Protein 3B77 (pdb70)

Structure (mmCIF, N/CA/C/O backbone):
data_3B77
#
_entry.id   3B77
#
_cell.length_a   150.990
_cell.length_b   150.990
_cell.length_c   76.219
_cell.angle_alpha   90.000
_cell.angle_beta   90.000
_cell.angle_gamma   90.000
#
_symmetry.space_group_name_H-M   'P 4'
#
loop_
_entity.id
_entity.type
_entity.pdbx_description
1 polymer 'Uncharacterized protein'
2 water water
#
loop_
_atom_site.group_PDB
_atom_site.id
_atom_site.type_symbol
_atom_site.label_atom_id
_atom_site.label_alt_id
_atom_site.label_comp_id
_atom_site.label_asym_id
_atom_site.label_entity_id
_atom_site.label_seq_id
_atom_site.pdbx_PDB_ins_code
_atom_site.Cartn_x
_atom_site.Cartn_y
_atom_site.Cartn_z
_atom_site.occupancy
_atom_site.B_iso_or_equiv
_atom_site.auth_seq_id
_atom_site.auth_comp_id
_atom_site.auth_asym_id
_atom_site.auth_atom_id
_atom_site.pdbx_PDB_model_num
ATOM 1 N N . ASP A 1 3 ? -12.526 -76.826 21.391 1.00 88.81 14 ASP A N 1
ATOM 2 C CA . ASP A 1 3 ? -11.036 -77.009 21.199 1.00 88.44 14 ASP A CA 1
ATOM 3 C C . ASP A 1 3 ? -10.552 -76.297 19.903 1.00 86.30 14 ASP A C 1
ATOM 4 O O . ASP A 1 3 ? -11.266 -76.266 18.902 1.00 85.95 14 ASP A O 1
ATOM 9 N N . ILE A 1 4 ? -9.336 -75.746 19.923 1.00 83.56 15 ILE A N 1
ATOM 10 C CA . ILE A 1 4 ? -8.864 -74.853 18.833 1.00 81.22 15 ILE A CA 1
ATOM 11 C C . ILE A 1 4 ? -8.356 -75.586 17.578 1.00 77.53 15 ILE A C 1
ATOM 12 O O . ILE A 1 4 ? -7.534 -76.501 17.666 1.00 77.19 15 ILE A O 1
ATOM 17 N N . GLY A 1 5 ? -8.838 -75.159 16.409 1.00 71.79 16 GLY A N 1
ATOM 18 C CA . GLY A 1 5 ? -8.589 -75.888 15.168 1.00 69.75 16 GLY A CA 1
ATOM 19 C C . GLY A 1 5 ? -7.707 -75.242 14.138 1.00 68.14 16 GLY A C 1
ATOM 20 O O . GLY A 1 5 ? -7.485 -74.046 14.171 1.00 67.66 16 GLY A O 1
ATOM 21 N N . GLN A 1 6 ? -7.228 -76.068 13.206 1.00 68.88 17 GLN A N 1
ATOM 22 C CA . GLN A 1 6 ? -6.328 -75.637 12.143 1.00 69.32 17 GLN A CA 1
ATOM 23 C C . GLN A 1 6 ? -6.950 -75.863 10.773 1.00 68.25 17 GLN A C 1
ATOM 24 O O . GLN A 1 6 ? -7.420 -76.952 10.473 1.00 68.85 17 GLN A O 1
ATOM 30 N N . VAL A 1 7 ? -6.928 -74.835 9.940 1.00 67.55 18 VAL A N 1
ATOM 31 C CA . VAL A 1 7 ? -7.329 -74.974 8.560 1.00 67.21 18 VAL A CA 1
ATOM 32 C C . VAL A 1 7 ? -6.254 -75.788 7.857 1.00 68.40 18 VAL A C 1
ATOM 33 O O . VAL A 1 7 ? -5.071 -75.421 7.877 1.00 69.25 18 VAL A O 1
ATOM 37 N N . ILE A 1 8 ? -6.659 -76.906 7.262 1.00 69.50 19 ILE A N 1
ATOM 38 C CA . ILE A 1 8 ? -5.734 -77.789 6.575 1.00 69.96 19 ILE A CA 1
ATOM 39 C C . ILE A 1 8 ? -5.585 -77.339 5.123 1.00 72.34 19 ILE A C 1
ATOM 40 O O . ILE A 1 8 ? -6.542 -76.902 4.502 1.00 73.23 19 ILE A O 1
ATOM 45 N N . HIS A 1 9 ? -4.380 -77.458 4.588 1.00 75.08 20 HIS A N 1
ATOM 46 C CA . HIS A 1 9 ? -4.092 -77.115 3.208 1.00 76.74 20 HIS A CA 1
ATOM 47 C C . HIS A 1 9 ? -4.587 -78.265 2.316 1.00 77.20 20 HIS A C 1
ATOM 48 O O . HIS A 1 9 ? -4.491 -79.418 2.702 1.00 77.10 20 HIS A O 1
ATOM 55 N N . PRO A 1 10 ? -5.147 -77.955 1.139 1.00 78.12 21 PRO A N 1
ATOM 56 C CA . PRO A 1 10 ? -5.594 -78.934 0.141 1.00 79.46 21 PRO A CA 1
ATOM 57 C C . PRO A 1 10 ? -4.670 -80.118 -0.149 1.00 81.51 21 PRO A C 1
ATOM 58 O O . PRO A 1 10 ? -5.151 -81.207 -0.467 1.00 81.93 21 PRO A O 1
ATOM 62 N N . ASP A 1 11 ? -3.363 -79.898 -0.079 1.00 84.58 22 ASP A N 1
ATOM 63 C CA . ASP A 1 11 ? -2.384 -80.966 -0.312 1.00 86.40 22 ASP A CA 1
ATOM 64 C C . ASP A 1 11 ? -2.469 -82.074 0.719 1.00 87.39 22 ASP A C 1
ATOM 65 O O . ASP A 1 11 ? -2.098 -83.217 0.428 1.00 88.26 22 ASP A O 1
ATOM 70 N N . ASP A 1 12 ? -2.945 -81.726 1.914 1.00 88.01 23 ASP A N 1
ATOM 71 C CA . ASP A 1 12 ? -3.073 -82.671 3.017 1.00 88.71 23 ASP A CA 1
ATOM 72 C C . ASP A 1 12 ? -4.500 -83.160 3.262 1.00 87.14 23 ASP A C 1
ATOM 73 O O . ASP A 1 12 ? -4.789 -83.690 4.336 1.00 86.11 23 ASP A O 1
ATOM 78 N N . PHE A 1 13 ? -5.386 -82.993 2.282 1.00 85.42 24 PHE A N 1
ATOM 79 C CA . PHE A 1 13 ? -6.763 -83.455 2.442 1.00 84.07 24 PHE A CA 1
ATOM 80 C C . PHE A 1 13 ? -6.803 -84.958 2.461 1.00 86.34 24 PHE A C 1
ATOM 81 O O . PHE A 1 13 ? -7.459 -85.532 3.326 1.00 86.88 24 PHE A O 1
ATOM 89 N N . ASP A 1 14 ? -6.095 -85.587 1.520 1.00 89.61 25 ASP A N 1
ATOM 90 C CA . ASP A 1 14 ? -6.047 -87.059 1.431 1.00 91.78 25 ASP A CA 1
ATOM 91 C C . ASP A 1 14 ? -5.396 -87.757 2.631 1.00 91.20 25 ASP A C 1
ATOM 92 O O . ASP A 1 14 ? -5.613 -88.945 2.835 1.00 92.05 25 ASP A O 1
ATOM 97 N N . LYS A 1 15 ? -4.638 -87.013 3.429 1.00 90.62 26 LYS A N 1
ATOM 98 C CA . LYS A 1 15 ? -4.021 -87.521 4.646 1.00 90.31 26 LYS A CA 1
ATOM 99 C C . LYS A 1 15 ? -4.938 -87.409 5.861 1.00 87.99 26 LYS A C 1
ATOM 100 O O . LYS A 1 15 ? -4.577 -87.853 6.946 1.00 87.84 26 LYS A O 1
ATOM 106 N N . ALA A 1 16 ? -6.102 -86.785 5.697 1.00 85.55 27 ALA A N 1
ATOM 107 C CA . ALA A 1 16 ? -7.030 -86.562 6.813 1.00 82.94 27 ALA A CA 1
ATOM 108 C C . ALA A 1 16 ? -7.958 -87.737 7.009 1.00 80.74 27 ALA A C 1
ATOM 109 O O . ALA A 1 16 ? -8.341 -88.401 6.046 1.00 79.11 27 ALA A O 1
ATOM 111 N N . ALA A 1 17 ? -8.330 -87.976 8.262 1.00 78.16 28 ALA A N 1
ATOM 112 C CA . ALA A 1 17 ? -9.254 -89.055 8.601 1.00 77.45 28 ALA A CA 1
ATOM 113 C C . ALA A 1 17 ? -10.587 -88.898 7.840 1.00 76.98 28 ALA A C 1
ATOM 114 O O . ALA A 1 17 ? -11.172 -89.876 7.386 1.00 76.53 28 ALA A O 1
ATOM 116 N N . ALA A 1 18 ? -11.025 -87.650 7.684 1.00 76.91 29 ALA A N 1
ATOM 117 C CA . ALA A 1 18 ? -12.271 -87.312 7.012 1.00 76.81 29 ALA A CA 1
ATOM 118 C C . ALA A 1 18 ? -12.356 -87.790 5.551 1.00 76.62 29 ALA A C 1
ATOM 119 O O . ALA A 1 18 ? -13.437 -88.088 5.071 1.00 76.81 29 ALA A O 1
ATOM 121 N N . ASP A 1 19 ? -11.222 -87.880 4.863 1.00 77.03 30 ASP A N 1
ATOM 122 C CA . ASP A 1 19 ? -11.192 -88.245 3.442 1.00 77.73 30 ASP A CA 1
ATOM 123 C C . ASP A 1 19 ? -11.715 -89.658 3.197 1.00 77.70 30 ASP A C 1
ATOM 124 O O . ASP A 1 19 ? -12.193 -89.961 2.118 1.00 77.75 30 ASP A O 1
ATOM 129 N N . ASP A 1 20 ? -11.630 -90.520 4.203 1.00 78.21 31 ASP A N 1
ATOM 130 C CA . ASP A 1 20 ? -12.132 -91.886 4.078 1.00 78.76 31 ASP A CA 1
ATOM 131 C C . ASP A 1 20 ? -13.650 -91.962 3.970 1.00 76.93 31 ASP A C 1
ATOM 132 O O . ASP A 1 20 ? -14.192 -92.945 3.431 1.00 76.69 31 ASP A O 1
ATOM 137 N N . TYR A 1 21 ? -14.322 -90.929 4.481 1.00 73.98 32 TYR A N 1
ATOM 138 C CA . TYR A 1 21 ? -15.775 -90.892 4.533 1.00 71.76 32 TYR A CA 1
ATOM 139 C C . TYR A 1 21 ? -16.362 -90.018 3.451 1.00 69.39 32 TYR A C 1
ATOM 140 O O . TYR A 1 21 ? -17.570 -89.902 3.347 1.00 68.64 32 TYR A O 1
ATOM 149 N N . VAL A 1 22 ? -15.511 -89.415 2.635 1.00 67.76 33 VAL A N 1
ATOM 150 C CA . VAL A 1 22 ? -15.979 -88.603 1.518 1.00 66.12 33 VAL A CA 1
ATOM 151 C C . VAL A 1 22 ? -16.377 -89.555 0.414 1.00 66.19 33 VAL A C 1
ATOM 152 O O . VAL A 1 22 ? -15.693 -90.551 0.197 1.00 66.87 33 VAL A O 1
ATOM 156 N N . LEU A 1 23 ? -17.505 -89.278 -0.241 1.00 66.11 34 LEU A N 1
ATOM 157 C CA . LEU A 1 23 ? -18.022 -90.141 -1.300 1.00 65.55 34 LEU A CA 1
ATOM 158 C C . LEU A 1 23 ? -17.369 -89.779 -2.615 1.00 67.91 34 LEU A C 1
ATOM 159 O O . LEU A 1 23 ? -18.001 -89.242 -3.518 1.00 67.80 34 LEU A O 1
ATOM 164 N N . HIS A 1 24 ? -16.088 -90.097 -2.718 1.00 71.05 35 HIS A N 1
ATOM 165 C CA . HIS A 1 24 ? -15.334 -89.887 -3.944 1.00 73.98 35 HIS A CA 1
ATOM 166 C C . HIS A 1 24 ? -16.008 -90.577 -5.116 1.00 74.94 35 HIS A C 1
ATOM 167 O O . HIS A 1 24 ? -15.928 -90.104 -6.250 1.00 75.90 35 HIS A O 1
ATOM 174 N N . GLU A 1 25 ? -16.661 -91.705 -4.827 1.00 75.98 36 GLU A N 1
ATOM 175 C CA . GLU A 1 25 ? -17.417 -92.467 -5.812 1.00 76.51 36 GLU A CA 1
ATOM 176 C C . GLU A 1 25 ? -18.500 -91.625 -6.503 1.00 76.82 36 GLU A C 1
ATOM 177 O O . GLU A 1 25 ? -18.777 -91.820 -7.683 1.00 76.82 36 GLU A O 1
ATOM 183 N N . ASP A 1 26 ? -19.099 -90.693 -5.764 1.00 77.46 37 ASP A N 1
ATOM 184 C CA . ASP A 1 26 ? -20.115 -89.787 -6.311 1.00 78.21 37 ASP A CA 1
ATOM 185 C C . ASP A 1 26 ? -19.583 -88.405 -6.648 1.00 76.87 37 ASP A C 1
ATOM 186 O O . ASP A 1 26 ? -20.367 -87.473 -6.805 1.00 76.77 37 ASP A O 1
ATOM 191 N N . GLY A 1 27 ? -18.262 -88.283 -6.781 1.00 75.76 38 GLY A N 1
ATOM 192 C CA . GLY A 1 27 ? -17.624 -87.025 -7.147 1.00 74.78 38 GLY A CA 1
ATOM 193 C C . GLY A 1 27 ? -17.623 -85.966 -6.051 1.00 73.51 38 GLY A C 1
ATOM 194 O O . GLY A 1 27 ? -17.456 -84.768 -6.323 1.00 73.79 38 GLY A O 1
ATOM 195 N N . GLU A 1 28 ? -17.793 -86.401 -4.810 1.00 70.92 39 GLU A N 1
ATOM 196 C CA . GLU A 1 28 ? -17.758 -85.495 -3.691 1.00 68.85 39 GLU A CA 1
ATOM 197 C C . GLU A 1 28 ? -16.310 -85.047 -3.444 1.00 69.13 39 GLU A C 1
ATOM 198 O O . GLU A 1 28 ? -15.384 -85.858 -3.375 1.00 69.01 39 GLU A O 1
ATOM 204 N N . LYS A 1 29 ? -16.139 -83.739 -3.290 1.00 68.86 40 LYS A N 1
ATOM 205 C CA . LYS A 1 29 ? -14.832 -83.131 -3.223 1.00 68.84 40 LYS A CA 1
ATOM 206 C C . LYS A 1 29 ? -14.743 -82.220 -1.983 1.00 66.82 40 LYS A C 1
ATOM 207 O O . LYS A 1 29 ? -15.682 -81.501 -1.671 1.00 66.70 40 LYS A O 1
ATOM 213 N N . ILE A 1 30 ? -13.621 -82.276 -1.264 1.00 65.29 41 ILE A N 1
ATOM 214 C CA . ILE A 1 30 ? -13.426 -81.473 -0.039 1.00 63.70 41 ILE A CA 1
ATOM 215 C C . ILE A 1 30 ? -12.968 -80.082 -0.403 1.00 63.04 41 ILE A C 1
ATOM 216 O O . ILE A 1 30 ? -12.010 -79.934 -1.140 1.00 64.12 41 ILE A O 1
ATOM 221 N N . TYR A 1 31 ? -13.662 -79.066 0.103 1.00 62.92 42 TYR A N 1
ATOM 222 C CA . TYR A 1 31 ? -13.326 -77.664 -0.159 1.00 61.87 42 TYR A CA 1
ATOM 223 C C . TYR A 1 31 ? -12.767 -76.941 1.052 1.00 61.67 42 TYR A C 1
ATOM 224 O O . TYR A 1 31 ? -12.163 -75.889 0.911 1.00 63.13 42 TYR A O 1
ATOM 233 N N . PHE A 1 32 ? -12.943 -77.488 2.247 1.00 61.22 43 PHE A N 1
ATOM 234 C CA . PHE A 1 32 ? -12.454 -76.815 3.434 1.00 60.53 43 PHE A CA 1
ATOM 235 C C . PHE A 1 32 ? -12.425 -77.799 4.574 1.00 61.54 43 PHE A C 1
ATOM 236 O O . PHE A 1 32 ? -13.406 -78.483 4.820 1.00 62.64 43 PHE A O 1
ATOM 244 N N . LEU A 1 33 ? -11.291 -77.894 5.251 1.00 63.09 44 LEU A N 1
ATOM 245 C CA . LEU A 1 33 ? -11.139 -78.828 6.353 1.00 63.38 44 LEU A CA 1
ATOM 246 C C . LEU A 1 33 ? -10.499 -78.090 7.514 1.00 64.17 44 LEU A C 1
ATOM 247 O O . LEU A 1 33 ? -9.565 -77.298 7.329 1.00 64.98 44 LEU A O 1
ATOM 252 N N . ILE A 1 34 ? -11.070 -78.301 8.692 1.00 64.62 45 ILE A N 1
ATOM 253 C CA . ILE A 1 34 ? -10.587 -77.740 9.934 1.00 64.90 45 ILE A CA 1
ATOM 254 C C . ILE A 1 34 ? -10.389 -78.938 10.834 1.00 67.34 45 ILE A C 1
ATOM 255 O O . ILE A 1 34 ? -11.315 -79.739 11.047 1.00 66.80 45 ILE A O 1
ATOM 260 N N . LYS A 1 35 ? -9.161 -79.094 11.310 1.00 70.63 46 LYS A N 1
ATOM 261 C CA . LYS A 1 35 ? -8.825 -80.198 12.176 1.00 73.19 46 LYS A CA 1
ATOM 262 C C . LYS A 1 35 ? -8.407 -79.653 13.533 1.00 72.49 46 LYS A C 1
ATOM 263 O O . LYS A 1 35 ? -7.594 -78.755 13.631 1.00 71.52 46 LYS A O 1
ATOM 269 N N . SER A 1 36 ? -9.036 -80.185 14.562 1.00 73.43 47 SER A N 1
ATOM 270 C CA . SER A 1 36 ? -8.686 -79.937 15.935 1.00 74.06 47 SER A CA 1
ATOM 271 C C . SER A 1 36 ? -8.223 -81.266 16.566 1.00 76.31 47 SER A C 1
ATOM 272 O O . SER A 1 36 ? -8.235 -82.342 15.944 1.00 75.93 47 SER A O 1
ATOM 275 N N . LYS A 1 37 ? -7.789 -81.167 17.810 1.00 78.42 48 LYS A N 1
ATOM 276 C CA . LYS A 1 37 ? -7.346 -82.316 18.585 1.00 79.41 48 LYS A CA 1
ATOM 277 C C . LYS A 1 37 ? -8.474 -83.318 18.767 1.00 79.44 48 LYS A C 1
ATOM 278 O O . LYS A 1 37 ? -8.233 -84.520 18.795 1.00 80.06 48 LYS A O 1
ATOM 284 N N . THR A 1 38 ? -9.700 -82.813 18.884 1.00 79.27 49 THR A N 1
ATOM 285 C CA . THR A 1 38 ? -10.875 -83.631 19.173 1.00 78.74 49 THR A CA 1
ATOM 286 C C . THR A 1 38 ? -11.870 -83.785 18.011 1.00 76.83 49 THR A C 1
ATOM 287 O O . THR A 1 38 ? -12.624 -84.746 17.964 1.00 76.70 49 THR A O 1
ATOM 291 N N . ASP A 1 39 ? -11.883 -82.843 17.079 1.00 75.10 50 ASP A N 1
ATOM 292 C CA . ASP A 1 39 ? -12.852 -82.868 15.986 1.00 72.44 50 ASP A CA 1
ATOM 293 C C . ASP A 1 39 ? -12.203 -82.683 14.627 1.00 70.74 50 ASP A C 1
ATOM 294 O O . ASP A 1 39 ? -11.066 -82.241 14.529 1.00 70.02 50 ASP A O 1
ATOM 299 N N . GLU A 1 40 ? -12.953 -83.029 13.584 1.00 69.16 51 GLU A N 1
ATOM 300 C CA . GLU A 1 40 ? -12.546 -82.810 12.203 1.00 68.28 51 GLU A CA 1
ATOM 301 C C . GLU A 1 40 ? -13.791 -82.364 11.414 1.00 66.22 51 GLU A C 1
ATOM 302 O O . GLU A 1 40 ? -14.784 -83.085 11.370 1.00 65.79 51 GLU A O 1
ATOM 308 N N . TYR A 1 41 ? -13.749 -81.155 10.851 1.00 63.10 52 TYR A N 1
ATOM 309 C CA . TYR A 1 41 ? -14.895 -80.556 10.170 1.00 60.59 52 TYR A CA 1
ATOM 310 C C . TYR A 1 41 ? -14.601 -80.461 8.680 1.00 59.68 52 TYR A C 1
ATOM 311 O O . TYR A 1 41 ? -13.815 -79.639 8.251 1.00 59.39 52 TYR A O 1
ATOM 320 N N . CYS A 1 42 ? -15.269 -81.278 7.888 1.00 58.78 53 CYS A N 1
ATOM 321 C CA . CYS A 1 42 ? -14.969 -81.397 6.469 1.00 57.98 53 CYS A CA 1
ATOM 322 C C . CYS A 1 42 ? -16.120 -80.860 5.661 1.00 57.12 53 CYS A C 1
ATOM 323 O O . CYS A 1 42 ? -17.207 -81.396 5.734 1.00 57.93 53 CYS A O 1
ATOM 326 N N . PHE A 1 43 ? -15.883 -79.771 4.932 1.00 56.56 54 PHE A N 1
ATOM 327 C CA . PHE A 1 43 ? -16.904 -79.128 4.107 1.00 55.11 54 PHE A CA 1
ATOM 328 C C . PHE A 1 43 ? -16.700 -79.517 2.652 1.00 55.43 54 PHE A C 1
ATOM 329 O O . PHE A 1 43 ? -15.719 -79.131 2.044 1.00 54.20 54 PHE A O 1
ATOM 337 N N . THR A 1 44 ? -17.649 -80.276 2.109 1.00 56.36 55 THR A N 1
ATOM 338 C CA . THR A 1 44 ? -17.596 -80.734 0.720 1.00 56.46 55 THR A CA 1
ATOM 339 C C . THR A 1 44 ? -18.683 -80.025 -0.079 1.00 56.78 55 THR A C 1
ATOM 340 O O . THR A 1 44 ? -19.468 -79.231 0.487 1.00 56.54 55 THR A O 1
ATOM 344 N N . ASN A 1 45 ? -18.717 -80.314 -1.388 1.00 55.72 56 ASN A N 1
ATOM 345 C CA . ASN A 1 45 ? -19.741 -79.773 -2.267 1.00 55.49 56 ASN A CA 1
ATOM 346 C C . ASN A 1 45 ? -21.132 -80.285 -1.940 1.00 55.26 56 ASN A C 1
ATOM 347 O O . ASN A 1 45 ? -22.111 -79.619 -2.227 1.00 56.14 56 ASN A O 1
ATOM 352 N N . LEU A 1 46 ? -21.219 -81.449 -1.309 1.00 55.04 57 LEU A N 1
ATOM 353 C CA . LEU A 1 46 ? -22.496 -82.052 -0.991 1.00 53.81 57 LEU A CA 1
ATOM 354 C C . LEU A 1 46 ? -22.911 -81.977 0.466 1.00 53.46 57 LEU A C 1
ATOM 355 O O . LEU A 1 46 ? -24.115 -82.011 0.746 1.00 55.01 57 LEU A O 1
ATOM 360 N N . ALA A 1 47 ? -21.954 -81.908 1.394 1.00 53.58 58 ALA A N 1
ATOM 361 C CA . ALA A 1 47 ? -22.268 -82.045 2.825 1.00 53.27 58 ALA A CA 1
ATOM 362 C C . ALA A 1 47 ? -21.183 -81.555 3.758 1.00 54.40 58 ALA A C 1
ATOM 363 O O . ALA A 1 47 ? -20.049 -81.262 3.323 1.00 55.14 58 ALA A O 1
ATOM 365 N N . LEU A 1 48 ? -21.576 -81.447 5.044 1.00 54.35 59 LEU A N 1
ATOM 366 C CA . LEU A 1 48 ? -20.652 -81.300 6.178 1.00 54.36 59 LEU A CA 1
ATOM 367 C C . LEU A 1 48 ? -20.431 -82.727 6.790 1.00 55.58 59 LEU A C 1
ATOM 368 O O . LEU A 1 48 ? -21.361 -83.394 7.281 1.00 54.38 59 LEU A O 1
ATOM 373 N N . VAL A 1 49 ? -19.181 -83.179 6.728 1.00 56.59 60 VAL A N 1
ATOM 374 C CA . VAL A 1 49 ? -18.782 -84.450 7.304 1.00 55.75 60 VAL A CA 1
ATOM 375 C C . VAL A 1 49 ? -18.024 -84.051 8.555 1.00 56.77 60 VAL A C 1
ATOM 376 O O . VAL A 1 49 ? -17.112 -83.263 8.494 1.00 56.74 60 VAL A O 1
ATOM 380 N N . HIS A 1 50 ? -18.485 -84.541 9.697 1.00 58.35 61 HIS A N 1
ATOM 381 C CA . HIS A 1 50 ? -17.943 -84.174 10.985 1.00 59.68 61 HIS A CA 1
ATOM 382 C C . HIS A 1 50 ? -17.646 -85.426 11.792 1.00 61.19 61 HIS A C 1
ATOM 383 O O . HIS A 1 50 ? -18.533 -86.252 12.040 1.00 60.42 61 HIS A O 1
ATOM 390 N N . LEU A 1 51 ? -16.375 -85.553 12.170 1.00 62.94 62 LEU A N 1
ATOM 391 C CA . LEU A 1 51 ? -15.892 -86.610 13.032 1.00 64.23 62 LEU A CA 1
ATOM 392 C C . LEU A 1 51 ? -15.833 -86.022 14.451 1.00 65.49 62 LEU A C 1
ATOM 393 O O . LEU A 1 51 ? -14.936 -85.261 14.757 1.00 64.85 62 LEU A O 1
ATOM 398 N N . ASP A 1 52 ? -16.796 -86.364 15.299 1.00 68.52 63 ASP A N 1
ATOM 399 C CA . ASP A 1 52 ? -16.939 -85.754 16.635 1.00 71.79 63 ASP A CA 1
ATOM 400 C C . ASP A 1 52 ? -16.253 -86.573 17.712 1.00 73.99 63 ASP A C 1
ATOM 401 O O . ASP A 1 52 ? -16.654 -87.702 17.975 1.00 73.65 63 ASP A O 1
ATOM 406 N N . GLY A 1 53 ? -15.230 -85.993 18.340 1.00 79.08 64 GLY A N 1
ATOM 407 C CA . GLY A 1 53 ? -14.557 -86.626 19.471 1.00 82.88 64 GLY A CA 1
ATOM 408 C C . GLY A 1 53 ? -15.119 -86.075 20.771 1.00 86.66 64 GLY A C 1
ATOM 409 O O . GLY A 1 53 ? -14.795 -84.951 21.171 1.00 88.83 64 GLY A O 1
ATOM 410 N N . GLU A 1 54 ? -15.964 -86.869 21.429 1.00 91.26 65 GLU A N 1
ATOM 411 C CA . GLU A 1 54 ? -16.581 -86.492 22.714 1.00 94.00 65 GLU A CA 1
ATOM 412 C C . GLU A 1 54 ? -15.764 -86.998 23.938 1.00 95.77 65 GLU A C 1
ATOM 413 O O . GLU A 1 54 ? -16.319 -87.187 25.029 1.00 96.08 65 GLU A O 1
ATOM 419 N N . SER A 1 55 ? -14.458 -87.217 23.743 1.00 97.55 66 SER A N 1
ATOM 420 C CA . SER A 1 55 ? -13.539 -87.587 24.824 1.00 98.85 66 SER A CA 1
ATOM 421 C C . SER A 1 55 ? -12.232 -86.763 24.736 1.00 100.31 66 SER A C 1
ATOM 422 O O . SER A 1 55 ? -11.851 -86.271 23.661 1.00 100.01 66 SER A O 1
ATOM 424 N N . ALA A 1 56 ? -11.561 -86.610 25.880 1.00 101.77 67 ALA A N 1
ATOM 425 C CA . ALA A 1 56 ? -10.282 -85.904 25.953 1.00 102.60 67 ALA A CA 1
ATOM 426 C C . ALA A 1 56 ? -9.157 -86.767 25.363 1.00 103.35 67 ALA A C 1
ATOM 427 O O . ALA A 1 56 ? -8.854 -86.691 24.163 1.00 104.41 67 ALA A O 1
ATOM 429 N N . SER A 1 59 ? -10.542 -91.106 22.384 1.00 86.37 70 SER A N 1
ATOM 430 C CA . SER A 1 59 ? -10.050 -91.100 21.007 1.00 86.40 70 SER A CA 1
ATOM 431 C C . SER A 1 59 ? -11.057 -91.615 19.918 1.00 87.41 70 SER A C 1
ATOM 432 O O . SER A 1 59 ? -10.872 -91.339 18.710 1.00 88.49 70 SER A O 1
ATOM 435 N N . LYS A 1 60 ? -12.101 -92.359 20.320 1.00 86.34 71 LYS A N 1
ATOM 436 C CA . LYS A 1 60 ? -13.165 -92.769 19.384 1.00 85.16 71 LYS A CA 1
ATOM 437 C C . LYS A 1 60 ? -13.808 -91.513 18.789 1.00 84.18 71 LYS A C 1
ATOM 438 O O . LYS A 1 60 ? -13.831 -90.459 19.436 1.00 83.29 71 LYS A O 1
ATOM 440 N N . ARG A 1 61 ? -14.318 -91.639 17.563 1.00 83.40 72 ARG A N 1
ATOM 441 C CA . ARG A 1 61 ? -14.975 -90.547 16.848 1.00 82.40 72 ARG A CA 1
ATOM 442 C C . ARG A 1 61 ? -16.327 -90.959 16.332 1.00 79.23 72 ARG A C 1
ATOM 443 O O . ARG A 1 61 ? -16.438 -91.990 15.683 1.00 78.71 72 ARG A O 1
ATOM 451 N N . VAL A 1 62 ? -17.344 -90.149 16.599 1.00 75.59 73 VAL A N 1
ATOM 452 C CA . VAL A 1 62 ? -18.662 -90.354 16.007 1.00 73.54 73 VAL A CA 1
ATOM 453 C C . VAL A 1 62 ? -18.699 -89.617 14.659 1.00 71.41 73 VAL A C 1
ATOM 454 O O . VAL A 1 62 ? -18.370 -88.431 14.585 1.00 70.23 73 VAL A O 1
ATOM 458 N N . LEU A 1 63 ? -19.077 -90.330 13.598 1.00 69.70 74 LEU A N 1
ATOM 459 C CA . LEU A 1 63 ? -19.137 -89.746 12.251 1.00 68.16 74 LEU A CA 1
ATOM 460 C C . LEU A 1 63 ? -20.554 -89.245 11.970 1.00 65.92 74 LEU A C 1
ATOM 461 O O . LEU A 1 63 ? -21.495 -89.990 12.070 1.00 64.07 74 LEU A O 1
ATOM 464 N N . TYR A 1 64 ? -20.679 -87.954 11.667 1.00 65.56 75 TYR A N 1
ATOM 465 C CA . TYR A 1 64 ? -21.942 -87.328 11.215 1.00 64.53 75 TYR A CA 1
ATOM 466 C C . TYR A 1 64 ? -21.832 -86.927 9.756 1.00 61.88 75 TYR A C 1
ATOM 467 O O . TYR A 1 64 ? -20.749 -86.655 9.293 1.00 62.56 75 TYR A O 1
ATOM 476 N N . ARG A 1 65 ? -22.943 -86.905 9.035 1.00 59.78 76 ARG A N 1
ATOM 477 C CA . ARG A 1 65 ? -22.959 -86.429 7.654 1.00 58.30 76 ARG A CA 1
ATOM 478 C C . ARG A 1 65 ? -24.264 -85.688 7.376 1.00 58.22 76 ARG A C 1
ATOM 479 O O . ARG A 1 65 ? -25.355 -86.268 7.483 1.00 58.01 76 ARG A O 1
ATOM 487 N N . TYR A 1 66 ? -24.138 -84.403 7.025 1.00 58.39 77 TYR A N 1
ATOM 488 C CA . TYR A 1 66 ? -25.282 -83.532 6.850 1.00 57.61 77 TYR A CA 1
ATOM 489 C C . TYR A 1 66 ? -25.250 -83.004 5.433 1.00 57.39 77 TYR A C 1
ATOM 490 O O . TYR A 1 66 ? -24.623 -81.989 5.174 1.00 57.38 77 TYR A O 1
ATOM 499 N N . PRO A 1 67 ? -25.900 -83.713 4.501 1.00 57.23 78 PRO A N 1
ATOM 500 C CA . PRO A 1 67 ? -26.014 -83.197 3.138 1.00 57.65 78 PRO A CA 1
ATOM 501 C C . PRO A 1 67 ? -26.808 -81.907 3.148 1.00 57.30 78 PRO A C 1
ATOM 502 O O . PRO A 1 67 ? -27.845 -81.836 3.805 1.00 57.42 78 PRO A O 1
ATOM 506 N N . TYR A 1 68 ? -26.311 -80.894 2.456 1.00 57.88 79 TYR A N 1
ATOM 507 C CA . TYR A 1 68 ? -26.942 -79.566 2.491 1.00 58.51 79 TYR A CA 1
ATOM 508 C C . TYR A 1 68 ? -28.411 -79.646 2.095 1.00 59.84 79 TYR A C 1
ATOM 509 O O . TYR A 1 68 ? -29.267 -78.971 2.715 1.00 60.31 79 TYR A O 1
ATOM 518 N N . ALA A 1 69 ? -28.673 -80.485 1.076 1.00 59.93 80 ALA A N 1
ATOM 519 C CA . ALA A 1 69 ? -30.027 -80.717 0.532 1.00 60.19 80 ALA A CA 1
ATOM 520 C C . ALA A 1 69 ? -31.056 -81.119 1.571 1.00 59.24 80 ALA A C 1
ATOM 521 O O . ALA A 1 69 ? -32.203 -80.802 1.403 1.00 62.43 80 ALA A O 1
ATOM 523 N N . HIS A 1 70 ? -30.659 -81.822 2.619 1.00 60.54 81 HIS A N 1
ATOM 524 C CA . HIS A 1 70 ? -31.585 -82.251 3.668 1.00 61.49 81 HIS A CA 1
ATOM 525 C C . HIS A 1 70 ? -31.365 -81.510 4.969 1.00 62.00 81 HIS A C 1
ATOM 526 O O . HIS A 1 70 ? -32.201 -81.586 5.869 1.00 62.63 81 HIS A O 1
ATOM 533 N N . TYR A 1 71 ? -30.221 -80.835 5.101 1.00 62.79 82 TYR A N 1
ATOM 534 C CA . TYR A 1 71 ? -29.908 -80.063 6.306 1.00 61.62 82 TYR A CA 1
ATOM 535 C C . TYR A 1 71 ? -29.484 -78.668 5.890 1.00 61.56 82 TYR A C 1
ATOM 536 O O . TYR A 1 71 ? -28.329 -78.436 5.586 1.00 62.43 82 TYR A O 1
ATOM 545 N N . PRO A 1 72 ? -30.428 -77.737 5.844 1.00 61.73 83 PRO A N 1
ATOM 546 C CA . PRO A 1 72 ? -30.102 -76.347 5.508 1.00 61.50 83 PRO A CA 1
AT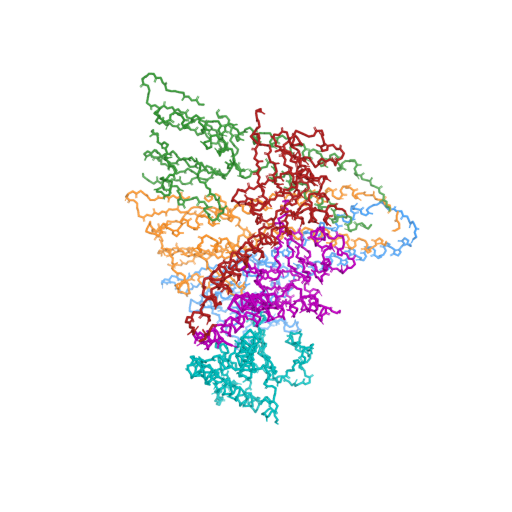OM 547 C C . PRO A 1 72 ? -29.216 -75.571 6.498 1.00 60.15 83 PRO A C 1
ATOM 548 O O . PRO A 1 72 ? -29.316 -75.743 7.730 1.00 59.53 83 PRO A O 1
ATOM 552 N N . ILE A 1 73 ? -28.391 -74.696 5.920 1.00 59.19 84 ILE A N 1
ATOM 553 C CA . ILE A 1 73 ? -27.482 -73.823 6.661 1.00 58.56 84 ILE A CA 1
ATOM 554 C C . ILE A 1 73 ? -28.178 -72.525 6.938 1.00 59.24 84 ILE A C 1
ATOM 555 O O . ILE A 1 73 ? -28.826 -71.977 6.058 1.00 59.63 84 ILE A O 1
ATOM 560 N N . ARG A 1 74 ? -28.097 -72.083 8.190 1.00 61.11 85 ARG A N 1
ATOM 561 C CA . ARG A 1 74 ? -28.781 -70.892 8.646 1.00 62.11 85 ARG A CA 1
ATOM 562 C C . ARG A 1 74 ? -27.973 -70.245 9.760 1.00 62.70 85 ARG A C 1
ATOM 563 O O . ARG A 1 74 ? -27.165 -70.897 10.418 1.00 61.83 85 ARG A O 1
ATOM 571 N N . HIS A 1 75 ? -28.223 -68.956 9.964 1.00 63.34 86 HIS A N 1
ATOM 572 C CA . HIS A 1 75 ? -27.628 -68.194 11.040 1.00 63.64 86 HIS A CA 1
ATOM 573 C C . HIS A 1 75 ? -26.120 -68.252 11.060 1.00 62.64 86 HIS A C 1
ATOM 574 O O . HIS A 1 75 ? -25.516 -68.501 12.107 1.00 60.65 86 HIS A O 1
ATOM 581 N N . VAL A 1 76 ? -25.527 -67.987 9.896 1.00 62.03 87 VAL A N 1
ATOM 582 C CA . VAL A 1 76 ? -24.086 -67.971 9.755 1.00 61.86 87 VAL A CA 1
ATOM 583 C C . VAL A 1 76 ? -23.512 -66.725 10.437 1.00 63.66 87 VAL A C 1
ATOM 584 O O . VAL A 1 76 ? -23.858 -65.599 10.075 1.00 63.47 87 VAL A O 1
ATOM 596 N N . PHE A 1 78 ? -19.815 -64.898 12.555 1.00 68.72 89 PHE A N 1
ATOM 597 C CA . PHE A 1 78 ? -18.363 -64.857 12.665 1.00 70.36 89 PHE A CA 1
ATOM 598 C C . PHE A 1 78 ? -17.944 -63.949 13.794 1.00 71.20 89 PHE A C 1
ATOM 599 O O . PHE A 1 78 ? -18.633 -62.986 14.111 1.00 70.62 89 PHE A O 1
ATOM 607 N N . GLU A 1 79 ? -16.821 -64.278 14.408 1.00 72.96 90 GLU A N 1
ATOM 608 C CA . GLU A 1 79 ? -16.326 -63.535 15.542 1.00 75.72 90 GLU A CA 1
ATOM 609 C C . GLU A 1 79 ? -14.805 -63.479 15.433 1.00 75.65 90 GLU A C 1
ATOM 610 O O . GLU A 1 79 ? -14.159 -64.519 15.305 1.00 74.45 90 GLU A O 1
ATOM 616 N N . THR A 1 80 ? -14.231 -62.275 15.450 1.00 77.17 91 THR A N 1
ATOM 617 C CA . THR A 1 80 ? -12.782 -62.126 15.274 1.00 77.90 91 THR A CA 1
ATOM 618 C C . THR A 1 80 ? -12.093 -62.258 16.613 1.00 79.77 91 THR A C 1
ATOM 619 O O . THR A 1 80 ? -12.755 -62.371 17.648 1.00 79.57 91 THR A O 1
ATOM 623 N N . ALA A 1 81 ? -10.756 -62.253 16.568 1.00 83.04 92 ALA A N 1
ATOM 624 C CA . ALA A 1 81 ? -9.888 -62.370 17.748 1.00 84.70 92 ALA A CA 1
ATOM 625 C C . ALA A 1 81 ? -9.393 -61.017 18.258 1.00 86.86 92 ALA A C 1
ATOM 626 O O . ALA A 1 81 ? -8.949 -60.171 17.482 1.00 86.84 92 ALA A O 1
ATOM 628 N N . GLY A 1 82 ? -9.455 -60.830 19.574 1.00 89.73 93 GLY A N 1
ATOM 629 C CA . GLY A 1 82 ? -8.892 -59.644 20.216 1.00 90.95 93 GLY A CA 1
ATOM 630 C C . GLY A 1 82 ? -7.375 -59.754 20.288 1.00 92.18 93 GLY A C 1
ATOM 631 O O . GLY A 1 82 ? -6.776 -60.689 19.733 1.00 92.25 93 GLY A O 1
ATOM 632 N N . THR A 1 83 ? -6.743 -58.801 20.972 1.00 93.38 94 THR A N 1
ATOM 633 C CA . THR A 1 83 ? -5.291 -58.831 21.160 1.00 93.45 94 THR A CA 1
ATOM 634 C C . THR A 1 83 ? -4.875 -60.090 21.950 1.00 93.61 94 THR A C 1
ATOM 635 O O . THR A 1 83 ? -3.965 -60.826 21.553 1.00 93.29 94 THR A O 1
ATOM 637 N N . VAL A 1 84 ? -5.597 -60.361 23.034 1.00 93.66 95 VAL A N 1
ATOM 638 C CA . VAL A 1 84 ? -5.292 -61.481 23.944 1.00 93.34 95 VAL A CA 1
ATOM 639 C C . VAL A 1 84 ? -5.735 -62.879 23.455 1.00 92.82 95 VAL A C 1
ATOM 640 O O . VAL A 1 84 ? -5.222 -63.888 23.936 1.00 92.17 95 VAL A O 1
ATOM 644 N N . ASP A 1 85 ? -6.677 -62.931 22.507 1.00 92.37 96 ASP A N 1
ATOM 645 C CA . ASP A 1 85 ? -7.269 -64.195 22.033 1.00 91.23 96 ASP A CA 1
ATOM 646 C C . ASP A 1 85 ? -6.434 -64.900 20.969 1.00 89.74 96 ASP A C 1
ATOM 647 O O . ASP A 1 85 ? -5.759 -64.241 20.177 1.00 89.13 96 ASP A O 1
ATOM 652 N N . LEU A 1 86 ? -6.498 -66.237 20.963 1.00 88.16 97 LEU A N 1
ATOM 653 C CA . LEU A 1 86 ? -5.768 -67.082 19.991 1.00 87.41 97 LEU A CA 1
ATOM 654 C C . LEU A 1 86 ? -6.637 -67.634 18.842 1.00 85.73 97 LEU A C 1
ATOM 655 O O . LEU A 1 86 ? -6.121 -68.206 17.876 1.00 84.80 97 LEU A O 1
ATOM 660 N N . ASP A 1 87 ? -7.948 -67.432 18.933 1.00 83.94 98 ASP A N 1
ATOM 661 C CA . ASP A 1 87 ? -8.872 -67.989 17.958 1.00 82.34 98 ASP A CA 1
ATOM 662 C C . ASP A 1 87 ? -9.936 -67.033 17.412 1.00 79.64 98 ASP A C 1
ATOM 663 O O . ASP A 1 87 ? -10.284 -66.023 18.025 1.00 78.78 98 ASP A O 1
ATOM 668 N N . VAL A 1 88 ? -10.410 -67.375 16.219 1.00 76.53 99 VAL A N 1
ATOM 669 C CA . VAL A 1 88 ? -11.577 -66.751 15.604 1.00 73.61 99 VAL A CA 1
ATOM 670 C C . VAL A 1 88 ? -12.660 -67.835 15.649 1.00 72.62 99 VAL A C 1
ATOM 671 O O . VAL A 1 88 ? -12.356 -69.009 15.542 1.00 72.20 99 VAL A O 1
ATOM 675 N N . GLU A 1 89 ? -13.916 -67.455 15.839 1.00 72.01 100 GLU A N 1
ATOM 676 C CA . GLU A 1 89 ? -15.002 -68.425 15.955 1.00 71.21 100 GLU A CA 1
ATOM 677 C C . GLU A 1 89 ? -15.999 -68.244 14.828 1.00 68.30 100 GLU A C 1
ATOM 678 O O . GLU A 1 89 ? -16.466 -67.140 14.586 1.00 68.25 100 GLU A O 1
ATOM 684 N N . ILE A 1 90 ? -16.315 -69.339 14.136 1.00 66.97 101 ILE A N 1
ATOM 685 C CA . ILE A 1 90 ? -17.348 -69.364 13.091 1.00 64.09 101 ILE A CA 1
ATOM 686 C C . ILE A 1 90 ? -18.508 -70.191 13.617 1.00 63.69 101 ILE A C 1
ATOM 687 O O . ILE A 1 90 ? -18.319 -71.232 14.244 1.00 63.03 101 ILE A O 1
ATOM 692 N N . LYS A 1 91 ? -19.715 -69.686 13.409 1.00 63.61 102 LYS A N 1
ATOM 693 C CA . LYS A 1 91 ? -20.910 -70.359 13.852 1.00 64.33 102 LYS A CA 1
ATOM 694 C C . LYS A 1 91 ? -21.917 -70.496 12.722 1.00 61.28 102 LYS A C 1
ATOM 695 O O . LYS A 1 91 ? -21.916 -69.728 11.767 1.00 59.24 102 LYS A O 1
ATOM 701 N N . PHE A 1 92 ? -22.773 -71.500 12.864 1.00 59.22 103 PHE A N 1
ATOM 702 C CA . PHE A 1 92 ? -23.901 -71.743 11.971 1.00 57.82 103 PHE A CA 1
ATOM 703 C C . PHE A 1 92 ? -24.750 -72.862 12.533 1.00 58.75 103 PHE A C 1
ATOM 704 O O . PHE A 1 92 ? -24.393 -73.505 13.520 1.00 57.65 103 PHE A O 1
ATOM 712 N N . GLU A 1 93 ? -25.897 -73.049 11.901 1.00 60.60 104 GLU A N 1
ATOM 713 C CA . GLU A 1 93 ? -26.809 -74.110 12.230 1.00 62.68 104 GLU A CA 1
ATOM 714 C C . GLU A 1 93 ? -27.066 -74.878 10.956 1.00 61.89 104 GLU A C 1
ATOM 715 O O . GLU A 1 93 ? -27.370 -74.296 9.914 1.00 60.79 104 GLU A O 1
ATOM 721 N N . ILE A 1 94 ? -26.916 -76.191 11.043 1.00 62.40 105 ILE A N 1
ATOM 722 C CA . ILE A 1 94 ? -27.094 -77.079 9.894 1.00 62.14 105 ILE A CA 1
ATOM 723 C C . ILE A 1 94 ? -28.172 -78.087 10.289 1.00 64.95 105 ILE A C 1
ATOM 724 O O . ILE A 1 94 ? -28.037 -78.812 11.281 1.00 64.52 105 ILE A O 1
ATOM 729 N N . GLY A 1 95 ? -29.260 -78.112 9.517 1.00 69.05 106 GLY A N 1
ATOM 730 C CA . GLY A 1 95 ? -30.491 -78.733 10.005 1.00 71.27 106 GLY A CA 1
ATOM 731 C C . GLY A 1 95 ? -30.820 -77.774 11.130 1.00 73.81 106 GLY A C 1
ATOM 732 O O . GLY A 1 95 ? -30.845 -76.560 10.900 1.00 76.49 106 GLY A O 1
ATOM 733 N N . GLY A 1 96 ? -31.007 -78.271 12.347 1.00 74.85 107 GLY A N 1
ATOM 734 C CA . GLY A 1 96 ? -31.209 -77.388 13.495 1.00 75.20 107 GLY A CA 1
ATOM 735 C C . GLY A 1 96 ? -30.050 -77.408 14.458 1.00 75.97 107 GLY A C 1
ATOM 736 O O . GLY A 1 96 ? -30.100 -76.750 15.502 1.00 76.96 107 GLY A O 1
ATOM 737 N N . LYS A 1 97 ? -29.010 -78.170 14.119 1.00 76.48 108 LYS A N 1
ATOM 738 C CA . LYS A 1 97 ? -27.861 -78.360 15.005 1.00 77.16 108 LYS A CA 1
ATOM 739 C C . LYS A 1 97 ? -26.894 -77.154 14.990 1.00 75.64 108 LYS A C 1
ATOM 740 O O . LYS A 1 97 ? -26.507 -76.671 13.923 1.00 74.54 108 LYS A O 1
ATOM 746 N N . HIS A 1 98 ? -26.520 -76.703 16.186 1.00 74.05 109 HIS A N 1
ATOM 747 C CA . HIS A 1 98 ? -25.613 -75.580 16.381 1.00 74.46 109 HIS A CA 1
ATOM 748 C C . HIS A 1 98 ? -24.158 -75.982 16.213 1.00 73.25 109 HIS A C 1
ATOM 749 O O . HIS A 1 98 ? -23.719 -76.971 16.784 1.00 72.55 109 HIS A O 1
ATOM 756 N N . TYR A 1 99 ? -23.424 -75.215 15.416 1.00 71.95 110 TYR A N 1
ATOM 757 C CA . TYR A 1 99 ? -22.010 -75.440 15.219 1.00 70.70 110 TYR A CA 1
ATOM 758 C C . TYR A 1 99 ? -21.273 -74.182 15.534 1.00 70.71 110 TYR A C 1
ATOM 759 O O . TYR A 1 99 ? -21.600 -73.126 15.035 1.00 70.98 110 TYR A O 1
ATOM 768 N N . SER A 1 100 ? -20.289 -74.316 16.410 1.00 71.33 111 SER A N 1
ATOM 769 C CA . SER A 1 100 ? -19.409 -73.242 16.772 1.00 71.13 111 SER A CA 1
ATOM 770 C C . SER A 1 100 ? -18.016 -73.826 16.664 1.00 69.32 111 SER A C 1
ATOM 771 O O . SER A 1 100 ? -17.694 -74.760 17.378 1.00 69.24 111 SER A O 1
ATOM 774 N N . ILE A 1 101 ? -17.199 -73.292 15.765 1.00 67.82 112 ILE A N 1
ATOM 775 C CA . ILE A 1 101 ? -15.859 -73.828 15.533 1.00 66.29 112 ILE A CA 1
ATOM 776 C C . ILE A 1 101 ? -14.811 -72.752 15.763 1.00 67.64 112 ILE A C 1
ATOM 777 O O . ILE A 1 101 ? -14.869 -71.696 15.139 1.00 66.33 112 ILE A O 1
ATOM 782 N N . ASP A 1 102 ? -13.874 -73.029 16.675 1.00 69.83 113 ASP A N 1
ATOM 783 C CA . ASP A 1 102 ? -12.757 -72.116 16.998 1.00 71.22 113 ASP A CA 1
ATOM 784 C C . ASP A 1 102 ? -11.555 -72.453 16.138 1.00 69.62 113 ASP A C 1
ATOM 785 O O . ASP A 1 102 ? -11.184 -73.615 16.037 1.00 69.35 113 ASP A O 1
ATOM 790 N N . VAL A 1 103 ? -10.960 -71.439 15.518 1.00 68.51 114 VAL A N 1
ATOM 791 C CA . VAL A 1 103 ? -9.883 -71.637 14.566 1.00 68.25 114 VAL A CA 1
ATOM 792 C C . VAL A 1 103 ? -8.722 -70.689 14.872 1.00 71.18 114 VAL A C 1
ATOM 793 O O . VAL A 1 103 ? -8.930 -69.532 15.253 1.00 70.62 114 VAL A O 1
ATOM 797 N N . ASP A 1 104 ? -7.505 -71.203 14.686 1.00 73.82 115 ASP A N 1
ATOM 798 C CA . ASP A 1 104 ? -6.273 -70.452 14.860 1.00 75.54 115 ASP A CA 1
ATOM 799 C C . ASP A 1 104 ? -6.373 -69.095 14.177 1.00 75.78 115 ASP A C 1
ATOM 800 O O . ASP A 1 104 ? -6.515 -69.031 12.951 1.00 74.98 115 ASP A O 1
ATOM 805 N N . LYS A 1 105 ? -6.271 -68.017 14.967 1.00 76.38 116 LYS A N 1
ATOM 806 C CA . LYS A 1 105 ? -6.396 -66.665 14.426 1.00 77.63 116 LYS A CA 1
ATOM 807 C C . LYS A 1 105 ? -5.417 -66.393 13.308 1.00 76.77 116 LYS A C 1
ATOM 808 O O . LYS A 1 105 ? -5.679 -65.524 12.476 1.00 76.69 116 LYS A O 1
ATOM 814 N N . LYS A 1 106 ? -4.301 -67.115 13.291 1.00 76.63 117 LYS A N 1
ATOM 815 C CA . LYS A 1 106 ? -3.329 -66.986 12.208 1.00 77.63 117 LYS A CA 1
ATOM 816 C C . LYS A 1 106 ? -3.980 -67.203 10.844 1.00 77.24 117 LYS A C 1
ATOM 817 O O . LYS A 1 106 ? -3.628 -66.539 9.873 1.00 78.21 117 LYS A O 1
ATOM 820 N N . GLN A 1 107 ? -4.958 -68.092 10.776 1.00 76.48 118 GLN A N 1
ATOM 821 C CA . GLN A 1 107 ? -5.561 -68.439 9.502 1.00 75.94 118 GLN A CA 1
ATOM 822 C C . GLN A 1 107 ? -6.869 -67.709 9.222 1.00 75.80 118 GLN A C 1
ATOM 823 O O . GLN A 1 107 ? -7.677 -68.185 8.443 1.00 75.95 118 GLN A O 1
ATOM 829 N N . LEU A 1 108 ? -7.053 -66.534 9.816 1.00 76.58 119 LEU A N 1
ATOM 830 C CA . LEU A 1 108 ? -8.271 -65.725 9.626 1.00 76.41 119 LEU A CA 1
ATOM 831 C C . LEU A 1 108 ? -8.632 -65.542 8.163 1.00 75.36 119 LEU A C 1
ATOM 832 O O . LEU A 1 108 ? -9.805 -65.610 7.812 1.00 74.31 119 LEU A O 1
ATOM 837 N N . GLU A 1 109 ? -7.623 -65.296 7.324 1.00 74.46 120 GLU A N 1
ATOM 838 C CA . GLU A 1 109 ? -7.840 -65.081 5.898 1.00 74.03 120 GLU A CA 1
ATOM 839 C C . GLU A 1 109 ? -8.693 -66.209 5.315 1.00 73.05 120 GLU A C 1
ATOM 840 O O . GLU A 1 109 ? -9.528 -65.980 4.467 1.00 72.68 120 GLU A O 1
ATOM 842 N N . HIS A 1 110 ? -8.504 -67.421 5.811 1.00 72.63 121 HIS A N 1
ATOM 843 C CA . HIS A 1 110 ? -9.189 -68.594 5.279 1.00 72.87 121 HIS A CA 1
ATOM 844 C C . HIS A 1 110 ? -10.567 -68.807 5.883 1.00 70.48 121 HIS A C 1
ATOM 845 O O . HIS A 1 110 ? -11.511 -69.146 5.173 1.00 69.15 121 HIS A O 1
ATOM 852 N N . VAL A 1 111 ? -10.666 -68.628 7.198 1.00 68.01 122 VAL A N 1
ATOM 853 C CA . VAL A 1 111 ? -11.942 -68.751 7.889 1.00 66.57 122 VAL A CA 1
ATOM 854 C C . VAL A 1 111 ? -12.932 -67.698 7.382 1.00 67.06 122 VAL A C 1
ATOM 855 O O . VAL A 1 111 ? -14.133 -67.964 7.290 1.00 67.13 122 VAL A O 1
ATOM 859 N N . LYS A 1 112 ? -12.436 -66.512 7.043 1.00 67.91 123 LYS A N 1
ATOM 860 C CA . LYS A 1 112 ? -13.302 -65.475 6.517 1.00 69.67 123 LYS A CA 1
ATOM 861 C C . LYS A 1 112 ? -13.846 -65.927 5.169 1.00 68.13 123 LYS A C 1
ATOM 862 O O . LYS A 1 112 ? -14.949 -65.566 4.825 1.00 69.30 123 LYS A O 1
ATOM 868 N N . ASP A 1 113 ? -13.083 -66.686 4.393 1.00 66.99 124 ASP A N 1
ATOM 869 C CA . ASP A 1 113 ? -13.604 -67.193 3.123 1.00 67.50 124 ASP A CA 1
ATOM 870 C C . ASP A 1 113 ? -14.709 -68.234 3.334 1.00 64.51 124 ASP A C 1
ATOM 871 O O . ASP A 1 113 ? -15.630 -68.321 2.543 1.00 64.08 124 ASP A O 1
ATOM 876 N N . LEU A 1 114 ? -14.590 -69.042 4.378 1.00 61.49 125 LEU A N 1
ATOM 877 C CA . LEU A 1 114 ? -15.622 -70.008 4.700 1.00 59.71 125 LEU A CA 1
ATOM 878 C C . LEU A 1 114 ? -16.901 -69.281 5.142 1.00 59.92 125 LEU A C 1
ATOM 879 O O . LEU A 1 114 ? -18.008 -69.623 4.731 1.00 60.40 125 LEU A O 1
ATOM 884 N N . TYR A 1 115 ? -16.730 -68.274 5.982 1.00 60.11 126 TYR A N 1
ATOM 885 C CA . TYR A 1 115 ? -17.828 -67.444 6.427 1.00 60.05 126 TYR A CA 1
ATOM 886 C C . TYR A 1 115 ? -18.617 -66.973 5.219 1.00 59.85 126 TYR A C 1
ATOM 887 O O . TYR A 1 115 ? -19.828 -67.154 5.178 1.00 60.31 126 TYR A O 1
ATOM 896 N N . LYS A 1 116 ? -17.931 -66.415 4.223 1.00 59.53 127 LYS A N 1
ATOM 897 C CA . LYS A 1 116 ? -18.608 -65.929 3.023 1.00 60.47 127 LYS A CA 1
ATOM 898 C C . LYS A 1 116 ? -19.341 -67.033 2.297 1.00 58.39 127 LYS A C 1
ATOM 899 O O . LYS A 1 116 ? -20.479 -66.845 1.919 1.00 59.12 127 LYS A O 1
ATOM 905 N N . ALA A 1 117 ? -18.684 -68.173 2.110 1.00 58.17 128 ALA A N 1
ATOM 906 C CA . ALA A 1 117 ? -19.266 -69.339 1.396 1.00 58.16 128 ALA A CA 1
ATOM 907 C C . ALA A 1 117 ? -20.561 -69.825 2.038 1.00 57.13 128 ALA A C 1
ATOM 908 O O . ALA A 1 117 ? -21.585 -69.953 1.365 1.00 58.40 128 ALA A O 1
ATOM 910 N N . LEU A 1 118 ? -20.504 -70.079 3.344 1.00 56.12 129 LEU A N 1
ATOM 911 C CA . LEU A 1 118 ? -21.664 -70.550 4.106 1.00 54.86 129 LEU A CA 1
ATOM 912 C C . LEU A 1 118 ? -22.836 -69.558 4.060 1.00 54.86 129 LEU A C 1
ATOM 913 O O . LEU A 1 118 ? -24.007 -69.947 3.901 1.00 56.33 129 LEU A O 1
ATOM 918 N N . LEU A 1 119 ? -22.509 -68.276 4.162 1.00 54.46 130 LEU A N 1
ATOM 919 C CA . LEU A 1 119 ? -23.479 -67.175 4.085 1.00 53.73 130 LEU A CA 1
ATOM 920 C C . LEU A 1 119 ? -24.218 -67.213 2.719 1.00 53.91 130 LEU A C 1
ATOM 921 O O . LEU A 1 119 ? -25.430 -67.060 2.633 1.00 55.42 130 LEU A O 1
ATOM 926 N N . ALA A 1 120 ? -23.465 -67.456 1.659 1.00 54.47 131 ALA A N 1
ATOM 927 C CA . ALA A 1 120 ? -23.996 -67.544 0.316 1.00 54.62 131 ALA A CA 1
ATOM 928 C C . ALA A 1 120 ? -24.866 -68.790 0.155 1.00 55.34 131 ALA A C 1
ATOM 929 O O . ALA A 1 120 ? -25.928 -68.738 -0.468 1.00 57.53 131 ALA A O 1
ATOM 931 N N . ILE A 1 121 ? -24.427 -69.905 0.731 1.00 55.46 132 ILE A N 1
ATOM 932 C CA . ILE A 1 121 ? -25.218 -71.156 0.691 1.00 55.08 132 ILE A CA 1
ATOM 933 C C . ILE A 1 121 ? -26.545 -70.958 1.427 1.00 54.91 132 ILE A C 1
ATOM 934 O O . ILE A 1 121 ? -27.594 -71.262 0.888 1.00 54.93 132 ILE A O 1
ATOM 939 N N . ALA A 1 122 ? -26.490 -70.449 2.662 1.00 55.33 133 ALA A N 1
ATOM 940 C CA . ALA A 1 122 ? -27.710 -70.199 3.440 1.00 55.36 133 ALA A CA 1
ATOM 941 C C . ALA A 1 122 ? -28.707 -69.377 2.627 1.00 56.45 133 ALA A C 1
ATOM 942 O O . ALA A 1 122 ? -29.908 -69.648 2.635 1.00 56.60 133 ALA A O 1
ATOM 944 N N . GLU A 1 123 ? -28.216 -68.359 1.936 1.00 58.19 134 GLU A N 1
ATOM 945 C CA . GLU A 1 123 ? -29.113 -67.501 1.191 1.00 61.57 134 GLU A CA 1
ATOM 946 C C . GLU A 1 123 ? -29.775 -68.230 0.017 1.00 59.04 134 GLU A C 1
ATOM 947 O O . GLU A 1 123 ? -30.975 -68.114 -0.201 1.00 58.90 134 GLU A O 1
ATOM 953 N N . LYS A 1 124 ? -28.995 -68.974 -0.740 1.00 58.48 135 LYS A N 1
ATOM 954 C CA . LYS A 1 124 ? -29.514 -69.701 -1.902 1.00 58.10 135 LYS A CA 1
ATOM 955 C C . LYS A 1 124 ? -30.593 -70.668 -1.464 1.00 57.27 135 LYS A C 1
ATOM 956 O O . LYS A 1 124 ? -31.613 -70.807 -2.151 1.00 58.12 135 LYS A O 1
ATOM 962 N N . GLN A 1 125 ? -30.377 -71.322 -0.317 1.00 55.51 136 GLN A N 1
ATOM 963 C CA . GLN A 1 125 ? -31.328 -72.287 0.227 1.00 53.74 136 GLN A CA 1
ATOM 964 C C . GLN A 1 125 ? -32.578 -71.563 0.605 1.00 54.66 136 GLN A C 1
ATOM 965 O O . GLN A 1 125 ? -33.660 -72.003 0.251 1.00 56.55 136 GLN A O 1
ATOM 971 N N . TYR A 1 126 ? -32.434 -70.441 1.302 1.00 57.06 137 TYR A N 1
ATOM 972 C CA . TYR A 1 126 ? -33.582 -69.639 1.755 1.00 58.66 137 TYR A CA 1
ATOM 973 C C . TYR A 1 126 ? -34.462 -69.215 0.571 1.00 59.31 137 TYR A C 1
ATOM 974 O O . TYR A 1 126 ? -35.691 -69.355 0.549 1.00 58.47 137 TYR A O 1
ATOM 983 N N . GLU A 1 127 ? -33.802 -68.692 -0.435 1.00 61.41 138 GLU A N 1
ATOM 984 C CA . GLU A 1 127 ? -34.508 -68.215 -1.591 1.00 63.56 138 GLU A CA 1
ATOM 985 C C . GLU A 1 127 ? -35.231 -69.381 -2.254 1.00 61.01 138 GLU A C 1
ATOM 986 O O . GLU A 1 127 ? -36.386 -69.251 -2.615 1.00 63.13 138 GLU A O 1
ATOM 992 N N . GLY A 1 128 ? -34.584 -70.533 -2.340 1.00 59.19 139 GLY A N 1
ATOM 993 C CA . GLY A 1 128 ? -35.194 -71.716 -2.891 1.00 57.76 139 GLY A CA 1
ATOM 994 C C . GLY A 1 128 ? -36.469 -72.109 -2.180 1.00 57.37 139 GLY A C 1
ATOM 995 O O . GLY A 1 128 ? -37.435 -72.536 -2.829 1.00 57.50 139 GLY A O 1
ATOM 996 N N . GLN A 1 129 ? -36.489 -71.990 -0.855 1.00 56.51 140 GLN A N 1
ATOM 997 C CA . GLN A 1 129 ? -37.701 -72.329 -0.113 1.00 57.83 140 GLN A CA 1
ATOM 998 C C . GLN A 1 129 ? -38.846 -71.416 -0.502 1.00 56.72 140 GLN A C 1
ATOM 999 O O . GLN A 1 129 ? -40.002 -71.857 -0.541 1.00 58.15 140 GLN A O 1
ATOM 1005 N N . LYS A 1 130 ? -38.534 -70.150 -0.797 1.00 56.33 141 LYS A N 1
ATOM 1006 C CA . LYS A 1 130 ? -39.556 -69.201 -1.232 1.00 56.75 141 LYS A CA 1
ATOM 1007 C C . LYS A 1 130 ? -40.101 -69.594 -2.610 1.00 54.84 141 LYS A C 1
ATOM 1008 O O . LYS A 1 130 ? -41.285 -69.485 -2.862 1.00 54.92 141 LYS A O 1
ATOM 1019 N N . LEU A 1 132 ? -40.113 -72.696 -3.914 1.00 55.81 143 LEU A N 1
ATOM 1020 C CA . LEU A 1 132 ? -40.945 -73.898 -3.762 1.00 57.11 143 LEU A CA 1
ATOM 1021 C C . LEU A 1 132 ? -42.386 -73.517 -3.440 1.00 57.50 143 LEU A C 1
ATOM 1022 O O . LEU A 1 132 ? -43.314 -74.074 -4.028 1.00 57.04 143 LEU A O 1
ATOM 1027 N N . GLU A 1 133 ? -42.555 -72.629 -2.460 1.00 57.60 144 GLU A N 1
ATOM 1028 C CA . GLU A 1 133 ? -43.858 -72.112 -2.069 1.00 58.48 144 GLU A CA 1
ATOM 1029 C C . GLU A 1 133 ? -44.633 -71.570 -3.254 1.00 55.45 144 GLU A C 1
ATOM 1030 O O . GLU A 1 133 ? -45.809 -71.881 -3.425 1.00 57.85 144 GLU A O 1
ATOM 1036 N N . PHE A 1 134 ? -44.008 -70.743 -4.072 1.00 51.84 145 PHE A N 1
ATOM 1037 C CA . PHE A 1 134 ? -44.704 -70.234 -5.270 1.00 51.16 145 PHE A CA 1
ATOM 1038 C C . PHE A 1 134 ? -45.018 -71.352 -6.256 1.00 50.12 145 PHE A C 1
ATOM 1039 O O . PHE A 1 134 ? -46.027 -71.292 -6.998 1.00 51.00 145 PHE A O 1
ATOM 1047 N N . ALA A 1 135 ? -44.105 -72.321 -6.335 1.00 49.89 146 ALA A N 1
ATOM 1048 C CA . ALA A 1 135 ? -44.257 -73.467 -7.236 1.00 49.83 146 ALA A CA 1
ATOM 1049 C C . ALA A 1 135 ? -45.530 -74.252 -6.875 1.00 50.38 146 ALA A C 1
ATOM 1050 O O . ALA A 1 135 ? -46.341 -74.597 -7.778 1.00 49.43 146 ALA A O 1
ATOM 1052 N N . ASN A 1 136 ? -45.749 -74.439 -5.570 1.00 47.90 147 ASN A N 1
ATOM 1053 C CA . ASN A 1 136 ? -46.889 -75.214 -5.109 1.00 51.07 147 ASN A CA 1
ATOM 1054 C C . ASN A 1 136 ? -48.170 -74.441 -5.265 1.00 50.22 147 ASN A C 1
ATOM 1055 O O . ASN A 1 136 ? -49.194 -74.988 -5.717 1.00 51.79 147 ASN A O 1
ATOM 1060 N N . SER A 1 137 ? -48.114 -73.161 -4.903 1.00 48.52 148 SER A N 1
ATOM 1061 C CA . SER A 1 137 ? -49.261 -72.281 -5.041 1.00 47.04 148 SER A CA 1
ATOM 1062 C C . SER A 1 137 ? -49.699 -72.152 -6.469 1.00 44.37 148 SER A C 1
ATOM 1063 O O . SER A 1 137 ? -50.900 -72.055 -6.722 1.00 45.93 148 SER A O 1
ATOM 1066 N N . SER A 1 138 ? -48.741 -72.099 -7.401 1.00 42.56 149 SER A N 1
ATOM 1067 C CA . SER A 1 138 ? -49.100 -72.011 -8.820 1.00 44.20 149 SER A CA 1
ATOM 1068 C C . SER A 1 138 ? -49.819 -73.280 -9.247 1.00 44.67 149 SER A C 1
ATOM 1069 O O . SER A 1 138 ? -50.698 -73.233 -10.135 1.00 46.25 149 SER A O 1
ATOM 1072 N N . LEU A 1 139 ? -49.443 -74.409 -8.636 1.00 46.66 150 LEU A N 1
ATOM 1073 C CA . LEU A 1 139 ? -50.033 -75.696 -9.021 1.00 48.58 150 LEU A CA 1
ATOM 1074 C C . LEU A 1 139 ? -51.509 -75.725 -8.646 1.00 47.93 150 LEU A C 1
ATOM 1075 O O . LEU A 1 139 ? -52.390 -76.078 -9.450 1.00 50.92 150 LEU A O 1
ATOM 1080 N N . ASN A 1 140 ? -51.785 -75.258 -7.451 1.00 47.48 151 ASN A N 1
ATOM 1081 C CA . ASN A 1 140 ? -53.162 -75.076 -7.020 1.00 47.63 151 ASN A CA 1
ATOM 1082 C C . ASN A 1 140 ? -53.919 -74.088 -7.905 1.00 45.98 151 ASN A C 1
ATOM 1083 O O . ASN A 1 140 ? -55.050 -74.351 -8.307 1.00 47.27 151 ASN A O 1
ATOM 1088 N N . HIS A 1 141 ? -53.341 -72.942 -8.224 1.00 44.36 152 HIS A N 1
ATOM 1089 C CA . HIS A 1 141 ? -54.142 -72.003 -9.024 1.00 45.22 152 HIS A CA 1
ATOM 1090 C C . HIS A 1 141 ? -54.599 -72.673 -10.335 1.00 43.02 152 HIS A C 1
ATOM 1091 O O . HIS A 1 141 ? -55.742 -72.483 -10.755 1.00 43.25 152 HIS A O 1
ATOM 1098 N N . SER A 1 142 ? -53.741 -73.475 -10.969 1.00 42.22 153 SER A N 1
ATOM 1099 C CA . SER A 1 142 ? -54.161 -74.205 -12.174 1.00 43.44 153 SER A CA 1
ATOM 1100 C C . SER A 1 142 ? -55.305 -75.213 -11.909 1.00 43.00 153 SER A C 1
ATOM 1101 O O . SER A 1 142 ? -56.237 -75.358 -12.693 1.00 41.29 153 SER A O 1
ATOM 1104 N N . VAL A 1 143 ? -55.183 -75.951 -10.827 1.00 44.38 154 VAL A N 1
ATOM 1105 C CA . VAL A 1 143 ? -56.184 -76.950 -10.465 1.00 46.35 154 VAL A CA 1
ATOM 1106 C C . VAL A 1 143 ? -57.528 -76.231 -10.331 1.00 46.95 154 VAL A C 1
ATOM 1107 O O . VAL A 1 143 ? -58.534 -76.579 -11.021 1.00 50.19 154 VAL A O 1
ATOM 1111 N N . THR A 1 144 ? -57.534 -75.161 -9.538 1.00 46.18 155 THR A N 1
ATOM 1112 C CA . THR A 1 144 ? -58.730 -74.311 -9.420 1.00 45.26 155 THR A CA 1
ATOM 1113 C C . THR A 1 144 ? -59.215 -73.749 -10.755 1.00 44.94 155 THR A C 1
ATOM 1114 O O . THR A 1 144 ? -60.409 -73.761 -11.043 1.00 47.62 155 THR A O 1
ATOM 1118 N N . ILE A 1 145 ? -58.328 -73.188 -11.559 1.00 45.12 156 ILE A N 1
ATOM 1119 C CA . ILE A 1 145 ? -58.802 -72.571 -12.828 1.00 45.09 156 ILE A CA 1
ATOM 1120 C C . ILE A 1 145 ? -59.374 -73.639 -13.740 1.00 45.67 156 ILE A C 1
ATOM 1121 O O . ILE A 1 145 ? -60.459 -73.493 -14.237 1.00 47.97 156 ILE A O 1
ATOM 1126 N N . LEU A 1 146 ? -58.663 -74.750 -13.896 1.00 49.28 157 LEU A N 1
ATOM 1127 C CA . LEU A 1 146 ? -59.063 -75.842 -14.797 1.00 48.39 157 LEU A CA 1
ATOM 1128 C C . LEU A 1 146 ? -60.134 -76.815 -14.273 1.00 50.83 157 LEU A C 1
ATOM 1129 O O . LEU A 1 146 ? -60.620 -77.626 -15.023 1.00 46.98 157 LEU A O 1
ATOM 1134 N N . GLY A 1 147 ? -60.498 -76.768 -12.988 1.00 55.46 158 GLY A N 1
ATOM 1135 C CA . GLY A 1 147 ? -61.644 -77.546 -12.526 1.00 57.97 158 GLY A CA 1
ATOM 1136 C C . GLY A 1 147 ? -62.861 -77.422 -13.449 1.00 61.37 158 GLY A C 1
ATOM 1137 O O . GLY A 1 147 ? -63.064 -76.411 -14.127 1.00 64.30 158 GLY A O 1
ATOM 1138 N N . GLY A 1 148 ? -63.655 -78.484 -13.533 1.00 66.11 159 GLY A N 1
ATOM 1139 C CA . GLY A 1 148 ? -64.962 -78.441 -14.219 1.00 66.47 159 GLY A CA 1
ATOM 1140 C C . GLY A 1 148 ? -64.945 -78.146 -15.689 1.00 67.04 159 GLY A C 1
ATOM 1141 O O . GLY A 1 148 ? -65.289 -77.058 -16.098 1.00 68.11 159 GLY A O 1
ATOM 1142 N N . LEU A 1 149 ? -64.609 -79.166 -16.474 1.00 69.07 160 LEU A N 1
ATOM 1143 C CA . LEU A 1 149 ? -64.412 -79.072 -17.929 1.00 69.19 160 LEU A CA 1
ATOM 1144 C C . LEU A 1 149 ? -65.490 -79.815 -18.726 1.00 69.30 160 LEU A C 1
ATOM 1145 O O . LEU A 1 149 ? -66.384 -80.417 -18.140 1.00 69.22 160 LEU A O 1
ATOM 1150 N N . ARG A 1 150 ? -65.393 -79.764 -20.056 1.00 69.36 161 ARG A N 1
ATOM 1151 C CA . ARG A 1 150 ? -66.277 -80.545 -20.950 1.00 70.40 161 ARG A CA 1
ATOM 1152 C C . ARG A 1 150 ? -65.416 -81.509 -21.813 1.00 70.40 161 ARG A C 1
ATOM 1153 O O . ARG A 1 150 ? -64.202 -81.303 -22.005 1.00 71.50 161 ARG A O 1
ATOM 1158 N N . GLN A 1 151 ? -66.035 -82.576 -22.302 1.00 69.68 162 GLN A N 1
ATOM 1159 C CA . GLN A 1 151 ? -65.314 -83.631 -23.035 1.00 69.29 162 GLN A CA 1
ATOM 1160 C C . GLN A 1 151 ? -64.840 -83.179 -24.465 1.00 69.97 162 GLN A C 1
ATOM 1161 O O . GLN A 1 151 ? -63.704 -83.423 -24.867 1.00 68.08 162 GLN A O 1
ATOM 1167 N N . GLY A 1 152 ? -65.692 -82.512 -25.228 1.00 69.94 163 GLY A N 1
ATOM 1168 C CA . GLY A 1 152 ? -65.283 -82.108 -26.569 1.00 72.51 163 GLY A CA 1
ATOM 1169 C C . GLY A 1 152 ? -64.553 -83.240 -27.292 1.00 72.99 163 GLY A C 1
ATOM 1170 O O . GLY A 1 152 ? -65.012 -84.384 -27.282 1.00 74.86 163 GLY A O 1
ATOM 1171 N N . ASP A 1 153 ? -63.410 -82.933 -27.901 1.00 73.62 164 ASP A N 1
ATOM 1172 C CA . ASP A 1 153 ? -62.615 -83.937 -28.629 1.00 74.16 164 ASP A CA 1
ATOM 1173 C C . ASP A 1 153 ? -61.607 -84.593 -27.675 1.00 73.61 164 ASP A C 1
ATOM 1174 O O . ASP A 1 153 ? -60.408 -84.593 -27.940 1.00 74.11 164 ASP A O 1
ATOM 1187 N N . ASN A 1 155 ? -59.875 -87.653 -25.395 1.00 61.61 166 ASN A N 1
ATOM 1188 C CA . ASN A 1 155 ? -59.622 -89.013 -24.945 1.00 56.62 166 ASN A CA 1
ATOM 1189 C C . ASN A 1 155 ? -59.483 -88.949 -23.414 1.00 52.94 166 ASN A C 1
ATOM 1190 O O . ASN A 1 155 ? -58.448 -88.585 -22.894 1.00 48.01 166 ASN A O 1
ATOM 1195 N N . VAL A 1 156 ? -60.537 -89.265 -22.696 1.00 50.06 167 VAL A N 1
ATOM 1196 C CA . VAL A 1 156 ? -60.510 -89.027 -21.227 1.00 49.75 167 VAL A CA 1
ATOM 1197 C C . VAL A 1 156 ? -59.378 -89.739 -20.473 1.00 48.75 167 VAL A C 1
ATOM 1198 O O . VAL A 1 156 ? -58.670 -89.100 -19.707 1.00 48.14 167 VAL A O 1
ATOM 1202 N N . PRO A 1 157 ? -59.151 -91.043 -20.740 1.00 49.61 168 PRO A N 1
ATOM 1203 C CA . PRO A 1 157 ? -58.081 -91.749 -19.997 1.00 48.94 168 PRO A CA 1
ATOM 1204 C C . PRO A 1 157 ? -56.669 -91.278 -20.314 1.00 47.09 168 PRO A C 1
ATOM 1205 O O . PRO A 1 157 ? -55.874 -91.130 -19.391 1.00 42.77 168 PRO A O 1
ATOM 1209 N N . GLN A 1 158 ? -56.393 -90.999 -21.585 1.00 46.16 169 GLN A N 1
ATOM 1210 C CA . GLN A 1 158 ? -55.092 -90.447 -22.023 1.00 47.61 169 GLN A CA 1
ATOM 1211 C C . GLN A 1 158 ? -54.837 -89.078 -21.401 1.00 46.01 169 GLN A C 1
ATOM 1212 O O . GLN A 1 158 ? -53.729 -88.771 -20.954 1.00 46.51 169 GLN A O 1
ATOM 1218 N N . THR A 1 159 ? -55.879 -88.250 -21.424 1.00 44.85 170 THR A N 1
ATOM 1219 C CA . THR A 1 159 ? -55.838 -86.931 -20.862 1.00 44.15 170 THR A CA 1
ATOM 1220 C C . THR A 1 159 ? -55.630 -87.088 -19.346 1.00 44.06 170 THR A C 1
ATOM 1221 O O . THR A 1 159 ? -54.857 -86.348 -18.792 1.00 42.78 170 THR A O 1
ATOM 1225 N N . PHE A 1 160 ? -56.272 -88.070 -18.729 1.00 45.11 171 PHE A N 1
ATOM 1226 C CA . PHE A 1 160 ? -56.131 -88.334 -17.256 1.00 49.23 171 PHE A CA 1
ATOM 1227 C C . PHE A 1 160 ? -54.712 -88.750 -16.908 1.00 48.71 171 PHE A C 1
ATOM 1228 O O . PHE A 1 160 ? -54.160 -88.269 -15.986 1.00 46.22 171 PHE A O 1
ATOM 1236 N N . LYS A 1 161 ? -54.104 -89.578 -17.759 1.00 51.62 172 LYS A N 1
ATOM 1237 C CA . LYS A 1 161 ? -52.710 -90.025 -17.603 1.00 51.17 172 LYS A CA 1
ATOM 1238 C C . LYS A 1 161 ? -51.732 -88.852 -17.680 1.00 49.00 172 LYS A C 1
ATOM 1239 O O . LYS A 1 161 ? -50.916 -88.610 -16.739 1.00 41.61 172 LYS A O 1
ATOM 1245 N N . ASP A 1 162 ? -51.791 -88.197 -18.865 1.00 45.04 173 ASP A N 1
ATOM 1246 C CA . ASP A 1 162 ? -50.942 -87.045 -19.212 1.00 44.84 173 ASP A CA 1
ATOM 1247 C C . ASP A 1 162 ? -51.044 -85.922 -18.120 1.00 44.74 173 ASP A C 1
ATOM 1248 O O . ASP A 1 162 ? -50.079 -85.208 -17.856 1.00 46.75 173 ASP A O 1
ATOM 1253 N N . LEU A 1 163 ? -52.197 -85.786 -17.462 1.00 42.98 174 LEU A N 1
ATOM 1254 C CA . LEU A 1 163 ? -52.421 -84.701 -16.511 1.00 43.15 174 LEU A CA 1
ATOM 1255 C C . LEU A 1 163 ? -51.781 -85.037 -15.182 1.00 42.58 174 LEU A C 1
ATOM 1256 O O . LEU A 1 163 ? -51.236 -84.182 -14.460 1.00 43.14 174 LEU A O 1
ATOM 1261 N N . SER A 1 164 ? -51.844 -86.315 -14.858 1.00 42.11 175 SER A N 1
ATOM 1262 C CA . SER A 1 164 ? -51.183 -86.855 -13.704 1.00 43.32 175 SER A CA 1
ATOM 1263 C C . SER A 1 164 ? -49.669 -86.679 -13.856 1.00 44.41 175 SER A C 1
ATOM 1264 O O . SER A 1 164 ? -48.990 -86.316 -12.895 1.00 42.95 175 SER A O 1
ATOM 1267 N N . GLN A 1 165 ? -49.160 -86.890 -15.075 1.00 46.16 176 GLN A N 1
ATOM 1268 C CA . GLN A 1 165 ? -47.733 -86.742 -15.336 1.00 47.03 176 GLN A CA 1
ATOM 1269 C C . GLN A 1 165 ? -47.317 -85.287 -15.170 1.00 47.27 176 GLN A C 1
ATOM 1270 O O . GLN A 1 165 ? -46.492 -84.992 -14.309 1.00 45.04 176 GLN A O 1
ATOM 1276 N N . GLU A 1 166 ? -47.910 -84.378 -15.967 1.00 47.81 177 GLU A N 1
ATOM 1277 C CA . GLU A 1 166 ? -47.638 -82.937 -15.790 1.00 48.58 177 GLU A CA 1
ATOM 1278 C C . GLU A 1 166 ? -47.588 -82.579 -14.289 1.00 47.42 177 GLU A C 1
ATOM 1279 O O . GLU A 1 166 ? -46.627 -82.016 -13.807 1.00 49.48 177 GLU A O 1
ATOM 1285 N N . SER A 1 167 ? -48.601 -82.909 -13.530 1.00 46.68 178 SER A N 1
ATOM 1286 C CA . SER A 1 167 ? -48.537 -82.553 -12.097 1.00 46.93 178 SER A CA 1
ATOM 1287 C C . SER A 1 167 ? -47.280 -83.127 -11.455 1.00 46.72 178 SER A C 1
ATOM 1288 O O . SER A 1 167 ? -46.526 -82.401 -10.808 1.00 47.83 178 SER A O 1
ATOM 1291 N N . PHE A 1 168 ? -47.014 -84.412 -11.685 1.00 46.30 179 PHE A N 1
ATOM 1292 C CA . PHE A 1 168 ? -45.840 -85.063 -11.146 1.00 45.81 179 PHE A CA 1
ATOM 1293 C C . PHE A 1 168 ? -44.557 -84.366 -11.524 1.00 46.05 179 PHE A C 1
ATOM 1294 O O . PHE A 1 168 ? -43.731 -84.059 -10.649 1.00 47.43 179 PHE A O 1
ATOM 1302 N N . ASP A 1 169 ? -44.376 -84.119 -12.812 1.00 44.72 180 ASP A N 1
ATOM 1303 C CA . ASP A 1 169 ? -43.192 -83.418 -13.283 1.00 46.43 180 ASP A CA 1
ATOM 1304 C C . ASP A 1 169 ? -42.966 -82.057 -12.640 1.00 42.91 180 ASP A C 1
ATOM 1305 O O . ASP A 1 169 ? -41.836 -81.681 -12.386 1.00 42.70 180 ASP A O 1
ATOM 1310 N N . TRP A 1 170 ? -44.026 -81.290 -12.500 1.00 40.60 181 TRP A N 1
ATOM 1311 C CA . TRP A 1 170 ? -43.944 -80.000 -11.891 1.00 42.68 181 TRP A CA 1
ATOM 1312 C C . TRP A 1 170 ? -43.538 -80.172 -10.396 1.00 44.31 181 TRP A C 1
ATOM 1313 O O . TRP A 1 170 ? -42.586 -79.572 -9.934 1.00 44.63 181 TRP A O 1
ATOM 1324 N N . LEU A 1 171 ? -44.206 -81.040 -9.662 1.00 45.40 182 LEU A N 1
ATOM 1325 C CA . LEU A 1 171 ? -43.885 -81.151 -8.231 1.00 50.34 182 LEU A CA 1
ATOM 1326 C C . LEU A 1 171 ? -42.436 -81.592 -8.079 1.00 53.39 182 LEU A C 1
ATOM 1327 O O . LEU A 1 171 ? -41.699 -81.099 -7.214 1.00 51.88 182 LEU A O 1
ATOM 1332 N N . GLN A 1 172 ? -42.028 -82.469 -9.002 1.00 55.97 183 GLN A N 1
ATOM 1333 C CA . GLN A 1 172 ? -40.732 -83.084 -8.928 1.00 57.08 183 GLN A CA 1
ATOM 1334 C C . GLN A 1 172 ? -39.632 -82.164 -9.395 1.00 56.37 183 GLN A C 1
ATOM 1335 O O . GLN A 1 172 ? -38.605 -82.019 -8.731 1.00 58.07 183 GLN A O 1
ATOM 1341 N N . GLY A 1 173 ? -39.820 -81.593 -10.578 1.00 55.94 184 GLY A N 1
ATOM 1342 C CA . GLY A 1 173 ? -38.849 -80.658 -11.146 1.00 54.74 184 GLY A CA 1
ATOM 1343 C C . GLY A 1 173 ? -38.539 -79.582 -10.135 1.00 53.74 184 GLY A C 1
ATOM 1344 O O . GLY A 1 173 ? -37.411 -79.301 -9.870 1.00 57.15 184 GLY A O 1
ATOM 1345 N N . HIS A 1 174 ? -39.557 -79.024 -9.522 1.00 53.38 185 HIS A N 1
ATOM 1346 C CA . HIS A 1 174 ? -39.373 -77.947 -8.592 1.00 53.99 185 HIS A CA 1
ATOM 1347 C C . HIS A 1 174 ? -38.698 -78.401 -7.306 1.00 55.78 185 HIS A C 1
ATOM 1348 O O . HIS A 1 174 ? -37.844 -77.677 -6.789 1.00 56.02 185 HIS A O 1
ATOM 1355 N N . TYR A 1 175 ? -39.045 -79.600 -6.822 1.00 58.09 186 TYR A N 1
ATOM 1356 C CA . TYR A 1 175 ? -38.397 -80.173 -5.651 1.00 59.89 186 TYR A CA 1
ATOM 1357 C C . TYR A 1 175 ? -36.873 -80.234 -5.867 1.00 60.71 186 TYR A C 1
ATOM 1358 O O . TYR A 1 175 ? -36.108 -79.787 -5.040 1.00 59.01 186 TYR A O 1
ATOM 1367 N N . TYR A 1 176 ? -36.443 -80.770 -7.001 1.00 62.11 187 TYR A N 1
ATOM 1368 C CA . TYR A 1 176 ? -35.020 -80.894 -7.271 1.00 63.12 187 TYR A CA 1
ATOM 1369 C C . TYR A 1 176 ? -34.353 -79.595 -7.683 1.00 62.78 187 TYR A C 1
ATOM 1370 O O . TYR A 1 176 ? -33.149 -79.430 -7.511 1.00 64.45 187 TYR A O 1
ATOM 1379 N N . LYS A 1 177 ? -35.108 -78.658 -8.222 1.00 62.33 188 LYS A N 1
ATOM 1380 C CA . LYS A 1 177 ? -34.513 -77.367 -8.556 1.00 61.88 188 LYS A CA 1
ATOM 1381 C C . LYS A 1 177 ? -34.227 -76.492 -7.344 1.00 61.16 188 LYS A C 1
ATOM 1382 O O . LYS A 1 177 ? -33.186 -75.854 -7.294 1.00 63.00 188 LYS A O 1
ATOM 1388 N N . TRP A 1 178 ? -35.153 -76.445 -6.387 1.00 59.09 189 TRP A N 1
ATOM 1389 C CA . TRP A 1 178 ? -35.046 -75.533 -5.285 1.00 59.60 189 TRP A CA 1
ATOM 1390 C C . TRP A 1 178 ? -34.507 -76.188 -4.009 1.00 61.49 189 TRP A C 1
ATOM 1391 O O . TRP A 1 178 ? -34.371 -75.505 -3.007 1.00 64.44 189 TRP A O 1
ATOM 1402 N N . ASN A 1 179 ? -34.251 -77.497 -4.041 1.00 63.37 190 ASN A N 1
ATOM 1403 C CA . ASN A 1 179 ? -33.480 -78.199 -3.009 1.00 63.79 190 ASN A CA 1
ATOM 1404 C C . ASN A 1 179 ? -32.230 -78.731 -3.677 1.00 63.81 190 ASN A C 1
ATOM 1405 O O . ASN A 1 179 ? -32.031 -79.946 -3.715 1.00 64.58 190 ASN A O 1
ATOM 1410 N N . GLN A 1 180 ? -31.385 -77.848 -4.201 1.00 63.57 191 GLN A N 1
ATOM 1411 C CA . GLN A 1 180 ? -30.188 -78.302 -4.900 1.00 63.18 191 GLN A CA 1
ATOM 1412 C C . GLN A 1 180 ? -29.223 -79.069 -3.987 1.00 63.24 191 GLN A C 1
ATOM 1413 O O . GLN A 1 180 ? -29.137 -78.833 -2.777 1.00 62.74 191 GLN A O 1
ATOM 1419 N N . LYS A 1 181 ? -28.528 -80.025 -4.575 1.00 62.94 192 LYS A N 1
ATOM 1420 C CA . LYS A 1 181 ? -27.645 -80.901 -3.814 1.00 64.43 192 LYS A CA 1
ATOM 1421 C C . LYS A 1 181 ? -26.223 -80.367 -3.701 1.00 63.22 192 LYS A C 1
ATOM 1422 O O . LYS A 1 181 ? -25.597 -80.462 -2.643 1.00 62.01 192 LYS A O 1
ATOM 1428 N N . ASP A 1 182 ? -25.761 -79.778 -4.799 1.00 61.59 193 ASP A N 1
ATOM 1429 C CA . ASP A 1 182 ? -24.390 -79.375 -4.971 1.00 62.24 193 ASP A CA 1
ATOM 1430 C C . ASP A 1 182 ? -24.174 -77.850 -4.855 1.00 61.83 193 ASP A C 1
ATOM 1431 O O . ASP A 1 182 ? -24.822 -77.049 -5.527 1.00 62.11 193 ASP A O 1
ATOM 1436 N N . PHE A 1 183 ? -23.207 -77.486 -4.021 1.00 61.53 194 PHE A N 1
ATOM 1437 C CA . PHE A 1 183 ? -22.862 -76.115 -3.731 1.00 59.92 194 PHE A CA 1
ATOM 1438 C C . PHE A 1 183 ? -21.360 -75.941 -3.876 1.00 60.61 194 PHE A C 1
ATOM 1439 O O . PHE A 1 183 ? -20.752 -75.085 -3.213 1.00 60.90 194 PHE A O 1
ATOM 1447 N N . GLY A 1 184 ? -20.753 -76.752 -4.737 1.00 60.30 195 GLY A N 1
ATOM 1448 C CA . GLY A 1 184 ? -19.326 -76.640 -4.978 1.00 60.74 195 GLY A CA 1
ATOM 1449 C C . GLY A 1 184 ? -18.937 -75.261 -5.492 1.00 61.12 195 GLY A C 1
ATOM 1450 O O . GLY A 1 184 ? -17.965 -74.668 -5.027 1.00 61.91 195 GLY A O 1
ATOM 1451 N N . SER A 1 185 ? -19.723 -74.735 -6.421 1.00 61.40 196 SER A N 1
ATOM 1452 C CA . SER A 1 185 ? -19.426 -73.461 -7.056 1.00 61.82 196 SER A CA 1
ATOM 1453 C C . SER A 1 185 ? -19.411 -72.340 -6.041 1.00 62.50 196 SER A C 1
ATOM 1454 O O . SER A 1 185 ? -18.727 -71.338 -6.224 1.00 63.24 196 SER A O 1
ATOM 1457 N N . PHE A 1 186 ? -20.139 -72.515 -4.951 1.00 63.03 197 PHE A N 1
ATOM 1458 C CA . PHE A 1 186 ? -20.123 -71.525 -3.890 1.00 63.80 197 PHE A CA 1
ATOM 1459 C C . PHE A 1 186 ? -18.797 -71.508 -3.109 1.00 63.30 197 PHE A C 1
ATOM 1460 O O . PHE A 1 186 ? -18.329 -70.450 -2.725 1.00 63.51 197 PHE A O 1
ATOM 1468 N N . TYR A 1 187 ? -18.214 -72.671 -2.852 1.00 63.16 198 TYR A N 1
ATOM 1469 C CA . TYR A 1 187 ? -16.898 -72.728 -2.227 1.00 62.61 198 TYR A CA 1
ATOM 1470 C C . TYR A 1 187 ? -15.837 -72.323 -3.242 1.00 65.30 198 TYR A C 1
ATOM 1471 O O . TYR A 1 187 ? -14.879 -71.645 -2.918 1.00 65.94 198 TYR A O 1
ATOM 1480 N N . GLU A 1 188 ? -16.016 -72.747 -4.482 1.00 69.42 199 GLU A N 1
ATOM 1481 C CA . GLU A 1 188 ? -15.097 -72.408 -5.565 1.00 72.60 199 GLU A CA 1
ATOM 1482 C C . GLU A 1 188 ? -14.972 -70.901 -5.702 1.00 72.45 199 GLU A C 1
ATOM 1483 O O . GLU A 1 188 ? -13.884 -70.394 -5.895 1.00 73.32 199 GLU A O 1
ATOM 1489 N N . LYS A 1 189 ? -16.089 -70.194 -5.580 1.00 73.57 200 LYS A N 1
ATOM 1490 C CA . LYS A 1 189 ? -16.132 -68.743 -5.764 1.00 74.65 200 LYS A CA 1
ATOM 1491 C C . LYS A 1 189 ? -15.391 -67.957 -4.688 1.00 75.71 200 LYS A C 1
ATOM 1492 O O . LYS A 1 189 ? -14.743 -66.954 -4.991 1.00 74.81 200 LYS A O 1
ATOM 1498 N N . TYR A 1 190 ? -15.481 -68.427 -3.446 1.00 77.71 201 TYR A N 1
ATOM 1499 C CA . TYR A 1 190 ? -14.910 -67.719 -2.301 1.00 79.75 201 TYR A CA 1
ATOM 1500 C C . TYR A 1 190 ? -13.616 -68.288 -1.732 1.00 82.22 201 TYR A C 1
ATOM 1501 O O . TYR A 1 190 ? -12.898 -67.567 -1.049 1.00 82.14 201 TYR A O 1
ATOM 1510 N N . ILE A 1 191 ? -13.329 -69.567 -1.966 1.00 85.51 202 ILE A N 1
ATOM 1511 C CA . ILE A 1 191 ? -12.081 -70.170 -1.464 1.00 87.92 202 ILE A CA 1
ATOM 1512 C C . ILE A 1 191 ? -10.875 -69.968 -2.389 1.00 89.87 202 ILE A C 1
ATOM 1513 O O . ILE A 1 191 ? -9.735 -70.055 -1.927 1.00 90.79 202 ILE A O 1
ATOM 1518 N N . ASN A 1 192 ? -11.122 -69.708 -3.675 1.00 93.17 203 ASN A N 1
ATOM 1519 C CA . ASN A 1 192 ? -10.054 -69.346 -4.646 1.00 95.24 203 ASN A CA 1
ATOM 1520 C C . ASN A 1 192 ? -8.660 -69.098 -4.046 1.00 95.35 203 ASN A C 1
ATOM 1521 O O . ASN A 1 192 ? -8.337 -67.974 -3.640 1.00 95.75 203 ASN A O 1
ATOM 1526 N N . ASP B 1 3 ? -20.082 -44.954 20.572 1.00 89.28 14 ASP B N 1
ATOM 1527 C CA . ASP B 1 3 ? -18.701 -44.381 20.467 1.00 90.35 14 ASP B CA 1
ATOM 1528 C C . ASP B 1 3 ? -18.534 -43.552 19.178 1.00 88.30 14 ASP B C 1
ATOM 1529 O O . ASP B 1 3 ? -18.761 -44.067 18.085 1.00 89.36 14 ASP B O 1
ATOM 1534 N N . ILE B 1 4 ? -18.075 -42.300 19.307 1.00 86.70 15 ILE B N 1
ATOM 1535 C CA . ILE B 1 4 ? -18.078 -41.325 18.178 1.00 84.42 15 ILE B CA 1
ATOM 1536 C C . ILE B 1 4 ? -17.213 -41.748 17.004 1.00 80.16 15 ILE B C 1
ATOM 1537 O O . ILE B 1 4 ? -15.985 -41.858 17.102 1.00 80.66 15 ILE B O 1
ATOM 1542 N N . GLY B 1 5 ? -17.888 -41.921 15.877 1.00 72.67 16 GLY B N 1
ATOM 1543 C CA . GLY B 1 5 ? -17.279 -42.419 14.689 1.00 69.69 16 GLY B CA 1
ATOM 1544 C C . GLY B 1 5 ? -16.870 -41.370 13.687 1.00 68.14 16 GLY B C 1
ATOM 1545 O O . GLY B 1 5 ? -17.206 -40.202 13.801 1.00 67.43 16 GLY B O 1
ATOM 1546 N N . GLN B 1 6 ? -16.139 -41.851 12.681 1.00 69.53 17 GLN B N 1
ATOM 1547 C CA . GLN B 1 6 ? -15.541 -41.049 11.618 1.00 69.31 17 GLN B CA 1
ATOM 1548 C C . GLN B 1 6 ? -15.976 -41.611 10.278 1.00 68.59 17 GLN B C 1
ATOM 1549 O O . GLN B 1 6 ? -15.861 -42.808 10.022 1.00 68.84 17 GLN B O 1
ATOM 1555 N N . VAL B 1 7 ? -16.497 -40.743 9.428 1.00 68.10 18 VAL B N 1
ATOM 1556 C CA . VAL B 1 7 ? -16.851 -41.119 8.069 1.00 67.39 18 VAL B CA 1
ATOM 1557 C C . VAL B 1 7 ? -15.549 -41.304 7.343 1.00 68.05 18 VAL B C 1
ATOM 1558 O O . VAL B 1 7 ? -14.715 -40.409 7.340 1.00 68.54 18 VAL B O 1
ATOM 1562 N N . ILE B 1 8 ? -15.360 -42.482 6.770 1.00 69.12 19 ILE B N 1
ATOM 1563 C CA . ILE B 1 8 ? -14.121 -42.814 6.098 1.00 70.11 19 ILE B CA 1
ATOM 1564 C C . ILE B 1 8 ? -14.179 -42.386 4.632 1.00 72.48 19 ILE B C 1
ATOM 1565 O O . ILE B 1 8 ? -15.216 -42.420 3.993 1.00 73.26 19 ILE B O 1
ATOM 1570 N N . HIS B 1 9 ? -13.035 -41.996 4.100 1.00 75.74 20 HIS B N 1
ATOM 1571 C CA . HIS B 1 9 ? -12.931 -41.591 2.711 1.00 77.12 20 HIS B CA 1
ATOM 1572 C C . HIS B 1 9 ? -12.825 -42.833 1.824 1.00 77.39 20 HIS B C 1
ATOM 1573 O O . HIS B 1 9 ? -12.138 -43.797 2.180 1.00 76.95 20 HIS B O 1
ATOM 1580 N N . PRO B 1 10 ? -13.515 -42.823 0.676 1.00 78.22 21 PRO B N 1
ATOM 1581 C CA . PRO B 1 10 ? -13.513 -43.918 -0.306 1.00 79.55 21 PRO B CA 1
ATOM 1582 C C . PRO B 1 10 ? -12.167 -44.576 -0.629 1.00 81.74 21 PRO B C 1
ATOM 1583 O O . PRO B 1 10 ? -12.112 -45.782 -0.867 1.00 81.81 21 PRO B O 1
ATOM 1587 N N . ASP B 1 11 ? -11.097 -43.788 -0.639 1.00 85.02 22 ASP B N 1
ATOM 1588 C CA . ASP B 1 11 ? -9.758 -44.286 -0.957 1.00 86.31 22 ASP B CA 1
ATOM 1589 C C . ASP B 1 11 ? -9.190 -45.128 0.165 1.00 87.29 22 ASP B C 1
ATOM 1590 O O . ASP B 1 11 ? -8.260 -45.897 -0.060 1.00 88.15 22 ASP B O 1
ATOM 1595 N N . ASP B 1 12 ? -9.752 -44.984 1.364 1.00 87.91 23 ASP B N 1
ATOM 1596 C CA . ASP B 1 12 ? -9.328 -45.769 2.511 1.00 88.71 23 ASP B CA 1
ATOM 1597 C C . ASP B 1 12 ? -10.273 -46.918 2.841 1.00 87.26 23 ASP B C 1
ATOM 1598 O O . ASP B 1 12 ? -10.160 -47.514 3.915 1.00 86.47 23 ASP B O 1
ATOM 1603 N N . PHE B 1 13 ? -11.180 -47.250 1.917 1.00 85.46 24 PHE B N 1
ATOM 1604 C CA . PHE B 1 13 ? -12.131 -48.344 2.146 1.00 84.06 24 PHE B CA 1
ATOM 1605 C C . PHE B 1 13 ? -11.417 -49.667 2.162 1.00 86.30 24 PHE B C 1
ATOM 1606 O O . PHE B 1 13 ? -11.681 -50.495 3.017 1.00 86.92 24 PHE B O 1
ATOM 1614 N N . ASP B 1 14 ? -10.517 -49.867 1.208 1.00 89.52 25 ASP B N 1
ATOM 1615 C CA . ASP B 1 14 ? -9.735 -51.102 1.144 1.00 91.68 25 ASP B CA 1
ATOM 1616 C C . ASP B 1 14 ? -8.813 -51.318 2.353 1.00 91.25 25 ASP B C 1
ATOM 1617 O O . ASP B 1 14 ? -8.310 -52.415 2.548 1.00 91.90 25 ASP B O 1
ATOM 1622 N N . LYS B 1 15 ? -8.597 -50.276 3.153 1.00 91.01 26 LYS B N 1
ATOM 1623 C CA . LYS B 1 15 ? -7.814 -50.361 4.393 1.00 90.66 26 LYS B CA 1
ATOM 1624 C C . LYS B 1 15 ? -8.670 -50.683 5.625 1.00 88.47 26 LYS B C 1
ATOM 1625 O O . LYS B 1 15 ? -8.130 -50.859 6.711 1.00 88.72 26 LYS B O 1
ATOM 1631 N N . ALA B 1 16 ? -9.992 -50.717 5.484 1.00 85.57 27 ALA B N 1
ATOM 1632 C CA . ALA B 1 16 ? -10.863 -51.000 6.629 1.00 83.20 27 ALA B CA 1
ATOM 1633 C C . ALA B 1 16 ? -11.089 -52.503 6.819 1.00 81.24 27 ALA B C 1
ATOM 1634 O O . ALA B 1 16 ? -11.076 -53.285 5.861 1.00 79.53 27 ALA B O 1
ATOM 1636 N N . ALA B 1 17 ? -11.303 -52.896 8.069 1.00 78.53 28 ALA B N 1
ATOM 1637 C CA . ALA B 1 17 ? -11.532 -54.293 8.413 1.00 77.38 28 ALA B CA 1
ATOM 1638 C C . ALA B 1 17 ? -12.785 -54.853 7.731 1.00 76.56 28 ALA B C 1
ATOM 1639 O O . ALA B 1 17 ? -12.886 -56.043 7.481 1.00 76.13 28 ALA B O 1
ATOM 1641 N N . ALA B 1 18 ? -13.745 -53.974 7.463 1.00 77.03 29 ALA B N 1
ATOM 1642 C CA . ALA B 1 18 ? -15.033 -54.339 6.882 1.00 76.80 29 ALA B CA 1
ATOM 1643 C C . ALA B 1 18 ? -14.902 -54.813 5.446 1.00 76.58 29 ALA B C 1
ATOM 1644 O O . ALA B 1 18 ? -15.656 -55.673 5.022 1.00 77.26 29 ALA B O 1
ATOM 1646 N N . ASP B 1 19 ? -13.924 -54.287 4.716 1.00 77.15 30 ASP B N 1
ATOM 1647 C CA . ASP B 1 19 ? -13.712 -54.648 3.305 1.00 77.80 30 ASP B CA 1
ATOM 1648 C C . ASP B 1 19 ? -13.425 -56.124 3.123 1.00 77.77 30 ASP B C 1
ATOM 1649 O O . ASP B 1 19 ? -13.670 -56.683 2.056 1.00 77.98 30 ASP B O 1
ATOM 1654 N N . ASP B 1 20 ? -12.901 -56.770 4.156 1.00 77.91 31 ASP B N 1
ATOM 1655 C CA . ASP B 1 20 ? -12.625 -58.201 4.056 1.00 78.89 31 ASP B CA 1
ATOM 1656 C C . ASP B 1 20 ? -13.912 -59.003 3.971 1.00 76.69 31 ASP B C 1
ATOM 1657 O O . ASP B 1 20 ? -13.910 -60.116 3.460 1.00 75.98 31 ASP B O 1
ATOM 1662 N N . TYR B 1 21 ? -15.009 -58.430 4.462 1.00 74.02 32 TYR B N 1
ATOM 1663 C CA . TYR B 1 21 ? -16.275 -59.138 4.511 1.00 71.76 32 TYR B CA 1
ATOM 1664 C C . TYR B 1 21 ? -17.257 -58.705 3.441 1.00 69.63 32 TYR B C 1
ATOM 1665 O O . TYR B 1 21 ? -18.356 -59.232 3.368 1.00 69.08 32 TYR B O 1
ATOM 1674 N N . VAL B 1 22 ? -16.873 -57.754 2.604 1.00 67.95 33 VAL B N 1
ATOM 1675 C CA . VAL B 1 22 ? -17.722 -57.330 1.491 1.00 66.16 33 VAL B CA 1
ATOM 1676 C C . VAL B 1 22 ? -17.579 -58.417 0.427 1.00 66.16 33 VAL B C 1
ATOM 1677 O O . VAL B 1 22 ? -16.496 -58.970 0.249 1.00 66.90 33 VAL B O 1
ATOM 1681 N N . LEU B 1 23 ? -18.673 -58.739 -0.253 1.00 66.20 34 LEU B N 1
ATOM 1682 C CA . LEU B 1 23 ? -18.675 -59.778 -1.267 1.00 65.31 34 LEU B CA 1
ATOM 1683 C C . LEU B 1 23 ? -18.297 -59.177 -2.598 1.00 68.10 34 LEU B C 1
ATOM 1684 O O . LEU B 1 23 ? -19.110 -59.070 -3.510 1.00 68.27 34 LEU B O 1
ATOM 1689 N N . HIS B 1 24 ? -17.036 -58.797 -2.721 1.00 71.65 35 HIS B N 1
ATOM 1690 C CA . HIS B 1 24 ? -16.510 -58.287 -3.981 1.00 73.96 35 HIS B CA 1
ATOM 1691 C C . HIS B 1 24 ? -16.763 -59.273 -5.112 1.00 74.89 35 HIS B C 1
ATOM 1692 O O . HIS B 1 24 ? -16.948 -58.877 -6.262 1.00 75.89 35 HIS B O 1
ATOM 1699 N N . GLU B 1 25 ? -16.774 -60.558 -4.789 1.00 75.41 36 GLU B N 1
ATOM 1700 C CA . GLU B 1 25 ? -16.975 -61.584 -5.799 1.00 76.37 36 GLU B CA 1
ATOM 1701 C C . GLU B 1 25 ? -18.324 -61.466 -6.503 1.00 76.67 36 GLU B C 1
ATOM 1702 O O . GLU B 1 25 ? -18.459 -61.902 -7.638 1.00 76.41 36 GLU B O 1
ATOM 1708 N N . ASP B 1 26 ? -19.307 -60.875 -5.827 1.00 77.49 37 ASP B N 1
ATOM 1709 C CA . ASP B 1 26 ? -20.630 -60.643 -6.407 1.00 78.06 37 ASP B CA 1
ATOM 1710 C C . ASP B 1 26 ? -20.882 -59.189 -6.731 1.00 76.84 37 ASP B C 1
ATOM 1711 O O . ASP B 1 26 ? -22.034 -58.798 -6.873 1.00 77.09 37 ASP B O 1
ATOM 1716 N N . GLY B 1 27 ? -19.820 -58.397 -6.851 1.00 75.43 38 GLY B N 1
ATOM 1717 C CA . GLY B 1 27 ? -19.939 -56.995 -7.237 1.00 74.79 38 GLY B CA 1
ATOM 1718 C C . GLY B 1 27 ? -20.514 -56.082 -6.170 1.00 73.34 38 GLY B C 1
ATOM 1719 O O . GLY B 1 27 ? -21.022 -55.001 -6.482 1.00 73.57 38 GLY B O 1
ATOM 1720 N N . GLU B 1 28 ? -20.419 -56.505 -4.915 1.00 70.67 39 GLU B N 1
ATOM 1721 C CA . GLU B 1 28 ? -20.815 -55.668 -3.815 1.00 68.85 39 GLU B CA 1
ATOM 1722 C C . GLU B 1 28 ? -19.784 -54.559 -3.616 1.00 68.60 39 GLU B C 1
ATOM 1723 O O . GLU B 1 28 ? -18.606 -54.843 -3.536 1.00 69.33 39 GLU B O 1
ATOM 1729 N N . LYS B 1 29 ? -20.244 -53.314 -3.516 1.00 68.20 40 LYS B N 1
ATOM 1730 C CA . LYS B 1 29 ? -19.392 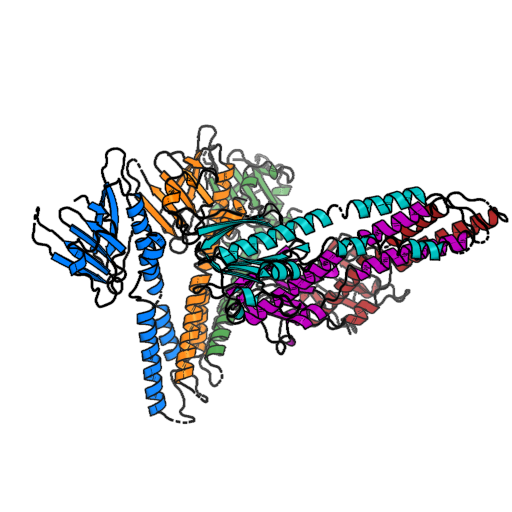-52.129 -3.459 1.00 68.41 40 LYS B CA 1
ATOM 1731 C C . LYS B 1 29 ? -19.791 -51.304 -2.223 1.00 67.09 40 LYS B C 1
ATOM 1732 O O . LYS B 1 29 ? -20.973 -51.175 -1.918 1.00 67.18 40 LYS B O 1
ATOM 1738 N N . ILE B 1 30 ? -18.803 -50.777 -1.494 1.00 65.99 41 ILE B N 1
ATOM 1739 C CA . ILE B 1 30 ? -19.042 -49.969 -0.283 1.00 64.08 41 ILE B CA 1
ATOM 1740 C C . ILE B 1 30 ? -19.343 -48.570 -0.728 1.00 62.73 41 ILE B C 1
ATOM 1741 O O . ILE B 1 30 ? -18.629 -48.026 -1.540 1.00 64.00 41 ILE B O 1
ATOM 1746 N N . TYR B 1 31 ? -20.410 -48.009 -0.206 1.00 62.13 42 TYR B N 1
ATOM 1747 C CA . TYR B 1 31 ? -20.812 -46.654 -0.517 1.00 62.10 42 TYR B CA 1
ATOM 1748 C C . TYR B 1 31 ? -20.672 -45.708 0.661 1.00 61.82 42 TYR B C 1
ATOM 1749 O O . TYR B 1 31 ? -20.699 -44.509 0.452 1.00 63.09 42 TYR B O 1
ATOM 1758 N N . PHE B 1 32 ? -20.512 -46.225 1.879 1.00 61.06 43 PHE B N 1
ATOM 1759 C CA . PHE B 1 32 ? -20.405 -45.376 3.048 1.00 60.95 43 PHE B CA 1
ATOM 1760 C C . PHE B 1 32 ? -19.877 -46.213 4.202 1.00 61.97 43 PHE B C 1
ATOM 1761 O O . PHE B 1 32 ? -20.342 -47.314 4.435 1.00 63.22 43 PHE B O 1
ATOM 1769 N N . LEU B 1 33 ? -18.864 -45.714 4.895 1.00 63.76 44 LEU B N 1
ATOM 1770 C CA . LEU B 1 33 ? -18.276 -46.449 6.014 1.00 63.66 44 LEU B CA 1
ATOM 1771 C C . LEU B 1 33 ? -18.028 -45.473 7.138 1.00 63.63 44 LEU B C 1
ATOM 1772 O O . LEU B 1 33 ? -17.509 -44.406 6.901 1.00 64.31 44 LEU B O 1
ATOM 1777 N N . ILE B 1 34 ? -18.475 -45.827 8.336 1.00 64.47 45 ILE B N 1
ATOM 1778 C CA . ILE B 1 34 ? -18.231 -45.071 9.538 1.00 64.30 45 ILE B CA 1
ATOM 1779 C C . ILE B 1 34 ? -17.420 -46.025 10.386 1.00 67.18 45 ILE B C 1
ATOM 1780 O O . ILE B 1 34 ? -17.803 -47.177 10.554 1.00 66.43 45 ILE B O 1
ATOM 1785 N N . LYS B 1 35 ? -16.272 -45.565 10.879 1.00 70.45 46 LYS B N 1
ATOM 1786 C CA . LYS B 1 35 ? -15.455 -46.349 11.774 1.00 72.71 46 LYS B CA 1
ATOM 1787 C C . LYS B 1 35 ? -15.369 -45.631 13.115 1.00 72.43 46 LYS B C 1
ATOM 1788 O O . LYS B 1 35 ? -15.122 -44.437 13.172 1.00 71.26 46 LYS B O 1
ATOM 1794 N N . SER B 1 36 ? -15.610 -46.364 14.189 1.00 73.28 47 SER B N 1
ATOM 1795 C CA . SER B 1 36 ? -15.433 -45.855 15.527 1.00 74.13 47 SER B CA 1
ATOM 1796 C C . SER B 1 36 ? -14.340 -46.753 16.169 1.00 76.39 47 SER B C 1
ATOM 1797 O O . SER B 1 36 ? -13.785 -47.655 15.510 1.00 75.94 47 SER B O 1
ATOM 1800 N N . LYS B 1 37 ? -13.996 -46.482 17.425 1.00 78.35 48 LYS B N 1
ATOM 1801 C CA . LYS B 1 37 ? -12.987 -47.284 18.126 1.00 79.10 48 LYS B CA 1
ATOM 1802 C C . LYS B 1 37 ? -13.497 -48.696 18.464 1.00 79.35 48 LYS B C 1
ATOM 1803 O O . LYS B 1 37 ? -12.698 -49.621 18.587 1.00 79.57 48 LYS B O 1
ATOM 1806 N N . THR B 1 38 ? -14.817 -48.847 18.612 1.00 79.38 49 THR B N 1
ATOM 1807 C CA . THR B 1 38 ? -15.447 -50.139 18.904 1.00 78.89 49 THR B CA 1
ATOM 1808 C C . THR B 1 38 ? -16.186 -50.761 17.717 1.00 76.99 49 THR B C 1
ATOM 1809 O O . THR B 1 38 ? -16.213 -51.981 17.584 1.00 77.36 49 THR B O 1
ATOM 1813 N N . ASP B 1 39 ? -16.797 -49.946 16.861 1.00 75.09 50 ASP B N 1
ATOM 1814 C CA . ASP B 1 39 ? -17.654 -50.485 15.786 1.00 72.68 50 ASP B CA 1
ATOM 1815 C C . ASP B 1 39 ? -17.233 -50.093 14.365 1.00 70.72 50 ASP B C 1
ATOM 1816 O O . ASP B 1 39 ? -16.397 -49.239 14.164 1.00 69.93 50 ASP B O 1
ATOM 1821 N N . GLU B 1 40 ? -17.826 -50.744 13.381 1.00 68.98 51 GLU B N 1
ATOM 1822 C CA . GLU B 1 40 ? -17.578 -50.405 11.998 1.00 68.25 51 GLU B CA 1
ATOM 1823 C C . GLU B 1 40 ? -18.877 -50.667 11.222 1.00 65.80 51 GLU B C 1
ATOM 1824 O O . GLU B 1 40 ? -19.354 -51.780 11.185 1.00 65.29 51 GLU B O 1
ATOM 1830 N N . TYR B 1 41 ? -19.459 -49.613 10.656 1.00 62.96 52 TYR B N 1
ATOM 1831 C CA . TYR B 1 41 ? -20.722 -49.666 9.940 1.00 60.57 52 TYR B CA 1
ATOM 1832 C C . TYR B 1 41 ? -20.454 -49.449 8.451 1.00 59.97 52 TYR B C 1
ATOM 1833 O O . TYR B 1 41 ? -20.117 -48.342 8.028 1.00 59.44 52 TYR B O 1
ATOM 1842 N N . CYS B 1 42 ? -20.674 -50.497 7.666 1.00 58.42 53 CYS B N 1
ATOM 1843 C CA . CYS B 1 42 ? -20.355 -50.507 6.251 1.00 58.19 53 CYS B CA 1
ATOM 1844 C C . CYS B 1 42 ? -21.604 -50.671 5.406 1.00 57.51 53 CYS B C 1
ATOM 1845 O O . CYS B 1 42 ? -22.191 -51.742 5.362 1.00 57.97 53 CYS B O 1
ATOM 1848 N N . PHE B 1 43 ? -21.989 -49.598 4.720 1.00 57.32 54 PHE B N 1
ATOM 1849 C CA . PHE B 1 43 ? -23.189 -49.560 3.884 1.00 55.15 54 PHE B CA 1
ATOM 1850 C C . PHE B 1 43 ? -22.820 -49.824 2.432 1.00 55.43 54 PHE B C 1
ATOM 1851 O O . PHE B 1 43 ? -22.188 -49.001 1.796 1.00 54.15 54 PHE B O 1
ATOM 1859 N N . THR B 1 44 ? -23.271 -50.961 1.910 1.00 56.03 55 THR B N 1
ATOM 1860 C CA . THR B 1 44 ? -22.986 -51.375 0.538 1.00 56.20 55 THR B CA 1
ATOM 1861 C C . THR B 1 44 ? -24.282 -51.367 -0.273 1.00 56.58 55 THR B C 1
ATOM 1862 O O . THR B 1 44 ? -25.352 -51.084 0.275 1.00 57.01 55 THR B O 1
ATOM 1866 N N . ASN B 1 45 ? -24.185 -51.692 -1.560 1.00 54.74 56 ASN B N 1
ATOM 1867 C CA . ASN B 1 45 ? -25.349 -51.722 -2.429 1.00 55.64 56 ASN B CA 1
ATOM 1868 C C . ASN B 1 45 ? -26.330 -52.806 -2.038 1.00 55.10 56 ASN B C 1
ATOM 1869 O O . ASN B 1 45 ? -27.518 -52.720 -2.328 1.00 55.47 56 ASN B O 1
ATOM 1874 N N . LEU B 1 46 ? -25.826 -53.816 -1.349 1.00 55.24 57 LEU B N 1
ATOM 1875 C CA . LEU B 1 46 ? -26.615 -54.993 -1.011 1.00 53.47 57 LEU B CA 1
ATOM 1876 C C . LEU B 1 46 ? -26.982 -55.120 0.452 1.00 54.31 57 LEU B C 1
ATOM 1877 O O . LEU B 1 46 ? -27.956 -55.798 0.757 1.00 55.06 57 LEU B O 1
ATOM 1882 N N . ALA B 1 47 ? -26.202 -54.514 1.357 1.00 53.55 58 ALA B N 1
ATOM 1883 C CA . ALA B 1 47 ? -26.391 -54.776 2.757 1.00 53.81 58 ALA B CA 1
ATOM 1884 C C . ALA B 1 47 ? -25.697 -53.776 3.690 1.00 54.05 58 ALA B C 1
ATOM 1885 O O . ALA B 1 47 ? -24.874 -52.971 3.261 1.00 55.02 58 ALA B O 1
ATOM 1887 N N . LEU B 1 48 ? -26.083 -53.835 4.961 1.00 53.64 59 LEU B N 1
ATOM 1888 C CA . LEU B 1 48 ? -25.332 -53.208 6.044 1.00 54.00 59 LEU B CA 1
ATOM 1889 C C . LEU B 1 48 ? -24.446 -54.311 6.606 1.00 55.22 59 LEU B C 1
ATOM 1890 O O . LEU B 1 48 ? -24.942 -55.335 7.047 1.00 55.97 59 LEU B O 1
ATOM 1895 N N . VAL B 1 49 ? -23.135 -54.113 6.545 1.00 56.28 60 VAL B N 1
ATOM 1896 C CA . VAL B 1 49 ? -22.192 -54.981 7.199 1.00 55.60 60 VAL B CA 1
ATOM 1897 C C . VAL B 1 49 ? -21.734 -54.234 8.432 1.00 57.15 60 VAL B C 1
ATOM 1898 O O . VAL B 1 49 ? -21.264 -53.115 8.347 1.00 57.66 60 VAL B O 1
ATOM 1902 N N . HIS B 1 50 ? -21.923 -54.846 9.585 1.00 58.82 61 HIS B N 1
ATOM 1903 C CA . HIS B 1 50 ? -21.599 -54.249 10.861 1.00 59.74 61 HIS B CA 1
ATOM 1904 C C . HIS B 1 50 ? -20.598 -55.144 11.593 1.00 61.53 61 HIS B C 1
ATOM 1905 O O . HIS B 1 50 ? -20.837 -56.353 11.755 1.00 60.99 61 HIS B O 1
ATOM 1912 N N . LEU B 1 51 ? -19.458 -54.561 11.975 1.00 63.15 62 LEU B N 1
ATOM 1913 C CA . LEU B 1 51 ? -18.481 -55.230 12.819 1.00 64.30 62 LEU B CA 1
ATOM 1914 C C . LEU B 1 51 ? -18.666 -54.634 14.201 1.00 65.23 62 LEU B C 1
ATOM 1915 O O . LEU B 1 51 ? -18.272 -53.513 14.422 1.00 64.88 62 LEU B O 1
ATOM 1920 N N . ASP B 1 52 ? -19.254 -55.401 15.114 1.00 68.45 63 ASP B N 1
ATOM 1921 C CA . ASP B 1 52 ? -19.633 -54.948 16.459 1.00 71.19 63 ASP B CA 1
ATOM 1922 C C . ASP B 1 52 ? -18.624 -55.344 17.532 1.00 72.69 63 ASP B C 1
ATOM 1923 O O . ASP B 1 52 ? -18.361 -56.526 17.723 1.00 73.40 63 ASP B O 1
ATOM 1928 N N . GLY B 1 53 ? -18.091 -54.351 18.247 1.00 74.68 64 GLY B N 1
ATOM 1929 C CA . GLY B 1 53 ? -17.174 -54.560 19.373 1.00 74.75 64 GLY B CA 1
ATOM 1930 C C . GLY B 1 53 ? -17.616 -53.810 20.621 1.00 76.54 64 GLY B C 1
ATOM 1931 O O . GLY B 1 53 ? -18.200 -54.386 21.554 1.00 79.43 64 GLY B O 1
ATOM 1932 N N . SER B 1 59 ? -11.071 -57.581 22.357 1.00 89.70 70 SER B N 1
ATOM 1933 C CA . SER B 1 59 ? -11.198 -56.755 21.148 1.00 89.72 70 SER B CA 1
ATOM 1934 C C . SER B 1 59 ? -11.803 -57.573 19.949 1.00 89.20 70 SER B C 1
ATOM 1935 O O . SER B 1 59 ? -11.575 -57.267 18.756 1.00 87.91 70 SER B O 1
ATOM 1938 N N . LYS B 1 60 ? -12.585 -58.600 20.309 1.00 87.48 71 LYS B N 1
ATOM 1939 C CA . LYS B 1 60 ? -13.348 -59.388 19.364 1.00 86.79 71 LYS B CA 1
ATOM 1940 C C . LYS B 1 60 ? -14.291 -58.455 18.619 1.00 86.01 71 LYS B C 1
ATOM 1941 O O . LYS B 1 60 ? -14.652 -57.384 19.127 1.00 86.44 71 LYS B O 1
ATOM 1945 N N . ARG B 1 61 ? -14.693 -58.872 17.422 1.00 84.03 72 ARG B N 1
ATOM 1946 C CA . ARG B 1 61 ? -15.738 -58.204 16.671 1.00 82.43 72 ARG B CA 1
ATOM 1947 C C . ARG B 1 61 ? -16.713 -59.270 16.219 1.00 79.53 72 ARG B C 1
ATOM 1948 O O . ARG B 1 61 ? -16.282 -60.286 15.675 1.00 79.08 72 ARG B O 1
ATOM 1956 N N . VAL B 1 62 ? -18.010 -59.052 16.455 1.00 75.96 73 VAL B N 1
ATOM 1957 C CA . VAL B 1 62 ? -19.062 -59.905 15.905 1.00 73.15 73 VAL B CA 1
ATOM 1958 C C . VAL B 1 62 ? -19.474 -59.308 14.555 1.00 71.69 73 VAL B C 1
ATOM 1959 O O . VAL B 1 62 ? -19.741 -58.104 14.445 1.00 71.42 73 VAL B O 1
ATOM 1963 N N . LEU B 1 63 ? -19.472 -60.140 13.521 1.00 69.65 74 LEU B N 1
ATOM 1964 C CA . LEU B 1 63 ? -19.841 -59.723 12.180 1.00 68.07 74 LEU B CA 1
ATOM 1965 C C . LEU B 1 63 ? -21.337 -59.962 11.991 1.00 66.38 74 LEU B C 1
ATOM 1966 O O . LEU B 1 63 ? -21.853 -60.995 12.367 1.00 64.83 74 LEU B O 1
ATOM 1969 N N . TYR B 1 64 ? -22.029 -58.947 11.487 1.00 65.67 75 TYR B N 1
ATOM 1970 C CA . TYR B 1 64 ? -23.430 -59.037 11.120 1.00 64.36 75 TYR B CA 1
ATOM 1971 C C . TYR B 1 64 ? -23.542 -58.624 9.685 1.00 62.55 75 TYR B C 1
ATOM 1972 O O . TYR B 1 64 ? -22.784 -57.777 9.233 1.00 62.90 75 TYR B O 1
ATOM 1981 N N . ARG B 1 65 ? -24.484 -59.221 8.968 1.00 60.27 76 ARG B N 1
ATOM 1982 C CA . ARG B 1 65 ? -24.794 -58.800 7.615 1.00 58.51 76 ARG B CA 1
ATOM 1983 C C . ARG B 1 65 ? -26.311 -58.771 7.474 1.00 58.18 76 ARG B C 1
ATOM 1984 O O . ARG B 1 65 ? -26.979 -59.759 7.765 1.00 58.08 76 ARG B O 1
ATOM 1992 N N . TYR B 1 66 ? -26.844 -57.620 7.059 1.00 58.28 77 TYR B N 1
ATOM 1993 C CA . TYR B 1 66 ? -28.260 -57.436 6.890 1.00 57.41 77 TYR B CA 1
ATOM 1994 C C . TYR B 1 66 ? -28.564 -57.021 5.462 1.00 57.23 77 TYR B C 1
ATOM 1995 O O . TYR B 1 66 ? -28.676 -55.851 5.170 1.00 57.39 77 TYR B O 1
ATOM 2004 N N . PRO B 1 67 ? -28.704 -57.991 4.550 1.00 57.47 78 PRO B N 1
ATOM 2005 C CA . PRO B 1 67 ? -29.062 -57.596 3.183 1.00 57.44 78 PRO B CA 1
ATOM 2006 C C . PRO B 1 67 ? -30.377 -56.849 3.187 1.00 57.56 78 PRO B C 1
ATOM 2007 O O . PRO B 1 67 ? -31.282 -57.235 3.913 1.00 57.40 78 PRO B O 1
ATOM 2011 N N . TYR B 1 68 ? -30.468 -55.767 2.423 1.00 58.66 79 TYR B N 1
ATOM 2012 C CA . TYR B 1 68 ? -31.677 -54.929 2.420 1.00 58.84 79 TYR B CA 1
ATOM 2013 C C . TYR B 1 68 ? -32.893 -55.767 2.048 1.00 59.86 79 TYR B C 1
ATOM 2014 O O . TYR B 1 68 ? -33.947 -55.629 2.660 1.00 61.46 79 TYR B O 1
ATOM 2023 N N . ALA B 1 69 ? -32.709 -56.678 1.100 1.00 59.98 80 ALA B N 1
ATOM 2024 C CA . ALA B 1 69 ? -33.810 -57.533 0.612 1.00 60.58 80 ALA B CA 1
ATOM 2025 C C . ALA B 1 69 ? -34.437 -58.433 1.667 1.00 59.67 80 ALA B C 1
ATOM 2026 O O . ALA B 1 69 ? -35.539 -58.900 1.473 1.00 62.77 80 ALA B O 1
ATOM 2028 N N . HIS B 1 70 ? -33.740 -58.721 2.753 1.00 61.44 81 HIS B N 1
ATOM 2029 C CA . HIS B 1 70 ? -34.321 -59.525 3.849 1.00 61.60 81 HIS B CA 1
ATOM 2030 C C . HIS B 1 70 ? -34.495 -58.723 5.128 1.00 62.13 81 HIS B C 1
ATOM 2031 O O . HIS B 1 70 ? -35.146 -59.175 6.077 1.00 62.58 81 HIS B O 1
ATOM 2038 N N . TYR B 1 71 ? -33.922 -57.531 5.181 1.00 62.43 82 TYR B N 1
ATOM 2039 C CA . TYR B 1 71 ? -34.039 -56.710 6.384 1.00 61.98 82 TYR B CA 1
ATOM 2040 C C . TYR B 1 71 ? -34.366 -55.295 5.961 1.00 62.67 82 TYR B C 1
ATOM 2041 O O . TYR B 1 71 ? -33.471 -54.544 5.631 1.00 64.10 82 TYR B O 1
ATOM 2050 N N . PRO B 1 72 ? -35.661 -54.931 5.936 1.00 62.75 83 PRO B N 1
ATOM 2051 C CA . PRO B 1 72 ? -36.051 -53.590 5.541 1.00 61.67 83 PRO B CA 1
ATOM 2052 C C . PRO B 1 72 ? -35.618 -52.520 6.523 1.00 60.08 83 PRO B C 1
ATOM 2053 O O . PRO B 1 72 ? -35.643 -52.733 7.731 1.00 59.83 83 PRO B O 1
ATOM 2057 N N . ILE B 1 73 ? -35.239 -51.379 5.958 1.00 59.81 84 ILE B N 1
ATOM 2058 C CA . ILE B 1 73 ? -34.907 -50.163 6.689 1.00 58.32 84 ILE B CA 1
ATOM 2059 C C . ILE B 1 73 ? -36.175 -49.367 6.864 1.00 59.25 84 ILE B C 1
ATOM 2060 O O . ILE B 1 73 ? -36.929 -49.156 5.897 1.00 59.60 84 ILE B O 1
ATOM 2065 N N . ARG B 1 74 ? -36.386 -48.938 8.101 1.00 61.15 85 ARG B N 1
ATOM 2066 C CA . ARG B 1 74 ? -37.527 -48.179 8.529 1.00 61.95 85 ARG B CA 1
ATOM 2067 C C . ARG B 1 74 ? -37.123 -47.163 9.600 1.00 62.48 85 ARG B C 1
ATOM 2068 O O . ARG B 1 74 ? -36.068 -47.272 10.198 1.00 61.81 85 ARG B O 1
ATOM 2076 N N . HIS B 1 75 ? -37.993 -46.182 9.822 1.00 62.92 86 HIS B N 1
ATOM 2077 C CA . HIS B 1 75 ? -37.829 -45.174 10.853 1.00 64.30 86 HIS B CA 1
ATOM 2078 C C . HIS B 1 75 ? -36.497 -44.459 10.868 1.00 63.20 86 HIS B C 1
ATOM 2079 O O . HIS B 1 75 ? -35.893 -44.308 11.945 1.00 61.21 86 HIS B O 1
ATOM 2086 N N . VAL B 1 76 ? -36.096 -43.983 9.682 1.00 62.17 87 VAL B N 1
ATOM 2087 C CA . VAL B 1 76 ? -34.856 -43.257 9.505 1.00 61.77 87 VAL B CA 1
ATOM 2088 C C . VAL B 1 76 ? -34.982 -41.880 10.109 1.00 63.42 87 VAL B C 1
ATOM 2089 O O . VAL B 1 76 ? -35.864 -41.142 9.739 1.00 63.90 87 VAL B O 1
ATOM 2101 N N . PHE B 1 78 ? -32.662 -38.406 12.144 1.00 69.11 89 PHE B N 1
ATOM 2102 C CA . PHE B 1 78 ? -31.393 -37.686 12.239 1.00 70.42 89 PHE B CA 1
ATOM 2103 C C . PHE B 1 78 ? -31.434 -36.711 13.382 1.00 70.95 89 PHE B C 1
ATOM 2104 O O . PHE B 1 78 ? -32.469 -36.196 13.713 1.00 70.54 89 PHE B O 1
ATOM 2112 N N . GLU B 1 79 ? -30.286 -36.463 13.984 1.00 73.58 90 GLU B N 1
ATOM 2113 C CA . GLU B 1 79 ? -30.196 -35.599 15.143 1.00 75.29 90 GLU B CA 1
ATOM 2114 C C . GLU B 1 79 ? -28.899 -34.810 15.035 1.00 75.31 90 GLU B C 1
ATOM 2115 O O . GLU B 1 79 ? -27.827 -35.391 14.887 1.00 73.49 90 GLU B O 1
ATOM 2121 N N . THR B 1 80 ? -29.016 -33.483 15.059 1.00 76.86 91 THR B N 1
ATOM 2122 C CA . THR B 1 80 ? -27.862 -32.585 14.923 1.00 77.87 91 THR B CA 1
ATOM 2123 C C . THR B 1 80 ? -27.176 -32.399 16.262 1.00 79.49 91 THR B C 1
ATOM 2124 O O . THR B 1 80 ? -27.686 -32.840 17.287 1.00 79.16 91 THR B O 1
ATOM 2128 N N . ALA B 1 81 ? -26.018 -31.747 16.238 1.00 82.24 92 ALA B N 1
ATOM 2129 C CA . ALA B 1 81 ? -25.256 -31.446 17.446 1.00 84.37 92 ALA B CA 1
ATOM 2130 C C . ALA B 1 81 ? -25.689 -30.111 18.059 1.00 86.71 92 ALA B C 1
ATOM 2131 O O . ALA B 1 81 ? -26.090 -29.204 17.337 1.00 87.21 92 ALA B O 1
ATOM 2133 N N . GLY B 1 82 ? -25.632 -30.004 19.386 1.00 89.65 93 GLY B N 1
ATOM 2134 C CA . GLY B 1 82 ? -25.759 -28.709 20.086 1.00 90.90 93 GLY B CA 1
ATOM 2135 C C . GLY B 1 82 ? -24.381 -28.076 20.223 1.00 92.23 93 GLY B C 1
ATOM 2136 O O . GLY B 1 82 ? -23.364 -28.719 19.933 1.00 92.22 93 GLY B O 1
ATOM 2137 N N . THR B 1 83 ? -24.333 -26.814 20.656 1.00 93.64 94 THR B N 1
ATOM 2138 C CA . THR B 1 83 ? -23.068 -26.075 20.755 1.00 93.55 94 THR B CA 1
ATOM 2139 C C . THR B 1 83 ? -22.036 -26.917 21.501 1.00 93.79 94 THR B C 1
ATOM 2140 O O . THR B 1 83 ? -20.850 -26.983 21.122 1.00 93.47 94 THR B O 1
ATOM 2142 N N . VAL B 1 84 ? -22.519 -27.591 22.541 1.00 93.53 95 VAL B N 1
ATOM 2143 C CA . VAL B 1 84 ? -21.671 -28.385 23.447 1.00 93.12 95 VAL B CA 1
ATOM 2144 C C . VAL B 1 84 ? -21.407 -29.847 23.024 1.00 92.35 95 VAL B C 1
ATOM 2145 O O . VAL B 1 84 ? -20.538 -30.512 23.564 1.00 91.47 95 VAL B O 1
ATOM 2149 N N . ASP B 1 85 ? -22.145 -30.349 22.044 1.00 92.08 96 ASP B N 1
ATOM 2150 C CA . ASP B 1 85 ? -21.979 -31.739 21.609 1.00 90.87 96 ASP B CA 1
ATOM 2151 C C . ASP B 1 85 ? -20.945 -31.877 20.522 1.00 89.06 96 ASP B C 1
ATOM 2152 O O . ASP B 1 85 ? -20.781 -31.000 19.692 1.00 88.53 96 ASP B O 1
ATOM 2157 N N . LEU B 1 86 ? -20.270 -33.015 20.511 1.00 87.77 97 LEU B N 1
ATOM 2158 C CA . LEU B 1 86 ? -19.248 -33.306 19.501 1.00 87.23 97 LEU B CA 1
ATOM 2159 C C . LEU B 1 86 ? -19.725 -34.214 18.358 1.00 85.56 97 LEU B C 1
ATOM 2160 O O . LEU B 1 86 ? -18.997 -34.419 17.400 1.00 85.07 97 LEU B O 1
ATOM 2165 N N . ASP B 1 87 ? -20.949 -34.723 18.450 1.00 83.69 98 ASP B N 1
ATOM 2166 C CA . ASP B 1 87 ? -21.477 -35.648 17.465 1.00 82.26 98 ASP B CA 1
ATOM 2167 C C . ASP B 1 87 ? -22.878 -35.329 16.928 1.00 79.29 98 ASP B C 1
ATOM 2168 O O . ASP B 1 87 ? -23.636 -34.581 17.518 1.00 78.37 98 ASP B O 1
ATOM 2173 N N . VAL B 1 88 ? -23.178 -35.919 15.781 1.00 76.05 99 VAL B N 1
ATOM 2174 C CA . VAL B 1 88 ? -24.517 -35.965 15.223 1.00 73.24 99 VAL B CA 1
ATOM 2175 C C . VAL B 1 88 ? -24.888 -37.446 15.251 1.00 72.35 99 VAL B C 1
ATOM 2176 O O . VAL B 1 88 ? -24.021 -38.290 15.182 1.00 72.01 99 VAL B O 1
ATOM 2180 N N . GLU B 1 89 ? -26.168 -37.764 15.366 1.00 71.65 100 GLU B N 1
ATOM 2181 C CA . GLU B 1 89 ? -26.624 -39.148 15.465 1.00 71.12 100 GLU B CA 1
ATOM 2182 C C . GLU B 1 89 ? -27.599 -39.493 14.343 1.00 68.49 100 GLU B C 1
ATOM 2183 O O . GLU B 1 89 ? -28.596 -38.820 14.155 1.00 69.15 100 GLU B O 1
ATOM 2189 N N . ILE B 1 90 ? -27.302 -40.553 13.599 1.00 66.69 101 ILE B N 1
ATOM 2190 C CA . ILE B 1 90 ? -28.207 -41.101 12.586 1.00 64.21 101 ILE B CA 1
ATOM 2191 C C . ILE B 1 90 ? -28.811 -42.409 13.119 1.00 63.57 101 ILE B C 1
ATOM 2192 O O . ILE B 1 90 ? -28.103 -43.260 13.648 1.00 63.17 101 ILE B O 1
ATOM 2197 N N . LYS B 1 91 ? -30.129 -42.532 13.015 1.00 63.13 102 LYS B N 1
ATOM 2198 C CA . LYS B 1 91 ? -30.831 -43.676 13.545 1.00 64.59 102 LYS B CA 1
ATOM 2199 C C . LYS B 1 91 ? -31.692 -44.292 12.456 1.00 62.16 102 LYS B C 1
ATOM 2200 O O . LYS B 1 91 ? -32.156 -43.584 11.570 1.00 60.30 102 LYS B O 1
ATOM 2206 N N . PHE B 1 92 ? -31.913 -45.603 12.569 1.00 59.40 103 PHE B N 1
ATOM 2207 C CA . PHE B 1 92 ? -32.800 -46.347 11.711 1.00 57.47 103 PHE B CA 1
ATOM 2208 C C . PHE B 1 92 ? -33.026 -47.731 12.270 1.00 58.58 103 PHE B C 1
ATOM 2209 O O . PHE B 1 92 ? -32.329 -48.162 13.174 1.00 58.54 103 PHE B O 1
ATOM 2217 N N . GLU B 1 93 ? -34.017 -48.430 11.742 1.00 60.44 104 GLU B N 1
ATOM 2218 C CA . GLU B 1 93 ? -34.215 -49.822 12.106 1.00 62.49 104 GLU B CA 1
ATOM 2219 C C . GLU B 1 93 ? -34.015 -50.679 10.905 1.00 61.71 104 GLU B C 1
ATOM 2220 O O . GLU B 1 93 ? -34.529 -50.373 9.821 1.00 60.22 104 GLU B O 1
ATOM 2226 N N . ILE B 1 94 ? -33.245 -51.745 11.084 1.00 61.87 105 ILE B N 1
ATOM 2227 C CA . ILE B 1 94 ? -32.943 -52.640 9.964 1.00 62.21 105 ILE B CA 1
ATOM 2228 C C . ILE B 1 94 ? -33.372 -54.021 10.392 1.00 65.13 105 ILE B C 1
ATOM 2229 O O . ILE B 1 94 ? -32.880 -54.549 11.397 1.00 65.63 105 ILE B O 1
ATOM 2234 N N . GLY B 1 95 ? -34.303 -54.592 9.632 1.00 69.08 106 GLY B N 1
ATOM 2235 C CA . GLY B 1 95 ? -35.058 -55.736 10.111 1.00 71.52 106 GLY B CA 1
ATOM 2236 C C . GLY B 1 95 ? -35.794 -55.052 11.232 1.00 74.13 106 GLY B C 1
ATOM 2237 O O . GLY B 1 95 ? -36.362 -53.941 11.029 1.00 77.38 106 GLY B O 1
ATOM 2238 N N . GLY B 1 96 ? -35.742 -55.623 12.427 1.00 75.21 107 GLY B N 1
ATOM 2239 C CA . GLY B 1 96 ? -36.328 -54.940 13.577 1.00 75.21 107 GLY B CA 1
ATOM 2240 C C . GLY B 1 96 ? -35.285 -54.313 14.467 1.00 76.06 107 GLY B C 1
ATOM 2241 O O . GLY B 1 96 ? -35.615 -53.689 15.463 1.00 77.91 107 GLY B O 1
ATOM 2242 N N . LYS B 1 97 ? -34.016 -54.460 14.107 1.00 76.95 108 LYS B N 1
ATOM 2243 C CA . LYS B 1 97 ? -32.930 -54.060 14.982 1.00 76.89 108 LYS B CA 1
ATOM 2244 C C . LYS B 1 97 ? -32.727 -52.548 14.962 1.00 75.04 108 LYS B C 1
ATOM 2245 O O . LYS B 1 97 ? -32.678 -51.947 13.907 1.00 74.70 108 LYS B O 1
ATOM 2251 N N . HIS B 1 98 ? -32.597 -51.946 16.142 1.00 73.98 109 HIS B N 1
ATOM 2252 C CA A HIS B 1 98 ? -32.420 -50.512 16.281 0.50 72.95 109 HIS B CA 1
ATOM 2253 C CA B HIS B 1 98 ? -32.393 -50.509 16.212 0.50 72.96 109 HIS B CA 1
ATOM 2254 C C . HIS B 1 98 ? -30.919 -50.140 16.195 1.00 73.13 109 HIS B C 1
ATOM 2255 O O . HIS B 1 98 ? -30.096 -50.717 16.913 1.00 72.90 109 HIS B O 1
ATOM 2268 N N . TYR B 1 99 ? -30.595 -49.171 15.334 1.00 72.11 110 TYR B N 1
ATOM 2269 C CA . TYR B 1 99 ? -29.255 -48.651 15.145 1.00 70.40 110 TYR B CA 1
ATOM 2270 C C . TYR B 1 99 ? -29.264 -47.169 15.387 1.00 70.30 110 TYR B C 1
ATOM 2271 O O . TYR B 1 99 ? -30.109 -46.455 14.892 1.00 70.80 110 TYR B O 1
ATOM 2280 N N . SER B 1 100 ? -28.298 -46.721 16.164 1.00 71.24 111 SER B N 1
ATOM 2281 C CA . SER B 1 100 ? -28.072 -45.319 16.446 1.00 71.05 111 SER B CA 1
ATOM 2282 C C . SER B 1 100 ? -26.572 -45.163 16.302 1.00 69.06 111 SER B C 1
ATOM 2283 O O . SER B 1 100 ? -25.819 -45.848 16.991 1.00 69.34 111 SER B O 1
ATOM 2286 N N . ILE B 1 101 ? -26.121 -44.311 15.394 1.00 67.41 112 ILE B N 1
ATOM 2287 C CA . ILE B 1 101 ? -24.679 -44.212 15.117 1.00 65.86 112 ILE B CA 1
ATOM 2288 C C . ILE B 1 101 ? -24.235 -42.781 15.266 1.00 67.47 112 ILE B C 1
ATOM 2289 O O . ILE B 1 101 ? -24.666 -41.935 14.497 1.00 65.78 112 ILE B O 1
ATOM 2294 N N . ASP B 1 102 ? -23.371 -42.539 16.263 1.00 69.76 113 ASP B N 1
ATOM 2295 C CA . ASP B 1 102 ? -22.810 -41.225 16.562 1.00 71.09 113 ASP B CA 1
ATOM 2296 C C . ASP B 1 102 ? -21.640 -40.921 15.650 1.00 68.97 113 ASP B C 1
ATOM 2297 O O . ASP B 1 102 ? -20.758 -41.721 15.502 1.00 67.95 113 ASP B O 1
ATOM 2302 N N . VAL B 1 103 ? -21.646 -39.755 15.030 1.00 68.34 114 VAL B N 1
ATOM 2303 C CA . VAL B 1 103 ? -20.599 -39.385 14.100 1.00 68.10 114 VAL B CA 1
ATOM 2304 C C . VAL B 1 103 ? -20.106 -37.952 14.367 1.00 71.06 114 VAL B C 1
ATOM 2305 O O . VAL B 1 103 ? -20.874 -37.067 14.743 1.00 70.10 114 VAL B O 1
ATOM 2309 N N . ASP B 1 104 ? -18.806 -37.763 14.162 1.00 73.81 115 ASP B N 1
ATOM 2310 C CA . ASP B 1 104 ? -18.127 -36.488 14.296 1.00 75.43 115 ASP B CA 1
ATOM 2311 C C . ASP B 1 104 ? -18.917 -35.354 13.626 1.00 75.74 115 ASP B C 1
ATOM 2312 O O . ASP B 1 104 ? -19.116 -35.373 12.415 1.00 74.99 115 ASP B O 1
ATOM 2317 N N . LYS B 1 105 ? -19.358 -34.366 14.414 1.00 76.11 116 LYS B N 1
ATOM 2318 C CA . LYS B 1 105 ? -20.145 -33.255 13.883 1.00 77.29 116 LYS B CA 1
ATOM 2319 C C . LYS B 1 105 ? -19.458 -32.532 12.743 1.00 76.58 116 LYS B C 1
ATOM 2320 O O . LYS B 1 105 ? -20.116 -31.845 11.972 1.00 76.39 116 LYS B O 1
ATOM 2326 N N . LYS B 1 106 ? -18.141 -32.666 12.643 1.00 76.83 117 LYS B N 1
ATOM 2327 C CA . LYS B 1 106 ? -17.386 -32.042 11.551 1.00 77.67 117 LYS B CA 1
ATOM 2328 C C . LYS B 1 106 ? -17.787 -32.618 10.200 1.00 77.15 117 LYS B C 1
ATOM 2329 O O . LYS B 1 106 ? -17.732 -31.940 9.179 1.00 77.87 117 LYS B O 1
ATOM 2335 N N . GLN B 1 107 ? -18.206 -33.874 10.190 1.00 76.45 118 GLN B N 1
ATOM 2336 C CA . GLN B 1 107 ? -18.542 -34.519 8.943 1.00 75.87 118 GLN B CA 1
ATOM 2337 C C . GLN B 1 107 ? -20.035 -34.479 8.661 1.00 75.72 118 GLN B C 1
ATOM 2338 O O . GLN B 1 107 ? -20.507 -35.217 7.835 1.00 76.35 118 GLN B O 1
ATOM 2344 N N . LEU B 1 108 ? -20.771 -33.582 9.297 1.00 76.06 119 LEU B N 1
ATOM 2345 C CA . LEU B 1 108 ? -22.226 -33.497 9.108 1.00 76.22 119 LEU B CA 1
ATOM 2346 C C . LEU B 1 108 ? -22.644 -33.577 7.646 1.00 74.87 119 LEU B C 1
ATOM 2347 O O . LEU B 1 108 ? -23.586 -34.264 7.323 1.00 73.81 119 LEU B O 1
ATOM 2352 N N . GLU B 1 109 ? -21.914 -32.906 6.767 1.00 74.20 120 GLU B N 1
ATOM 2353 C CA . GLU B 1 109 ? -22.282 -32.840 5.359 1.00 74.05 120 GLU B CA 1
ATOM 2354 C C . GLU B 1 109 ? -22.409 -34.217 4.751 1.00 72.78 120 GLU B C 1
ATOM 2355 O O . GLU B 1 109 ? -23.186 -34.421 3.852 1.00 72.38 120 GLU B O 1
ATOM 2358 N N . HIS B 1 110 ? -21.630 -35.159 5.248 1.00 72.72 121 HIS B N 1
ATOM 2359 C CA . HIS B 1 110 ? -21.632 -36.516 4.738 1.00 72.42 121 HIS B CA 1
ATOM 2360 C C . HIS B 1 110 ? -22.755 -37.308 5.367 1.00 70.23 121 HIS B C 1
ATOM 2361 O O . HIS B 1 110 ? -23.507 -37.957 4.667 1.00 69.58 121 HIS B O 1
ATOM 2368 N N . VAL B 1 111 ? -22.915 -37.220 6.680 1.00 68.11 122 VAL B N 1
ATOM 2369 C CA . VAL B 1 111 ? -23.948 -38.003 7.356 1.00 66.31 122 VAL B CA 1
ATOM 2370 C C . VAL B 1 111 ? -25.333 -37.570 6.905 1.00 67.03 122 VAL B C 1
ATOM 2371 O O . VAL B 1 111 ? -26.259 -38.359 6.921 1.00 66.81 122 VAL B O 1
ATOM 2375 N N . LYS B 1 112 ? -25.484 -36.319 6.497 1.00 67.83 123 LYS B N 1
ATOM 2376 C CA . LYS B 1 112 ? -26.767 -35.864 6.033 1.00 69.48 123 LYS B CA 1
ATOM 2377 C C . LYS B 1 112 ? -27.092 -36.565 4.710 1.00 68.35 123 LYS B C 1
ATOM 2378 O O . LYS B 1 112 ? -28.249 -36.819 4.408 1.00 68.99 123 LYS B O 1
ATOM 2384 N N . ASP B 1 113 ? -26.073 -36.868 3.914 1.00 67.56 124 ASP B N 1
ATOM 2385 C CA . ASP B 1 113 ? -26.277 -37.589 2.654 1.00 67.28 124 ASP B CA 1
ATOM 2386 C C . ASP B 1 113 ? -26.723 -39.046 2.889 1.00 64.43 124 ASP B C 1
ATOM 2387 O O . ASP B 1 113 ? -27.592 -39.543 2.200 1.00 63.26 124 ASP B O 1
ATOM 2392 N N . LEU B 1 114 ? -26.125 -39.708 3.874 1.00 61.60 125 LEU B N 1
ATOM 2393 C CA . LEU B 1 114 ? -26.517 -41.041 4.266 1.00 59.07 125 LEU B CA 1
ATOM 2394 C C . LEU B 1 114 ? -27.967 -40.999 4.715 1.00 59.63 125 LEU B C 1
ATOM 2395 O O . LEU B 1 114 ? -28.752 -41.852 4.348 1.00 60.45 125 LEU B O 1
ATOM 2400 N N . TYR B 1 115 ? -28.321 -40.010 5.521 1.00 60.11 126 TYR B N 1
ATOM 2401 C CA . TYR B 1 115 ? -29.695 -39.830 5.949 1.00 60.01 126 TYR B CA 1
ATOM 2402 C C . TYR B 1 115 ? -30.625 -39.808 4.745 1.00 59.75 126 TYR B C 1
ATOM 2403 O O . TYR B 1 115 ? -31.596 -40.539 4.735 1.00 60.22 126 TYR B O 1
ATOM 2412 N N . LYS B 1 116 ? -30.330 -38.983 3.745 1.00 59.17 127 LYS B N 1
ATOM 2413 C CA . LYS B 1 116 ? -31.187 -38.890 2.567 1.00 60.25 127 LYS B CA 1
ATOM 2414 C C . LYS B 1 116 ? -31.275 -40.217 1.832 1.00 58.76 127 LYS B C 1
ATOM 2415 O O . LYS B 1 116 ? -32.351 -40.605 1.431 1.00 60.22 127 LYS B O 1
ATOM 2421 N N . ALA B 1 117 ? -30.166 -40.927 1.693 1.00 58.31 128 ALA B N 1
ATOM 2422 C CA . ALA B 1 117 ? -30.146 -42.218 0.983 1.00 58.35 128 ALA B CA 1
ATOM 2423 C C . ALA B 1 117 ? -30.966 -43.268 1.700 1.00 57.39 128 ALA B C 1
ATOM 2424 O O . ALA B 1 117 ? -31.798 -43.920 1.077 1.00 59.80 128 ALA B O 1
ATOM 2426 N N . LEU B 1 118 ? -30.736 -43.439 2.995 1.00 56.08 129 LEU B N 1
ATOM 2427 C CA . LEU B 1 118 ? -31.478 -44.419 3.792 1.00 54.59 129 LEU B CA 1
ATOM 2428 C C . LEU B 1 118 ? -32.972 -44.130 3.790 1.00 54.20 129 LEU B C 1
ATOM 2429 O O . LEU B 1 118 ? -33.794 -45.031 3.829 1.00 54.24 129 LEU B O 1
ATOM 2434 N N . LEU B 1 119 ? -33.313 -42.849 3.766 1.00 55.17 130 LEU B N 1
ATOM 2435 C CA . LEU B 1 119 ? -34.716 -42.361 3.733 1.00 53.99 130 LEU B CA 1
ATOM 2436 C C . LEU B 1 119 ? -35.383 -42.816 2.420 1.00 54.49 130 LEU B C 1
ATOM 2437 O O . LEU B 1 119 ? -36.520 -43.279 2.396 1.00 55.78 130 LEU B O 1
ATOM 2442 N N . ALA B 1 120 ? -34.632 -42.696 1.330 1.00 54.60 131 ALA B N 1
ATOM 2443 C CA . ALA B 1 120 ? -35.078 -43.081 -0.009 1.00 54.90 131 ALA B CA 1
ATOM 2444 C C . ALA B 1 120 ? -35.165 -44.590 -0.114 1.00 55.37 131 ALA B C 1
ATOM 2445 O O . ALA B 1 120 ? -36.037 -45.110 -0.781 1.00 56.89 131 ALA B O 1
ATOM 2447 N N . ILE B 1 121 ? -34.241 -45.293 0.544 1.00 55.27 132 ILE B N 1
ATOM 2448 C CA . ILE B 1 121 ? -34.258 -46.753 0.508 1.00 54.59 132 ILE B CA 1
ATOM 2449 C C . ILE B 1 121 ? -35.517 -47.232 1.203 1.00 54.54 132 ILE B C 1
ATOM 2450 O O . ILE B 1 121 ? -36.293 -47.947 0.626 1.00 54.40 132 ILE B O 1
ATOM 2455 N N . ALA B 1 122 ? -35.736 -46.739 2.415 1.00 55.30 133 ALA B N 1
ATOM 2456 C CA . ALA B 1 122 ? -36.872 -47.103 3.261 1.00 55.46 133 ALA B CA 1
ATOM 2457 C C . ALA B 1 122 ? -38.209 -46.871 2.591 1.00 56.43 133 ALA B C 1
ATOM 2458 O O . ALA B 1 122 ? -39.130 -47.683 2.735 1.00 56.55 133 ALA B O 1
ATOM 2460 N N . GLU B 1 123 ? -38.327 -45.763 1.881 1.00 58.43 134 GLU B N 1
ATOM 2461 C CA . GLU B 1 123 ? -39.565 -45.470 1.176 1.00 62.43 134 GLU B CA 1
ATOM 2462 C C . GLU B 1 123 ? -39.829 -46.466 0.035 1.00 59.25 134 GLU B C 1
ATOM 2463 O O . GLU B 1 123 ? -40.942 -46.949 -0.100 1.00 57.93 134 GLU B O 1
ATOM 2469 N N . LYS B 1 124 ? -38.807 -46.751 -0.769 1.00 58.85 135 LYS B N 1
ATOM 2470 C CA . LYS B 1 124 ? -38.911 -47.688 -1.920 1.00 58.34 135 LYS B CA 1
ATOM 2471 C C . LYS B 1 124 ? -39.368 -49.058 -1.405 1.00 57.31 135 LYS B C 1
ATOM 2472 O O . LYS B 1 124 ? -40.204 -49.745 -2.039 1.00 57.66 135 LYS B O 1
ATOM 2478 N N . GLN B 1 125 ? -38.829 -49.453 -0.254 1.00 53.98 136 GLN B N 1
ATOM 2479 C CA . GLN B 1 125 ? -39.145 -50.764 0.321 1.00 53.45 136 GLN B CA 1
ATOM 2480 C C . GLN B 1 125 ? -40.610 -50.837 0.762 1.00 54.59 136 GLN B C 1
ATOM 2481 O O . GLN B 1 125 ? -41.311 -51.832 0.543 1.00 56.40 136 GLN B O 1
ATOM 2487 N N . TYR B 1 126 ? -41.071 -49.768 1.386 1.00 56.88 137 TYR B N 1
ATOM 2488 C CA . TYR B 1 126 ? -42.442 -49.644 1.843 1.00 58.13 137 TYR B CA 1
ATOM 2489 C C . TYR B 1 126 ? -43.416 -49.695 0.666 1.00 59.31 137 TYR B C 1
ATOM 2490 O O . TYR B 1 126 ? -44.426 -50.400 0.663 1.00 58.54 137 TYR B O 1
ATOM 2499 N N . GLU B 1 127 ? -43.098 -48.917 -0.345 1.00 61.08 138 GLU B N 1
ATOM 2500 C CA . GLU B 1 127 ? -43.950 -48.821 -1.493 1.00 63.60 138 GLU B CA 1
ATOM 2501 C C . GLU B 1 127 ? -44.018 -50.194 -2.143 1.00 61.04 138 GLU B C 1
ATOM 2502 O O . GLU B 1 127 ? -45.081 -50.616 -2.512 1.00 61.40 138 GLU B O 1
ATOM 2508 N N . GLY B 1 128 ? -42.879 -50.898 -2.201 1.00 60.34 139 GLY B N 1
ATOM 2509 C CA . GLY B 1 128 ? -42.779 -52.246 -2.765 1.00 58.34 139 GLY B CA 1
ATOM 2510 C C . GLY B 1 128 ? -43.655 -53.244 -2.033 1.00 57.48 139 GLY B C 1
ATOM 2511 O O . GLY B 1 128 ? -44.279 -54.083 -2.665 1.00 57.65 139 GLY B O 1
ATOM 2512 N N . GLN B 1 129 ? -43.720 -53.143 -0.712 1.00 55.43 140 GLN B N 1
ATOM 2513 C CA . GLN B 1 129 ? -44.610 -54.005 0.036 1.00 57.50 140 GLN B CA 1
ATOM 2514 C C . GLN B 1 129 ? -46.089 -53.793 -0.298 1.00 56.34 140 GLN B C 1
ATOM 2515 O O . GLN B 1 129 ? -46.886 -54.722 -0.147 1.00 57.75 140 GLN B O 1
ATOM 2521 N N . LYS B 1 130 ? -46.466 -52.589 -0.712 1.00 55.95 141 LYS B N 1
ATOM 2522 C CA . LYS B 1 130 ? -47.839 -52.318 -1.147 1.00 56.70 141 LYS B CA 1
ATOM 2523 C C . LYS B 1 130 ? -48.039 -52.916 -2.513 1.00 54.83 141 LYS B C 1
ATOM 2524 O O . LYS B 1 130 ? -49.099 -53.434 -2.799 1.00 55.24 141 LYS B O 1
ATOM 2538 N N . LEU B 1 132 ? -46.582 -55.453 -3.693 1.00 56.13 143 LEU B N 1
ATOM 2539 C CA . LEU B 1 132 ? -46.666 -56.915 -3.537 1.00 57.63 143 LEU B CA 1
ATOM 2540 C C . LEU B 1 132 ? -48.099 -57.304 -3.247 1.00 57.80 143 LEU B C 1
ATOM 2541 O O . LEU B 1 132 ? -48.651 -58.182 -3.911 1.00 57.05 143 LEU B O 1
ATOM 2546 N N . GLU B 1 133 ? -48.691 -56.611 -2.284 1.00 56.80 144 GLU B N 1
ATOM 2547 C CA . GLU B 1 133 ? -50.080 -56.814 -1.950 1.00 58.52 144 GLU B CA 1
ATOM 2548 C C . GLU B 1 133 ? -50.949 -56.729 -3.209 1.00 55.76 144 GLU B C 1
ATOM 2549 O O . GLU B 1 133 ? -51.712 -57.629 -3.458 1.00 58.62 144 GLU B O 1
ATOM 2555 N N . PHE B 1 134 ? -50.846 -55.679 -4.020 1.00 52.14 145 PHE B N 1
ATOM 2556 C CA . PHE B 1 134 ? -51.662 -55.627 -5.276 1.00 51.27 145 PHE B CA 1
ATOM 2557 C C . PHE B 1 134 ? -51.422 -56.777 -6.265 1.00 49.71 145 PHE B C 1
ATOM 2558 O O . PHE B 1 134 ? -52.352 -57.239 -6.994 1.00 49.93 145 PHE B O 1
ATOM 2566 N N . ALA B 1 135 ? -50.149 -57.146 -6.370 1.00 49.34 146 ALA B N 1
ATOM 2567 C CA . ALA B 1 135 ? -49.709 -58.232 -7.212 1.00 48.65 146 ALA B CA 1
ATOM 2568 C C . ALA B 1 135 ? -50.419 -59.526 -6.783 1.00 50.17 146 ALA B C 1
ATOM 2569 O O . ALA B 1 135 ? -50.957 -60.244 -7.650 1.00 50.44 146 ALA B O 1
ATOM 2571 N N . ASN B 1 136 ? -50.540 -59.762 -5.467 1.00 48.88 147 ASN B N 1
ATOM 2572 C CA . ASN B 1 136 ? -51.162 -60.984 -4.978 1.00 51.18 147 ASN B CA 1
ATOM 2573 C C . ASN B 1 136 ? -52.650 -60.933 -5.146 1.00 50.75 147 ASN B C 1
ATOM 2574 O O . ASN B 1 136 ? -53.278 -61.885 -5.662 1.00 51.81 147 ASN B O 1
ATOM 2579 N N . SER B 1 137 ? -53.211 -59.804 -4.731 1.00 48.30 148 SER B N 1
ATOM 2580 C CA . SER B 1 137 ? -54.626 -59.575 -4.897 1.00 47.06 148 SER B CA 1
ATOM 2581 C C . SER B 1 137 ? -55.058 -59.699 -6.331 1.00 43.63 148 SER B C 1
ATOM 2582 O O . SER B 1 137 ? -56.166 -60.170 -6.567 1.00 45.21 148 SER B O 1
ATOM 2585 N N . SER B 1 138 ? -54.225 -59.247 -7.270 1.00 42.57 149 SER B N 1
ATOM 2586 C CA . SER B 1 138 ? -54.566 -59.369 -8.729 1.00 44.04 149 SER B CA 1
ATOM 2587 C C . SER B 1 138 ? -54.578 -60.798 -9.110 1.00 44.38 149 SER B C 1
ATOM 2588 O O . SER B 1 138 ? -55.400 -61.169 -9.901 1.00 47.82 149 SER B O 1
ATOM 2591 N N . LEU B 1 139 ? -53.661 -61.609 -8.553 1.00 47.89 150 LEU B N 1
ATOM 2592 C CA . LEU B 1 139 ? -53.543 -63.024 -8.981 1.00 49.32 150 LEU B CA 1
ATOM 2593 C C . LEU B 1 139 ? -54.875 -63.739 -8.748 1.00 49.23 150 LEU B C 1
ATOM 2594 O O . LEU B 1 139 ? -55.544 -64.321 -9.726 1.00 49.69 150 LEU B O 1
ATOM 2599 N N . ASN B 1 140 ? -55.301 -63.557 -7.516 1.00 44.46 151 ASN B N 1
ATOM 2600 C CA . ASN B 1 140 ? -56.608 -64.010 -7.038 1.00 47.21 151 ASN B CA 1
ATOM 2601 C C . ASN B 1 140 ? -57.781 -63.495 -7.823 1.00 44.61 151 ASN B C 1
ATOM 2602 O O . ASN B 1 140 ? -58.747 -64.186 -7.983 1.00 46.77 151 ASN B O 1
ATOM 2607 N N . HIS B 1 141 ? -57.765 -62.252 -8.239 1.00 43.99 152 HIS B N 1
ATOM 2608 C CA . HIS B 1 141 ? -58.889 -61.794 -9.018 1.00 45.40 152 HIS B CA 1
ATOM 2609 C C . HIS B 1 141 ? -58.958 -62.576 -10.328 1.00 42.18 152 HIS B C 1
ATOM 2610 O O . HIS B 1 141 ? -60.032 -62.910 -10.719 1.00 42.78 152 HIS B O 1
ATOM 2617 N N . SER B 1 142 ? -57.832 -62.906 -10.968 1.00 42.04 153 SER B N 1
ATOM 2618 C CA . SER B 1 142 ? -57.871 -63.768 -12.188 1.00 42.54 153 SER B CA 1
ATOM 2619 C C . SER B 1 142 ? -58.279 -65.155 -11.805 1.00 43.12 153 SER B C 1
ATOM 2620 O O . SER B 1 142 ? -58.914 -65.797 -12.559 1.00 40.00 153 SER B O 1
ATOM 2623 N N . VAL B 1 143 ? -57.905 -65.640 -10.611 1.00 45.30 154 VAL B N 1
ATOM 2624 C CA . VAL B 1 143 ? -58.303 -67.012 -10.309 1.00 46.43 154 VAL B CA 1
ATOM 2625 C C . VAL B 1 143 ? -59.831 -67.035 -10.236 1.00 47.13 154 VAL B C 1
ATOM 2626 O O . VAL B 1 143 ? -60.498 -67.759 -11.019 1.00 49.00 154 VAL B O 1
ATOM 2630 N N . THR B 1 144 ? -60.395 -66.135 -9.435 1.00 46.10 155 THR B N 1
ATOM 2631 C CA . THR B 1 144 ? -61.850 -65.999 -9.417 1.00 45.30 155 THR B CA 1
ATOM 2632 C C . THR B 1 144 ? -62.522 -65.828 -10.797 1.00 45.53 155 THR B C 1
ATOM 2633 O O . THR B 1 144 ? -63.543 -66.443 -11.076 1.00 48.49 155 THR B O 1
ATOM 2637 N N . ILE B 1 145 ? -62.010 -64.959 -11.654 1.00 45.21 156 ILE B N 1
ATOM 2638 C CA . ILE B 1 145 ? -62.718 -64.693 -12.953 1.00 45.48 156 ILE B CA 1
ATOM 2639 C C . ILE B 1 145 ? -62.668 -65.901 -13.867 1.00 45.75 156 ILE B C 1
ATOM 2640 O O . ILE B 1 145 ? -63.661 -66.313 -14.455 1.00 48.73 156 ILE B O 1
ATOM 2645 N N . LEU B 1 146 ? -61.488 -66.505 -13.912 1.00 49.20 157 LEU B N 1
ATOM 2646 C CA . LEU B 1 146 ? -61.190 -67.756 -14.616 1.00 48.78 157 LEU B CA 1
ATOM 2647 C C . LEU B 1 146 ? -61.660 -69.112 -13.963 1.00 51.30 157 LEU B C 1
ATOM 2648 O O . LEU B 1 146 ? -61.701 -70.146 -14.653 1.00 46.29 157 LEU B O 1
ATOM 2653 N N . GLY B 1 147 ? -62.000 -69.125 -12.661 1.00 53.95 158 GLY B N 1
ATOM 2654 C CA . GLY B 1 147 ? -62.818 -70.239 -12.106 1.00 57.08 158 GLY B CA 1
ATOM 2655 C C . GLY B 1 147 ? -63.798 -70.916 -13.112 1.00 63.41 158 GLY B C 1
ATOM 2656 O O . GLY B 1 147 ? -64.483 -70.256 -13.946 1.00 61.68 158 GLY B O 1
ATOM 2657 N N . GLY B 1 148 ? -63.803 -72.258 -13.071 1.00 69.51 159 GLY B N 1
ATOM 2658 C CA . GLY B 1 148 ? -64.665 -73.138 -13.897 1.00 72.00 159 GLY B CA 1
ATOM 2659 C C . GLY B 1 148 ? -65.142 -72.615 -15.234 1.00 74.86 159 GLY B C 1
ATOM 2660 O O . GLY B 1 148 ? -66.057 -71.799 -15.274 1.00 76.78 159 GLY B O 1
ATOM 2661 N N . LEU B 1 149 ? -64.575 -73.153 -16.317 1.00 77.63 160 LEU B N 1
ATOM 2662 C CA . LEU B 1 149 ? -64.822 -72.665 -17.691 1.00 80.48 160 LEU B CA 1
ATOM 2663 C C . LEU B 1 149 ? -65.623 -73.631 -18.626 1.00 80.15 160 LEU B C 1
ATOM 2664 O O . LEU B 1 149 ? -66.852 -73.672 -18.575 1.00 79.39 160 LEU B O 1
ATOM 2669 N N . ARG B 1 150 ? -64.906 -74.373 -19.476 1.00 80.09 161 ARG B N 1
ATOM 2670 C CA . ARG B 1 150 ? -65.492 -75.209 -20.528 1.00 81.73 161 ARG B CA 1
ATOM 2671 C C . ARG B 1 150 ? -64.369 -75.925 -21.270 1.00 82.38 161 ARG B C 1
ATOM 2672 O O . ARG B 1 150 ? -63.343 -75.303 -21.591 1.00 83.71 161 ARG B O 1
ATOM 2674 N N . GLY B 1 152 ? -65.294 -75.670 -24.068 1.00 82.14 163 GLY B N 1
ATOM 2675 C CA . GLY B 1 152 ? -64.250 -75.180 -24.980 1.00 81.60 163 GLY B CA 1
ATOM 2676 C C . GLY B 1 152 ? -63.119 -76.173 -25.247 1.00 81.34 163 GLY B C 1
ATOM 2677 O O . GLY B 1 152 ? -62.580 -76.769 -24.303 1.00 79.83 163 GLY B O 1
ATOM 2678 N N . ASP B 1 153 ? -62.754 -76.342 -26.528 1.00 80.10 164 ASP B N 1
ATOM 2679 C CA . ASP B 1 153 ? -61.665 -77.274 -26.917 1.00 80.14 164 ASP B CA 1
ATOM 2680 C C . ASP B 1 153 ? -60.279 -76.815 -26.441 1.00 78.55 164 ASP B C 1
ATOM 2681 O O . ASP B 1 153 ? -59.851 -75.655 -26.652 1.00 79.80 164 ASP B O 1
ATOM 2694 N N . ASN B 1 155 ? -56.182 -78.494 -24.967 1.00 61.42 166 ASN B N 1
ATOM 2695 C CA . ASN B 1 155 ? -55.197 -79.495 -24.566 1.00 56.54 166 ASN B CA 1
ATOM 2696 C C . ASN B 1 155 ? -55.029 -79.364 -23.045 1.00 53.63 166 ASN B C 1
ATOM 2697 O O . ASN B 1 155 ? -54.188 -78.636 -22.549 1.00 49.68 166 ASN B O 1
ATOM 2702 N N . VAL B 1 156 ? -55.883 -80.046 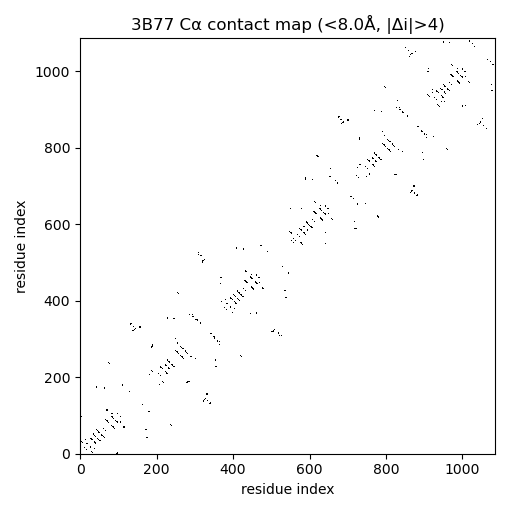-22.316 1.00 50.10 167 VAL B N 1
ATOM 2703 C CA . VAL B 1 156 ? -55.907 -79.860 -20.905 1.00 50.52 167 VAL B CA 1
ATOM 2704 C C . VAL B 1 156 ? -54.513 -79.911 -20.270 1.00 49.52 167 VAL B C 1
ATOM 2705 O O . VAL B 1 156 ? -54.152 -78.952 -19.587 1.00 49.72 167 VAL B O 1
ATOM 2709 N N . PRO B 1 157 ? -53.702 -80.972 -20.539 1.00 49.90 168 PRO B N 1
ATOM 2710 C CA . PRO B 1 157 ? -52.390 -81.108 -19.778 1.00 49.29 168 PRO B CA 1
ATOM 2711 C C . PRO B 1 157 ? -51.327 -80.044 -20.089 1.00 48.58 168 PRO B C 1
ATOM 2712 O O . PRO B 1 157 ? -50.624 -79.551 -19.140 1.00 42.07 168 PRO B O 1
ATOM 2716 N N . GLN B 1 158 ? -51.273 -79.625 -21.367 1.00 44.59 169 GLN B N 1
ATOM 2717 C CA . GLN B 1 158 ? -50.416 -78.520 -21.734 1.00 46.71 169 GLN B CA 1
ATOM 2718 C C . GLN B 1 158 ? -50.888 -77.196 -21.125 1.00 46.31 169 GLN B C 1
ATOM 2719 O O . GLN B 1 158 ? -50.068 -76.382 -20.643 1.00 47.08 169 GLN B O 1
ATOM 2725 N N . THR B 1 159 ? -52.203 -76.956 -21.187 1.00 44.83 170 THR B N 1
ATOM 2726 C CA . THR B 1 159 ? -52.787 -75.751 -20.623 1.00 44.14 170 THR B CA 1
ATOM 2727 C C . THR B 1 159 ? -52.496 -75.791 -19.081 1.00 43.79 170 THR B C 1
ATOM 2728 O O . THR B 1 159 ? -52.189 -74.788 -18.498 1.00 42.59 170 THR B O 1
ATOM 2732 N N . PHE B 1 160 ? -52.505 -76.951 -18.478 1.00 44.51 171 PHE B N 1
ATOM 2733 C CA . PHE B 1 160 ? -52.296 -77.040 -16.987 1.00 49.31 171 PHE B CA 1
ATOM 2734 C C . PHE B 1 160 ? -50.863 -76.644 -16.651 1.00 48.93 171 PHE B C 1
ATOM 2735 O O . PHE B 1 160 ? -50.581 -75.879 -15.772 1.00 47.50 171 PHE B O 1
ATOM 2743 N N . LYS B 1 161 ? -49.945 -77.076 -17.501 1.00 52.65 172 LYS B N 1
ATOM 2744 C CA . LYS B 1 161 ? -48.511 -76.786 -17.333 1.00 50.73 172 LYS B CA 1
ATOM 2745 C C . LYS B 1 161 ? -48.211 -75.275 -17.397 1.00 50.16 172 LYS B C 1
ATOM 2746 O O . LYS B 1 161 ? -47.651 -74.653 -16.380 1.00 43.66 172 LYS B O 1
ATOM 2752 N N . ASP B 1 162 ? -48.610 -74.742 -18.577 1.00 42.02 173 ASP B N 1
ATOM 2753 C CA . ASP B 1 162 ? -48.503 -73.360 -19.017 1.00 44.48 173 ASP B CA 1
ATOM 2754 C C . ASP B 1 162 ? -49.154 -72.417 -18.067 1.00 42.08 173 ASP B C 1
ATOM 2755 O O . ASP B 1 162 ? -48.623 -71.341 -17.795 1.00 42.71 173 ASP B O 1
ATOM 2760 N N . LEU B 1 163 ? -50.364 -72.766 -17.648 1.00 42.72 174 LEU B N 1
ATOM 2761 C CA . LEU B 1 163 ? -51.057 -71.997 -16.607 1.00 43.58 174 LEU B CA 1
ATOM 2762 C C . LEU B 1 163 ? -50.183 -71.997 -15.379 1.00 41.68 174 LEU B C 1
ATOM 2763 O O . LEU B 1 163 ? -49.946 -70.944 -14.781 1.00 43.63 174 LEU B O 1
ATOM 2768 N N . SER B 1 164 ? -49.655 -73.153 -14.982 1.00 43.05 175 SER B N 1
ATOM 2769 C CA . SER B 1 164 ? -48.850 -73.205 -13.656 1.00 42.76 175 SER B CA 1
ATOM 2770 C C . SER B 1 164 ? -47.593 -72.337 -13.846 1.00 44.21 175 SER B C 1
ATOM 2771 O O . SER B 1 164 ? -47.158 -71.672 -12.925 1.00 42.51 175 SER B O 1
ATOM 2774 N N . GLN B 1 165 ? -47.071 -72.256 -15.109 1.00 46.13 176 GLN B N 1
ATOM 2775 C CA . GLN B 1 165 ? -45.849 -71.428 -15.330 1.00 45.57 176 GLN B CA 1
ATOM 2776 C C . GLN B 1 165 ? -46.188 -69.954 -15.172 1.00 46.94 176 GLN B C 1
ATOM 2777 O O . GLN B 1 165 ? -45.527 -69.245 -14.377 1.00 45.16 176 GLN B O 1
ATOM 2783 N N . GLU B 1 166 ? -47.247 -69.507 -15.850 1.00 47.51 177 GLU B N 1
ATOM 2784 C CA . GLU B 1 166 ? -47.706 -68.141 -15.652 1.00 48.28 177 GLU B CA 1
ATOM 2785 C C . GLU B 1 166 ? -47.834 -67.802 -14.170 1.00 47.48 177 GLU B C 1
ATOM 2786 O O . GLU B 1 166 ? -47.289 -66.822 -13.699 1.00 48.79 177 GLU B O 1
ATOM 2792 N N . SER B 1 167 ? -48.551 -68.584 -13.400 1.00 47.61 178 SER B N 1
ATOM 2793 C CA . SER B 1 167 ? -48.709 -68.158 -12.032 1.00 46.48 178 SER B CA 1
ATOM 2794 C C . SER B 1 167 ? -47.336 -68.023 -11.396 1.00 47.02 178 SER B C 1
ATOM 2795 O O . SER B 1 167 ? -47.033 -67.037 -10.713 1.00 47.43 178 SER B O 1
ATOM 2798 N N . PHE B 1 168 ? -46.465 -68.997 -11.657 1.00 46.99 179 PHE B N 1
ATOM 2799 C CA . PHE B 1 168 ? -45.101 -68.963 -11.091 1.00 45.88 179 PHE B CA 1
ATOM 2800 C C . PHE B 1 168 ? -44.337 -67.731 -11.539 1.00 45.82 179 PHE B C 1
ATOM 2801 O O . PHE B 1 168 ? -43.732 -67.023 -10.758 1.00 46.71 179 PHE B O 1
ATOM 2809 N N . ASP B 1 169 ? -44.380 -67.439 -12.831 1.00 46.49 180 ASP B N 1
ATOM 2810 C CA . ASP B 1 169 ? -43.723 -66.216 -13.293 1.00 46.56 180 ASP B CA 1
ATOM 2811 C C . ASP B 1 169 ? -44.253 -64.921 -12.678 1.00 44.86 180 ASP B C 1
ATOM 2812 O O . ASP B 1 169 ? -43.469 -63.993 -12.425 1.00 44.63 180 ASP B O 1
ATOM 2817 N N . TRP B 1 170 ? -45.559 -64.853 -12.442 1.00 42.81 181 TRP B N 1
ATOM 2818 C CA . TRP B 1 170 ? -46.150 -63.691 -11.833 1.00 43.13 181 TRP B CA 1
ATOM 2819 C C . TRP B 1 170 ? -45.646 -63.627 -10.405 1.00 44.75 181 TRP B C 1
ATOM 2820 O O . TRP B 1 170 ? -45.100 -62.635 -10.010 1.00 46.08 181 TRP B O 1
ATOM 2831 N N . LEU B 1 171 ? -45.793 -64.697 -9.649 1.00 46.43 182 LEU B N 1
ATOM 2832 C CA . LEU B 1 171 ? -45.440 -64.659 -8.201 1.00 50.49 182 LEU B CA 1
ATOM 2833 C C . LEU B 1 171 ? -43.968 -64.320 -7.998 1.00 53.38 182 LEU B C 1
ATOM 2834 O O . LEU B 1 171 ? -43.589 -63.472 -7.174 1.00 51.92 182 LEU B O 1
ATOM 2839 N N . GLN B 1 172 ? -43.156 -64.971 -8.830 1.00 55.90 183 GLN B N 1
ATOM 2840 C CA . GLN B 1 172 ? -41.718 -64.858 -8.764 1.00 57.01 183 GLN B CA 1
ATOM 2841 C C . GLN B 1 172 ? -41.293 -63.473 -9.176 1.00 56.97 183 GLN B C 1
ATOM 2842 O O . GLN B 1 172 ? -40.560 -62.772 -8.434 1.00 59.02 183 GLN B O 1
ATOM 2848 N N . GLY B 1 173 ? -41.735 -63.096 -10.373 1.00 55.66 184 GLY B N 1
ATOM 2849 C CA . GLY B 1 173 ? -41.358 -61.837 -10.977 1.00 54.85 184 GLY B CA 1
ATOM 2850 C C . GLY B 1 173 ? -41.625 -60.669 -10.062 1.00 53.86 184 GLY B C 1
ATOM 2851 O O . GLY B 1 173 ? -40.800 -59.807 -9.914 1.00 56.66 184 GLY B O 1
ATOM 2852 N N . HIS B 1 174 ? -42.782 -60.656 -9.434 1.00 53.24 185 HIS B N 1
ATOM 2853 C CA . HIS B 1 174 ? -43.157 -59.581 -8.546 1.00 53.12 185 HIS B CA 1
ATOM 2854 C C . HIS B 1 174 ? -42.354 -59.667 -7.251 1.00 55.77 185 HIS B C 1
ATOM 2855 O O . HIS B 1 174 ? -42.036 -58.642 -6.656 1.00 56.36 185 HIS B O 1
ATOM 2862 N N . TYR B 1 175 ? -42.018 -60.886 -6.817 1.00 58.38 186 TYR B N 1
ATOM 2863 C CA . TYR B 1 175 ? -41.239 -61.071 -5.587 1.00 60.13 186 TYR B CA 1
ATOM 2864 C C . TYR B 1 175 ? -39.886 -60.388 -5.747 1.00 61.29 186 TYR B C 1
ATOM 2865 O O . TYR B 1 175 ? -39.419 -59.698 -4.810 1.00 60.08 186 TYR B O 1
ATOM 2874 N N . TYR B 1 176 ? -39.273 -60.569 -6.924 1.00 61.48 187 TYR B N 1
ATOM 2875 C CA . TYR B 1 176 ? -37.947 -60.041 -7.156 1.00 62.70 187 TYR B CA 1
ATOM 2876 C C . TYR B 1 176 ? -38.030 -58.558 -7.447 1.00 62.98 187 TYR B C 1
ATOM 2877 O O . TYR B 1 176 ? -37.174 -57.782 -7.027 1.00 65.04 187 TYR B O 1
ATOM 2886 N N . LYS B 1 177 ? -39.080 -58.126 -8.127 1.00 63.42 188 LYS B N 1
ATOM 2887 C CA . LYS B 1 177 ? -39.216 -56.702 -8.443 1.00 61.69 188 LYS B CA 1
ATOM 2888 C C . LYS B 1 177 ? -39.434 -55.821 -7.221 1.00 60.99 188 LYS B C 1
ATOM 2889 O O . LYS B 1 177 ? -38.879 -54.755 -7.151 1.00 62.61 188 LYS B O 1
ATOM 2895 N N . TRP B 1 178 ? -40.248 -56.263 -6.278 1.00 59.20 189 TRP B N 1
ATOM 2896 C CA . TRP B 1 178 ? -40.643 -55.424 -5.137 1.00 59.96 189 TRP B CA 1
ATOM 2897 C C . TRP B 1 178 ? -39.876 -55.720 -3.848 1.00 61.41 189 TRP B C 1
ATOM 2898 O O . TRP B 1 178 ? -40.104 -55.041 -2.846 1.00 64.51 189 TRP B O 1
ATOM 2909 N N . ASN B 1 179 ? -39.039 -56.769 -3.844 1.00 64.06 190 ASN B N 1
ATOM 2910 C CA . ASN B 1 179 ? -37.997 -56.990 -2.802 1.00 63.71 190 ASN B CA 1
ATOM 2911 C C . ASN B 1 179 ? -36.686 -56.840 -3.523 1.00 63.72 190 ASN B C 1
ATOM 2912 O O . ASN B 1 179 ? -35.925 -57.807 -3.592 1.00 64.90 190 ASN B O 1
ATOM 2917 N N . GLN B 1 180 ? -36.416 -55.676 -4.105 1.00 63.95 191 GLN B N 1
ATOM 2918 C CA . GLN B 1 180 ? -35.171 -55.505 -4.843 1.00 63.25 191 GLN B CA 1
ATOM 2919 C C . GLN B 1 180 ? -34.002 -55.663 -3.873 1.00 63.23 191 GLN B C 1
ATOM 2920 O O . GLN B 1 180 ? -34.120 -55.364 -2.682 1.00 62.68 191 GLN B O 1
ATOM 2926 N N . LYS B 1 181 ? -32.901 -56.167 -4.425 1.00 63.41 192 LYS B N 1
ATOM 2927 C CA . LYS B 1 181 ? -31.703 -56.498 -3.700 1.00 64.16 192 LYS B CA 1
ATOM 2928 C C . LYS B 1 181 ? -30.713 -55.358 -3.645 1.00 62.74 192 LYS B C 1
ATOM 2929 O O . LYS B 1 181 ? -30.079 -55.156 -2.625 1.00 61.50 192 LYS B O 1
ATOM 2935 N N . ASP B 1 182 ? -30.590 -54.647 -4.760 1.00 61.52 193 ASP B N 1
ATOM 2936 C CA . ASP B 1 182 ? -29.562 -53.645 -4.968 1.00 62.36 193 ASP B CA 1
ATOM 2937 C C . ASP B 1 182 ? -30.109 -52.225 -4.847 1.00 61.61 193 ASP B C 1
ATOM 2938 O O . ASP B 1 182 ? -31.034 -51.852 -5.549 1.00 62.31 193 ASP B O 1
ATOM 2943 N N . PHE B 1 183 ? -29.475 -51.422 -4.007 1.00 61.45 194 PHE B N 1
ATOM 2944 C CA . PHE B 1 183 ? -29.847 -50.043 -3.829 1.00 60.09 194 PHE B CA 1
ATOM 2945 C C . PHE B 1 183 ? -28.672 -49.135 -4.068 1.00 60.55 194 PHE B C 1
ATOM 2946 O O . PHE B 1 183 ? -28.619 -48.053 -3.507 1.00 61.22 194 PHE B O 1
ATOM 2954 N N . GLY B 1 184 ? -27.736 -49.568 -4.905 1.00 60.45 195 GLY B N 1
ATOM 2955 C CA . GLY B 1 184 ? -26.550 -48.770 -5.216 1.00 61.06 195 GLY B CA 1
ATOM 2956 C C . GLY B 1 184 ? -26.855 -47.418 -5.836 1.00 61.24 195 GLY B C 1
ATOM 2957 O O . GLY B 1 184 ? -26.182 -46.458 -5.552 1.00 63.05 195 GLY B O 1
ATOM 2958 N N . SER B 1 185 ? -27.865 -47.336 -6.688 1.00 62.00 196 SER B N 1
ATOM 2959 C CA . SER B 1 185 ? -28.221 -46.081 -7.336 1.00 61.71 196 SER B CA 1
ATOM 2960 C C . SER B 1 185 ? -28.742 -45.058 -6.358 1.00 62.66 196 SER B C 1
ATOM 2961 O O . SER B 1 185 ? -28.760 -43.865 -6.654 1.00 62.97 196 SER B O 1
ATOM 2964 N N . PHE B 1 186 ? -29.205 -45.525 -5.206 1.00 62.61 197 PHE B N 1
ATOM 2965 C CA . PHE B 1 186 ? -29.719 -44.626 -4.207 1.00 63.61 197 PHE B CA 1
ATOM 2966 C C . PHE B 1 186 ? -28.547 -43.924 -3.548 1.00 63.51 197 PHE B C 1
ATOM 2967 O O . PHE B 1 186 ? -28.560 -42.721 -3.398 1.00 64.59 197 PHE B O 1
ATOM 2975 N N . TYR B 1 187 ? -27.512 -44.671 -3.186 1.00 63.76 198 TYR B N 1
ATOM 2976 C CA . TYR B 1 187 ? -26.355 -44.078 -2.556 1.00 62.99 198 TYR B CA 1
ATOM 2977 C C . TYR B 1 187 ? -25.691 -43.180 -3.559 1.00 65.01 198 TYR B C 1
ATOM 2978 O O . TYR B 1 187 ? -25.372 -42.044 -3.258 1.00 65.10 198 TYR B O 1
ATOM 2987 N N . GLU B 1 188 ? -25.526 -43.689 -4.768 1.00 69.06 199 GLU B N 1
ATOM 2988 C CA . GLU B 1 188 ? -24.929 -42.924 -5.866 1.00 72.70 199 GLU B CA 1
ATOM 2989 C C . GLU B 1 188 ? -25.611 -41.569 -6.060 1.00 72.28 199 GLU B C 1
ATOM 2990 O O . GLU B 1 188 ? -24.952 -40.593 -6.343 1.00 73.34 199 GLU B O 1
ATOM 2996 N N . LYS B 1 189 ? -26.924 -41.514 -5.908 1.00 73.29 200 LYS B N 1
ATOM 2997 C CA . LYS B 1 189 ? -27.686 -40.293 -6.135 1.00 74.22 200 LYS B CA 1
ATOM 2998 C C . LYS B 1 189 ? -27.459 -39.249 -5.066 1.00 75.50 200 LYS B C 1
ATOM 2999 O O . LYS B 1 189 ? -27.434 -38.066 -5.381 1.00 75.20 200 LYS B O 1
ATOM 3005 N N . TYR B 1 190 ? -27.291 -39.671 -3.816 1.00 77.42 201 TYR B N 1
ATOM 3006 C CA . TYR B 1 190 ? -27.141 -38.721 -2.711 1.00 79.66 201 TYR B CA 1
ATOM 3007 C C . TYR B 1 190 ? -25.720 -38.509 -2.196 1.00 81.87 201 TYR B C 1
ATOM 3008 O O . TYR B 1 190 ? -25.438 -37.457 -1.660 1.00 81.90 201 TYR B O 1
ATOM 3017 N N . ILE B 1 191 ? -24.838 -39.491 -2.332 1.00 85.18 202 ILE B N 1
ATOM 3018 C CA . ILE B 1 191 ? -23.432 -39.299 -1.959 1.00 88.05 202 ILE B CA 1
ATOM 3019 C C . ILE B 1 191 ? -22.670 -38.506 -3.059 1.00 89.64 202 ILE B C 1
ATOM 3020 O O . ILE B 1 191 ? -21.781 -37.685 -2.727 1.00 90.99 202 ILE B O 1
ATOM 3025 N N . ASN B 1 192 ? -23.031 -38.734 -4.340 1.00 91.72 203 ASN B N 1
ATOM 3026 C CA . ASN B 1 192 ? -22.537 -37.915 -5.496 1.00 93.01 203 ASN B CA 1
ATOM 3027 C C . ASN B 1 192 ? -23.059 -36.476 -5.434 1.00 93.96 203 ASN B C 1
ATOM 3028 O O . ASN B 1 192 ? -24.146 -36.167 -5.946 1.00 94.68 203 ASN B O 1
ATOM 3033 N N . ASP C 1 3 ? -42.272 -21.576 20.918 1.00 88.25 14 ASP C N 1
ATOM 3034 C CA . ASP C 1 3 ? -41.404 -20.367 20.696 1.00 88.35 14 ASP C CA 1
ATOM 3035 C C . ASP C 1 3 ? -41.857 -19.611 19.417 1.00 86.79 14 ASP C C 1
ATOM 3036 O O . ASP C 1 3 ? -42.196 -20.240 18.408 1.00 86.98 14 ASP C O 1
ATOM 3041 N N . ILE C 1 4 ? -41.843 -18.271 19.463 1.00 84.36 15 ILE C N 1
ATOM 3042 C CA . ILE C 1 4 ? -42.450 -17.433 18.395 1.00 81.35 15 ILE C CA 1
ATOM 3043 C C . ILE C 1 4 ? -41.552 -17.290 17.169 1.00 77.38 15 ILE C C 1
ATOM 3044 O O . ILE C 1 4 ? -40.388 -16.910 17.257 1.00 76.35 15 ILE C O 1
ATOM 3049 N N . GLY C 1 5 ? -42.145 -17.553 16.017 1.00 72.04 16 GLY C N 1
ATOM 3050 C CA . GLY C 1 5 ? -41.407 -17.631 14.778 1.00 69.89 16 GLY C CA 1
ATOM 3051 C C . GLY C 1 5 ? -41.624 -16.559 13.727 1.00 68.58 16 GLY C C 1
ATOM 3052 O O . GLY C 1 5 ? -42.607 -15.787 13.749 1.00 68.10 16 GLY C O 1
ATOM 3053 N N . GLN C 1 6 ? -40.695 -16.572 12.778 1.00 68.60 17 GLN C N 1
ATOM 3054 C CA . GLN C 1 6 ? -40.619 -15.595 11.728 1.00 69.05 17 GLN C CA 1
ATOM 3055 C C . GLN C 1 6 ? -40.722 -16.274 10.387 1.00 68.14 17 GLN C C 1
ATOM 3056 O O . GLN C 1 6 ? -39.934 -17.145 10.078 1.00 68.23 17 GLN C O 1
ATOM 3062 N N . VAL C 1 7 ? -41.678 -15.851 9.576 1.00 67.88 18 VAL C N 1
ATOM 3063 C CA . VAL C 1 7 ? -41.757 -16.317 8.203 1.00 67.38 18 VAL C CA 1
ATOM 3064 C C . VAL C 1 7 ? -40.500 -15.802 7.506 1.00 68.12 18 VAL C C 1
ATOM 3065 O O . VAL C 1 7 ? -40.200 -14.617 7.537 1.00 68.42 18 VAL C O 1
ATOM 3069 N N . ILE C 1 8 ? -39.750 -16.712 6.909 1.00 69.41 19 ILE C N 1
ATOM 3070 C CA . ILE C 1 8 ? -38.519 -16.362 6.215 1.00 70.49 19 ILE C CA 1
ATOM 3071 C C . ILE C 1 8 ? -38.807 -16.042 4.753 1.00 72.67 19 ILE C C 1
ATOM 3072 O O . ILE C 1 8 ? -39.680 -16.630 4.137 1.00 73.31 19 ILE C O 1
ATOM 3077 N N . HIS C 1 9 ? -38.058 -15.100 4.202 1.00 75.59 20 HIS C N 1
ATOM 3078 C CA . HIS C 1 9 ? -38.216 -14.725 2.806 1.00 77.24 20 HIS C CA 1
ATOM 3079 C C . HIS C 1 9 ? -37.538 -15.795 1.933 1.00 77.47 20 HIS C C 1
ATOM 3080 O O . HIS C 1 9 ? -36.548 -16.405 2.346 1.00 77.08 20 HIS C O 1
ATOM 3087 N N . PRO C 1 10 ? -38.107 -16.073 0.753 1.00 78.46 21 PRO C N 1
ATOM 3088 C CA . PRO C 1 10 ? -37.531 -16.972 -0.249 1.00 79.66 21 PRO C CA 1
ATOM 3089 C C . PRO C 1 10 ? -36.043 -16.831 -0.530 1.00 81.64 21 PRO C C 1
ATOM 3090 O O . PRO C 1 10 ? -35.373 -17.833 -0.726 1.00 81.83 21 PRO C O 1
ATOM 3094 N N . ASP C 1 11 ? -35.540 -15.600 -0.562 1.00 84.96 22 ASP C N 1
ATOM 3095 C CA . ASP C 1 11 ? -34.113 -15.330 -0.827 1.00 86.74 22 ASP C CA 1
ATOM 3096 C C . ASP C 1 11 ? -33.199 -15.890 0.266 1.00 87.65 22 ASP C C 1
ATOM 3097 O O . ASP C 1 11 ? -32.023 -16.172 0.010 1.00 88.23 22 ASP C O 1
ATOM 3102 N N . ASP C 1 12 ? -33.751 -16.046 1.472 1.00 88.20 23 ASP C N 1
ATOM 3103 C CA . ASP C 1 12 ? -33.005 -16.536 2.621 1.00 88.87 23 ASP C CA 1
ATOM 3104 C C . ASP C 1 12 ? -33.252 -18.017 2.923 1.00 87.48 23 ASP C C 1
ATOM 3105 O O . ASP C 1 12 ? -32.857 -18.495 3.996 1.00 86.59 23 ASP C O 1
ATOM 3110 N N . PHE C 1 13 ? -33.896 -18.736 1.994 1.00 85.74 24 PHE C N 1
ATOM 3111 C CA . PHE C 1 13 ? -34.159 -20.184 2.165 1.00 84.18 24 PHE C CA 1
ATOM 3112 C C . PHE C 1 13 ? -32.877 -21.005 2.133 1.00 86.51 24 PHE C C 1
ATOM 3113 O O . PHE C 1 13 ? -32.721 -21.910 2.944 1.00 87.15 24 PHE C O 1
ATOM 3121 N N . ASP C 1 14 ? -31.974 -20.704 1.197 1.00 89.69 25 ASP C N 1
ATOM 3122 C CA . ASP C 1 14 ? -30.683 -21.421 1.109 1.00 91.91 25 ASP C CA 1
ATOM 3123 C C . ASP C 1 14 ? -29.746 -21.169 2.307 1.00 91.45 25 ASP C C 1
ATOM 3124 O O . ASP C 1 14 ? -28.788 -21.911 2.505 1.00 91.78 25 ASP C O 1
ATOM 3129 N N . LYS C 1 15 ? -30.042 -20.131 3.094 1.00 91.17 26 LYS C N 1
ATOM 3130 C CA . LYS C 1 15 ? -29.319 -19.812 4.333 1.00 90.65 26 LYS C CA 1
ATOM 3131 C C . LYS C 1 15 ? -29.853 -20.596 5.536 1.00 88.36 26 LYS C C 1
ATOM 3132 O O . LYS C 1 15 ? -29.228 -20.594 6.588 1.00 88.41 26 LYS C O 1
ATOM 3138 N N . ALA C 1 16 ? -31.011 -21.241 5.395 1.00 85.58 27 ALA C N 1
ATOM 3139 C CA . ALA C 1 16 ? -31.665 -21.921 6.518 1.00 83.12 27 ALA C CA 1
ATOM 3140 C C . ALA C 1 16 ? -31.134 -23.329 6.728 1.00 80.94 27 ALA C C 1
ATOM 3141 O O . ALA C 1 16 ? -30.778 -24.003 5.764 1.00 79.12 27 ALA C O 1
ATOM 3143 N N . ALA C 1 17 ? -31.111 -23.771 7.988 1.00 78.33 28 ALA C N 1
ATOM 3144 C CA . ALA C 1 17 ? -30.621 -25.116 8.345 1.00 77.53 28 ALA C CA 1
ATOM 3145 C C . ALA C 1 17 ? -31.403 -26.224 7.643 1.00 77.16 28 ALA C C 1
ATOM 3146 O O . ALA C 1 17 ? -30.849 -27.265 7.294 1.00 76.84 28 ALA C O 1
ATOM 3148 N N . ALA C 1 18 ? -32.699 -25.979 7.449 1.00 77.26 29 ALA C N 1
ATOM 3149 C CA . ALA C 1 18 ? -33.614 -26.917 6.796 1.00 76.69 29 ALA C CA 1
ATOM 3150 C C . ALA C 1 18 ? -33.297 -27.171 5.332 1.00 76.64 29 ALA C C 1
ATOM 3151 O O . ALA C 1 18 ? -33.580 -28.235 4.832 1.00 77.72 29 ALA C O 1
ATOM 3153 N N . ASP C 1 19 ? -32.701 -26.217 4.640 1.00 77.26 30 ASP C N 1
ATOM 3154 C CA . ASP C 1 19 ? -32.386 -26.403 3.227 1.00 77.92 30 ASP C CA 1
ATOM 3155 C C . ASP C 1 19 ? -31.449 -27.592 2.987 1.00 78.00 30 ASP C C 1
ATOM 3156 O O . ASP C 1 19 ? -31.469 -28.203 1.921 1.00 78.12 30 ASP C O 1
ATOM 3161 N N . ASP C 1 20 ? -30.633 -27.922 3.984 1.00 78.42 31 ASP C N 1
ATOM 3162 C CA . ASP C 1 20 ? -29.692 -29.034 3.873 1.00 78.64 31 ASP C CA 1
ATOM 3163 C C . ASP C 1 20 ? -30.395 -30.359 3.831 1.00 76.39 31 ASP C C 1
ATOM 3164 O O . ASP C 1 20 ? -29.845 -31.335 3.334 1.00 75.89 31 ASP C O 1
ATOM 3169 N N . TYR C 1 21 ? -31.604 -30.398 4.379 1.00 73.93 32 TYR C N 1
ATOM 3170 C CA . TYR C 1 21 ? -32.363 -31.634 4.446 1.00 71.72 32 TYR C CA 1
ATOM 3171 C C . TYR C 1 21 ? -33.402 -31.716 3.368 1.00 69.18 32 TYR C C 1
ATOM 3172 O O . TYR C 1 21 ? -34.088 -32.702 3.268 1.00 68.29 32 TYR C O 1
ATOM 3181 N N . VAL C 1 22 ? -33.496 -30.696 2.531 1.00 67.66 33 VAL C N 1
ATOM 3182 C CA . VAL C 1 22 ? -34.426 -30.741 1.404 1.00 66.18 33 VAL C CA 1
ATOM 3183 C C . VAL C 1 22 ? -33.789 -31.580 0.294 1.00 66.29 33 VAL C C 1
ATOM 3184 O O . VAL C 1 22 ? -32.590 -31.462 0.039 1.00 66.70 33 VAL C O 1
ATOM 3188 N N . LEU C 1 23 ? -34.599 -32.422 -0.351 1.00 66.48 34 LEU C N 1
ATOM 3189 C CA . LEU C 1 23 ? -34.145 -33.316 -1.418 1.00 65.41 34 LEU C CA 1
ATOM 3190 C C . LEU C 1 23 ? -34.097 -32.599 -2.748 1.00 67.90 34 LEU C C 1
ATOM 3191 O O . LEU C 1 23 ? -34.874 -32.892 -3.650 1.00 67.83 34 LEU C O 1
ATOM 3196 N N . HIS C 1 24 ? -33.154 -31.670 -2.864 1.00 71.22 35 HIS C N 1
ATOM 3197 C CA . HIS C 1 24 ? -32.938 -30.910 -4.082 1.00 74.04 35 HIS C CA 1
ATOM 3198 C C . HIS C 1 24 ? -32.672 -31.843 -5.236 1.00 74.72 35 HIS C C 1
ATOM 3199 O O . HIS C 1 24 ? -32.955 -31.514 -6.381 1.00 75.74 35 HIS C O 1
ATOM 3206 N N . GLU C 1 25 ? -32.113 -33.007 -4.926 1.00 75.80 36 GLU C N 1
ATOM 3207 C CA . GLU C 1 25 ? -31.832 -34.030 -5.934 1.00 76.39 36 GLU C CA 1
ATOM 3208 C C . GLU C 1 25 ? -33.088 -34.502 -6.673 1.00 76.57 36 GLU C C 1
ATOM 3209 O O . GLU C 1 25 ? -33.030 -34.741 -7.860 1.00 76.05 36 GLU C O 1
ATOM 3215 N N . ASP C 1 26 ? -34.213 -34.603 -5.967 1.00 77.50 37 ASP C N 1
ATOM 3216 C CA . ASP C 1 26 ? -35.496 -34.996 -6.564 1.00 78.13 37 ASP C CA 1
ATOM 3217 C C . ASP C 1 26 ? -36.395 -33.804 -6.925 1.00 76.99 37 ASP C C 1
ATOM 3218 O O . ASP C 1 26 ? -37.596 -33.976 -7.115 1.00 77.20 37 ASP C O 1
ATOM 3223 N N . GLY C 1 27 ? -35.830 -32.605 -7.010 1.00 75.75 38 GLY C N 1
ATOM 3224 C CA . GLY C 1 27 ? -36.606 -31.416 -7.351 1.00 74.85 38 GLY C CA 1
ATOM 3225 C C . GLY C 1 27 ? -37.525 -30.891 -6.253 1.00 73.43 38 GLY C C 1
ATOM 3226 O O . GLY C 1 27 ? -38.479 -30.167 -6.529 1.00 73.73 38 GLY C O 1
ATOM 3227 N N . GLU C 1 28 ? -37.247 -31.246 -5.006 1.00 71.23 39 GLU C N 1
ATOM 3228 C CA . GLU C 1 28 ? -38.019 -30.725 -3.890 1.00 69.22 39 GLU C CA 1
ATOM 3229 C C . GLU C 1 28 ? -37.644 -29.255 -3.702 1.00 69.17 39 GLU C C 1
ATOM 3230 O O . GLU C 1 28 ? -36.469 -28.921 -3.689 1.00 69.95 39 GLU C O 1
ATOM 3236 N N . LYS C 1 29 ? -38.656 -28.407 -3.533 1.00 68.92 40 LYS C N 1
ATOM 3237 C CA . LYS C 1 29 ? -38.525 -26.968 -3.494 1.00 68.55 40 LYS C CA 1
ATOM 3238 C C . LYS C 1 29 ? -39.283 -26.475 -2.286 1.00 66.71 40 LYS C C 1
ATOM 3239 O O . LYS C 1 29 ? -40.373 -26.952 -2.026 1.00 66.69 40 LYS C O 1
ATOM 3245 N N . ILE C 1 30 ? -38.702 -25.529 -1.550 1.00 65.58 41 ILE C N 1
ATOM 3246 C CA . ILE C 1 30 ? -39.312 -24.954 -0.337 1.00 64.00 41 ILE C CA 1
ATOM 3247 C C . ILE C 1 30 ? -40.252 -23.839 -0.686 1.00 62.90 41 ILE C C 1
ATOM 3248 O O . ILE C 1 30 ? -39.866 -22.930 -1.389 1.00 63.54 41 ILE C O 1
ATOM 3253 N N . TYR C 1 31 ? -41.470 -23.901 -0.164 1.00 62.57 42 TYR C N 1
ATOM 3254 C CA . TYR C 1 31 ? -42.498 -22.903 -0.438 1.00 62.02 42 TYR C CA 1
ATOM 3255 C C . TYR C 1 31 ? -42.839 -22.058 0.757 1.00 61.68 42 TYR C C 1
ATOM 3256 O O . TYR C 1 31 ? -43.455 -21.028 0.587 1.00 62.85 42 TYR C O 1
ATOM 3265 N N . PHE C 1 32 ? -42.456 -22.466 1.960 1.00 61.37 43 PHE C N 1
ATOM 3266 C CA . PHE C 1 32 ? -42.785 -21.680 3.143 1.00 60.62 43 PHE C CA 1
ATOM 3267 C C . PHE C 1 32 ? -41.915 -22.166 4.259 1.00 61.90 43 PHE C C 1
ATOM 3268 O O . PHE C 1 32 ? -41.799 -23.366 4.457 1.00 63.37 43 PHE C O 1
ATOM 3276 N N . LEU C 1 33 ? -41.289 -21.239 4.975 1.00 63.48 44 LEU C N 1
ATOM 3277 C CA . LEU C 1 33 ? -40.382 -21.573 6.065 1.00 63.80 44 LEU C CA 1
ATOM 3278 C C . LEU C 1 33 ? -40.644 -20.642 7.228 1.00 63.91 44 LEU C C 1
ATOM 3279 O O . LEU C 1 33 ? -40.746 -19.447 7.043 1.00 64.90 44 LEU C O 1
ATOM 3284 N N . ILE C 1 34 ? -40.806 -21.212 8.410 1.00 64.47 45 ILE C N 1
ATOM 3285 C CA . ILE C 1 34 ? -41.015 -20.462 9.624 1.00 64.90 45 ILE C CA 1
ATOM 3286 C C . ILE C 1 34 ? -39.858 -20.859 10.507 1.00 67.05 45 ILE C C 1
ATOM 3287 O O . ILE C 1 34 ? -39.682 -22.034 10.789 1.00 67.29 45 ILE C O 1
ATOM 3292 N N . LYS C 1 35 ? -39.045 -19.897 10.922 1.00 70.60 46 LYS C N 1
ATOM 3293 C CA . LYS C 1 35 ? -37.917 -20.181 11.805 1.00 73.04 46 LYS C CA 1
ATOM 3294 C C . LYS C 1 35 ? -38.165 -19.539 13.144 1.00 72.28 46 LYS C C 1
ATOM 3295 O O . LYS C 1 35 ? -38.531 -18.382 13.215 1.00 71.11 46 LYS C O 1
ATOM 3301 N N . SER C 1 36 ? -37.995 -20.318 14.197 1.00 73.24 47 SER C N 1
ATOM 3302 C CA . SER C 1 36 ? -38.120 -19.825 15.544 1.00 74.12 47 SER C CA 1
ATOM 3303 C C . SER C 1 36 ? -36.770 -20.096 16.188 1.00 76.02 47 SER C C 1
ATOM 3304 O O . SER C 1 36 ? -35.900 -20.705 15.576 1.00 75.51 47 SER C O 1
ATOM 3307 N N . LYS C 1 37 ? -36.598 -19.624 17.419 1.00 78.46 48 LYS C N 1
ATOM 3308 C CA . LYS C 1 37 ? -35.363 -19.835 18.199 1.00 78.98 48 LYS C CA 1
ATOM 3309 C C . LYS C 1 37 ? -35.108 -21.337 18.480 1.00 79.19 48 LYS C C 1
ATOM 3310 O O . LYS C 1 37 ? -33.964 -21.753 18.586 1.00 79.33 48 LYS C O 1
ATOM 3313 N N . THR C 1 38 ? -36.175 -22.136 18.573 1.00 78.88 49 THR C N 1
ATOM 3314 C CA . THR C 1 38 ? -36.084 -23.565 18.903 1.00 78.61 49 THR C CA 1
ATOM 3315 C C . THR C 1 38 ? -36.462 -24.540 17.754 1.00 76.98 49 THR C C 1
ATOM 3316 O O . THR C 1 38 ? -36.008 -25.685 17.718 1.00 76.76 49 THR C O 1
ATOM 3320 N N . ASP C 1 39 ? -37.303 -24.099 16.825 1.00 75.20 50 ASP C N 1
ATOM 3321 C CA . ASP C 1 39 ? -37.781 -24.967 15.754 1.00 72.41 50 ASP C CA 1
ATOM 3322 C C . ASP C 1 39 ? -37.615 -24.325 14.394 1.00 70.67 50 ASP C C 1
ATOM 3323 O O . ASP C 1 39 ? -37.363 -23.140 14.282 1.00 70.17 50 ASP C O 1
ATOM 3328 N N . GLU C 1 40 ? -37.750 -25.142 13.362 1.00 69.35 51 GLU C N 1
ATOM 3329 C CA . GLU C 1 40 ? -37.707 -24.701 11.968 1.00 68.40 51 GLU C CA 1
ATOM 3330 C C . GLU C 1 40 ? -38.726 -25.582 11.228 1.00 66.02 51 GLU C C 1
ATOM 3331 O O . GLU C 1 40 ? -38.630 -26.796 11.292 1.00 65.17 51 GLU C O 1
ATOM 3337 N N . TYR C 1 41 ? -39.732 -24.959 10.599 1.00 63.35 52 TYR C N 1
ATOM 3338 C CA . TYR C 1 41 ? -40.855 -25.654 9.931 1.00 60.59 52 TYR C CA 1
ATOM 3339 C C . TYR C 1 41 ? -40.875 -25.385 8.435 1.00 59.71 52 TYR C C 1
ATOM 3340 O O . TYR C 1 41 ? -41.333 -24.339 7.987 1.00 59.19 52 TYR C O 1
ATOM 3349 N N . CYS C 1 42 ? -40.457 -26.367 7.656 1.00 58.80 53 CYS C N 1
ATOM 3350 C CA . CYS C 1 42 ? -40.228 -26.174 6.236 1.00 58.00 53 CYS C CA 1
ATOM 3351 C C . CYS C 1 42 ? -41.250 -26.900 5.368 1.00 57.30 53 CYS C C 1
ATOM 3352 O O . CYS C 1 42 ? -41.274 -28.125 5.299 1.00 58.04 53 CYS C O 1
ATOM 3355 N N . PHE C 1 43 ? -42.096 -26.128 4.701 1.00 56.68 54 PHE C N 1
ATOM 3356 C CA . PHE C 1 43 ? -43.154 -26.661 3.872 1.00 55.33 54 PHE C CA 1
ATOM 3357 C C . PHE C 1 43 ? -42.693 -26.693 2.422 1.00 55.80 54 PHE C C 1
ATOM 3358 O O . PHE C 1 43 ? -42.578 -25.650 1.786 1.00 55.23 54 PHE C O 1
ATOM 3366 N N . THR C 1 44 ? -42.435 -27.896 1.913 1.00 56.44 55 THR C N 1
ATOM 3367 C CA . THR C 1 44 ? -42.012 -28.092 0.530 1.00 56.33 55 THR C CA 1
ATOM 3368 C C . THR C 1 44 ? -43.182 -28.673 -0.240 1.00 56.57 55 THR C C 1
ATOM 3369 O O . THR C 1 44 ? -44.235 -28.953 0.344 1.00 56.64 55 THR C O 1
ATOM 3373 N N . ASN C 1 45 ? -42.977 -28.872 -1.545 1.00 56.06 56 ASN C N 1
ATOM 3374 C CA . ASN C 1 45 ? -43.985 -29.485 -2.420 1.00 55.85 56 ASN C CA 1
ATOM 3375 C C . ASN C 1 45 ? -44.282 -30.926 -2.101 1.00 55.80 56 ASN C C 1
ATOM 3376 O O . ASN C 1 45 ? -45.311 -31.458 -2.522 1.00 56.81 56 ASN C O 1
ATOM 3381 N N . LEU C 1 46 ? -43.359 -31.570 -1.390 1.00 55.37 57 LEU C N 1
ATOM 3382 C CA . LEU C 1 46 ? -43.453 -32.986 -1.090 1.00 53.85 57 LEU C CA 1
ATOM 3383 C C . LEU C 1 46 ? -43.718 -33.302 0.351 1.00 53.95 57 LEU C C 1
ATOM 3384 O O . LEU C 1 46 ? -44.235 -34.368 0.630 1.00 55.85 57 LEU C O 1
ATOM 3389 N N . ALA C 1 47 ? -43.341 -32.430 1.282 1.00 53.69 58 ALA C N 1
ATOM 3390 C CA . ALA C 1 47 ? -43.399 -32.808 2.700 1.00 53.59 58 ALA C CA 1
ATOM 3391 C C . ALA C 1 47 ? -43.359 -31.626 3.628 1.00 53.56 58 ALA C C 1
ATOM 3392 O O . ALA C 1 47 ? -43.104 -30.513 3.186 1.00 55.42 58 ALA C O 1
ATOM 3394 N N . LEU C 1 48 ? -43.620 -31.874 4.908 1.00 53.44 59 LEU C N 1
ATOM 3395 C CA . LEU C 1 48 ? -43.209 -30.936 5.963 1.00 53.82 59 LEU C CA 1
ATOM 3396 C C . LEU C 1 48 ? -41.884 -31.511 6.489 1.00 55.32 59 LEU C C 1
ATOM 3397 O O . LEU C 1 48 ? -41.788 -32.702 6.801 1.00 55.24 59 LEU C O 1
ATOM 3402 N N . VAL C 1 49 ? -40.859 -30.672 6.540 1.00 56.17 60 VAL C N 1
ATOM 3403 C CA . VAL C 1 49 ? -39.577 -31.035 7.105 1.00 55.58 60 VAL C CA 1
ATOM 3404 C C . VAL C 1 49 ? -39.530 -30.197 8.360 1.00 56.94 60 VAL C C 1
ATOM 3405 O O . VAL C 1 49 ? -39.697 -28.990 8.281 1.00 56.93 60 VAL C O 1
ATOM 3409 N N . HIS C 1 50 ? -39.356 -30.828 9.520 1.00 58.56 61 HIS C N 1
ATOM 3410 C CA . HIS C 1 50 ? -39.349 -30.122 10.802 1.00 59.37 61 HIS C CA 1
ATOM 3411 C C . HIS C 1 50 ? -38.065 -30.407 11.618 1.00 61.02 61 HIS C C 1
ATOM 3412 O O . HIS C 1 50 ? -37.787 -31.552 11.988 1.00 60.19 61 HIS C O 1
ATOM 3419 N N . LEU C 1 51 ? -37.286 -29.353 11.871 1.00 62.55 62 LEU C N 1
ATOM 3420 C CA . LEU C 1 51 ? -36.135 -29.426 12.747 1.00 64.13 62 LEU C CA 1
ATOM 3421 C C . LEU C 1 51 ? -36.631 -29.047 14.128 1.00 65.49 62 LEU C C 1
ATOM 3422 O O . LEU C 1 51 ? -36.870 -27.885 14.390 1.00 65.39 62 LEU C O 1
ATOM 3427 N N . ASP C 1 52 ? -36.772 -30.034 15.002 1.00 68.51 63 ASP C N 1
ATOM 3428 C CA . ASP C 1 52 ? -37.338 -29.867 16.336 1.00 71.40 63 ASP C CA 1
ATOM 3429 C C . ASP C 1 52 ? -36.315 -29.737 17.473 1.00 73.35 63 ASP C C 1
ATOM 3430 O O . ASP C 1 52 ? -35.505 -30.618 17.689 1.00 73.06 63 ASP C O 1
ATOM 3435 N N . GLY C 1 53 ? -36.392 -28.639 18.220 1.00 77.76 64 GLY C N 1
ATOM 3436 C CA . GLY C 1 53 ? -35.633 -28.481 19.458 1.00 80.32 64 GLY C CA 1
ATOM 3437 C C . GLY C 1 53 ? -36.558 -28.640 20.668 1.00 83.50 64 GLY C C 1
ATOM 3438 O O . GLY C 1 53 ? -37.722 -28.199 20.645 1.00 83.89 64 GLY C O 1
ATOM 3439 N N . GLU C 1 54 ? -36.045 -29.272 21.727 1.00 86.97 65 GLU C N 1
ATOM 3440 C CA . GLU C 1 54 ? -36.797 -29.458 22.985 1.00 88.45 65 GLU C CA 1
ATOM 3441 C C . GLU C 1 54 ? -35.969 -28.903 24.152 1.00 89.38 65 GLU C C 1
ATOM 3442 O O . GLU C 1 54 ? -34.953 -29.501 24.544 1.00 90.61 65 GLU C O 1
ATOM 3444 N N . SER C 1 59 ? -30.158 -27.407 22.231 1.00 83.49 70 SER C N 1
ATOM 3445 C CA . SER C 1 59 ? -29.644 -26.924 20.937 1.00 83.40 70 SER C CA 1
ATOM 3446 C C . SER C 1 59 ? -29.612 -27.992 19.802 1.00 83.17 70 SER C C 1
ATOM 3447 O O . SER C 1 59 ? -29.634 -27.617 18.605 1.00 80.61 70 SER C O 1
ATOM 3450 N N . LYS C 1 60 ? -29.554 -29.289 20.180 1.00 82.33 71 LYS C N 1
ATOM 3451 C CA . LYS C 1 60 ? -29.696 -30.420 19.231 1.00 82.50 71 LYS C CA 1
ATOM 3452 C C . LYS C 1 60 ? -31.010 -30.234 18.491 1.00 82.64 71 LYS C C 1
ATOM 3453 O O . LYS C 1 60 ? -31.957 -29.622 19.003 1.00 83.59 71 LYS C O 1
ATOM 3455 N N . ARG C 1 61 ? -31.075 -30.710 17.264 1.00 83.03 72 ARG C N 1
ATOM 3456 C CA . ARG C 1 61 ? -32.340 -30.644 16.554 1.00 82.42 72 ARG C CA 1
ATOM 3457 C C . ARG C 1 61 ? -32.654 -32.033 16.065 1.00 79.23 72 ARG C C 1
ATOM 3458 O O . ARG C 1 61 ? -31.773 -32.703 15.549 1.00 78.82 72 ARG C O 1
ATOM 3463 N N . VAL C 1 62 ? -33.883 -32.485 16.293 1.00 75.50 73 VAL C N 1
ATOM 3464 C CA . VAL C 1 62 ? -34.354 -33.757 15.755 1.00 73.34 73 VAL C CA 1
ATOM 3465 C C . VAL C 1 62 ? -35.076 -33.530 14.417 1.00 71.30 73 VAL C C 1
ATOM 3466 O O . VAL C 1 62 ? -36.017 -32.749 14.351 1.00 70.72 73 VAL C O 1
ATOM 3470 N N . LEU C 1 63 ? -34.625 -34.209 13.364 1.00 68.77 74 LEU C N 1
ATOM 3471 C CA . LEU C 1 63 ? -35.180 -34.031 12.011 1.00 67.68 74 LEU C CA 1
ATOM 3472 C C . LEU C 1 63 ? -36.316 -34.990 11.708 1.00 65.49 74 LEU C C 1
ATOM 3473 O O . LEU C 1 63 ? -36.149 -36.178 11.763 1.00 63.09 74 LEU C O 1
ATOM 3476 N N . TYR C 1 64 ? -37.487 -34.425 11.428 1.00 65.05 75 TYR C N 1
ATOM 3477 C CA . TYR C 1 64 ? -38.681 -35.169 11.015 1.00 63.97 75 TYR C CA 1
ATOM 3478 C C . TYR C 1 64 ? -39.004 -34.834 9.587 1.00 61.92 75 TYR C C 1
ATOM 3479 O O . TYR C 1 64 ? -38.818 -33.711 9.160 1.00 62.52 75 TYR C O 1
ATOM 3488 N N . ARG C 1 65 ? -39.491 -35.820 8.847 1.00 59.87 76 ARG C N 1
ATOM 3489 C CA . ARG C 1 65 ? -39.941 -35.606 7.487 1.00 58.24 76 ARG C CA 1
ATOM 3490 C C . ARG C 1 65 ? -41.254 -36.347 7.336 1.00 57.85 76 ARG C C 1
ATOM 3491 O O . ARG C 1 65 ? -41.349 -37.527 7.670 1.00 57.75 76 ARG C O 1
ATOM 3499 N N . TYR C 1 66 ? -42.266 -35.614 6.880 1.00 58.17 77 TYR C N 1
ATOM 3500 C CA . TYR C 1 66 ? -43.622 -36.105 6.722 1.00 57.50 77 TYR C CA 1
ATOM 3501 C C . TYR C 1 66 ? -44.059 -35.828 5.288 1.00 57.19 77 TYR C C 1
ATOM 3502 O O . TYR C 1 66 ? -44.638 -34.793 4.988 1.00 56.87 77 TYR C O 1
ATOM 3511 N N . PRO C 1 67 ? -43.739 -36.739 4.375 1.00 57.34 78 PRO C N 1
ATOM 3512 C CA . PRO C 1 67 ? -44.238 -36.590 3.015 1.00 57.31 78 PRO C CA 1
ATOM 3513 C C . PRO C 1 67 ? -45.761 -36.586 3.006 1.00 57.23 78 PRO C C 1
ATOM 3514 O O . PRO C 1 67 ? -46.401 -37.379 3.711 1.00 55.96 78 PRO C O 1
ATOM 3518 N N . TYR C 1 68 ? -46.340 -35.704 2.206 1.00 57.98 79 TYR C N 1
ATOM 3519 C CA . TYR C 1 68 ? -47.795 -35.547 2.229 1.00 58.76 79 TYR C CA 1
ATOM 3520 C C . TYR C 1 68 ? -48.485 -36.847 1.810 1.00 59.93 79 TYR C C 1
ATOM 3521 O O . TYR C 1 68 ? -49.526 -37.205 2.377 1.00 61.23 79 TYR C O 1
ATOM 3530 N N . ALA C 1 69 ? -47.883 -37.547 0.847 1.00 59.90 80 ALA C N 1
ATOM 3531 C CA . ALA C 1 69 ? -48.406 -38.831 0.373 1.00 59.91 80 ALA C CA 1
ATOM 3532 C C . ALA C 1 69 ? -48.595 -39.831 1.497 1.00 59.48 80 ALA C C 1
ATOM 3533 O O . ALA C 1 69 ? -49.491 -40.603 1.424 1.00 63.06 80 ALA C O 1
ATOM 3535 N N . HIS C 1 70 ? -47.766 -39.849 2.521 1.00 60.65 81 HIS C N 1
ATOM 3536 C CA . HIS C 1 70 ? -47.906 -40.863 3.570 1.00 61.73 81 HIS C CA 1
ATOM 3537 C C . HIS C 1 70 ? -48.437 -40.288 4.881 1.00 62.52 81 HIS C C 1
ATOM 3538 O O . HIS C 1 70 ? -48.727 -41.046 5.812 1.00 63.26 81 HIS C O 1
ATOM 3545 N N . TYR C 1 71 ? -48.508 -38.954 4.977 1.00 63.13 82 TYR C N 1
ATOM 3546 C CA . TYR C 1 71 ? -48.969 -38.269 6.188 1.00 61.84 82 TYR C CA 1
ATOM 3547 C C . TYR C 1 71 ? -49.962 -37.178 5.806 1.00 62.04 82 TYR C C 1
ATOM 3548 O O . TYR C 1 71 ? -49.566 -36.055 5.538 1.00 63.52 82 TYR C O 1
ATOM 3557 N N . PRO C 1 72 ? -51.259 -37.503 5.785 1.00 61.71 83 PRO C N 1
ATOM 3558 C CA . PRO C 1 72 ? -52.291 -36.570 5.393 1.00 61.32 83 PRO C CA 1
ATOM 3559 C C . PRO C 1 72 ? -52.523 -35.419 6.358 1.00 60.46 83 PRO C C 1
ATOM 3560 O O . PRO C 1 72 ? -52.539 -35.610 7.603 1.00 60.37 83 PRO C O 1
ATOM 3564 N N . ILE C 1 73 ? -52.757 -34.244 5.778 1.00 59.38 84 ILE C N 1
ATOM 3565 C CA . ILE C 1 73 ? -53.044 -33.059 6.569 1.00 58.49 84 ILE C CA 1
ATOM 3566 C C . ILE C 1 73 ? -54.535 -33.021 6.855 1.00 59.36 84 ILE C C 1
ATOM 3567 O O . ILE C 1 73 ? -55.373 -33.257 5.968 1.00 58.88 84 ILE C O 1
ATOM 3572 N N . ARG C 1 74 ? -54.844 -32.740 8.120 1.00 61.26 85 ARG C N 1
ATOM 3573 C CA . ARG C 1 74 ? -56.212 -32.661 8.608 1.00 62.33 85 ARG C CA 1
ATOM 3574 C C . ARG C 1 74 ? -56.383 -31.548 9.644 1.00 62.23 85 ARG C C 1
ATOM 3575 O O . ARG C 1 74 ? -55.432 -31.142 10.276 1.00 61.79 85 ARG C O 1
ATOM 3583 N N . HIS C 1 75 ? -57.614 -31.075 9.809 1.00 63.43 86 HIS C N 1
ATOM 3584 C CA . HIS C 1 75 ? -57.972 -30.143 10.876 1.00 63.71 86 HIS C CA 1
ATOM 3585 C C . HIS C 1 75 ? -57.169 -28.867 10.859 1.00 62.57 86 HIS C C 1
ATOM 3586 O O . HIS C 1 75 ? -56.648 -28.429 11.885 1.00 60.84 86 HIS C O 1
ATOM 3593 N N . VAL C 1 76 ? -57.081 -28.268 9.681 1.00 61.93 87 VAL C N 1
ATOM 3594 C CA . VAL C 1 76 ? -56.354 -27.034 9.542 1.00 61.93 87 VAL C CA 1
ATOM 3595 C C . VAL C 1 76 ? -57.147 -25.901 10.215 1.00 63.74 87 VAL C C 1
ATOM 3596 O O . VAL C 1 76 ? -58.270 -25.606 9.832 1.00 63.41 87 VAL C O 1
ATOM 3608 N N . PHE C 1 78 ? -56.784 -21.807 12.236 1.00 69.24 89 PHE C N 1
ATOM 3609 C CA . PHE C 1 78 ? -56.061 -20.556 12.374 1.00 70.31 89 PHE C CA 1
ATOM 3610 C C . PHE C 1 78 ? -56.616 -19.754 13.537 1.00 71.22 89 PHE C C 1
ATOM 3611 O O . PHE C 1 78 ? -57.801 -19.838 13.862 1.00 70.32 89 PHE C O 1
ATOM 3619 N N . GLU C 1 79 ? -55.739 -18.978 14.159 1.00 73.48 90 GLU C N 1
ATOM 3620 C CA . GLU C 1 79 ? -56.102 -18.134 15.290 1.00 75.76 90 GLU C CA 1
ATOM 3621 C C . GLU C 1 79 ? -55.353 -16.811 15.161 1.00 75.38 90 GLU C C 1
ATOM 3622 O O . GLU C 1 79 ? -54.138 -16.796 15.021 1.00 73.69 90 GLU C O 1
ATOM 3628 N N . THR C 1 80 ? -56.102 -15.709 15.175 1.00 77.12 91 THR C N 1
ATOM 3629 C CA . THR C 1 80 ? -55.546 -14.353 15.018 1.00 78.08 91 THR C CA 1
ATOM 3630 C C . THR C 1 80 ? -55.022 -13.787 16.342 1.00 79.74 91 THR C C 1
ATOM 3631 O O . THR C 1 80 ? -55.184 -14.389 17.412 1.00 79.17 91 THR C O 1
ATOM 3635 N N . ALA C 1 81 ? -54.400 -12.614 16.256 1.00 82.51 92 ALA C N 1
ATOM 3636 C CA . ALA C 1 81 ? -53.855 -11.941 17.426 1.00 84.54 92 ALA C CA 1
ATOM 3637 C C . ALA C 1 81 ? -54.830 -10.903 17.965 1.00 86.76 92 ALA C C 1
ATOM 3638 O O . ALA C 1 81 ? -55.500 -10.221 17.195 1.00 86.99 92 ALA C O 1
ATOM 3640 N N . GLY C 1 82 ? -54.921 -10.798 19.289 1.00 89.57 93 GLY C N 1
ATOM 3641 C CA . GLY C 1 82 ? -55.691 -9.726 19.925 1.00 91.00 93 GLY C CA 1
ATOM 3642 C C . GLY C 1 82 ? -54.849 -8.460 19.974 1.00 92.16 93 GLY C C 1
ATOM 3643 O O . GLY C 1 82 ? -53.723 -8.426 19.451 1.00 91.70 93 GLY C O 1
ATOM 3644 N N . THR C 1 83 ? -55.399 -7.409 20.584 1.00 93.40 94 THR C N 1
ATOM 3645 C CA . THR C 1 83 ? -54.662 -6.155 20.756 1.00 93.44 94 THR C CA 1
ATOM 3646 C C . THR C 1 83 ? -53.367 -6.430 21.531 1.00 93.65 94 THR C C 1
ATOM 3647 O O . THR C 1 83 ? -52.284 -5.988 21.130 1.00 93.22 94 THR C O 1
ATOM 3649 N N . VAL C 1 84 ? -53.485 -7.216 22.605 1.00 93.70 95 VAL C N 1
ATOM 3650 C CA . VAL C 1 84 ? -52.364 -7.510 23.528 1.00 93.31 95 VAL C CA 1
ATOM 3651 C C . VAL C 1 84 ? -51.370 -8.601 23.090 1.00 92.84 95 VAL C C 1
ATOM 3652 O O . VAL C 1 84 ? -50.270 -8.686 23.635 1.00 92.24 95 VAL C O 1
ATOM 3656 N N . ASP C 1 85 ? -51.757 -9.436 22.125 1.00 92.39 96 ASP C N 1
ATOM 3657 C CA . ASP C 1 85 ? -50.926 -10.572 21.689 1.00 91.21 96 ASP C CA 1
ATOM 3658 C C . ASP C 1 85 ? -49.878 -10.197 20.642 1.00 89.63 96 ASP C C 1
ATOM 3659 O O . ASP C 1 85 ? -50.074 -9.271 19.860 1.00 89.16 96 ASP C O 1
ATOM 3664 N N . LEU C 1 86 ? -48.770 -10.931 20.632 1.00 87.94 97 LEU C N 1
ATOM 3665 C CA . LEU C 1 86 ? -47.699 -10.740 19.635 1.00 87.52 97 LEU C CA 1
ATOM 3666 C C . LEU C 1 86 ? -47.661 -11.818 18.521 1.00 86.06 97 LEU C C 1
ATOM 3667 O O . LEU C 1 86 ? -46.870 -11.714 17.568 1.00 85.08 97 LEU C O 1
ATOM 3672 N N . ASP C 1 87 ? -48.528 -12.828 18.629 1.00 84.01 98 ASP C N 1
ATOM 3673 C CA . ASP C 1 87 ? -48.517 -13.943 17.702 1.00 82.37 98 ASP C CA 1
ATOM 3674 C C . ASP C 1 87 ? -49.877 -14.404 17.173 1.00 79.85 98 ASP C C 1
ATOM 3675 O O . ASP C 1 87 ? -50.918 -14.259 17.826 1.00 79.32 98 ASP C O 1
ATOM 3680 N N . VAL C 1 88 ? -49.828 -14.955 15.964 1.00 76.42 99 VAL C N 1
ATOM 3681 C CA . VAL C 1 88 ? -50.949 -15.632 15.346 1.00 73.49 99 VAL C CA 1
ATOM 3682 C C . VAL C 1 88 ? -50.532 -17.099 15.364 1.00 72.62 99 VAL C C 1
ATOM 3683 O O . VAL C 1 88 ? -49.359 -17.401 15.243 1.00 72.64 99 VAL C O 1
ATOM 3687 N N . GLU C 1 89 ? -51.482 -18.004 15.552 1.00 71.90 100 GLU C N 1
ATOM 3688 C CA . GLU C 1 89 ? -51.201 -19.435 15.645 1.00 71.43 100 GLU C CA 1
ATOM 3689 C C . GLU C 1 89 ? -51.864 -20.185 14.489 1.00 68.49 100 GLU C C 1
ATOM 3690 O O . GLU C 1 89 ? -53.046 -20.003 14.213 1.00 68.10 100 GLU C O 1
ATOM 3696 N N . ILE C 1 90 ? -51.087 -21.025 13.810 1.00 66.97 101 ILE C N 1
ATOM 3697 C CA . ILE C 1 90 ? -51.625 -21.942 12.806 1.00 64.19 101 ILE C CA 1
ATOM 3698 C C . ILE C 1 90 ? -51.513 -23.371 13.344 1.00 63.66 101 ILE C C 1
ATOM 3699 O O . ILE C 1 90 ? -50.481 -23.764 13.889 1.00 62.89 101 ILE C O 1
ATOM 3704 N N . LYS C 1 91 ? -52.609 -24.119 13.231 1.00 63.88 102 LYS C N 1
ATOM 3705 C CA . LYS C 1 91 ? -52.668 -25.504 13.680 1.00 64.22 102 LYS C CA 1
ATOM 3706 C C . LYS C 1 91 ? -53.113 -26.417 12.555 1.00 61.81 102 LYS C C 1
ATOM 3707 O O . LYS C 1 91 ? -53.808 -25.995 11.624 1.00 60.07 102 LYS C O 1
ATOM 3713 N N . PHE C 1 92 ? -52.717 -27.680 12.697 1.00 59.36 103 PHE C N 1
ATOM 3714 C CA . PHE C 1 92 ? -53.070 -28.762 11.787 1.00 57.97 103 PHE C CA 1
ATOM 3715 C C . PHE C 1 92 ? -52.531 -30.077 12.345 1.00 58.81 103 PHE C C 1
ATOM 3716 O O . PHE C 1 92 ? -51.715 -30.076 13.262 1.00 58.58 103 PHE C O 1
ATOM 3724 N N . GLU C 1 93 ? -53.007 -31.184 11.791 1.00 60.57 104 GLU C N 1
ATOM 3725 C CA . GLU C 1 93 ? -52.494 -32.503 12.113 1.00 62.91 104 GLU C CA 1
ATOM 3726 C C . GLU C 1 93 ? -51.927 -33.099 10.839 1.00 61.86 104 GLU C C 1
ATOM 3727 O O . GLU C 1 93 ? -52.573 -33.077 9.791 1.00 60.54 104 GLU C O 1
ATOM 3733 N N . ILE C 1 94 ? -50.708 -33.619 10.948 1.00 62.22 105 ILE C N 1
ATOM 3734 C CA . ILE C 1 94 ? -50.019 -34.267 9.836 1.00 62.35 105 ILE C CA 1
ATOM 3735 C C . ILE C 1 94 ? -49.727 -35.691 10.296 1.00 65.22 105 ILE C C 1
ATOM 3736 O O . ILE C 1 94 ? -49.041 -35.903 11.299 1.00 64.67 105 ILE C O 1
ATOM 3741 N N . GLY C 1 95 ? -50.266 -36.664 9.561 1.00 69.42 106 GLY C N 1
ATOM 3742 C CA . GLY C 1 95 ? -50.345 -38.023 10.078 1.00 71.71 106 GLY C CA 1
ATOM 3743 C C . GLY C 1 95 ? -51.229 -37.843 11.306 1.00 74.42 106 GLY C C 1
ATOM 3744 O O . GLY C 1 95 ? -52.279 -37.155 11.261 1.00 76.68 106 GLY C O 1
ATOM 3745 N N . GLY C 1 96 ? -50.827 -38.383 12.440 1.00 75.36 107 GLY C N 1
ATOM 3746 C CA . GLY C 1 96 ? -51.647 -38.140 13.617 1.00 75.90 107 GLY C CA 1
ATOM 3747 C C . GLY C 1 96 ? -51.138 -36.999 14.457 1.00 76.24 107 GLY C C 1
ATOM 3748 O O . GLY C 1 96 ? -51.823 -36.568 15.393 1.00 77.53 107 GLY C O 1
ATOM 3749 N N . LYS C 1 97 ? -49.962 -36.488 14.107 1.00 76.18 108 LYS C N 1
ATOM 3750 C CA . LYS C 1 97 ? -49.251 -35.560 14.969 1.00 76.95 108 LYS C CA 1
ATOM 3751 C C . LYS C 1 97 ? -49.864 -34.157 14.942 1.00 75.35 108 LYS C C 1
ATOM 3752 O O . LYS C 1 97 ? -50.173 -33.637 13.882 1.00 74.30 108 LYS C O 1
ATOM 3758 N N . HIS C 1 98 ? -50.044 -33.576 16.129 1.00 74.54 109 HIS C N 1
ATOM 3759 C CA . HIS C 1 98 ? -50.619 -32.247 16.298 1.00 74.65 109 HIS C CA 1
ATOM 3760 C C . HIS C 1 98 ? -49.550 -31.181 16.210 1.00 73.20 109 HIS C C 1
ATOM 3761 O O . HIS C 1 98 ? -48.592 -31.235 16.950 1.00 72.28 109 HIS C O 1
ATOM 3768 N N . TYR C 1 99 ? -49.727 -30.214 15.308 1.00 72.09 110 TYR C N 1
ATOM 3769 C CA . TYR C 1 99 ? -48.797 -29.099 15.123 1.00 70.69 110 TYR C CA 1
ATOM 3770 C C . TYR C 1 99 ? -49.471 -27.783 15.444 1.00 71.09 110 TYR C C 1
ATOM 3771 O O . TYR C 1 99 ? -50.576 -27.522 14.974 1.00 71.81 110 TYR C O 1
ATOM 3780 N N . SER C 1 100 ? -48.815 -26.963 16.259 1.00 71.10 111 SER C N 1
ATOM 3781 C CA . SER C 1 100 ? -49.331 -25.642 16.594 1.00 71.31 111 SER C CA 1
ATOM 3782 C C . SER C 1 100 ? -48.143 -24.698 16.517 1.00 69.43 111 SER C C 1
ATOM 3783 O O . SER C 1 100 ? -47.215 -24.817 17.304 1.00 69.14 111 SER C O 1
ATOM 3786 N N . ILE C 1 101 ? -48.174 -23.770 15.566 1.00 67.87 112 ILE C N 1
ATOM 3787 C CA . ILE C 1 101 ? -47.018 -22.934 15.273 1.00 66.11 112 ILE C CA 1
ATOM 3788 C C . ILE C 1 101 ? -47.372 -21.477 15.484 1.00 67.70 112 ILE C C 1
ATOM 3789 O O . ILE C 1 101 ? -48.242 -20.942 14.797 1.00 66.67 112 ILE C O 1
ATOM 3794 N N . ASP C 1 102 ? -46.686 -20.836 16.431 1.00 69.80 113 ASP C N 1
ATOM 3795 C CA . ASP C 1 102 ? -46.878 -19.410 16.709 1.00 71.35 113 ASP C CA 1
ATOM 3796 C C . ASP C 1 102 ? -45.995 -18.547 15.809 1.00 69.33 113 ASP C C 1
ATOM 3797 O O . ASP C 1 102 ? -44.822 -18.818 15.666 1.00 68.30 113 ASP C O 1
ATOM 3802 N N . VAL C 1 103 ? -46.587 -17.531 15.179 1.00 68.54 114 VAL C N 1
ATOM 3803 C CA . VAL C 1 103 ? -45.885 -16.699 14.206 1.00 68.26 114 VAL C CA 1
ATOM 3804 C C . VAL C 1 103 ? -46.088 -15.198 14.490 1.00 71.27 114 VAL C C 1
ATOM 3805 O O . VAL C 1 103 ? -47.147 -14.763 14.945 1.00 70.93 114 VAL C O 1
ATOM 3809 N N . ASP C 1 104 ? -45.043 -14.417 14.230 1.00 74.15 115 ASP C N 1
ATOM 3810 C CA . ASP C 1 104 ? -45.072 -12.968 14.424 1.00 75.92 115 ASP C CA 1
ATOM 3811 C C . ASP C 1 104 ? -46.328 -12.370 13.780 1.00 75.88 115 ASP C C 1
ATOM 3812 O O . ASP C 1 104 ? -46.517 -12.502 12.565 1.00 75.33 115 ASP C O 1
ATOM 3817 N N . LYS C 1 105 ? -47.178 -11.722 14.586 1.00 76.43 116 LYS C N 1
ATOM 3818 C CA . LYS C 1 105 ? -48.433 -11.144 14.070 1.00 77.58 116 LYS C CA 1
ATOM 3819 C C . LYS C 1 105 ? -48.170 -10.165 12.936 1.00 76.82 116 LYS C C 1
ATOM 3820 O O . LYS C 1 105 ? -49.045 -9.933 12.112 1.00 76.74 116 LYS C O 1
ATOM 3826 N N . LYS C 1 106 ? -46.973 -9.592 12.886 1.00 76.75 117 LYS C N 1
ATOM 3827 C CA . LYS C 1 106 ? -46.627 -8.681 11.803 1.00 77.39 117 LYS C CA 1
ATOM 3828 C C . LYS C 1 106 ? -46.751 -9.363 10.436 1.00 76.87 117 LYS C C 1
ATOM 3829 O O . LYS C 1 106 ? -47.147 -8.749 9.454 1.00 77.44 117 LYS C O 1
ATOM 3832 N N . GLN C 1 107 ? -46.468 -10.652 10.380 1.00 76.56 118 GLN C N 1
ATOM 3833 C CA . GLN C 1 107 ? -46.497 -11.365 9.107 1.00 76.13 118 GLN C CA 1
ATOM 3834 C C . GLN C 1 107 ? -47.787 -12.123 8.839 1.00 75.97 118 GLN C C 1
ATOM 3835 O O . GLN C 1 107 ? -47.790 -13.029 8.018 1.00 76.20 118 GLN C O 1
ATOM 3841 N N . LEU C 1 108 ? -48.878 -11.729 9.495 1.00 76.55 119 LEU C N 1
ATOM 3842 C CA . LEU C 1 108 ? -50.200 -12.341 9.302 1.00 76.31 119 LEU C CA 1
ATOM 3843 C C . LEU C 1 108 ? -50.576 -12.556 7.831 1.00 75.33 119 LEU C C 1
ATOM 3844 O O . LEU C 1 108 ? -51.137 -13.596 7.491 1.00 74.60 119 LEU C O 1
ATOM 3849 N N . GLU C 1 109 ? -50.282 -11.579 6.968 1.00 74.44 120 GLU C N 1
ATOM 3850 C CA . GLU C 1 109 ? -50.610 -11.678 5.536 1.00 74.05 120 GLU C CA 1
ATOM 3851 C C . GLU C 1 109 ? -50.054 -12.969 4.909 1.00 73.17 120 GLU C C 1
ATOM 3852 O O . GLU C 1 109 ? -50.680 -13.560 4.026 1.00 72.65 120 GLU C O 1
ATOM 3854 N N . HIS C 1 110 ? -48.904 -13.421 5.399 1.00 72.54 121 HIS C N 1
ATOM 3855 C CA . HIS C 1 110 ? -48.250 -14.630 4.881 1.00 72.68 121 HIS C CA 1
ATOM 3856 C C . HIS C 1 110 ? -48.774 -15.928 5.508 1.00 70.27 121 HIS C C 1
ATOM 3857 O O . HIS C 1 110 ? -48.967 -16.924 4.808 1.00 68.74 121 HIS C O 1
ATOM 3864 N N . VAL C 1 111 ? -48.993 -15.908 6.822 1.00 67.69 122 VAL C N 1
ATOM 3865 C CA . VAL C 1 111 ? -49.520 -17.066 7.551 1.00 66.36 122 VAL C CA 1
ATOM 3866 C C . VAL C 1 111 ? -50.957 -17.395 7.133 1.00 67.13 122 VAL C C 1
ATOM 3867 O O . VAL C 1 111 ? -51.382 -18.545 7.208 1.00 67.07 122 VAL C O 1
ATOM 3871 N N . LYS C 1 112 ? -51.704 -16.388 6.688 1.00 68.39 123 LYS C N 1
ATOM 3872 C CA . LYS C 1 112 ? -53.060 -16.603 6.221 1.00 69.61 123 LYS C CA 1
ATOM 3873 C C . LYS C 1 112 ? -53.001 -17.342 4.888 1.00 68.44 123 LYS C C 1
ATOM 3874 O O . LYS C 1 112 ? -53.904 -18.115 4.582 1.00 68.94 123 LYS C O 1
ATOM 3880 N N . ASP C 1 113 ? -51.955 -17.097 4.093 1.00 67.41 124 ASP C N 1
ATOM 3881 C CA . ASP C 1 113 ? -51.810 -17.767 2.797 1.00 67.25 124 ASP C CA 1
ATOM 3882 C C . ASP C 1 113 ? -51.446 -19.233 3.005 1.00 64.78 124 ASP C C 1
ATOM 3883 O O . ASP C 1 113 ? -51.883 -20.097 2.250 1.00 64.02 124 ASP C O 1
ATOM 3888 N N . LEU C 1 114 ? -50.639 -19.494 4.027 1.00 61.65 125 LEU C N 1
ATOM 3889 C CA . LEU C 1 114 ? -50.284 -20.848 4.386 1.00 59.90 125 LEU C CA 1
ATOM 3890 C C . LEU C 1 114 ? -51.554 -21.565 4.834 1.00 60.28 125 LEU C C 1
ATOM 3891 O O . LEU C 1 114 ? -51.794 -22.712 4.444 1.00 61.19 125 LEU C O 1
ATOM 3896 N N . TYR C 1 115 ? -52.372 -20.882 5.633 1.00 60.09 126 TYR C N 1
ATOM 3897 C CA . TYR C 1 115 ? -53.646 -21.442 6.087 1.00 60.03 126 TYR C CA 1
ATOM 3898 C C . TYR C 1 115 ? -54.468 -21.939 4.906 1.00 59.60 126 TYR C C 1
ATOM 3899 O O . TYR C 1 115 ? -54.916 -23.084 4.907 1.00 59.76 126 TYR C O 1
ATOM 3908 N N . LYS C 1 116 ? -54.621 -21.082 3.899 1.00 59.36 127 LYS C N 1
ATOM 3909 C CA . LYS C 1 116 ? -55.375 -21.408 2.684 1.00 60.31 127 LYS C CA 1
ATOM 3910 C C . LYS C 1 116 ? -54.772 -22.584 1.941 1.00 58.85 127 LYS C C 1
ATOM 3911 O O . LYS C 1 116 ? -55.506 -23.436 1.486 1.00 59.51 127 LYS C O 1
ATOM 3917 N N . ALA C 1 117 ? -53.447 -22.614 1.819 1.00 58.25 128 ALA C N 1
ATOM 3918 C CA . ALA C 1 117 ? -52.736 -23.704 1.141 1.00 58.01 128 ALA C CA 1
ATOM 3919 C C . ALA C 1 117 ? -53.015 -25.028 1.819 1.00 56.99 128 ALA C C 1
ATOM 3920 O O . ALA C 1 117 ? -53.447 -25.978 1.181 1.00 58.68 128 ALA C O 1
ATOM 3922 N N . LEU C 1 118 ? -52.753 -25.077 3.119 1.00 56.07 129 LEU C N 1
ATOM 3923 C CA . LEU C 1 118 ? -52.891 -26.299 3.903 1.00 54.75 129 LEU C CA 1
ATOM 3924 C C . LEU C 1 118 ? -54.318 -26.827 3.868 1.00 54.64 129 LEU C C 1
ATOM 3925 O O . LEU C 1 118 ? -54.557 -28.039 3.787 1.00 55.89 129 LEU C O 1
ATOM 3930 N N . LEU C 1 119 ? -55.260 -25.899 3.901 1.00 54.78 130 LEU C N 1
ATOM 3931 C CA . LEU C 1 119 ? -56.695 -26.181 3.883 1.00 53.55 130 LEU C CA 1
ATOM 3932 C C . LEU C 1 119 ? -57.069 -26.869 2.571 1.00 54.26 130 LEU C C 1
ATOM 3933 O O . LEU C 1 119 ? -57.860 -27.839 2.552 1.00 56.00 130 LEU C O 1
ATOM 3938 N N . ALA C 1 120 ? -56.464 -26.380 1.488 1.00 54.07 131 ALA C N 1
ATOM 3939 C CA . ALA C 1 120 ? -56.648 -26.919 0.146 1.00 54.54 131 ALA C CA 1
ATOM 3940 C C . ALA C 1 120 ? -55.987 -28.277 -0.018 1.00 54.76 131 ALA C C 1
ATOM 3941 O O . ALA C 1 120 ? -56.550 -29.157 -0.630 1.00 57.67 131 ALA C O 1
ATOM 3943 N N . ILE C 1 121 ? -54.794 -28.451 0.514 1.00 55.02 132 ILE C N 1
ATOM 3944 C CA . ILE C 1 121 ? -54.136 -29.758 0.466 1.00 54.76 132 ILE C CA 1
ATOM 3945 C C . ILE C 1 121 ? -55.001 -30.779 1.220 1.00 54.67 132 ILE C C 1
ATOM 3946 O O . ILE C 1 121 ? -55.379 -31.799 0.673 1.00 54.73 132 ILE C O 1
ATOM 3951 N N . ALA C 1 122 ? -55.337 -30.472 2.470 1.00 55.52 133 ALA C N 1
ATOM 3952 C CA . ALA C 1 122 ? -56.169 -31.350 3.305 1.00 55.52 133 ALA C CA 1
ATOM 3953 C C . ALA C 1 122 ? -57.438 -31.814 2.585 1.00 56.75 133 ALA C C 1
ATOM 3954 O O . ALA C 1 122 ? -57.823 -32.981 2.686 1.00 56.96 133 ALA C O 1
ATOM 3956 N N . GLU C 1 123 ? -58.082 -30.908 1.866 1.00 58.81 134 GLU C N 1
ATOM 3957 C CA . GLU C 1 123 ? -59.297 -31.250 1.143 1.00 61.55 134 GLU C CA 1
ATOM 3958 C C . GLU C 1 123 ? -59.024 -32.182 -0.018 1.00 59.56 134 GLU C C 1
ATOM 3959 O O . GLU C 1 123 ? -59.738 -33.157 -0.195 1.00 59.76 134 GLU C O 1
ATOM 3965 N N . LYS C 1 124 ? -58.015 -31.873 -0.818 1.00 58.39 135 LYS C N 1
ATOM 3966 C CA . LYS C 1 124 ? -57.655 -32.711 -1.946 1.00 57.78 135 LYS C CA 1
ATOM 3967 C C . LYS C 1 124 ? -57.398 -34.112 -1.438 1.00 56.65 135 LYS C C 1
ATOM 3968 O O . LYS C 1 124 ? -57.884 -35.079 -2.014 1.00 57.36 135 LYS C O 1
ATOM 3974 N N . GLN C 1 125 ? -56.649 -34.230 -0.345 1.00 54.69 136 GLN C N 1
ATOM 3975 C CA . GLN C 1 125 ? -56.304 -35.558 0.205 1.00 53.95 136 GLN C CA 1
ATOM 3976 C C . GLN C 1 125 ? -57.547 -36.298 0.679 1.00 54.48 136 GLN C C 1
ATOM 3977 O O . GLN C 1 125 ? -57.658 -37.504 0.496 1.00 56.63 136 GLN C O 1
ATOM 3983 N N . TYR C 1 126 ? -58.488 -35.578 1.270 1.00 56.55 137 TYR C N 1
ATOM 3984 C CA . TYR C 1 126 ? -59.732 -36.169 1.749 1.00 58.30 137 TYR C CA 1
ATOM 3985 C C . TYR C 1 126 ? -60.546 -36.724 0.591 1.00 59.47 137 TYR C C 1
ATOM 3986 O O . TYR C 1 126 ? -61.075 -37.844 0.634 1.00 58.56 137 TYR C O 1
ATOM 3995 N N . GLU C 1 127 ? -60.641 -35.927 -0.455 1.00 61.41 138 GLU C N 1
ATOM 3996 C CA . GLU C 1 127 ? -61.400 -36.326 -1.621 1.00 63.51 138 GLU C CA 1
ATOM 3997 C C . GLU C 1 127 ? -60.745 -37.537 -2.301 1.00 61.05 138 GLU C C 1
ATOM 3998 O O . GLU C 1 127 ? -61.435 -38.486 -2.674 1.00 61.66 138 GLU C O 1
ATOM 4004 N N . GLY C 1 128 ? -59.418 -37.530 -2.387 1.00 58.99 139 GLY C N 1
ATOM 4005 C CA . GLY C 1 128 ? -58.671 -38.666 -2.904 1.00 57.84 139 GLY C CA 1
ATOM 4006 C C . GLY C 1 128 ? -58.937 -39.955 -2.130 1.00 57.89 139 GLY C C 1
ATOM 4007 O O . GLY C 1 128 ? -59.047 -41.037 -2.743 1.00 57.93 139 GLY C O 1
ATOM 4008 N N . GLN C 1 129 ? -59.054 -39.866 -0.798 1.00 56.19 140 GLN C N 1
ATOM 4009 C CA . GLN C 1 129 ? -59.362 -41.062 -0.027 1.00 57.50 140 GLN C CA 1
ATOM 4010 C C . GLN C 1 129 ? -60.671 -41.678 -0.434 1.00 56.30 140 GLN C C 1
ATOM 4011 O O . GLN C 1 129 ? -60.729 -42.894 -0.563 1.00 58.04 140 GLN C O 1
ATOM 4017 N N . LYS C 1 130 ? -61.698 -40.850 -0.644 1.00 56.78 141 LYS C N 1
ATOM 4018 C CA . LYS C 1 130 ? -63.033 -41.287 -1.125 1.00 57.03 141 LYS C CA 1
ATOM 4019 C C . LYS C 1 130 ? -62.952 -41.917 -2.500 1.00 55.25 141 LYS C C 1
ATOM 4020 O O . LYS C 1 130 ? -63.667 -42.862 -2.759 1.00 55.66 141 LYS C O 1
ATOM 4034 N N . LEU C 1 132 ? -60.350 -43.465 -3.822 1.00 55.35 143 LEU C N 1
ATOM 4035 C CA . LEU C 1 132 ? -59.730 -44.793 -3.643 1.00 56.99 143 LEU C CA 1
ATOM 4036 C C . LEU C 1 132 ? -60.762 -45.846 -3.313 1.00 57.17 143 LEU C C 1
ATOM 4037 O O . LEU C 1 132 ? -60.680 -46.957 -3.828 1.00 57.49 143 LEU C O 1
ATOM 4042 N N . GLU C 1 133 ? -61.689 -45.503 -2.415 1.00 57.76 144 GLU C N 1
ATOM 4043 C CA . GLU C 1 133 ? -62.793 -46.386 -2.041 1.00 58.80 144 GLU C CA 1
ATOM 4044 C C . GLU C 1 133 ? -63.587 -46.737 -3.317 1.00 55.62 144 GLU C C 1
ATOM 4045 O O . GLU C 1 133 ? -63.841 -47.902 -3.602 1.00 57.85 144 GLU C O 1
ATOM 4051 N N . PHE C 1 134 ? -63.920 -45.752 -4.131 1.00 51.91 145 PHE C N 1
ATOM 4052 C CA . PHE C 1 134 ? -64.646 -46.049 -5.377 1.00 51.14 145 PHE C CA 1
ATOM 4053 C C . PHE C 1 134 ? -63.858 -46.954 -6.331 1.00 50.15 145 PHE C C 1
ATOM 4054 O O . PHE C 1 134 ? -64.413 -47.890 -6.964 1.00 50.00 145 PHE C O 1
ATOM 4062 N N . ALA C 1 135 ? -62.560 -46.678 -6.423 1.00 49.77 146 ALA C N 1
ATOM 4063 C CA . ALA C 1 135 ? -61.683 -47.450 -7.271 1.00 49.69 146 ALA C CA 1
ATOM 4064 C C . ALA C 1 135 ? -61.654 -48.911 -6.817 1.00 50.37 146 ALA C C 1
ATOM 4065 O O . ALA C 1 135 ? -61.755 -49.837 -7.648 1.00 50.70 146 ALA C O 1
ATOM 4067 N N . ASN C 1 136 ? -61.543 -49.134 -5.509 1.00 49.01 147 ASN C N 1
ATOM 4068 C CA . ASN C 1 136 ? -61.478 -50.503 -5.006 1.00 51.11 147 ASN C CA 1
ATOM 4069 C C . ASN C 1 136 ? -62.811 -51.182 -5.174 1.00 50.40 147 ASN C C 1
ATOM 4070 O O . ASN C 1 136 ? -62.899 -52.308 -5.710 1.00 52.19 147 ASN C O 1
ATOM 4075 N N . SER C 1 137 ? -63.866 -50.500 -4.737 1.00 48.56 148 SER C N 1
ATOM 4076 C CA . SER C 1 137 ? -65.207 -51.074 -4.883 1.00 47.81 148 SER C CA 1
ATOM 4077 C C . SER C 1 137 ? -65.482 -51.406 -6.335 1.00 44.12 148 SER C C 1
ATOM 4078 O O . SER C 1 137 ? -66.103 -52.408 -6.623 1.00 46.55 148 SER C O 1
ATOM 4081 N N . SER C 1 138 ? -65.037 -50.564 -7.253 1.00 43.27 149 SER C N 1
ATOM 4082 C CA . SER C 1 138 ? -65.311 -50.835 -8.695 1.00 43.81 149 SER C CA 1
ATOM 4083 C C . SER C 1 138 ? -64.641 -52.084 -9.167 1.00 43.83 149 SER C C 1
ATOM 4084 O O . SER C 1 138 ? -65.215 -52.813 -9.981 1.00 49.11 149 SER C O 1
ATOM 4087 N N . LEU C 1 139 ? -63.412 -52.314 -8.731 1.00 46.59 150 LEU C N 1
ATOM 4088 C CA . LEU C 1 139 ? -62.663 -53.513 -9.122 1.00 48.37 150 LEU C CA 1
ATOM 4089 C C . LEU C 1 139 ? -63.383 -54.775 -8.692 1.00 47.62 150 LEU C C 1
ATOM 4090 O O . LEU C 1 139 ? -63.536 -55.693 -9.488 1.00 50.73 150 LEU C O 1
ATOM 4095 N N . ASN C 1 140 ? -63.872 -54.790 -7.463 1.00 46.65 151 ASN C N 1
ATOM 4096 C CA . ASN C 1 140 ? -64.754 -55.870 -6.980 1.00 47.46 151 ASN C CA 1
ATOM 4097 C C . ASN C 1 140 ? -66.022 -56.043 -7.822 1.00 45.27 151 ASN C C 1
ATOM 4098 O O . ASN C 1 140 ? -66.386 -57.150 -8.170 1.00 47.06 151 ASN C O 1
ATOM 4103 N N . HIS C 1 141 ? -66.723 -54.970 -8.137 1.00 44.27 152 HIS C N 1
ATOM 4104 C CA . HIS C 1 141 ? -67.902 -55.128 -8.994 1.00 45.29 152 HIS C CA 1
ATOM 4105 C C . HIS C 1 141 ? -67.566 -55.825 -10.344 1.00 43.32 152 HIS C C 1
ATOM 4106 O O . HIS C 1 141 ? -68.320 -56.714 -10.769 1.00 42.80 152 HIS C O 1
ATOM 4113 N N . SER C 1 142 ? -66.447 -55.488 -10.997 1.00 42.67 153 SER C N 1
ATOM 4114 C CA . SER C 1 142 ? -66.081 -56.256 -12.236 1.00 43.28 153 SER C CA 1
ATOM 4115 C C . SER C 1 142 ? -65.736 -57.689 -11.903 1.00 43.25 153 SER C C 1
ATOM 4116 O O . SER C 1 142 ? -66.050 -58.571 -12.641 1.00 42.16 153 SER C O 1
ATOM 4119 N N . VAL C 1 143 ? -65.025 -57.924 -10.804 1.00 45.93 154 VAL C N 1
ATOM 4120 C CA . VAL C 1 143 ? -64.661 -59.297 -10.480 1.00 46.66 154 VAL C CA 1
ATOM 4121 C C . VAL C 1 143 ? -65.945 -60.061 -10.314 1.00 46.46 154 VAL C C 1
ATOM 4122 O O . VAL C 1 143 ? -66.136 -61.049 -10.984 1.00 49.82 154 VAL C O 1
ATOM 4126 N N . THR C 1 144 ? -66.875 -59.554 -9.526 1.00 45.94 155 THR C N 1
ATOM 4127 C CA . THR C 1 144 ? -68.172 -60.206 -9.426 1.00 45.78 155 THR C CA 1
ATOM 4128 C C . THR C 1 144 ? -68.911 -60.406 -10.762 1.00 45.90 155 THR C C 1
ATOM 4129 O O . THR C 1 144 ? -69.352 -61.497 -11.059 1.00 48.43 155 THR C O 1
ATOM 4133 N N . ILE C 1 145 ? -69.071 -59.366 -11.560 1.00 45.32 156 ILE C N 1
ATOM 4134 C CA . ILE C 1 145 ? -69.796 -59.519 -12.826 1.00 45.05 156 ILE C CA 1
ATOM 4135 C C . ILE C 1 145 ? -69.151 -60.550 -13.770 1.00 46.32 156 ILE C C 1
ATOM 4136 O O . ILE C 1 145 ? -69.838 -61.282 -14.468 1.00 47.86 156 ILE C O 1
ATOM 4141 N N . LEU C 1 146 ? -67.825 -60.600 -13.786 1.00 49.08 157 LEU C N 1
ATOM 4142 C CA . LEU C 1 146 ? -67.069 -61.499 -14.655 1.00 48.41 157 LEU C CA 1
ATOM 4143 C C . LEU C 1 146 ? -66.687 -62.866 -14.041 1.00 50.66 157 LEU C C 1
ATOM 4144 O O . LEU C 1 146 ? -66.229 -63.731 -14.774 1.00 46.02 157 LEU C O 1
ATOM 4149 N N . GLY C 1 147 ? -66.843 -63.063 -12.723 1.00 51.99 158 GLY C N 1
ATOM 4150 C CA . GLY C 1 147 ? -66.771 -64.420 -12.139 1.00 56.13 158 GLY C CA 1
ATOM 4151 C C . GLY C 1 147 ? -67.494 -65.503 -12.988 1.00 61.13 158 GLY C C 1
ATOM 4152 O O . GLY C 1 147 ? -68.568 -65.243 -13.592 1.00 63.07 158 GLY C O 1
ATOM 4153 N N . GLY C 1 148 ? -66.858 -66.684 -13.098 1.00 64.89 159 GLY C N 1
ATOM 4154 C CA . GLY C 1 148 ? -67.381 -67.855 -13.808 1.00 66.82 159 GLY C CA 1
ATOM 4155 C C . GLY C 1 148 ? -67.776 -67.655 -15.248 1.00 69.66 159 GLY C C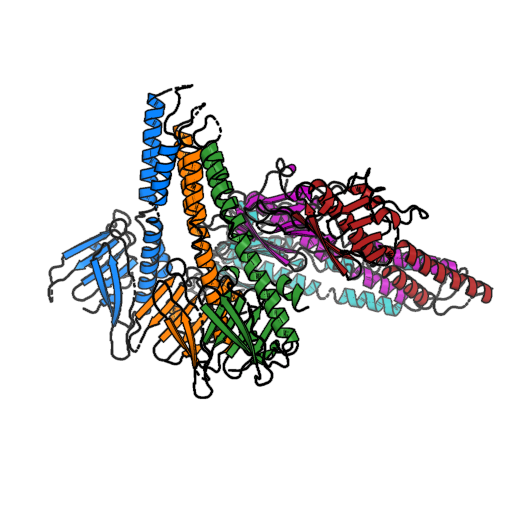 1
ATOM 4156 O O . GLY C 1 148 ? -68.880 -67.233 -15.499 1.00 73.22 159 GLY C O 1
ATOM 4157 N N . LEU C 1 149 ? -66.940 -68.059 -16.201 1.00 73.30 160 LEU C N 1
ATOM 4158 C CA . LEU C 1 149 ? -67.189 -67.736 -17.611 1.00 75.05 160 LEU C CA 1
ATOM 4159 C C . LEU C 1 149 ? -67.494 -68.884 -18.628 1.00 75.86 160 LEU C C 1
ATOM 4160 O O . LEU C 1 149 ? -68.537 -69.534 -18.544 1.00 77.02 160 LEU C O 1
ATOM 4165 N N . ARG C 1 150 ? -66.605 -69.079 -19.612 1.00 76.56 161 ARG C N 1
ATOM 4166 C CA . ARG C 1 150 ? -66.822 -69.978 -20.734 1.00 77.02 161 ARG C CA 1
ATOM 4167 C C . ARG C 1 150 ? -65.522 -70.117 -21.559 1.00 77.80 161 ARG C C 1
ATOM 4168 O O . ARG C 1 150 ? -64.430 -70.071 -20.970 1.00 77.85 161 ARG C O 1
ATOM 4170 N N . GLN C 1 151 ? -65.632 -70.291 -22.891 1.00 78.28 162 GLN C N 1
ATOM 4171 C CA . GLN C 1 151 ? -64.450 -70.378 -23.790 1.00 78.53 162 GLN C CA 1
ATOM 4172 C C . GLN C 1 151 ? -64.718 -70.119 -25.290 1.00 76.71 162 GLN C C 1
ATOM 4173 O O . GLN C 1 151 ? -63.783 -70.118 -26.112 1.00 73.47 162 GLN C O 1
ATOM 4187 N N . ASN C 1 155 ? -57.472 -68.394 -24.967 1.00 60.73 166 ASN C N 1
ATOM 4188 C CA . ASN C 1 155 ? -56.098 -68.798 -24.588 1.00 56.12 166 ASN C CA 1
ATOM 4189 C C . ASN C 1 155 ? -55.904 -68.605 -23.060 1.00 52.66 166 ASN C C 1
ATOM 4190 O O . ASN C 1 155 ? -55.518 -67.551 -22.609 1.00 46.78 166 ASN C O 1
ATOM 4195 N N . VAL C 1 156 ? -56.209 -69.635 -22.297 1.00 50.20 167 VAL C N 1
ATOM 4196 C CA . VAL C 1 156 ? -56.360 -69.506 -20.826 1.00 49.83 167 VAL C CA 1
ATOM 4197 C C . VAL C 1 156 ? -55.159 -68.886 -20.145 1.00 47.86 167 VAL C C 1
ATOM 4198 O O . VAL C 1 156 ? -55.301 -67.893 -19.516 1.00 48.63 167 VAL C O 1
ATOM 4202 N N . PRO C 1 157 ? -53.948 -69.362 -20.417 1.00 49.53 168 PRO C N 1
ATOM 4203 C CA . PRO C 1 157 ? -52.764 -68.745 -19.754 1.00 48.21 168 PRO C CA 1
ATOM 4204 C C . PRO C 1 157 ? -52.436 -67.301 -20.181 1.00 47.29 168 PRO C C 1
ATOM 4205 O O . PRO C 1 157 ? -52.047 -66.519 -19.343 1.00 42.07 168 PRO C O 1
ATOM 4209 N N . GLN C 1 158 ? -52.552 -66.947 -21.472 1.00 46.28 169 GLN C N 1
ATOM 4210 C CA . GLN C 1 158 ? -52.388 -65.553 -21.843 1.00 47.11 169 GLN C CA 1
ATOM 4211 C C . GLN C 1 158 ? -53.456 -64.693 -21.143 1.00 46.61 169 GLN C C 1
ATOM 4212 O O . GLN C 1 158 ? -53.177 -63.570 -20.736 1.00 48.03 169 GLN C O 1
ATOM 4218 N N . THR C 1 159 ? -54.683 -65.200 -21.039 1.00 44.71 170 THR C N 1
ATOM 4219 C CA . THR C 1 159 ? -55.778 -64.432 -20.516 1.00 43.78 170 THR C CA 1
ATOM 4220 C C . THR C 1 159 ? -55.496 -64.216 -19.032 1.00 44.46 170 THR C C 1
ATOM 4221 O O . THR C 1 159 ? -55.731 -63.147 -18.509 1.00 43.64 170 THR C O 1
ATOM 4225 N N . PHE C 1 160 ? -54.927 -65.224 -18.402 1.00 45.30 171 PHE C N 1
ATOM 4226 C CA . PHE C 1 160 ? -54.620 -65.202 -16.972 1.00 49.71 171 PHE C CA 1
ATOM 4227 C C . PHE C 1 160 ? -53.575 -64.150 -16.581 1.00 49.50 171 PHE C C 1
ATOM 4228 O O . PHE C 1 160 ? -53.725 -63.418 -15.600 1.00 46.99 171 PHE C O 1
ATOM 4236 N N . LYS C 1 161 ? -52.547 -64.066 -17.422 1.00 50.90 172 LYS C N 1
ATOM 4237 C CA . LYS C 1 161 ? -51.486 -63.074 -17.365 1.00 50.01 172 LYS C CA 1
ATOM 4238 C C . LYS C 1 161 ? -52.032 -61.641 -17.499 1.00 49.38 172 LYS C C 1
ATOM 4239 O O . LYS C 1 161 ? -51.801 -60.755 -16.601 1.00 43.69 172 LYS C O 1
ATOM 4245 N N . ASP C 1 162 ? -52.742 -61.431 -18.630 1.00 43.65 173 ASP C N 1
ATOM 4246 C CA . ASP C 1 162 ? -53.314 -60.130 -19.002 1.00 44.33 173 ASP C CA 1
ATOM 4247 C C . ASP C 1 162 ? -54.316 -59.630 -17.956 1.00 44.10 173 ASP C C 1
ATOM 4248 O O . ASP C 1 162 ? -54.368 -58.445 -17.616 1.00 45.33 173 ASP C O 1
ATOM 4253 N N . LEU C 1 163 ? -55.136 -60.539 -17.463 1.00 42.94 174 LEU C N 1
ATOM 4254 C CA . LEU C 1 163 ? -56.172 -60.204 -16.518 1.00 43.35 174 LEU C CA 1
ATOM 4255 C C . LEU C 1 163 ? -55.478 -59.821 -15.194 1.00 42.55 174 LEU C C 1
ATOM 4256 O O . LEU C 1 163 ? -55.846 -58.831 -14.528 1.00 41.32 174 LEU C O 1
ATOM 4261 N N . SER C 1 164 ? -54.437 -60.557 -14.833 1.00 42.00 175 SER C N 1
ATOM 4262 C CA . SER C 1 164 ? -53.693 -60.194 -13.586 1.00 43.68 175 SER C CA 1
ATOM 4263 C C . SER C 1 164 ? -53.075 -58.792 -13.745 1.00 44.04 175 SER C C 1
ATOM 4264 O O . SER C 1 164 ? -53.080 -57.991 -12.821 1.00 42.76 175 SER C O 1
ATOM 4267 N N . GLN C 1 165 ? -52.646 -58.476 -14.976 1.00 46.69 176 GLN C N 1
ATOM 4268 C CA . GLN C 1 165 ? -51.996 -57.208 -15.240 1.00 46.10 176 GLN C CA 1
ATOM 4269 C C . GLN C 1 165 ? -52.984 -56.073 -15.106 1.00 46.87 176 GLN C C 1
ATOM 4270 O O . GLN C 1 165 ? -52.666 -55.078 -14.457 1.00 45.69 176 GLN C O 1
ATOM 4276 N N . GLU C 1 166 ? -54.160 -56.201 -15.730 1.00 47.78 177 GLU C N 1
ATOM 4277 C CA . GLU C 1 166 ? -55.199 -55.178 -15.607 1.00 48.15 177 GLU C CA 1
ATOM 4278 C C . GLU C 1 166 ? -55.471 -54.892 -14.100 1.00 47.58 177 GLU C C 1
ATOM 4279 O O . GLU C 1 166 ? -55.428 -53.769 -13.620 1.00 49.15 177 GLU C O 1
ATOM 4285 N N . SER C 1 167 ? -55.724 -55.921 -13.340 1.00 46.83 178 SER C N 1
ATOM 4286 C CA . SER C 1 167 ? -56.007 -55.707 -11.963 1.00 47.12 178 SER C CA 1
ATOM 4287 C C . SER C 1 167 ? -54.877 -54.887 -11.307 1.00 47.47 178 SER C C 1
ATOM 4288 O O . SER C 1 167 ? -55.114 -53.919 -10.604 1.00 46.80 178 SER C O 1
ATOM 4291 N N . PHE C 1 168 ? -53.636 -55.222 -11.645 1.00 47.93 179 PHE C N 1
ATOM 4292 C CA . PHE C 1 168 ? -52.482 -54.558 -11.082 1.00 46.34 179 PHE C CA 1
ATOM 4293 C C . PHE C 1 168 ? -52.418 -53.111 -11.509 1.00 46.07 179 PHE C C 1
ATOM 4294 O O . PHE C 1 168 ? -52.303 -52.184 -10.693 1.00 47.53 179 PHE C O 1
ATOM 4302 N N . ASP C 1 169 ? -52.476 -52.897 -12.798 1.00 45.49 180 ASP C N 1
ATOM 4303 C CA . ASP C 1 169 ? -52.477 -51.549 -13.306 1.00 45.62 180 ASP C CA 1
ATOM 4304 C C . ASP C 1 169 ? -53.556 -50.705 -12.652 1.00 44.72 180 ASP C C 1
ATOM 4305 O O . ASP C 1 169 ? -53.294 -49.545 -12.306 1.00 45.24 180 ASP C O 1
ATOM 4310 N N . TRP C 1 170 ? -54.767 -51.264 -12.522 1.00 43.24 181 TRP C N 1
ATOM 4311 C CA . TRP C 1 170 ? -55.863 -50.553 -11.914 1.00 43.34 181 TRP C CA 1
ATOM 4312 C C . TRP C 1 170 ? -55.482 -50.224 -10.475 1.00 44.25 181 TRP C C 1
ATOM 4313 O O . TRP C 1 170 ? -55.493 -49.084 -10.115 1.00 45.25 181 TRP C O 1
ATOM 4324 N N . LEU C 1 171 ? -55.116 -51.201 -9.675 1.00 45.47 182 LEU C N 1
ATOM 4325 C CA . LEU C 1 171 ? -54.850 -50.928 -8.252 1.00 50.33 182 LEU C CA 1
ATOM 4326 C C . LEU C 1 171 ? -53.718 -49.913 -8.070 1.00 53.11 182 LEU C C 1
ATOM 4327 O O . LEU C 1 171 ? -53.833 -48.972 -7.320 1.00 53.00 182 LEU C O 1
ATOM 4332 N N . GLN C 1 172 ? -52.661 -50.096 -8.850 1.00 56.31 183 GLN C N 1
ATOM 4333 C CA . GLN C 1 172 ? -51.465 -49.278 -8.762 1.00 57.35 183 GLN C CA 1
ATOM 4334 C C . GLN C 1 172 ? -51.754 -47.860 -9.197 1.00 57.13 183 GLN C C 1
ATOM 4335 O O . GLN C 1 172 ? -51.442 -46.873 -8.493 1.00 58.61 183 GLN C O 1
ATOM 4341 N N . GLY C 1 173 ? -52.325 -47.769 -10.379 1.00 55.36 184 GLY C N 1
ATOM 4342 C CA . GLY C 1 173 ? -52.620 -46.490 -10.968 1.00 55.40 184 GLY C CA 1
ATOM 4343 C C . GLY C 1 173 ? -53.469 -45.595 -10.106 1.00 54.03 184 GLY C C 1
ATOM 4344 O O . GLY C 1 173 ? -53.235 -44.402 -10.055 1.00 56.89 184 GLY C O 1
ATOM 4345 N N . HIS C 1 174 ? -54.468 -46.169 -9.456 1.00 53.88 185 HIS C N 1
ATOM 4346 C CA . HIS C 1 174 ? -55.336 -45.417 -8.572 1.00 53.58 185 HIS C CA 1
ATOM 4347 C C . HIS C 1 174 ? -54.593 -45.087 -7.323 1.00 55.44 185 HIS C C 1
ATOM 4348 O O . HIS C 1 174 ? -54.726 -43.993 -6.806 1.00 56.84 185 HIS C O 1
ATOM 4355 N N . TYR C 1 175 ? -53.777 -46.009 -6.839 1.00 58.55 186 TYR C N 1
ATOM 4356 C CA . TYR C 1 175 ? -52.987 -45.749 -5.618 1.00 60.08 186 TYR C CA 1
ATOM 4357 C C . TYR C 1 175 ? -52.171 -44.470 -5.798 1.00 61.25 186 TYR C C 1
ATOM 4358 O O . TYR C 1 175 ? -52.189 -43.578 -4.946 1.00 60.46 186 TYR C O 1
ATOM 4367 N N . TYR C 1 176 ? -51.484 -44.362 -6.931 1.00 62.53 187 TYR C N 1
ATOM 4368 C CA . TYR C 1 176 ? -50.639 -43.194 -7.157 1.00 63.63 187 TYR C CA 1
ATOM 4369 C C . TYR C 1 176 ? -51.442 -41.947 -7.478 1.00 62.86 187 TYR C C 1
ATOM 4370 O O . TYR C 1 176 ? -51.054 -40.854 -7.103 1.00 64.26 187 TYR C O 1
ATOM 4379 N N . LYS C 1 177 ? -52.573 -42.105 -8.142 1.00 62.62 188 LYS C N 1
ATOM 4380 C CA . LYS C 1 177 ? -53.384 -40.944 -8.479 1.00 62.00 188 LYS C CA 1
ATOM 4381 C C . LYS C 1 177 ? -53.998 -40.287 -7.246 1.00 61.25 188 LYS C C 1
ATOM 4382 O O . LYS C 1 177 ? -53.975 -39.072 -7.123 1.00 62.85 188 LYS C O 1
ATOM 4388 N N . TRP C 1 178 ? -54.536 -41.077 -6.330 1.00 59.43 189 TRP C N 1
ATOM 4389 C CA . TRP C 1 178 ? -55.249 -40.506 -5.213 1.00 59.93 189 TRP C CA 1
ATOM 4390 C C . TRP C 1 178 ? -54.380 -40.267 -3.977 1.00 61.81 189 TRP C C 1
ATOM 4391 O O . TRP C 1 178 ? -54.818 -39.618 -3.024 1.00 64.55 189 TRP C O 1
ATOM 4402 N N . ASN C 1 179 ? -53.168 -40.815 -3.977 1.00 64.13 190 ASN C N 1
ATOM 4403 C CA . ASN C 1 179 ? -52.162 -40.533 -2.944 1.00 63.84 190 ASN C CA 1
ATOM 4404 C C . ASN C 1 179 ? -51.097 -39.726 -3.656 1.00 63.71 190 ASN C C 1
ATOM 4405 O O . ASN C 1 179 ? -49.962 -40.175 -3.761 1.00 64.39 190 ASN C O 1
ATOM 4410 N N . GLN C 1 180 ? -51.458 -38.557 -4.169 1.00 63.36 191 GLN C N 1
ATOM 4411 C CA . GLN C 1 180 ? -50.490 -37.747 -4.883 1.00 63.46 191 GLN C CA 1
ATOM 4412 C C . GLN C 1 180 ? -49.385 -37.242 -3.953 1.00 63.13 191 GLN C C 1
ATOM 4413 O O . GLN C 1 180 ? -49.607 -37.005 -2.775 1.00 62.19 191 GLN C O 1
ATOM 4419 N N . LYS C 1 181 ? -48.197 -37.110 -4.525 1.00 63.20 192 LYS C N 1
ATOM 4420 C CA . LYS C 1 181 ? -46.985 -36.785 -3.792 1.00 64.82 192 LYS C CA 1
ATOM 4421 C C . LYS C 1 181 ? -46.691 -35.300 -3.781 1.00 62.99 192 LYS C C 1
ATOM 4422 O O . LYS C 1 181 ? -46.223 -34.784 -2.785 1.00 62.85 192 LYS C O 1
ATOM 4428 N N . ASP C 1 182 ? -46.992 -34.630 -4.892 1.00 62.45 193 ASP C N 1
ATOM 4429 C CA . ASP C 1 182 ? -46.642 -33.239 -5.120 1.00 62.21 193 ASP C CA 1
ATOM 4430 C C . ASP C 1 182 ? -47.845 -32.293 -5.018 1.00 61.38 193 ASP C C 1
ATOM 4431 O O . ASP C 1 182 ? -48.838 -32.448 -5.703 1.00 61.50 193 ASP C O 1
ATOM 4436 N N . PHE C 1 183 ? -47.705 -31.298 -4.161 1.00 60.78 194 PHE C N 1
ATOM 4437 C CA . PHE C 1 183 ? -48.718 -30.295 -3.912 1.00 59.89 194 PHE C CA 1
ATOM 4438 C C . PHE C 1 183 ? -48.122 -28.893 -4.123 1.00 60.44 194 PHE C C 1
ATOM 4439 O O . PHE C 1 183 ? -48.581 -27.916 -3.535 1.00 60.60 194 PHE C O 1
ATOM 4447 N N . GLY C 1 184 ? -47.093 -28.798 -4.963 1.00 61.09 195 GLY C N 1
ATOM 4448 C CA . GLY C 1 184 ? -46.413 -27.527 -5.207 1.00 61.29 195 GLY C CA 1
ATOM 4449 C C . GLY C 1 184 ? -47.382 -26.468 -5.700 1.00 61.50 195 GLY C C 1
ATOM 4450 O O . GLY C 1 184 ? -47.394 -25.344 -5.207 1.00 62.41 195 GLY C O 1
ATOM 4451 N N . SER C 1 185 ? -48.224 -26.854 -6.651 1.00 62.30 196 SER C N 1
ATOM 4452 C CA . SER C 1 185 ? -49.208 -25.960 -7.260 1.00 61.89 196 SER C CA 1
ATOM 4453 C C . SER C 1 185 ? -50.164 -25.365 -6.242 1.00 62.24 196 SER C C 1
ATOM 4454 O O . SER C 1 185 ? -50.663 -24.272 -6.441 1.00 63.19 196 SER C O 1
ATOM 4457 N N . PHE C 1 186 ? -50.423 -26.071 -5.148 1.00 62.96 197 PHE C N 1
ATOM 4458 C CA . PHE C 1 186 ? -51.312 -25.547 -4.108 1.00 63.35 197 PHE C CA 1
ATOM 4459 C C . PHE C 1 186 ? -50.664 -24.389 -3.364 1.00 63.20 197 PHE C C 1
ATOM 4460 O O . PHE C 1 186 ? -51.326 -23.428 -3.014 1.00 64.06 197 PHE C O 1
ATOM 4468 N N . TYR C 1 187 ? -49.369 -24.483 -3.111 1.00 63.11 198 TYR C N 1
ATOM 4469 C CA . TYR C 1 187 ? -48.641 -23.399 -2.473 1.00 62.77 198 TYR C CA 1
ATOM 4470 C C . TYR C 1 187 ? -48.487 -22.256 -3.455 1.00 65.33 198 TYR C C 1
ATOM 4471 O O . TYR C 1 187 ? -48.731 -21.098 -3.121 1.00 64.94 198 TYR C O 1
ATOM 4480 N N . GLU C 1 188 ? -48.102 -22.616 -4.676 1.00 69.21 199 GLU C N 1
ATOM 4481 C CA . GLU C 1 188 ? -47.952 -21.685 -5.796 1.00 72.63 199 GLU C CA 1
ATOM 4482 C C . GLU C 1 188 ? -49.221 -20.846 -6.017 1.00 72.61 199 GLU C C 1
ATOM 4483 O O . GLU C 1 188 ? -49.148 -19.668 -6.362 1.00 73.38 199 GLU C O 1
ATOM 4489 N N . LYS C 1 189 ? -50.381 -21.453 -5.810 1.00 73.61 200 LYS C N 1
ATOM 4490 C CA . LYS C 1 189 ? -51.657 -20.771 -6.003 1.00 74.63 200 LYS C CA 1
ATOM 4491 C C . LYS C 1 189 ? -51.987 -19.744 -4.926 1.00 75.72 200 LYS C C 1
ATOM 4492 O O . LYS C 1 189 ? -52.618 -18.731 -5.225 1.00 75.45 200 LYS C O 1
ATOM 4498 N N . TYR C 1 190 ? -51.587 -20.012 -3.682 1.00 77.89 201 TYR C N 1
ATOM 4499 C CA . TYR C 1 190 ? -51.952 -19.149 -2.535 1.00 79.81 201 TYR C CA 1
ATOM 4500 C C . TYR C 1 190 ? -50.847 -18.259 -1.982 1.00 82.17 201 TYR C C 1
ATOM 4501 O O . TYR C 1 190 ? -51.144 -17.261 -1.339 1.00 82.11 201 TYR C O 1
ATOM 4510 N N . ILE C 1 191 ? -49.588 -18.643 -2.196 1.00 85.77 202 ILE C N 1
ATOM 4511 C CA . ILE C 1 191 ? -48.422 -17.841 -1.784 1.00 87.84 202 ILE C CA 1
ATOM 4512 C C . ILE C 1 191 ? -48.025 -16.873 -2.917 1.00 89.46 202 ILE C C 1
ATOM 4513 O O . ILE C 1 191 ? -47.959 -15.651 -2.711 1.00 90.83 202 ILE C O 1
ATOM 4518 N N . ASN C 1 192 ? -47.762 -17.452 -4.100 1.00 90.71 203 ASN C N 1
ATOM 4519 C CA . ASN C 1 192 ? -47.375 -16.721 -5.327 1.00 91.69 203 ASN C CA 1
ATOM 4520 C C . ASN C 1 192 ? -48.518 -16.647 -6.355 1.00 91.55 203 ASN C C 1
ATOM 4521 O O . ASN C 1 192 ? -49.384 -15.768 -6.286 1.00 91.07 203 ASN C O 1
ATOM 4523 N N . ASP D 1 3 ? -57.896 -27.344 -16.783 1.00 80.76 14 ASP D N 1
ATOM 4524 C CA . ASP D 1 3 ? -59.051 -28.285 -16.925 1.00 80.64 14 ASP D CA 1
ATOM 4525 C C . ASP D 1 3 ? -58.930 -29.114 -18.224 1.00 80.24 14 ASP D C 1
ATOM 4526 O O . ASP D 1 3 ? -58.300 -28.670 -19.194 1.00 79.25 14 ASP D O 1
ATOM 4528 N N . ILE D 1 4 ? -59.529 -30.316 -18.228 1.00 78.76 15 ILE D N 1
ATOM 4529 C CA . ILE D 1 4 ? -59.487 -31.216 -19.397 1.00 76.92 15 ILE D CA 1
ATOM 4530 C C . ILE D 1 4 ? -60.236 -30.564 -20.563 1.00 74.92 15 ILE D C 1
ATOM 4531 O O . ILE D 1 4 ? -61.477 -30.552 -20.575 1.00 75.06 15 ILE D O 1
ATOM 4533 N N . GLY D 1 5 ? -59.472 -30.012 -21.516 1.00 71.29 16 GLY D N 1
ATOM 4534 C CA . GLY D 1 5 ? -60.016 -29.292 -22.671 1.00 69.34 16 GLY D CA 1
ATOM 4535 C C . GLY D 1 5 ? -60.507 -30.211 -23.767 1.00 68.31 16 GLY D C 1
ATOM 4536 O O . GLY D 1 5 ? -60.235 -31.409 -23.750 1.00 68.05 16 GLY D O 1
ATOM 4537 N N . GLN D 1 6 ? -61.216 -29.634 -24.734 1.00 68.85 17 GLN D N 1
ATOM 4538 C CA . GLN D 1 6 ? -61.851 -30.393 -25.811 1.00 69.19 17 GLN D CA 1
ATOM 4539 C C . GLN D 1 6 ? -61.423 -29.852 -27.162 1.00 68.18 17 GLN D C 1
ATOM 4540 O O . GLN D 1 6 ? -61.481 -28.653 -27.385 1.00 67.85 17 GLN D O 1
ATOM 4546 N N . VAL D 1 7 ? -61.017 -30.741 -28.058 1.00 67.52 18 VAL D N 1
ATOM 4547 C CA . VAL D 1 7 ? -60.691 -30.363 -29.416 1.00 67.34 18 VAL D CA 1
ATOM 4548 C C . VAL D 1 7 ? -62.019 -30.107 -30.117 1.00 68.37 18 VAL D C 1
ATOM 4549 O O . VAL D 1 7 ? -62.856 -31.004 -30.199 1.00 68.71 18 VAL D O 1
ATOM 4553 N N . ILE D 1 8 ? -62.206 -28.886 -30.617 1.00 69.35 19 ILE D N 1
ATOM 4554 C CA . ILE D 1 8 ? -63.455 -28.484 -31.267 1.00 70.18 19 ILE D CA 1
ATOM 4555 C C . ILE D 1 8 ? -63.434 -28.882 -32.737 1.00 72.45 19 ILE D C 1
ATOM 4556 O O . ILE D 1 8 ? -62.383 -28.902 -33.362 1.00 72.91 19 ILE D O 1
ATOM 4561 N N . HIS D 1 9 ? -64.605 -29.202 -33.280 1.00 75.40 20 HIS D N 1
ATOM 4562 C CA . HIS D 1 9 ? -64.725 -29.612 -34.679 1.00 77.18 20 HIS D CA 1
ATOM 4563 C C . HIS D 1 9 ? -64.708 -28.359 -35.561 1.00 77.68 20 HIS D C 1
ATOM 4564 O O . HIS D 1 9 ? -65.249 -27.323 -35.154 1.00 77.49 20 HIS D O 1
ATOM 4571 N N . PRO D 1 10 ? -64.061 -28.434 -36.747 1.00 78.52 21 PRO D N 1
ATOM 4572 C CA . PRO D 1 10 ? -64.037 -27.341 -37.732 1.00 79.62 21 PRO D CA 1
ATOM 4573 C C . PRO D 1 10 ? -65.368 -26.611 -37.940 1.00 81.75 21 PRO D C 1
ATOM 4574 O O . PRO D 1 10 ? -65.389 -25.385 -37.998 1.00 82.05 21 PRO D O 1
ATOM 4578 N N . ASP D 1 11 ? -66.463 -27.364 -38.034 1.00 84.72 22 ASP D N 1
ATOM 4579 C CA . ASP D 1 11 ? -67.805 -26.794 -38.218 1.00 86.54 22 ASP D CA 1
ATOM 4580 C C . ASP D 1 11 ? -68.209 -25.826 -37.100 1.00 87.66 22 ASP D C 1
ATOM 4581 O O . ASP D 1 11 ? -69.027 -24.927 -37.324 1.00 88.29 22 ASP D O 1
ATOM 4586 N N . ASP D 1 12 ? -67.639 -26.013 -35.909 1.00 88.30 23 ASP D N 1
ATOM 4587 C CA . ASP D 1 12 ? -67.955 -25.173 -34.755 1.00 88.88 23 ASP D CA 1
ATOM 4588 C C . ASP D 1 12 ? -66.904 -24.112 -34.444 1.00 87.42 23 ASP D C 1
ATOM 4589 O O . ASP D 1 12 ? -66.939 -23.526 -33.354 1.00 86.57 23 ASP D O 1
ATOM 4594 N N . PHE D 1 13 ? -65.989 -23.855 -35.387 1.00 85.72 24 PHE D N 1
ATOM 4595 C CA . PHE D 1 13 ? -64.976 -22.801 -35.208 1.00 84.14 24 PHE D CA 1
ATOM 4596 C C . PHE D 1 13 ? -65.629 -21.415 -35.177 1.00 86.78 24 PHE D C 1
ATOM 4597 O O . PHE D 1 13 ? -65.348 -20.614 -34.272 1.00 87.39 24 PHE D O 1
ATOM 4605 N N . ASP D 1 14 ? -66.505 -21.137 -36.146 1.00 89.75 25 ASP D N 1
ATOM 4606 C CA . ASP D 1 14 ? -67.210 -19.842 -36.201 1.00 91.92 25 ASP D CA 1
ATOM 4607 C C . ASP D 1 14 ? -68.035 -19.535 -34.932 1.00 91.58 25 ASP D C 1
ATOM 4608 O O . ASP D 1 14 ? -68.307 -18.368 -34.636 1.00 91.91 25 ASP D O 1
ATOM 4613 N N . LYS D 1 15 ? -68.407 -20.585 -34.191 1.00 91.14 26 LYS D N 1
ATOM 4614 C CA . LYS D 1 15 ? -69.148 -20.471 -32.924 1.00 90.73 26 LYS D CA 1
ATOM 4615 C C . LYS D 1 15 ? -68.247 -20.157 -31.719 1.00 88.40 26 LYS D C 1
ATOM 4616 O O . LYS D 1 15 ? -68.750 -19.871 -30.627 1.00 88.26 26 LYS D O 1
ATOM 4622 N N . ALA D 1 16 ? -66.929 -20.230 -31.915 1.00 85.61 27 ALA D N 1
ATOM 4623 C CA . ALA D 1 16 ? -65.956 -20.019 -30.838 1.00 83.31 27 ALA D CA 1
ATOM 4624 C C . ALA D 1 16 ? -65.674 -18.544 -30.565 1.00 81.20 27 ALA D C 1
ATOM 4625 O O . ALA D 1 16 ? -65.638 -17.731 -31.488 1.00 80.01 27 ALA D O 1
ATOM 4627 N N . ALA D 1 17 ? -65.464 -18.209 -29.291 1.00 78.79 28 ALA D N 1
ATOM 4628 C CA . ALA D 1 17 ? -65.135 -16.837 -28.895 1.00 77.78 28 ALA D CA 1
ATOM 4629 C C . ALA D 1 17 ? -63.889 -16.353 -29.653 1.00 77.18 28 ALA D C 1
ATOM 4630 O O . ALA D 1 17 ? -63.831 -15.213 -30.110 1.00 76.75 28 ALA D O 1
ATOM 4632 N N . ALA D 1 18 ? -62.922 -17.254 -29.816 1.00 77.17 29 ALA D N 1
ATOM 4633 C CA . ALA D 1 18 ? -61.650 -16.959 -30.469 1.00 76.83 29 ALA D CA 1
ATOM 4634 C C . ALA D 1 18 ? -61.786 -16.525 -31.929 1.00 76.83 29 ALA D C 1
ATOM 4635 O O . ALA D 1 18 ? -60.939 -15.784 -32.422 1.00 77.16 29 ALA D O 1
ATOM 4637 N N . ASP D 1 19 ? -62.841 -16.970 -32.610 1.00 77.26 30 ASP D N 1
ATOM 4638 C CA . ASP D 1 19 ? -63.056 -16.636 -34.027 1.00 78.03 30 ASP D CA 1
ATOM 4639 C C . ASP D 1 19 ? -63.218 -15.133 -34.262 1.00 78.02 30 ASP D C 1
ATOM 4640 O O . ASP D 1 19 ? -62.894 -14.633 -35.345 1.00 78.22 30 ASP D O 1
ATOM 4645 N N . ASP D 1 20 ? -63.725 -14.420 -33.257 1.00 78.29 31 ASP D N 1
ATOM 4646 C CA . ASP D 1 20 ? -63.855 -12.963 -33.329 1.00 78.60 31 ASP D CA 1
ATOM 4647 C C . ASP D 1 20 ? -62.488 -12.286 -33.474 1.00 76.58 31 ASP D C 1
ATOM 4648 O O . ASP D 1 20 ? -62.380 -11.242 -34.128 1.00 76.16 31 ASP D O 1
ATOM 4653 N N . TYR D 1 21 ? -61.450 -12.900 -32.895 1.00 73.97 32 TYR D N 1
ATOM 4654 C CA . TYR D 1 21 ? -60.091 -12.326 -32.873 1.00 71.94 32 TYR D CA 1
ATOM 4655 C C . TYR D 1 21 ? -59.133 -12.897 -33.943 1.00 69.72 32 TYR D C 1
ATOM 4656 O O . TYR D 1 21 ? -57.951 -12.573 -33.960 1.00 68.68 32 TYR D O 1
ATOM 4665 N N . VAL D 1 22 ? -59.646 -13.738 -34.832 1.00 67.63 33 VAL D N 1
ATOM 4666 C CA . VAL D 1 22 ? -58.868 -14.205 -35.971 1.00 66.14 33 VAL D CA 1
ATOM 4667 C C . VAL D 1 22 ? -58.971 -13.125 -37.049 1.00 66.01 33 VAL D C 1
ATOM 4668 O O . VAL D 1 22 ? -60.034 -12.546 -37.260 1.00 66.47 33 VAL D O 1
ATOM 4672 N N . LEU D 1 23 ? -57.858 -12.837 -37.710 1.00 66.17 34 LEU D N 1
ATOM 4673 C CA . LEU D 1 23 ? -57.814 -11.806 -38.749 1.00 65.91 34 LEU D CA 1
ATOM 4674 C C . LEU D 1 23 ? -58.288 -12.395 -40.074 1.00 68.01 34 LEU D C 1
ATOM 4675 O O . LEU D 1 23 ? -57.489 -12.709 -40.944 1.00 67.92 34 LEU D O 1
ATOM 4680 N N . HIS D 1 24 ? -59.600 -12.559 -40.205 1.00 71.35 35 HIS D N 1
ATOM 4681 C CA . HIS D 1 24 ? -60.193 -13.100 -41.423 1.00 74.06 35 HIS D CA 1
ATOM 4682 C C . HIS D 1 24 ? -59.876 -12.197 -42.583 1.00 74.70 35 HIS D C 1
ATOM 4683 O O . HIS D 1 24 ? -59.664 -12.661 -43.695 1.00 75.44 35 HIS D O 1
ATOM 4690 N N . GLU D 1 25 ? -59.816 -10.902 -42.304 1.00 75.68 36 GLU D N 1
ATOM 4691 C CA . GLU D 1 25 ? -59.514 -9.903 -43.316 1.00 76.34 36 GLU D CA 1
ATOM 4692 C C . GLU D 1 25 ? -58.177 -10.174 -44.021 1.00 76.75 36 GLU D C 1
ATOM 4693 O O . GLU D 1 25 ? -58.029 -9.841 -45.194 1.00 76.80 36 GLU D O 1
ATOM 4699 N N . ASP D 1 26 ? -57.215 -10.769 -43.315 1.00 77.18 37 ASP D N 1
ATOM 4700 C CA . ASP D 1 26 ? -55.919 -11.114 -43.911 1.00 78.13 37 ASP D CA 1
ATOM 4701 C C . ASP D 1 26 ? -55.817 -12.597 -44.263 1.00 76.87 37 ASP D C 1
ATOM 4702 O O . ASP D 1 26 ? -54.717 -13.149 -44.357 1.00 76.81 37 ASP D O 1
ATOM 4707 N N . GLY D 1 27 ? -56.964 -13.242 -44.436 1.00 75.70 38 GLY D N 1
ATOM 4708 C CA . GLY D 1 27 ? -57.007 -14.651 -44.797 1.00 74.74 38 GLY D CA 1
ATOM 4709 C C . GLY D 1 27 ? -56.582 -15.625 -43.716 1.00 73.35 38 GLY D C 1
ATOM 4710 O O . GLY D 1 27 ? -56.292 -16.782 -44.013 1.00 73.67 38 GLY D O 1
ATOM 4711 N N . GLU D 1 28 ? -56.554 -15.178 -42.463 1.00 71.21 39 GLU D N 1
ATOM 4712 C CA . GLU D 1 28 ? -56.191 -16.065 -41.355 1.00 69.35 39 GLU D CA 1
ATOM 4713 C C . GLU D 1 28 ? -57.273 -17.136 -41.170 1.00 69.35 39 GLU D C 1
ATOM 4714 O O . GLU D 1 28 ? -58.473 -16.845 -41.195 1.00 69.66 39 GLU D O 1
ATOM 4720 N N . LYS D 1 29 ? -56.821 -18.371 -40.979 1.00 68.97 40 LYS D N 1
ATOM 4721 C CA . LYS D 1 29 ? -57.688 -19.536 -40.956 1.00 69.01 40 LYS D CA 1
ATOM 4722 C C . LYS D 1 29 ? -57.359 -20.423 -39.759 1.00 67.32 40 LYS D C 1
ATOM 4723 O O . LYS D 1 29 ? -56.183 -20.732 -39.521 1.00 67.01 40 LYS D O 1
ATOM 4729 N N . ILE D 1 30 ? -58.391 -20.827 -39.013 1.00 65.54 41 ILE D N 1
ATOM 4730 C CA . ILE D 1 30 ? -58.200 -21.680 -37.836 1.00 64.04 41 ILE D CA 1
ATOM 4731 C C . ILE D 1 30 ? -57.976 -23.106 -38.291 1.00 63.31 41 ILE D C 1
ATOM 4732 O O . ILE D 1 30 ? -58.695 -23.615 -39.158 1.00 63.21 41 ILE D O 1
ATOM 4737 N N . TYR D 1 31 ? -56.939 -23.719 -37.729 1.00 62.96 42 TYR D N 1
ATOM 4738 C CA . TYR D 1 31 ? -56.581 -25.099 -38.035 1.00 62.20 42 TYR D CA 1
ATOM 4739 C C . TYR D 1 31 ? -56.789 -26.011 -36.851 1.00 62.01 42 TYR D C 1
ATOM 4740 O O . TYR D 1 31 ? -56.962 -27.217 -37.039 1.00 62.62 42 TYR D O 1
ATOM 4749 N N . PHE D 1 32 ? -56.805 -25.449 -35.642 1.00 61.19 43 PHE D N 1
ATOM 4750 C CA . PHE D 1 32 ? -56.954 -26.267 -34.465 1.00 61.10 43 PHE D CA 1
ATOM 4751 C C . PHE D 1 32 ? -57.409 -25.419 -33.272 1.00 62.15 43 PHE D C 1
ATOM 4752 O O . PHE D 1 32 ? -56.860 -24.348 -33.003 1.00 63.25 43 PHE D O 1
ATOM 4760 N N . LEU D 1 33 ? -58.416 -25.912 -32.560 1.00 63.44 44 LEU D N 1
ATOM 4761 C CA . LEU D 1 33 ? -58.998 -25.186 -31.442 1.00 63.76 44 LEU D CA 1
ATOM 4762 C C . LEU D 1 33 ? -59.251 -26.136 -30.296 1.00 63.85 44 LEU D C 1
ATOM 4763 O O . LEU D 1 33 ? -59.857 -27.182 -30.475 1.00 64.05 44 LEU D O 1
ATOM 4768 N N . ILE D 1 34 ? -58.716 -25.776 -29.139 1.00 64.52 45 ILE D N 1
ATOM 4769 C CA . ILE D 1 34 ? -58.893 -26.525 -27.913 1.00 65.04 45 ILE D CA 1
ATOM 4770 C C . ILE D 1 34 ? -59.595 -25.577 -26.984 1.00 66.94 45 ILE D C 1
ATOM 4771 O O . ILE D 1 34 ? -59.053 -24.533 -26.640 1.00 66.35 45 ILE D O 1
ATOM 4776 N N . LYS D 1 35 ? -60.816 -25.926 -26.610 1.00 70.32 46 LYS D N 1
ATOM 4777 C CA . LYS D 1 35 ? -61.582 -25.114 -25.680 1.00 73.37 46 LYS D CA 1
ATOM 4778 C C . LYS D 1 35 ? -61.605 -25.835 -24.324 1.00 72.78 46 LYS D C 1
ATOM 4779 O O . LYS D 1 35 ? -61.731 -27.068 -24.250 1.00 71.69 46 LYS D O 1
ATOM 4785 N N . SER D 1 36 ? -61.403 -25.062 -23.260 1.00 73.82 47 SER D N 1
ATOM 4786 C CA . SER D 1 36 ? -61.534 -25.564 -21.891 1.00 74.40 47 SER D CA 1
ATOM 4787 C C . SER D 1 36 ? -62.493 -24.606 -21.167 1.00 76.21 47 SER D C 1
ATOM 4788 O O . SER D 1 36 ? -62.914 -23.583 -21.734 1.00 76.00 47 SER D O 1
ATOM 4791 N N . LYS D 1 37 ? -62.861 -24.953 -19.937 1.00 78.21 48 LYS D N 1
ATOM 4792 C CA . LYS D 1 37 ? -63.768 -24.123 -19.148 1.00 79.09 48 LYS D CA 1
ATOM 4793 C C . LYS D 1 37 ? -63.209 -22.712 -18.961 1.00 79.42 48 LYS D C 1
ATOM 4794 O O . LYS D 1 37 ? -63.961 -21.746 -18.965 1.00 79.75 48 LYS D O 1
ATOM 4796 N N . THR D 1 38 ? -61.888 -22.598 -18.830 1.00 79.36 49 THR D N 1
ATOM 4797 C CA . THR D 1 38 ? -61.238 -21.309 -18.556 1.00 78.88 49 THR D CA 1
ATOM 4798 C C . THR D 1 38 ? -60.403 -20.723 -19.707 1.00 77.14 49 THR D C 1
ATOM 4799 O O . THR D 1 38 ? -60.263 -19.499 -19.797 1.00 77.27 49 THR D O 1
ATOM 4803 N N . ASP D 1 39 ? -59.855 -21.579 -20.575 1.00 75.03 50 ASP D N 1
ATOM 4804 C CA . ASP D 1 39 ? -58.994 -21.132 -21.666 1.00 72.33 50 ASP D CA 1
ATOM 4805 C C . ASP D 1 39 ? -59.475 -21.594 -23.021 1.00 70.90 50 ASP D C 1
ATOM 4806 O O . ASP D 1 39 ? -60.227 -22.551 -23.138 1.00 70.17 50 ASP D O 1
ATOM 4811 N N . GLU D 1 40 ? -58.988 -20.910 -24.048 1.00 69.70 51 GLU D N 1
ATOM 4812 C CA . GLU D 1 40 ? -59.284 -21.222 -25.441 1.00 68.74 51 GLU D CA 1
ATOM 4813 C C . GLU D 1 40 ? -57.969 -21.032 -26.206 1.00 66.04 51 GLU D C 1
ATOM 4814 O O . GLU D 1 40 ? -57.372 -19.962 -26.175 1.00 65.49 51 GLU D O 1
ATOM 4820 N N . TYR D 1 41 ? -57.506 -22.097 -26.850 1.00 63.10 52 TYR D N 1
ATOM 4821 C CA . TYR D 1 41 ? -56.241 -22.105 -27.567 1.00 60.46 52 TYR D CA 1
ATOM 4822 C C . TYR D 1 41 ? -56.515 -22.307 -29.054 1.00 59.57 52 TYR D C 1
ATOM 4823 O O . TYR D 1 41 ? -56.848 -23.406 -29.474 1.00 58.29 52 TYR D O 1
ATOM 4832 N N . CYS D 1 42 ? -56.345 -21.242 -29.839 1.00 58.90 53 CYS D N 1
ATOM 4833 C CA . CYS D 1 42 ? -56.652 -21.228 -31.274 1.00 57.92 53 CYS D CA 1
ATOM 4834 C C . CYS D 1 42 ? -55.374 -21.155 -32.117 1.00 57.57 53 CYS D C 1
ATOM 4835 O O . CYS D 1 42 ? -54.661 -20.146 -32.108 1.00 57.92 53 CYS D O 1
ATOM 4838 N N . PHE D 1 43 ? -55.096 -22.244 -32.833 1.00 56.56 54 PHE D N 1
ATOM 4839 C CA . PHE D 1 43 ? -53.932 -22.361 -33.685 1.00 55.07 54 PHE D CA 1
ATOM 4840 C C . PHE D 1 43 ? -54.359 -22.086 -35.105 1.00 55.47 54 PHE D C 1
ATOM 4841 O O . PHE D 1 43 ? -55.165 -22.823 -35.659 1.00 55.10 54 PHE D O 1
ATOM 4849 N N . THR D 1 44 ? -53.822 -21.012 -35.682 1.00 56.29 55 THR D N 1
ATOM 4850 C CA . THR D 1 44 ? -54.107 -20.612 -37.073 1.00 56.30 55 THR D CA 1
ATOM 4851 C C . THR D 1 44 ? -52.835 -20.747 -37.891 1.00 56.15 55 THR D C 1
ATOM 4852 O O . THR D 1 44 ? -51.782 -21.130 -37.374 1.00 56.30 55 THR D O 1
ATOM 4856 N N . ASN D 1 45 ? -52.935 -20.421 -39.171 1.00 55.67 56 ASN D N 1
ATOM 4857 C CA . ASN D 1 45 ? -51.779 -20.419 -40.045 1.00 55.61 56 ASN D CA 1
ATOM 4858 C C . ASN D 1 45 ? -50.738 -19.348 -39.699 1.00 55.82 56 ASN D C 1
ATOM 4859 O O . ASN D 1 45 ? -49.592 -19.470 -40.114 1.00 56.70 56 ASN D O 1
ATOM 4864 N N . LEU D 1 46 ? -51.145 -18.302 -38.966 1.00 55.40 57 LEU D N 1
ATOM 4865 C CA . LEU D 1 46 ? -50.283 -17.168 -38.630 1.00 53.90 57 LEU D CA 1
ATOM 4866 C C . LEU D 1 46 ? -49.894 -17.085 -37.162 1.00 53.88 57 LEU D C 1
ATOM 4867 O O . LEU D 1 46 ? -48.864 -16.507 -36.820 1.00 54.38 57 LEU D O 1
ATOM 4872 N N . ALA D 1 47 ? -50.710 -17.640 -36.280 1.00 53.91 58 ALA D N 1
ATOM 4873 C CA . ALA D 1 47 ? -50.491 -17.394 -34.860 1.00 54.14 58 ALA D CA 1
ATOM 4874 C C . ALA D 1 47 ? -51.151 -18.376 -33.920 1.00 54.02 58 ALA D C 1
ATOM 4875 O O . ALA D 1 47 ? -51.952 -19.210 -34.331 1.00 55.41 58 ALA D O 1
ATOM 4877 N N . LEU D 1 48 ? -50.775 -18.267 -32.651 1.00 53.98 59 LEU D N 1
ATOM 4878 C CA . LEU D 1 48 ? -51.494 -18.905 -31.563 1.00 54.04 59 LEU D CA 1
ATOM 4879 C C . LEU D 1 48 ? -52.273 -17.765 -30.913 1.00 55.70 59 LEU D C 1
ATOM 4880 O O . LEU D 1 48 ? -51.667 -16.812 -30.376 1.00 55.69 59 LEU D O 1
ATOM 4885 N N . VAL D 1 49 ? -53.602 -17.867 -30.962 1.00 56.29 60 VAL D N 1
ATOM 4886 C CA . VAL D 1 49 ? -54.471 -16.885 -30.361 1.00 55.78 60 VAL D CA 1
ATOM 4887 C C . VAL D 1 49 ? -55.014 -17.566 -29.100 1.00 57.41 60 VAL D C 1
ATOM 4888 O O . VAL D 1 49 ? -55.706 -18.591 -29.170 1.00 57.56 60 VAL D O 1
ATOM 4892 N N . HIS D 1 50 ? -54.670 -17.000 -27.948 1.00 58.52 61 HIS D N 1
ATOM 4893 C CA . HIS D 1 50 ? -55.006 -17.578 -26.672 1.00 59.66 61 HIS D CA 1
ATOM 4894 C C . HIS D 1 50 ? -55.897 -16.611 -25.901 1.00 61.09 61 HIS D C 1
ATOM 4895 O O . HIS D 1 50 ? -55.560 -15.434 -25.738 1.00 60.79 61 HIS D O 1
ATOM 4902 N N . LEU D 1 51 ? -57.066 -17.104 -25.494 1.00 63.11 62 LEU D N 1
ATOM 4903 C CA . LEU D 1 51 ? -57.955 -16.394 -24.566 1.00 64.74 62 LEU D CA 1
ATOM 4904 C C . LEU D 1 51 ? -57.683 -17.054 -23.214 1.00 66.10 62 LEU D C 1
ATOM 4905 O O . LEU D 1 51 ? -57.996 -18.230 -23.015 1.00 65.20 62 LEU D O 1
ATOM 4910 N N . ASP D 1 52 ? -57.073 -16.295 -22.306 1.00 69.11 63 ASP D N 1
ATOM 4911 C CA . ASP D 1 52 ? -56.687 -16.793 -20.988 1.00 71.58 63 ASP D CA 1
ATOM 4912 C C . ASP D 1 52 ? -57.678 -16.378 -19.913 1.00 72.88 63 ASP D C 1
ATOM 4913 O O . ASP D 1 52 ? -58.117 -15.229 -19.882 1.00 73.59 63 ASP D O 1
ATOM 4918 N N . GLY D 1 53 ? -57.995 -17.315 -19.017 1.00 74.29 64 GLY D N 1
ATOM 4919 C CA . GLY D 1 53 ? -58.882 -17.064 -17.876 1.00 74.96 64 GLY D CA 1
ATOM 4920 C C . GLY D 1 53 ? -58.137 -17.220 -16.560 1.00 75.55 64 GLY D C 1
ATOM 4921 O O . GLY D 1 53 ? -58.303 -18.222 -15.858 1.00 76.43 64 GLY D O 1
ATOM 4922 N N . SER D 1 59 ? -63.460 -14.568 -14.600 1.00 85.59 70 SER D N 1
ATOM 4923 C CA . SER D 1 59 ? -64.511 -14.504 -15.608 1.00 85.68 70 SER D CA 1
ATOM 4924 C C . SER D 1 59 ? -63.971 -13.877 -16.898 1.00 86.16 70 SER D C 1
ATOM 4925 O O . SER D 1 59 ? -64.023 -14.495 -17.975 1.00 87.45 70 SER D O 1
ATOM 4928 N N . LYS D 1 60 ? -63.441 -12.656 -16.770 1.00 85.94 71 LYS D N 1
ATOM 4929 C CA . LYS D 1 60 ? -62.832 -11.890 -17.879 1.00 85.06 71 LYS D CA 1
ATOM 4930 C C . LYS D 1 60 ? -61.751 -12.737 -18.590 1.00 84.32 71 LYS D C 1
ATOM 4931 O O . LYS D 1 60 ? -61.196 -13.656 -17.979 1.00 83.53 71 LYS D O 1
ATOM 4934 N N . ARG D 1 61 ? -61.470 -12.447 -19.867 1.00 83.50 72 ARG D N 1
ATOM 4935 C CA . ARG D 1 61 ? -60.447 -13.186 -20.637 1.00 82.61 72 ARG D CA 1
ATOM 4936 C C . ARG D 1 61 ? -59.405 -12.248 -21.219 1.00 79.70 72 ARG D C 1
ATOM 4937 O O . ARG D 1 61 ? -59.772 -11.274 -21.882 1.00 79.15 72 ARG D O 1
ATOM 4945 N N . VAL D 1 62 ? -58.121 -12.561 -21.002 1.00 76.17 73 VAL D N 1
ATOM 4946 C CA . VAL D 1 62 ? -57.008 -11.798 -21.594 1.00 73.48 73 VAL D CA 1
ATOM 4947 C C . VAL D 1 62 ? -56.652 -12.405 -22.943 1.00 71.54 73 VAL D C 1
ATOM 4948 O O . VAL D 1 62 ? -56.343 -13.591 -23.018 1.00 70.78 73 VAL D O 1
ATOM 4952 N N . LEU D 1 63 ? -56.696 -11.596 -24.003 1.00 69.47 74 LEU D N 1
ATOM 4953 C CA . LEU D 1 63 ? -56.420 -12.089 -25.363 1.00 68.11 74 LEU D CA 1
ATOM 4954 C C . LEU D 1 63 ? -54.951 -11.890 -25.697 1.00 66.09 74 LEU D C 1
ATOM 4955 O O . LEU D 1 63 ? -54.460 -10.766 -25.748 1.00 64.15 74 LEU D O 1
ATOM 4958 N N . TYR D 1 64 ? -54.258 -13.001 -25.901 1.00 65.03 75 TYR D N 1
ATOM 4959 C CA . TYR D 1 64 ? -52.872 -12.984 -26.354 1.00 64.22 75 TYR D CA 1
ATOM 4960 C C . TYR D 1 64 ? -52.822 -13.414 -27.797 1.00 61.90 75 TYR D C 1
ATOM 4961 O O . TYR D 1 64 ? -53.619 -14.235 -28.234 1.00 62.00 75 TYR D O 1
ATOM 4970 N N . ARG D 1 65 ? -51.881 -12.855 -28.538 1.00 59.78 76 ARG D N 1
ATOM 4971 C CA . ARG D 1 65 ? -51.665 -13.256 -29.908 1.00 58.22 76 ARG D CA 1
ATOM 4972 C C . ARG D 1 65 ? -50.165 -13.335 -30.126 1.00 58.19 76 ARG D C 1
ATOM 4973 O O . ARG D 1 65 ? -49.450 -12.346 -29.969 1.00 57.93 76 ARG D O 1
ATOM 4981 N N . TYR D 1 66 ? -49.705 -14.534 -30.480 1.00 58.67 77 TYR D N 1
ATOM 4982 C CA . TYR D 1 66 ? -48.311 -14.797 -30.740 1.00 57.93 77 TYR D CA 1
ATOM 4983 C C . TYR D 1 66 ? -48.201 -15.256 -32.180 1.00 57.35 77 TYR D C 1
ATOM 4984 O O . TYR D 1 66 ? -48.442 -16.417 -32.486 1.00 56.90 77 TYR D O 1
ATOM 4993 N N . PRO D 1 67 ? -47.897 -14.322 -33.087 1.00 57.68 78 PRO D N 1
ATOM 4994 C CA . PRO D 1 67 ? -47.592 -14.724 -34.447 1.00 57.20 78 PRO D CA 1
ATOM 4995 C C . PRO D 1 67 ? -46.324 -15.548 -34.463 1.00 57.35 78 PRO D C 1
ATOM 4996 O O . PRO D 1 67 ? -45.384 -15.227 -33.743 1.00 56.88 78 PRO D O 1
ATOM 5000 N N . TYR D 1 68 ? -46.284 -16.571 -35.309 1.00 58.33 79 TYR D N 1
ATOM 5001 C CA . TYR D 1 68 ? -45.142 -17.471 -35.363 1.00 58.38 79 TYR D CA 1
ATOM 5002 C C . TYR D 1 68 ? -43.876 -16.725 -35.750 1.00 59.94 79 TYR D C 1
ATOM 5003 O O . TYR D 1 68 ? -42.818 -16.947 -35.132 1.00 61.42 79 TYR D O 1
ATOM 5012 N N . ALA D 1 69 ? -44.006 -15.826 -36.738 1.00 60.19 80 ALA D N 1
ATOM 5013 C CA . ALA D 1 69 ? -42.900 -14.974 -37.254 1.00 59.95 80 ALA D CA 1
ATOM 5014 C C . ALA D 1 69 ? -42.130 -14.191 -36.176 1.00 59.94 80 ALA D C 1
ATOM 5015 O O . ALA D 1 69 ? -40.922 -13.963 -36.324 1.00 61.97 80 ALA D O 1
ATOM 5017 N N . HIS D 1 70 ? -42.818 -13.772 -35.115 1.00 60.57 81 HIS D N 1
ATOM 5018 C CA . HIS D 1 70 ? -42.176 -13.030 -34.022 1.00 61.83 81 HIS D CA 1
ATOM 5019 C C . HIS D 1 70 ? -42.011 -13.852 -32.765 1.00 62.35 81 HIS D C 1
ATOM 5020 O O . HIS D 1 70 ? -41.287 -13.452 -31.853 1.00 63.51 81 HIS D O 1
ATOM 5027 N N . TYR D 1 71 ? -42.714 -14.982 -32.689 1.00 63.19 82 TYR D N 1
ATOM 5028 C CA . TYR D 1 71 ? -42.670 -15.854 -31.512 1.00 61.96 82 TYR D CA 1
ATOM 5029 C C . TYR D 1 71 ? -42.452 -17.284 -31.953 1.00 62.22 82 TYR D C 1
ATOM 5030 O O . TYR D 1 71 ? -43.404 -17.964 -32.331 1.00 62.53 82 TYR D O 1
ATOM 5039 N N . PRO D 1 72 ? -41.193 -17.737 -31.918 1.00 62.13 83 PRO D N 1
ATOM 5040 C CA . PRO D 1 72 ? -40.889 -19.090 -32.360 1.00 61.44 83 PRO D CA 1
ATOM 5041 C C . PRO D 1 72 ? -41.356 -20.149 -31.394 1.00 60.33 83 PRO D C 1
ATOM 5042 O O . PRO D 1 72 ? -41.386 -19.911 -30.183 1.00 60.32 83 PRO D O 1
ATOM 5046 N N . ILE D 1 73 ? -41.693 -21.309 -31.963 1.00 59.50 84 ILE D N 1
ATOM 5047 C CA . ILE D 1 73 ? -42.097 -22.483 -31.223 1.00 58.65 84 ILE D CA 1
ATOM 5048 C C . ILE D 1 73 ? -40.875 -23.343 -30.927 1.00 59.52 84 ILE D C 1
ATOM 5049 O O . ILE D 1 73 ? -40.084 -23.627 -31.808 1.00 58.84 84 ILE D O 1
ATOM 5054 N N . ARG D 1 74 ? -40.732 -23.737 -29.661 1.00 61.49 85 ARG D N 1
ATOM 5055 C CA . ARG D 1 74 ? -39.607 -24.542 -29.229 1.00 62.79 85 ARG D CA 1
ATOM 5056 C C . ARG D 1 74 ? -40.050 -25.590 -28.213 1.00 62.81 85 ARG D C 1
ATOM 5057 O O . ARG D 1 74 ? -41.091 -25.450 -27.551 1.00 62.18 85 ARG D O 1
ATOM 5065 N N . HIS D 1 75 ? -39.247 -26.651 -28.116 1.00 63.57 86 HIS D N 1
ATOM 5066 C CA . HIS D 1 75 ? -39.413 -27.696 -27.112 1.00 63.68 86 HIS D CA 1
ATOM 5067 C C . HIS D 1 75 ? -40.791 -28.323 -27.122 1.00 62.66 86 HIS D C 1
ATOM 5068 O O . HIS D 1 75 ? -41.446 -28.373 -26.115 1.00 61.34 86 HIS D O 1
ATOM 5075 N N . VAL D 1 76 ? -41.219 -28.812 -28.276 1.00 62.76 87 VAL D N 1
ATOM 5076 C CA . VAL D 1 76 ? -42.517 -29.474 -28.389 1.00 62.31 87 VAL D CA 1
ATOM 5077 C C . VAL D 1 76 ? -42.489 -30.896 -27.803 1.00 63.98 87 VAL D C 1
ATOM 5078 O O . VAL D 1 76 ? -41.818 -31.806 -28.312 1.00 63.96 87 VAL D O 1
ATOM 5090 N N . PHE D 1 78 ? -44.939 -34.127 -25.842 1.00 68.93 89 PHE D N 1
ATOM 5091 C CA . PHE D 1 78 ? -46.226 -34.760 -25.644 1.00 69.92 89 PHE D CA 1
ATOM 5092 C C . PHE D 1 78 ? -46.167 -35.690 -24.438 1.00 71.08 89 PHE D C 1
ATOM 5093 O O . PHE D 1 78 ? -45.111 -36.190 -24.072 1.00 69.99 89 PHE D O 1
ATOM 5101 N N . GLU D 1 79 ? -47.314 -35.904 -23.812 1.00 73.40 90 GLU D N 1
ATOM 5102 C CA . GLU D 1 79 ? -47.408 -36.785 -22.659 1.00 75.44 90 GLU D CA 1
ATOM 5103 C C . GLU D 1 79 ? -48.717 -37.566 -22.751 1.00 75.26 90 GLU D C 1
ATOM 5104 O O . GLU D 1 79 ? -49.769 -36.973 -22.897 1.00 74.07 90 GLU D O 1
ATOM 5110 N N . THR D 1 80 ? -48.639 -38.892 -22.707 1.00 76.61 91 THR D N 1
ATOM 5111 C CA . THR D 1 80 ? -49.819 -39.734 -22.874 1.00 78.00 91 THR D CA 1
ATOM 5112 C C . THR D 1 80 ? -50.541 -39.989 -21.554 1.00 79.71 91 THR D C 1
ATOM 5113 O O . THR D 1 80 ? -50.026 -39.694 -20.482 1.00 79.25 91 THR D O 1
ATOM 5117 N N . ALA D 1 81 ? -51.745 -40.545 -21.665 1.00 82.86 92 ALA D N 1
ATOM 5118 C CA . ALA D 1 81 ? -52.610 -40.823 -20.529 1.00 84.62 92 ALA D CA 1
ATOM 5119 C C . ALA D 1 81 ? -52.427 -42.251 -20.064 1.00 86.80 92 ALA D C 1
ATOM 5120 O O . ALA D 1 81 ? -52.289 -43.165 -20.879 1.00 86.98 92 ALA D O 1
ATOM 5122 N N . GLY D 1 82 ? -52.417 -42.431 -18.747 1.00 89.45 93 GLY D N 1
ATOM 5123 C CA . GLY D 1 82 ? -52.406 -43.757 -18.144 1.00 91.02 93 GLY D CA 1
ATOM 5124 C C . GLY D 1 82 ? -53.819 -44.325 -18.095 1.00 92.19 93 GLY D C 1
ATOM 5125 O O . GLY D 1 82 ? -54.767 -43.705 -18.586 1.00 92.36 93 GLY D O 1
ATOM 5126 N N . THR D 1 83 ? -53.974 -45.504 -17.499 1.00 93.37 94 THR D N 1
ATOM 5127 C CA . THR D 1 83 ? -55.300 -46.110 -17.364 1.00 93.34 94 THR D CA 1
ATOM 5128 C C . THR D 1 83 ? -56.190 -45.198 -16.533 1.00 93.44 94 THR D C 1
ATOM 5129 O O . THR D 1 83 ? -57.342 -44.963 -16.885 1.00 93.21 94 THR D O 1
ATOM 5133 N N . VAL D 1 84 ? -55.624 -44.660 -15.455 1.00 93.40 95 VAL D N 1
ATOM 5134 C CA . VAL D 1 84 ? -56.367 -43.869 -14.485 1.00 92.99 95 VAL D CA 1
ATOM 5135 C C . VAL D 1 84 ? -56.518 -42.389 -14.843 1.00 92.41 95 VAL D C 1
ATOM 5136 O O . VAL D 1 84 ? -57.352 -41.714 -14.259 1.00 91.89 95 VAL D O 1
ATOM 5140 N N . ASP D 1 85 ? -55.736 -41.892 -15.801 1.00 91.94 96 ASP D N 1
ATOM 5141 C CA . ASP D 1 85 ? -55.775 -40.472 -16.188 1.00 91.03 96 ASP D CA 1
ATOM 5142 C C . ASP D 1 85 ? -56.801 -40.203 -17.265 1.00 89.24 96 ASP D C 1
ATOM 5143 O O . ASP D 1 85 ? -57.034 -41.047 -18.118 1.00 88.46 96 ASP D O 1
ATOM 5148 N N . LEU D 1 86 ? -57.389 -39.013 -17.230 1.00 87.63 97 LEU D N 1
ATOM 5149 C CA . LEU D 1 86 ? -58.417 -38.618 -18.191 1.00 87.21 97 LEU D CA 1
ATOM 5150 C C . LEU D 1 86 ? -57.890 -37.744 -19.338 1.00 85.76 97 LEU D C 1
ATOM 5151 O O . LEU D 1 86 ? -58.606 -37.494 -20.313 1.00 85.02 97 LEU D O 1
ATOM 5156 N N . ASP D 1 87 ? -56.648 -37.286 -19.233 1.00 83.69 98 ASP D N 1
ATOM 5157 C CA . ASP D 1 87 ? -56.131 -36.342 -20.203 1.00 82.28 98 ASP D CA 1
ATOM 5158 C C . ASP D 1 87 ? -54.747 -36.689 -20.746 1.00 79.67 98 ASP D C 1
ATOM 5159 O O . ASP D 1 87 ? -53.985 -37.428 -20.118 1.00 78.92 98 ASP D O 1
ATOM 5164 N N . VAL D 1 88 ? -54.465 -36.180 -21.946 1.00 76.25 99 VAL D N 1
ATOM 5165 C CA . VAL D 1 88 ? -53.116 -36.173 -22.506 1.00 73.41 99 VAL D CA 1
ATOM 5166 C C . VAL D 1 88 ? -52.703 -34.713 -22.413 1.00 72.60 99 VAL D C 1
ATOM 5167 O O . VAL D 1 88 ? -53.554 -33.830 -22.344 1.00 72.47 99 VAL D O 1
ATOM 5171 N N . GLU D 1 89 ? -51.405 -34.458 -22.371 1.00 71.76 100 GLU D N 1
ATOM 5172 C CA . GLU D 1 89 ? -50.890 -33.100 -22.264 1.00 71.48 100 GLU D CA 1
ATOM 5173 C C . GLU D 1 89 ? -49.971 -32.804 -23.449 1.00 68.84 100 GLU D C 1
ATOM 5174 O O . GLU D 1 89 ? -49.084 -33.613 -23.765 1.00 68.52 100 GLU D O 1
ATOM 5180 N N . ILE D 1 90 ? -50.197 -31.669 -24.125 1.00 66.85 101 ILE D N 1
ATOM 5181 C CA . ILE D 1 90 ? -49.247 -31.173 -25.149 1.00 64.28 101 ILE D CA 1
ATOM 5182 C C . ILE D 1 90 ? -48.515 -29.950 -24.582 1.00 63.86 101 ILE D C 1
ATOM 5183 O O . ILE D 1 90 ? -49.131 -29.073 -23.966 1.00 62.92 101 ILE D O 1
ATOM 5188 N N . LYS D 1 91 ? -47.191 -29.936 -24.744 1.00 63.66 102 LYS D N 1
ATOM 5189 C CA . LYS D 1 91 ? -46.354 -28.842 -24.256 1.00 64.75 102 LYS D CA 1
ATOM 5190 C C . LYS D 1 91 ? -45.493 -28.226 -25.368 1.00 61.76 102 LYS D C 1
ATOM 5191 O O . LYS D 1 91 ? -45.111 -28.893 -26.323 1.00 59.49 102 LYS D O 1
ATOM 5197 N N . PHE D 1 92 ? -45.197 -26.941 -25.199 1.00 59.57 103 PHE D N 1
ATOM 5198 C CA . PHE D 1 92 ? -44.326 -26.195 -26.081 1.00 57.71 103 PHE D CA 1
ATOM 5199 C C . PHE D 1 92 ? -44.042 -24.808 -25.511 1.00 58.87 103 PHE D C 1
ATOM 5200 O O . PHE D 1 92 ? -44.715 -24.361 -24.599 1.00 58.93 103 PHE D O 1
ATOM 5208 N N . GLU D 1 93 ? -43.030 -24.135 -26.048 1.00 61.23 104 GLU D N 1
ATOM 5209 C CA . GLU D 1 93 ? -42.723 -22.753 -25.681 1.00 62.40 104 GLU D CA 1
ATOM 5210 C C . GLU D 1 93 ? -42.880 -21.894 -26.907 1.00 61.61 104 GLU D C 1
ATOM 5211 O O . GLU D 1 93 ? -42.332 -22.207 -27.958 1.00 60.94 104 GLU D O 1
ATOM 5217 N N . ILE D 1 94 ? -43.644 -20.821 -26.771 1.00 61.84 105 ILE D N 1
ATOM 5218 C CA . ILE D 1 94 ? -43.871 -19.900 -27.857 1.00 61.91 105 ILE D CA 1
ATOM 5219 C C . ILE D 1 94 ? -43.304 -18.574 -27.379 1.00 64.99 105 ILE D C 1
ATOM 5220 O O . ILE D 1 94 ? -43.645 -18.077 -26.303 1.00 64.26 105 ILE D O 1
ATOM 5225 N N . GLY D 1 95 ? -42.392 -18.021 -28.178 1.00 69.31 106 GLY D N 1
ATOM 5226 C CA . GLY D 1 95 ? -41.534 -16.963 -27.675 1.00 71.86 106 GLY D CA 1
ATOM 5227 C C . GLY D 1 95 ? -40.872 -17.678 -26.505 1.00 73.92 106 GLY D C 1
ATOM 5228 O O . GLY D 1 95 ? -40.436 -18.836 -26.645 1.00 76.51 106 GLY D O 1
ATOM 5229 N N . GLY D 1 96 ? -40.835 -17.049 -25.343 1.00 74.83 107 GLY D N 1
ATOM 5230 C CA . GLY D 1 96 ? -40.269 -17.721 -24.179 1.00 75.64 107 GLY D CA 1
ATOM 5231 C C . GLY D 1 96 ? -41.324 -18.300 -23.255 1.00 76.25 107 GLY D C 1
ATOM 5232 O O . GLY D 1 96 ? -40.998 -18.971 -22.282 1.00 77.40 107 GLY D O 1
ATOM 5233 N N . LYS D 1 97 ? -42.592 -18.062 -23.573 1.00 76.77 108 LYS D N 1
ATOM 5234 C CA . LYS D 1 97 ? -43.694 -18.464 -22.711 1.00 77.12 108 LYS D CA 1
ATOM 5235 C C . LYS D 1 97 ? -43.981 -19.956 -22.854 1.00 75.86 108 LYS D C 1
ATOM 5236 O O . LYS D 1 97 ? -44.124 -20.442 -23.974 1.00 74.99 108 LYS D O 1
ATOM 5242 N N . HIS D 1 98 ? -44.068 -20.659 -21.722 1.00 74.89 109 HIS D N 1
ATOM 5243 C CA . HIS D 1 98 ? -44.337 -22.107 -21.685 1.00 75.52 109 HIS D CA 1
ATOM 5244 C C . HIS D 1 98 ? -45.823 -22.397 -21.712 1.00 73.58 109 HIS D C 1
ATOM 5245 O O . HIS D 1 98 ? -46.589 -21.809 -20.958 1.00 72.68 109 HIS D O 1
ATOM 5252 N N . TYR D 1 99 ? -46.211 -23.335 -22.566 1.00 72.24 110 TYR D N 1
ATOM 5253 C CA . TYR D 1 99 ? -47.596 -23.766 -22.693 1.00 70.96 110 TYR D CA 1
ATOM 5254 C C . TYR D 1 99 ? -47.716 -25.253 -22.421 1.00 70.95 110 TYR D C 1
ATOM 5255 O O . TYR D 1 99 ? -46.950 -26.068 -22.928 1.00 71.54 110 TYR D O 1
ATOM 5264 N N . SER D 1 100 ? -48.693 -25.590 -21.605 1.00 71.09 111 SER D N 1
ATOM 5265 C CA . SER D 1 100 ? -48.967 -26.957 -21.250 1.00 71.22 111 SER D CA 1
ATOM 5266 C C . SER D 1 100 ? -50.476 -27.035 -21.269 1.00 69.21 111 SER D C 1
ATOM 5267 O O . SER D 1 100 ? -51.126 -26.335 -20.504 1.00 68.34 111 SER D O 1
ATOM 5270 N N . ILE D 1 101 ? -51.010 -27.851 -22.178 1.00 67.74 112 ILE D N 1
ATOM 5271 C CA . ILE D 1 101 ? -52.441 -27.924 -22.435 1.00 65.89 112 ILE D CA 1
ATOM 5272 C C . ILE D 1 101 ? -52.950 -29.335 -22.300 1.00 67.24 112 ILE D C 1
ATOM 5273 O O . ILE D 1 101 ? -52.635 -30.193 -23.109 1.00 65.44 112 ILE D O 1
ATOM 5278 N N . ASP D 1 102 ? -53.767 -29.547 -21.271 1.00 69.89 113 ASP D N 1
ATOM 5279 C CA . ASP D 1 102 ? -54.408 -30.837 -20.995 1.00 71.27 113 ASP D CA 1
ATOM 5280 C C . ASP D 1 102 ? -55.656 -31.015 -21.860 1.00 69.64 113 ASP D C 1
ATOM 5281 O O . ASP D 1 102 ? -56.532 -30.143 -21.908 1.00 68.87 113 ASP D O 1
ATOM 5286 N N . VAL D 1 103 ? -55.715 -32.141 -22.558 1.00 68.49 114 VAL D N 1
ATOM 5287 C CA . VAL D 1 103 ? -56.800 -32.416 -23.476 1.00 68.40 114 VAL D CA 1
ATOM 5288 C C . VAL D 1 103 ? -57.383 -33.798 -23.186 1.00 70.96 114 VAL D C 1
ATOM 5289 O O . VAL D 1 103 ? -56.669 -34.695 -22.746 1.00 69.99 114 VAL D O 1
ATOM 5293 N N . ASP D 1 104 ? -58.690 -33.925 -23.433 1.00 73.90 115 ASP D N 1
ATOM 5294 C CA . ASP D 1 104 ? -59.451 -35.172 -23.309 1.00 75.57 115 ASP D CA 1
ATOM 5295 C C . ASP D 1 104 ? -58.772 -36.333 -24.077 1.00 75.76 115 ASP D C 1
ATOM 5296 O O . ASP D 1 104 ? -58.720 -36.337 -25.304 1.00 74.79 115 ASP D O 1
ATOM 5301 N N . LYS D 1 105 ? -58.273 -37.321 -23.337 1.00 76.21 116 LYS D N 1
ATOM 5302 C CA . LYS D 1 105 ? -57.603 -38.492 -23.912 1.00 77.27 116 LYS D CA 1
ATOM 5303 C C . LYS D 1 105 ? -58.403 -39.186 -25.004 1.00 76.63 116 LYS D C 1
ATOM 5304 O O . LYS D 1 105 ? -57.841 -39.930 -25.793 1.00 76.04 116 LYS D O 1
ATOM 5310 N N . LYS D 1 106 ? -59.720 -38.986 -25.016 1.00 77.09 117 LYS D N 1
ATOM 5311 C CA . LYS D 1 106 ? -60.584 -39.563 -26.039 1.00 77.48 117 LYS D CA 1
ATOM 5312 C C . LYS D 1 106 ? -60.181 -39.042 -27.412 1.00 77.00 117 LYS D C 1
ATOM 5313 O O . LYS D 1 106 ? -60.226 -39.774 -28.399 1.00 77.40 117 LYS D O 1
ATOM 5319 N N . GLN D 1 107 ? -59.754 -37.784 -27.447 1.00 76.27 118 GLN D N 1
ATOM 5320 C CA . GLN D 1 107 ? -59.365 -37.118 -28.679 1.00 75.97 118 GLN D CA 1
ATOM 5321 C C . GLN D 1 107 ? -57.846 -37.148 -28.943 1.00 76.00 118 GLN D C 1
ATOM 5322 O O . GLN D 1 107 ? -57.308 -36.252 -29.580 1.00 75.85 118 GLN D O 1
ATOM 5328 N N . LEU D 1 108 ? -57.160 -38.179 -28.459 1.00 76.53 119 LEU D N 1
ATOM 5329 C CA . LEU D 1 108 ? -55.714 -38.340 -28.675 1.00 76.26 119 LEU D CA 1
ATOM 5330 C C . LEU D 1 108 ? -55.355 -38.278 -30.155 1.00 75.31 119 LEU D C 1
ATOM 5331 O O . LEU D 1 108 ? -54.440 -37.565 -30.537 1.00 74.84 119 LEU D O 1
ATOM 5336 N N . GLU D 1 109 ? -56.090 -39.010 -30.985 1.00 74.62 120 GLU D N 1
ATOM 5337 C CA . GLU D 1 109 ? -55.877 -39.013 -32.449 1.00 74.88 120 GLU D CA 1
ATOM 5338 C C . GLU D 1 109 ? -55.732 -37.596 -33.070 1.00 73.43 120 GLU D C 1
ATOM 5339 O O . GLU D 1 109 ? -55.038 -37.413 -34.067 1.00 72.66 120 GLU D O 1
ATOM 5345 N N . HIS D 1 110 ? -56.380 -36.604 -32.469 1.00 72.84 121 HIS D N 1
ATOM 5346 C CA . HIS D 1 110 ? -56.300 -35.231 -32.940 1.00 72.62 121 HIS D CA 1
ATOM 5347 C C . HIS D 1 110 ? -55.146 -34.456 -32.347 1.00 70.35 121 HIS D C 1
ATOM 5348 O O . HIS D 1 110 ? -54.445 -33.750 -33.082 1.00 68.70 121 HIS D O 1
ATOM 5355 N N . VAL D 1 111 ? -54.954 -34.589 -31.031 1.00 67.96 122 VAL D N 1
ATOM 5356 C CA . VAL D 1 111 ? -53.869 -33.893 -30.336 1.00 66.43 122 VAL D CA 1
ATOM 5357 C C . VAL D 1 111 ? -52.521 -34.370 -30.884 1.00 66.89 122 VAL D C 1
ATOM 5358 O O . VAL D 1 111 ? -51.617 -33.567 -31.053 1.00 66.27 122 VAL D O 1
ATOM 5362 N N . LYS D 1 112 ? -52.400 -35.658 -31.193 1.00 67.58 123 LYS D N 1
ATOM 5363 C CA . LYS D 1 112 ? -51.166 -36.174 -31.769 1.00 69.59 123 LYS D CA 1
ATOM 5364 C C . LYS D 1 112 ? -50.843 -35.460 -33.097 1.00 68.57 123 LYS D C 1
ATOM 5365 O O . LYS D 1 112 ? -49.672 -35.245 -33.411 1.00 69.20 123 LYS D O 1
ATOM 5371 N N . ASP D 1 113 ? -51.867 -35.090 -33.871 1.00 67.52 124 ASP D N 1
ATOM 5372 C CA . ASP D 1 113 ? -51.651 -34.367 -35.136 1.00 67.33 124 ASP D CA 1
ATOM 5373 C C . ASP D 1 113 ? -51.196 -32.927 -34.926 1.00 64.51 124 ASP D C 1
ATOM 5374 O O . ASP D 1 113 ? -50.547 -32.370 -35.772 1.00 64.71 124 ASP D O 1
ATOM 5379 N N . LEU D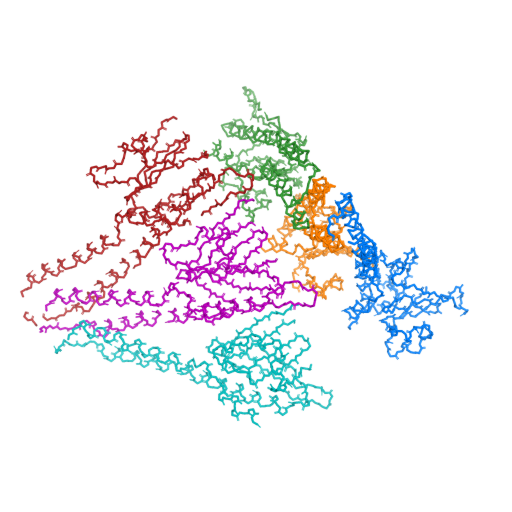 1 114 ? -51.593 -32.308 -33.828 1.00 61.76 125 LEU D N 1
ATOM 5380 C CA . LEU D 1 114 ? -51.109 -30.985 -33.482 1.00 59.64 125 LEU D CA 1
ATOM 5381 C C . LEU D 1 114 ? -49.633 -31.099 -33.057 1.00 60.20 125 LEU D C 1
ATOM 5382 O O . LEU D 1 114 ? -48.810 -30.260 -33.407 1.00 60.55 125 LEU D O 1
ATOM 5387 N N . TYR D 1 115 ? -49.312 -32.137 -32.286 1.00 60.37 126 TYR D N 1
ATOM 5388 C CA . TYR D 1 115 ? -47.934 -32.435 -31.914 1.00 59.90 126 TYR D CA 1
ATOM 5389 C C . TYR D 1 115 ? -47.063 -32.469 -33.186 1.00 59.54 126 TYR D C 1
ATOM 5390 O O . TYR D 1 115 ? -46.129 -31.707 -33.318 1.00 60.11 126 TYR D O 1
ATOM 5399 N N . LYS D 1 116 ? -47.390 -33.329 -34.133 1.00 59.08 127 LYS D N 1
ATOM 5400 C CA . LYS D 1 116 ? -46.638 -33.394 -35.389 1.00 60.36 127 LYS D CA 1
ATOM 5401 C C . LYS D 1 116 ? -46.552 -32.016 -36.097 1.00 58.62 127 LYS D C 1
ATOM 5402 O O . LYS D 1 116 ? -45.522 -31.664 -36.668 1.00 58.55 127 LYS D O 1
ATOM 5408 N N . ALA D 1 117 ? -47.629 -31.237 -36.039 1.00 57.92 128 ALA D N 1
ATOM 5409 C CA . ALA D 1 117 ? -47.663 -29.922 -36.697 1.00 57.91 128 ALA D CA 1
ATOM 5410 C C . ALA D 1 117 ? -46.716 -28.927 -36.054 1.00 57.15 128 ALA D C 1
ATOM 5411 O O . ALA D 1 117 ? -45.979 -28.250 -36.749 1.00 58.26 128 ALA D O 1
ATOM 5413 N N . LEU D 1 118 ? -46.739 -28.858 -34.725 1.00 55.79 129 LEU D N 1
ATOM 5414 C CA . LEU D 1 118 ? -45.928 -27.918 -33.965 1.00 54.37 129 LEU D CA 1
ATOM 5415 C C . LEU D 1 118 ? -44.470 -28.313 -34.023 1.00 54.30 129 LEU D C 1
ATOM 5416 O O . LEU D 1 118 ? -43.575 -27.477 -33.943 1.00 54.53 129 LEU D O 1
ATOM 5421 N N . LEU D 1 119 ? -44.243 -29.616 -34.106 1.00 54.55 130 LEU D N 1
ATOM 5422 C CA . LEU D 1 119 ? -42.909 -30.191 -34.123 1.00 53.72 130 LEU D CA 1
ATOM 5423 C C . LEU D 1 119 ? -42.225 -29.732 -35.387 1.00 53.89 130 LEU D C 1
ATOM 5424 O O . LEU D 1 119 ? -41.066 -29.351 -35.361 1.00 55.41 130 LEU D O 1
ATOM 5429 N N . ALA D 1 120 ? -42.981 -29.740 -36.483 1.00 54.74 131 ALA D N 1
ATOM 5430 C CA . ALA D 1 120 ? -42.508 -29.369 -37.823 1.00 54.42 131 ALA D CA 1
ATOM 5431 C C . ALA D 1 120 ? -42.367 -27.876 -37.980 1.00 54.95 131 ALA D C 1
ATOM 5432 O O . ALA D 1 120 ? -41.519 -27.406 -38.743 1.00 56.90 131 ALA D O 1
ATOM 5434 N N . ILE D 1 121 ? -43.237 -27.127 -37.310 1.00 54.96 132 ILE D N 1
ATOM 5435 C CA . ILE D 1 121 ? -43.155 -25.674 -37.342 1.00 54.57 132 ILE D CA 1
ATOM 5436 C C . ILE D 1 121 ? -41.860 -25.268 -36.641 1.00 55.04 132 ILE D C 1
ATOM 5437 O O . ILE D 1 121 ? -41.045 -24.527 -37.196 1.00 54.43 132 ILE D O 1
ATOM 5442 N N . ALA D 1 122 ? -41.673 -25.792 -35.433 1.00 55.30 133 ALA D N 1
ATOM 5443 C CA . ALA D 1 122 ? -40.457 -25.587 -34.669 1.00 55.27 133 ALA D CA 1
ATOM 5444 C C . ALA D 1 122 ? -39.220 -25.920 -35.501 1.00 56.66 133 ALA D C 1
ATOM 5445 O O . ALA D 1 122 ? -38.274 -25.140 -35.528 1.00 57.61 133 ALA D O 1
ATOM 5447 N N . GLU D 1 123 ? -39.196 -27.044 -36.201 1.00 58.18 134 GLU D N 1
ATOM 5448 C CA . GLU D 1 123 ? -37.970 -27.368 -36.920 1.00 61.38 134 GLU D CA 1
ATOM 5449 C C . GLU D 1 123 ? -37.654 -26.324 -38.012 1.00 59.15 134 GLU D C 1
ATOM 5450 O O . GLU D 1 123 ? -36.515 -25.879 -38.158 1.00 57.01 134 GLU D O 1
ATOM 5456 N N . LYS D 1 124 ? -38.688 -25.936 -38.749 1.00 58.32 135 LYS D N 1
ATOM 5457 C CA . LYS D 1 124 ? -38.567 -24.969 -39.836 1.00 58.25 135 LYS D CA 1
ATOM 5458 C C . LYS D 1 124 ? -38.026 -23.619 -39.326 1.00 57.11 135 LYS D C 1
ATOM 5459 O O . LYS D 1 124 ? -37.143 -22.997 -39.930 1.00 58.07 135 LYS D O 1
ATOM 5465 N N . GLN D 1 125 ? -38.551 -23.182 -38.201 1.00 55.27 136 GLN D N 1
ATOM 5466 C CA . GLN D 1 125 ? -38.137 -21.933 -37.614 1.00 54.10 136 GLN D CA 1
ATOM 5467 C C . GLN D 1 125 ? -36.681 -21.972 -37.174 1.00 54.58 136 GLN D C 1
ATOM 5468 O O . GLN D 1 125 ? -35.955 -21.010 -37.388 1.00 54.32 136 GLN D O 1
ATOM 5474 N N . TYR D 1 126 ? -36.280 -23.085 -36.566 1.00 56.80 137 TYR D N 1
ATOM 5475 C CA . TYR D 1 126 ? -34.891 -23.328 -36.172 1.00 58.37 137 TYR D CA 1
ATOM 5476 C C . TYR D 1 126 ? -33.948 -23.250 -37.363 1.00 58.99 137 TYR D C 1
ATOM 5477 O O . TYR D 1 126 ? -32.927 -22.596 -37.316 1.00 57.99 137 TYR D O 1
ATOM 5486 N N . GLU D 1 127 ? -34.287 -23.980 -38.409 1.00 60.95 138 GLU D N 1
ATOM 5487 C CA . GLU D 1 127 ? -33.463 -24.030 -39.589 1.00 63.60 138 GLU D CA 1
ATOM 5488 C C . GLU D 1 127 ? -33.406 -22.610 -40.171 1.00 61.02 138 GLU D C 1
ATOM 5489 O O . GLU D 1 127 ? -32.354 -22.132 -40.566 1.00 62.34 138 GLU D O 1
ATOM 5495 N N . GLY D 1 128 ? -34.540 -21.923 -40.183 1.00 59.11 139 GLY D N 1
ATOM 5496 C CA . GLY D 1 128 ? -34.595 -20.550 -40.642 1.00 57.67 139 GLY D CA 1
ATOM 5497 C C . GLY D 1 128 ? -33.603 -19.642 -39.936 1.00 57.39 139 GLY D C 1
ATOM 5498 O O . GLY D 1 128 ? -33.032 -18.772 -40.561 1.00 57.91 139 GLY D O 1
ATOM 5499 N N . GLN D 1 129 ? -33.376 -19.834 -38.641 1.00 56.64 140 GLN D N 1
ATOM 5500 C CA . GLN D 1 129 ? -32.356 -19.056 -37.935 1.00 57.70 140 GLN D CA 1
ATOM 5501 C C . GLN D 1 129 ? -30.938 -19.386 -38.387 1.00 56.47 140 GLN D C 1
ATOM 5502 O O . GLN D 1 129 ? -30.111 -18.498 -38.465 1.00 57.48 140 GLN D O 1
ATOM 5508 N N . LYS D 1 130 ? -30.642 -20.640 -38.697 1.00 55.86 141 LYS D N 1
ATOM 5509 C CA . LYS D 1 130 ? -29.314 -20.962 -39.185 1.00 56.43 141 LYS D CA 1
ATOM 5510 C C . LYS D 1 130 ? -29.092 -20.223 -40.494 1.00 54.42 141 LYS D C 1
ATOM 5511 O O . LYS D 1 130 ? -28.058 -19.643 -40.689 1.00 53.89 141 LYS D O 1
ATOM 5525 N N . LEU D 1 132 ? -30.470 -17.493 -41.673 1.00 55.26 143 LEU D N 1
ATOM 5526 C CA . LEU D 1 132 ? -30.211 -16.072 -41.423 1.00 56.63 143 LEU D CA 1
ATOM 5527 C C . LEU D 1 132 ? -28.773 -15.810 -41.016 1.00 57.25 143 LEU D C 1
ATOM 5528 O O . LEU D 1 132 ? -28.162 -14.836 -41.487 1.00 57.41 143 LEU D O 1
ATOM 5533 N N . GLU D 1 133 ? -28.228 -16.658 -40.149 1.00 57.23 144 GLU D N 1
ATOM 5534 C CA . GLU D 1 133 ? -26.797 -16.550 -39.815 1.00 59.17 144 GLU D CA 1
ATOM 5535 C C . GLU D 1 133 ? -25.922 -16.643 -41.076 1.00 54.81 144 GLU D C 1
ATOM 5536 O O . GLU D 1 133 ? -25.075 -15.798 -41.281 1.00 56.47 144 GLU D O 1
ATOM 5542 N N . PHE D 1 134 ? -26.136 -17.651 -41.905 1.00 51.05 145 PHE D N 1
ATOM 5543 C CA . PHE D 1 134 ? -25.372 -17.782 -43.167 1.00 51.16 145 PHE D CA 1
ATOM 5544 C C . PHE D 1 134 ? -25.509 -16.573 -44.082 1.00 49.67 145 PHE D C 1
ATOM 5545 O O . PHE D 1 134 ? -24.510 -16.148 -44.708 1.00 50.60 145 PHE D O 1
ATOM 5553 N N . ALA D 1 135 ? -26.727 -16.038 -44.186 1.00 49.16 146 ALA D N 1
ATOM 5554 C CA . ALA D 1 135 ? -27.005 -14.935 -45.125 1.00 49.35 146 ALA D CA 1
ATOM 5555 C C . ALA D 1 135 ? -26.193 -13.684 -44.761 1.00 50.35 146 ALA D C 1
ATOM 5556 O O . ALA D 1 135 ? -25.690 -12.951 -45.650 1.00 50.55 146 ALA D O 1
ATOM 5558 N N . ASN D 1 136 ? -26.036 -13.471 -43.456 1.00 49.18 147 ASN D N 1
ATOM 5559 C CA . ASN D 1 136 ? -25.311 -12.330 -42.949 1.00 51.64 147 ASN D CA 1
ATOM 5560 C C . ASN D 1 136 ? -23.835 -12.531 -43.107 1.00 50.47 147 ASN D C 1
ATOM 5561 O O . ASN D 1 136 ? -23.131 -11.622 -43.574 1.00 52.44 147 ASN D O 1
ATOM 5566 N N . SER D 1 137 ? -23.365 -13.719 -42.723 1.00 48.23 148 SER D N 1
ATOM 5567 C CA . SER D 1 137 ? -21.970 -14.079 -42.946 1.00 46.72 148 SER D CA 1
ATOM 5568 C C . SER D 1 137 ? -21.615 -13.978 -44.410 1.00 44.03 148 SER D C 1
ATOM 5569 O O . SER D 1 137 ? -20.530 -13.513 -44.704 1.00 46.28 148 SER D O 1
ATOM 5572 N N . SER D 1 138 ? -22.487 -14.421 -45.321 1.00 41.87 149 SER D N 1
ATOM 5573 C CA . SER D 1 138 ? -22.188 -14.304 -46.769 1.00 43.78 149 SER D CA 1
ATOM 5574 C C . SER D 1 138 ? -22.089 -12.861 -47.239 1.00 43.80 149 SER D C 1
ATOM 5575 O O . SER D 1 138 ? -21.267 -12.533 -48.043 1.00 45.56 149 SER D O 1
ATOM 5578 N N . LEU D 1 139 ? -22.935 -11.987 -46.720 1.00 47.77 150 LEU D N 1
ATOM 5579 C CA . LEU D 1 139 ? -22.878 -10.569 -47.099 1.00 48.91 150 LEU D CA 1
ATOM 5580 C C . LEU D 1 139 ? -21.547 -9.932 -46.702 1.00 48.62 150 LEU D C 1
ATOM 5581 O O . LEU D 1 139 ? -20.929 -9.222 -47.512 1.00 51.49 150 LEU D O 1
ATOM 5586 N N . ASN D 1 140 ? -21.102 -10.228 -45.491 1.00 46.41 151 ASN D N 1
ATOM 5587 C CA . ASN D 1 140 ? -19.810 -9.763 -44.972 1.00 47.11 151 ASN D CA 1
ATOM 5588 C C . ASN D 1 140 ? -18.653 -10.337 -45.730 1.00 45.43 151 ASN D C 1
ATOM 5589 O O . ASN D 1 140 ? -17.631 -9.668 -45.911 1.00 46.11 151 ASN D O 1
ATOM 5594 N N . HIS D 1 141 ? -18.753 -11.609 -46.109 1.00 44.44 152 HIS D N 1
ATOM 5595 C CA . HIS D 1 141 ? -17.706 -12.167 -46.958 1.00 45.21 152 HIS D CA 1
ATOM 5596 C C . HIS D 1 141 ? -17.571 -11.419 -48.264 1.00 42.34 152 HIS D C 1
ATOM 5597 O O . HIS D 1 141 ? -16.473 -11.239 -48.708 1.00 43.24 152 HIS D O 1
ATOM 5604 N N . SER D 1 142 ? -18.657 -10.990 -48.900 1.00 42.90 153 SER D N 1
ATOM 5605 C CA . SER D 1 142 ? -18.529 -10.248 -50.199 1.00 43.25 153 SER D CA 1
ATOM 5606 C C . SER D 1 142 ? -17.903 -8.888 -49.961 1.00 43.62 153 SER D C 1
ATOM 5607 O O . SER D 1 142 ? -17.153 -8.384 -50.793 1.00 42.95 153 SER D O 1
ATOM 5610 N N . VAL D 1 143 ? -18.271 -8.260 -48.855 1.00 44.16 154 VAL D N 1
ATOM 5611 C CA . VAL D 1 143 ? -17.755 -6.933 -48.554 1.00 45.87 154 VAL D CA 1
ATOM 5612 C C . VAL D 1 143 ? -16.233 -6.974 -48.346 1.00 46.30 154 VAL D C 1
ATOM 5613 O O . VAL D 1 143 ? -15.498 -6.084 -48.765 1.00 48.18 154 VAL D O 1
ATOM 5617 N N . THR D 1 144 ? -15.766 -8.043 -47.715 1.00 47.00 155 THR D N 1
ATOM 5618 C CA . THR D 1 144 ? -14.333 -8.317 -47.567 1.00 45.34 155 THR D CA 1
ATOM 5619 C C . THR D 1 144 ? -13.657 -8.530 -48.915 1.00 44.50 155 THR D C 1
ATOM 5620 O O . THR D 1 144 ? -12.597 -8.011 -49.185 1.00 46.23 155 THR D O 1
ATOM 5624 N N . ILE D 1 145 ? -14.268 -9.328 -49.761 1.00 44.93 156 ILE D N 1
ATOM 5625 C CA . ILE D 1 145 ? -13.692 -9.598 -51.071 1.00 45.50 156 ILE D CA 1
ATOM 5626 C C . ILE D 1 145 ? -13.688 -8.343 -51.928 1.00 45.45 156 ILE D C 1
ATOM 5627 O O . ILE D 1 145 ? -12.699 -8.040 -52.538 1.00 47.38 156 ILE D O 1
ATOM 5632 N N . LEU D 1 146 ? -14.779 -7.591 -51.931 1.00 48.18 157 LEU D N 1
ATOM 5633 C CA . LEU D 1 146 ? -14.900 -6.409 -52.796 1.00 48.74 157 LEU D CA 1
ATOM 5634 C C . LEU D 1 146 ? -14.372 -5.102 -52.189 1.00 50.78 157 LEU D C 1
ATOM 5635 O O . LEU D 1 146 ? -14.260 -4.100 -52.907 1.00 47.59 157 LEU D O 1
ATOM 5640 N N . GLY D 1 147 ? -14.041 -5.092 -50.897 1.00 51.02 158 GLY D N 1
ATOM 5641 C CA . GLY D 1 147 ? -13.339 -3.947 -50.312 1.00 55.99 158 GLY D CA 1
ATOM 5642 C C . GLY D 1 147 ? -12.059 -3.630 -51.081 1.00 58.94 158 GLY D C 1
ATOM 5643 O O . GLY D 1 147 ? -11.455 -4.517 -51.659 1.00 61.36 158 GLY D O 1
ATOM 5644 N N . GLY D 1 148 ? -11.631 -2.376 -51.128 1.00 65.21 159 GLY D N 1
ATOM 5645 C CA . GLY D 1 148 ? -10.515 -2.009 -52.050 1.00 68.07 159 GLY D CA 1
ATOM 5646 C C . GLY D 1 148 ? -11.130 -1.808 -53.433 1.00 71.42 159 GLY D C 1
ATOM 5647 O O . GLY D 1 148 ? -12.385 -1.682 -53.531 1.00 72.65 159 GLY D O 1
ATOM 5648 N N . LEU D 1 149 ? -10.309 -1.755 -54.500 1.00 73.88 160 LEU D N 1
ATOM 5649 C CA . LEU D 1 149 ? -10.876 -1.467 -55.853 1.00 75.94 160 LEU D CA 1
ATOM 5650 C C . LEU D 1 149 ? -9.983 -0.678 -56.799 1.00 76.03 160 LEU D C 1
ATOM 5651 O O . LEU D 1 149 ? -8.819 -0.479 -56.502 1.00 76.88 160 LEU D O 1
ATOM 5653 N N . ARG D 1 150 ? -10.581 -0.254 -57.924 1.00 76.28 161 ARG D N 1
ATOM 5654 C CA . ARG D 1 150 ? -9.979 0.606 -58.951 1.00 77.05 161 ARG D CA 1
ATOM 5655 C C . ARG D 1 150 ? -11.071 1.518 -59.510 1.00 78.13 161 ARG D C 1
ATOM 5656 O O . ARG D 1 150 ? -12.274 1.224 -59.378 1.00 79.13 161 ARG D O 1
ATOM 5658 N N . GLY D 1 152 ? -9.934 1.223 -62.583 1.00 80.51 163 GLY D N 1
ATOM 5659 C CA . GLY D 1 152 ? -11.179 0.766 -63.220 1.00 79.94 163 GLY D CA 1
ATOM 5660 C C . GLY D 1 152 ? -12.236 1.863 -63.356 1.00 79.47 163 GLY D C 1
ATOM 5661 O O . GLY D 1 152 ? -12.624 2.480 -62.353 1.00 79.58 163 GLY D O 1
ATOM 5662 N N . ASP D 1 153 ? -12.699 2.097 -64.596 1.00 78.72 164 ASP D N 1
ATOM 5663 C CA . ASP D 1 153 ? -13.725 3.130 -64.925 1.00 77.45 164 ASP D CA 1
ATOM 5664 C C . ASP D 1 153 ? -15.104 2.734 -64.373 1.00 75.75 164 ASP D C 1
ATOM 5665 O O . ASP D 1 153 ? -15.445 1.548 -64.355 1.00 75.53 164 ASP D O 1
ATOM 5678 N N . ASN D 1 155 ? -19.261 4.678 -63.093 1.00 61.62 166 ASN D N 1
ATOM 5679 C CA . ASN D 1 155 ? -20.189 5.739 -62.668 1.00 56.79 166 ASN D CA 1
ATOM 5680 C C . ASN D 1 155 ? -20.296 5.570 -61.144 1.00 53.05 166 ASN D C 1
ATOM 5681 O O . ASN D 1 155 ? -21.117 4.810 -60.651 1.00 49.21 166 ASN D O 1
ATOM 5686 N N . VAL D 1 156 ? -19.443 6.255 -60.402 1.00 50.32 167 VAL D N 1
ATOM 5687 C CA . VAL D 1 156 ? -19.395 6.033 -58.958 1.00 49.78 167 VAL D CA 1
ATOM 5688 C C . VAL D 1 156 ? -20.752 6.231 -58.293 1.00 48.19 167 VAL D C 1
ATOM 5689 O O . VAL D 1 156 ? -21.186 5.336 -57.624 1.00 48.91 167 VAL D O 1
ATOM 5693 N N . PRO D 1 157 ? -21.448 7.373 -58.511 1.00 48.82 168 PRO D N 1
ATOM 5694 C CA . PRO D 1 157 ? -22.748 7.539 -57.832 1.00 48.58 168 PRO D CA 1
ATOM 5695 C C . PRO D 1 157 ? -23.829 6.527 -58.213 1.00 47.57 168 PRO D C 1
ATOM 5696 O O . PRO D 1 157 ? -24.573 6.123 -57.350 1.00 43.44 168 PRO D O 1
ATOM 5700 N N . GLN D 1 158 ? -23.922 6.126 -59.484 1.00 46.48 169 GLN D N 1
ATOM 5701 C CA . GLN D 1 158 ? -24.890 5.106 -59.848 1.00 47.48 169 GLN D CA 1
ATOM 5702 C C . GLN D 1 158 ? -24.517 3.781 -59.181 1.00 46.25 169 GLN D C 1
ATOM 5703 O O . GLN D 1 158 ? -25.375 3.089 -58.641 1.00 48.17 169 GLN D O 1
ATOM 5709 N N . THR D 1 159 ? -23.225 3.474 -59.135 1.00 45.37 170 THR D N 1
ATOM 5710 C CA . THR D 1 159 ? -22.723 2.241 -58.518 1.00 44.33 170 THR D CA 1
ATOM 5711 C C . THR D 1 159 ? -23.025 2.234 -57.015 1.00 44.15 170 THR D C 1
ATOM 5712 O O . THR D 1 159 ? -23.394 1.230 -56.460 1.00 43.26 170 THR D O 1
ATOM 5716 N N . PHE D 1 160 ? -22.877 3.370 -56.374 1.00 45.70 171 PHE D N 1
ATOM 5717 C CA . PHE D 1 160 ? -23.194 3.524 -54.955 1.00 49.22 171 PHE D CA 1
ATOM 5718 C C . PHE D 1 160 ? -24.677 3.232 -54.657 1.00 48.67 171 PHE D C 1
ATOM 5719 O O . PHE D 1 160 ? -25.010 2.585 -53.668 1.00 48.12 171 PHE D O 1
ATOM 5727 N N . LYS D 1 161 ? -25.559 3.689 -55.531 1.00 50.12 172 LYS D N 1
ATOM 5728 C CA . LYS D 1 161 ? -26.993 3.481 -55.386 1.00 49.95 172 LYS D CA 1
ATOM 5729 C C . LYS D 1 161 ? -27.349 2.041 -55.606 1.00 47.82 172 LYS D C 1
ATOM 5730 O O . LYS D 1 161 ? -28.042 1.431 -54.825 1.00 44.89 172 LYS D O 1
ATOM 5736 N N . ASP D 1 162 ? -26.897 1.495 -56.715 1.00 44.98 173 ASP D N 1
ATOM 5737 C CA . ASP D 1 162 ? -27.154 0.095 -56.995 1.00 44.62 173 ASP D CA 1
ATOM 5738 C C . ASP D 1 162 ? -26.524 -0.867 -55.929 1.00 43.31 173 ASP D C 1
ATOM 5739 O O . ASP D 1 162 ? -27.112 -1.870 -55.526 1.00 44.09 173 ASP D O 1
ATOM 5744 N N . LEU D 1 163 ? -25.331 -0.569 -55.469 1.00 41.41 174 LEU D N 1
ATOM 5745 C CA . LEU D 1 163 ? -24.687 -1.424 -54.504 1.00 43.09 174 LEU D CA 1
ATOM 5746 C C . LEU D 1 163 ? -25.448 -1.361 -53.172 1.00 41.35 174 LEU D C 1
ATOM 5747 O O . LEU D 1 163 ? -25.721 -2.383 -52.583 1.00 40.96 174 LEU D O 1
ATOM 5752 N N . SER D 1 164 ? -25.857 -0.170 -52.745 1.00 41.71 175 SER D N 1
ATOM 5753 C CA . SER D 1 164 ? -26.637 -0.036 -51.509 1.00 43.73 175 SER D CA 1
ATOM 5754 C C . SER D 1 164 ? -27.927 -0.811 -51.620 1.00 44.32 175 SER D C 1
ATOM 5755 O O . SER D 1 164 ? -28.414 -1.385 -50.634 1.00 44.61 175 SER D O 1
ATOM 5758 N N . GLN D 1 165 ? -28.485 -0.787 -52.817 1.00 45.17 176 GLN D N 1
ATOM 5759 C CA . GLN D 1 165 ? -29.737 -1.456 -53.108 1.00 44.79 176 GLN D CA 1
ATOM 5760 C C . GLN D 1 165 ? -29.585 -2.950 -53.020 1.00 45.86 176 GLN D C 1
ATOM 5761 O O . GLN D 1 165 ? -30.415 -3.626 -52.423 1.00 45.77 176 GLN D O 1
ATOM 5767 N N . GLU D 1 166 ? -28.556 -3.491 -53.665 1.00 47.98 177 GLU D N 1
ATOM 5768 C CA . GLU D 1 166 ? -28.303 -4.935 -53.597 1.00 48.63 177 GLU D CA 1
ATOM 5769 C C . GLU D 1 166 ? -28.162 -5.419 -52.177 1.00 47.61 177 GLU D C 1
ATOM 5770 O O . GLU D 1 166 ? -28.693 -6.465 -51.820 1.00 50.62 177 GLU D O 1
ATOM 5776 N N . SER D 1 167 ? -27.415 -4.690 -51.371 1.00 47.03 178 SER D N 1
ATOM 5777 C CA . SER D 1 167 ? -27.308 -5.030 -49.971 1.00 46.81 178 SER D CA 1
ATOM 5778 C C . SER D 1 167 ? -28.709 -5.038 -49.299 1.00 47.23 178 SER D C 1
ATOM 5779 O O . SER D 1 167 ? -29.040 -5.949 -48.528 1.00 46.42 178 SER D O 1
ATOM 5782 N N . PHE D 1 168 ? -29.520 -4.021 -49.590 1.00 45.81 179 PHE D N 1
ATOM 5783 C CA . PHE D 1 168 ? -30.837 -3.935 -49.010 1.00 46.52 179 PHE D CA 1
ATOM 5784 C C . PHE D 1 168 ? -31.716 -5.108 -49.422 1.00 46.49 179 PHE D C 1
ATOM 5785 O O . PHE D 1 168 ? -32.426 -5.710 -48.577 1.00 46.68 179 PHE D O 1
ATOM 5793 N N . ASP D 1 169 ? -31.688 -5.445 -50.704 1.00 44.74 180 ASP D N 1
ATOM 5794 C CA . ASP D 1 169 ? -32.521 -6.569 -51.185 1.00 45.09 180 ASP D CA 1
ATOM 5795 C C . ASP D 1 169 ? -32.122 -7.878 -50.505 1.00 44.00 180 ASP D C 1
ATOM 5796 O O . ASP D 1 169 ? -32.991 -8.701 -50.121 1.00 44.07 180 ASP D O 1
ATOM 5801 N N . TRP D 1 170 ? -30.812 -8.054 -50.342 1.00 42.32 181 TRP D N 1
ATOM 5802 C CA . TRP D 1 170 ? -30.256 -9.244 -49.713 1.00 43.57 181 TRP D CA 1
ATOM 5803 C C . TRP D 1 170 ? -30.746 -9.335 -48.263 1.00 44.77 181 TRP D C 1
ATOM 5804 O O . TRP D 1 170 ? -31.367 -10.303 -47.844 1.00 46.15 181 TRP D O 1
ATOM 5815 N N . LEU D 1 171 ? -30.541 -8.279 -47.519 1.00 46.46 182 LEU D N 1
ATOM 5816 C CA . LEU D 1 171 ? -30.900 -8.280 -46.133 1.00 50.05 182 LEU D CA 1
ATOM 5817 C C . LEU D 1 171 ? -32.387 -8.474 -45.963 1.00 53.11 182 LEU D C 1
ATOM 5818 O O . LEU D 1 171 ? -32.847 -9.158 -45.034 1.00 53.51 182 LEU D O 1
ATOM 5823 N N . GLN D 1 172 ? -33.137 -7.858 -46.862 1.00 55.52 183 GLN D N 1
ATOM 5824 C CA . GLN D 1 172 ? -34.593 -7.877 -46.776 1.00 56.84 183 GLN D CA 1
ATOM 5825 C C . GLN D 1 172 ? -35.169 -9.195 -47.206 1.00 56.16 183 GLN D C 1
ATOM 5826 O O . GLN D 1 172 ? -35.987 -9.778 -46.497 1.00 58.17 183 GLN D O 1
ATOM 5832 N N . GLY D 1 173 ? -34.750 -9.652 -48.381 1.00 56.32 184 GLY D N 1
ATOM 5833 C CA . GLY D 1 173 ? -35.208 -10.938 -48.928 1.00 55.39 184 GLY D CA 1
ATOM 5834 C C . GLY D 1 173 ? -35.040 -12.088 -47.946 1.00 54.30 184 GLY D C 1
ATOM 5835 O O . GLY D 1 173 ? -35.955 -12.878 -47.767 1.00 56.51 184 GLY D O 1
ATOM 5836 N N . HIS D 1 174 ? -33.871 -12.158 -47.310 1.00 53.82 185 HIS D N 1
ATOM 5837 C CA . HIS D 1 174 ? -33.542 -13.207 -46.360 1.00 53.59 185 HIS D CA 1
ATOM 5838 C C . HIS D 1 174 ? -34.319 -13.014 -45.074 1.00 55.55 185 HIS D C 1
ATOM 5839 O O . HIS D 1 174 ? -34.715 -13.995 -44.447 1.00 56.07 185 HIS D O 1
ATOM 5846 N N . TYR D 1 175 ? -34.553 -11.760 -44.682 1.00 58.29 186 TYR D N 1
ATOM 5847 C CA . TYR D 1 175 ? -35.331 -11.469 -43.465 1.00 59.99 186 TYR D CA 1
ATOM 5848 C C . TYR D 1 175 ? -36.735 -12.017 -43.627 1.00 60.68 186 TYR D C 1
ATOM 5849 O O . TYR D 1 175 ? -37.256 -12.640 -42.725 1.00 59.01 186 TYR D O 1
ATOM 5858 N N . TYR D 1 176 ? -37.326 -11.826 -44.800 1.00 61.51 187 TYR D N 1
ATOM 5859 C CA . TYR D 1 176 ? -38.664 -12.341 -45.029 1.00 63.07 187 TYR D CA 1
ATOM 5860 C C . TYR D 1 176 ? -38.706 -13.830 -45.333 1.00 62.91 187 TYR D C 1
ATOM 5861 O O . TYR D 1 176 ? -39.621 -14.518 -44.888 1.00 64.47 187 TYR D O 1
ATOM 5870 N N . LYS D 1 177 ? -37.720 -14.341 -46.054 1.00 62.57 188 LYS D N 1
ATOM 5871 C CA . LYS D 1 177 ? -37.702 -15.749 -46.366 1.00 61.92 188 LYS D CA 1
ATOM 5872 C C . LYS D 1 177 ? -37.586 -16.574 -45.107 1.00 61.02 188 LYS D C 1
ATOM 5873 O O . LYS D 1 177 ? -38.359 -17.498 -44.910 1.00 62.92 188 LYS D O 1
ATOM 5879 N N . TRP D 1 178 ? -36.656 -16.238 -44.234 1.00 59.61 189 TRP D N 1
ATOM 5880 C CA . TRP D 1 178 ? -36.377 -17.128 -43.099 1.00 60.24 189 TRP D CA 1
ATOM 5881 C C . TRP D 1 178 ? -37.190 -16.831 -41.843 1.00 61.37 189 TRP D C 1
ATOM 5882 O O . TRP D 1 178 ? -37.215 -17.631 -40.915 1.00 63.60 189 TRP D O 1
ATOM 5893 N N . ASN D 1 179 ? -37.844 -15.674 -41.814 1.00 63.44 190 ASN D N 1
ATOM 5894 C CA . ASN D 1 179 ? -38.840 -15.374 -40.770 1.00 63.70 190 ASN D CA 1
ATOM 5895 C C . ASN D 1 179 ? -40.214 -15.516 -41.407 1.00 63.68 190 ASN D C 1
ATOM 5896 O O . ASN D 1 179 ? -40.941 -14.531 -41.547 1.00 63.77 190 ASN D O 1
ATOM 5901 N N . GLN D 1 180 ? -40.568 -16.730 -41.827 1.00 63.59 191 GLN D N 1
ATOM 5902 C CA . GLN D 1 180 ? -41.836 -16.889 -42.510 1.00 63.36 191 GLN D CA 1
ATOM 5903 C C . GLN D 1 180 ? -43.019 -16.676 -41.557 1.00 63.30 191 GLN D C 1
ATOM 5904 O O . GLN D 1 180 ? -42.943 -16.932 -40.351 1.00 62.11 191 GLN D O 1
ATOM 5910 N N . LYS D 1 181 ? -44.092 -16.161 -42.143 1.00 63.26 192 LYS D N 1
ATOM 5911 C CA . LYS D 1 181 ? -45.296 -15.801 -41.437 1.00 64.12 192 LYS D CA 1
ATOM 5912 C C . LYS D 1 181 ? -46.339 -16.911 -41.450 1.00 62.67 192 LYS D C 1
ATOM 5913 O O . LYS D 1 181 ? -46.954 -17.189 -40.439 1.00 62.03 192 LYS D O 1
ATOM 5919 N N . ASP D 1 182 ? -46.499 -17.561 -42.593 1.00 61.86 193 ASP D N 1
ATOM 5920 C CA . ASP D 1 182 ? -47.542 -18.545 -42.790 1.00 62.17 193 ASP D CA 1
ATOM 5921 C C . ASP D 1 182 ? -47.019 -19.966 -42.654 1.00 61.26 193 ASP D C 1
ATOM 5922 O O . ASP D 1 182 ? -46.052 -20.339 -43.287 1.00 61.32 193 ASP D O 1
ATOM 5927 N N . PHE D 1 183 ? -47.691 -20.743 -41.812 1.00 61.04 194 PHE D N 1
ATOM 5928 C CA . PHE D 1 183 ? -47.396 -22.156 -41.587 1.00 59.96 194 PHE D CA 1
ATOM 5929 C C . PHE D 1 183 ? -48.647 -22.999 -41.811 1.00 60.30 194 PHE D C 1
ATOM 5930 O O . PHE D 1 183 ? -48.786 -24.082 -41.250 1.00 60.47 194 PHE D O 1
ATOM 5938 N N . GLY D 1 184 ? -49.555 -22.506 -42.645 1.00 60.41 195 GLY D N 1
ATOM 5939 C CA . GLY D 1 184 ? -50.788 -23.226 -42.927 1.00 61.06 195 GLY D CA 1
ATOM 5940 C C . GLY D 1 184 ? -50.558 -24.633 -43.448 1.00 61.48 195 GLY D C 1
ATOM 5941 O O . GLY D 1 184 ? -51.198 -25.582 -42.989 1.00 62.92 195 GLY D O 1
ATOM 5942 N N . SER D 1 185 ? -49.630 -24.772 -44.391 1.00 61.85 196 SER D N 1
ATOM 5943 C CA . SER D 1 185 ? -49.367 -26.052 -45.046 1.00 62.18 196 SER D CA 1
ATOM 5944 C C . SER D 1 185 ? -48.919 -27.127 -44.077 1.00 62.94 196 SER D C 1
ATOM 5945 O O . SER D 1 185 ? -49.059 -28.328 -44.373 1.00 63.31 196 SER D O 1
ATOM 5948 N N . PHE D 1 186 ? -48.355 -26.704 -42.945 1.00 62.71 197 PHE D N 1
ATOM 5949 C CA . PHE D 1 186 ? -47.851 -27.643 -41.964 1.00 63.54 197 PHE D CA 1
ATOM 5950 C C . PHE D 1 186 ? -49.011 -28.299 -41.244 1.00 63.28 197 PHE D C 1
ATOM 5951 O O . PHE D 1 186 ? -49.018 -29.506 -41.031 1.00 63.68 197 PHE D O 1
ATOM 5959 N N . TYR D 1 187 ? -49.992 -27.490 -40.877 1.00 63.44 198 TYR D N 1
ATOM 5960 C CA . TYR D 1 187 ? -51.188 -27.986 -40.244 1.00 62.68 198 TYR D CA 1
ATOM 5961 C C . TYR D 1 187 ? -51.940 -28.811 -41.256 1.00 65.18 198 TYR D C 1
ATOM 5962 O O . TYR D 1 187 ? -52.339 -29.924 -40.969 1.00 65.24 198 TYR D O 1
ATOM 5971 N N . GLU D 1 188 ? -52.108 -28.256 -42.449 1.00 68.98 199 GLU D N 1
ATOM 5972 C CA . GLU D 1 188 ? -52.754 -28.946 -43.565 1.00 72.61 199 GLU D CA 1
ATOM 5973 C C . GLU D 1 188 ? -52.158 -30.340 -43.815 1.00 72.50 199 GLU D C 1
ATOM 5974 O O . GLU D 1 188 ? -52.875 -31.289 -44.077 1.00 73.10 199 GLU D O 1
ATOM 5980 N N . LYS D 1 189 ? -50.845 -30.461 -43.709 1.00 73.46 200 LYS D N 1
ATOM 5981 C CA . LYS D 1 189 ? -50.162 -31.731 -43.926 1.00 74.57 200 LYS D CA 1
ATOM 5982 C C . LYS D 1 189 ? -50.425 -32.801 -42.858 1.00 75.86 200 LYS D C 1
ATOM 5983 O O . LYS D 1 189 ? -50.478 -33.979 -43.191 1.00 75.59 200 LYS D O 1
ATOM 5989 N N . TYR D 1 190 ? -50.562 -32.403 -41.590 1.00 78.14 201 TYR D N 1
ATOM 5990 C CA . TYR D 1 190 ? -50.755 -33.358 -40.480 1.00 79.81 201 TYR D CA 1
ATOM 5991 C C . TYR D 1 190 ? -52.182 -33.523 -39.965 1.00 82.19 201 TYR D C 1
ATOM 5992 O O . TYR D 1 190 ? -52.515 -34.590 -39.450 1.00 82.45 201 TYR D O 1
ATOM 6001 N N . ILE D 1 191 ? -53.010 -32.483 -40.085 1.00 85.53 202 ILE D N 1
ATOM 6002 C CA . ILE D 1 191 ? -54.423 -32.538 -39.663 1.00 87.82 202 ILE D CA 1
ATOM 6003 C C . ILE D 1 191 ? -55.315 -33.322 -40.666 1.00 89.78 202 ILE D C 1
ATOM 6004 O O . ILE D 1 191 ? -56.242 -34.038 -40.256 1.00 90.71 202 ILE D O 1
ATOM 6009 N N . ASN D 1 192 ? -55.008 -33.220 -41.965 1.00 92.02 203 ASN D N 1
ATOM 6010 C CA . ASN D 1 192 ? -55.788 -33.904 -43.025 1.00 93.69 203 ASN D CA 1
ATOM 6011 C C . ASN D 1 192 ? -55.789 -35.432 -42.923 1.00 93.68 203 ASN D C 1
ATOM 6012 O O . ASN D 1 192 ? -55.285 -36.118 -43.817 1.00 93.72 203 ASN D O 1
ATOM 6017 C C . ILE E 1 4 ? -36.993 -57.154 -21.072 1.00 70.61 15 ILE E C 1
ATOM 6018 O O . ILE E 1 4 ? -38.094 -57.710 -20.957 1.00 69.69 15 ILE E O 1
ATOM 6019 N N . GLY E 1 5 ? -36.780 -56.058 -21.810 1.00 70.36 16 GLY E N 1
ATOM 6020 C CA . GLY E 1 5 ? -37.637 -55.646 -22.939 1.00 69.12 16 GLY E CA 1
ATOM 6021 C C . GLY E 1 5 ? -37.674 -56.650 -24.080 1.00 68.29 16 GLY E C 1
ATOM 6022 O O . GLY E 1 5 ? -36.935 -57.631 -24.076 1.00 68.12 16 GLY E O 1
ATOM 6023 N N . GLN E 1 6 ? -38.532 -56.397 -25.065 1.00 68.70 17 GLN E N 1
ATOM 6024 C CA . GLN E 1 6 ? -38.762 -57.343 -26.155 1.00 69.05 17 GLN E CA 1
ATOM 6025 C C . GLN E 1 6 ? -38.666 -56.677 -27.506 1.00 68.18 17 GLN E C 1
ATOM 6026 O O . GLN E 1 6 ? -39.352 -55.700 -27.760 1.00 67.94 17 GLN E O 1
ATOM 6032 N N . VAL E 1 7 ? -37.845 -57.233 -28.385 1.00 67.79 18 VAL E N 1
ATOM 6033 C CA . VAL E 1 7 ? -37.758 -56.746 -29.755 1.00 67.44 18 VAL E CA 1
ATOM 6034 C C . VAL E 1 7 ? -39.045 -57.144 -30.461 1.00 68.03 18 VAL E C 1
ATOM 6035 O O . VAL E 1 7 ? -39.373 -58.320 -30.545 1.00 68.59 18 VAL E O 1
ATOM 6039 N N . ILE E 1 8 ? -39.774 -56.154 -30.956 1.00 69.13 19 ILE E N 1
ATOM 6040 C CA . ILE E 1 8 ? -41.056 -56.385 -31.602 1.00 70.09 19 ILE E CA 1
ATOM 6041 C C . ILE E 1 8 ? -40.876 -56.710 -33.083 1.00 72.49 19 ILE E C 1
ATOM 6042 O O . ILE E 1 8 ? -39.966 -56.198 -33.732 1.00 73.06 19 ILE E O 1
ATOM 6047 N N . HIS E 1 9 ? -41.748 -57.564 -33.610 1.00 75.22 20 HIS E N 1
ATOM 6048 C CA . HIS E 1 9 ? -41.693 -57.963 -35.012 1.00 77.05 20 HIS E CA 1
ATOM 6049 C C . HIS E 1 9 ? -42.305 -56.851 -35.882 1.00 77.49 20 HIS E C 1
ATOM 6050 O O . HIS E 1 9 ? -43.269 -56.203 -35.469 1.00 76.93 20 HIS E O 1
ATOM 6057 N N . PRO E 1 10 ? -41.712 -56.591 -37.066 1.00 78.47 21 PRO E N 1
ATOM 6058 C CA . PRO E 1 10 ? -42.215 -55.607 -38.030 1.00 79.67 21 PRO E CA 1
ATOM 6059 C C . PRO E 1 10 ? -43.730 -55.581 -38.257 1.00 81.82 21 PRO E C 1
ATOM 6060 O O . PRO E 1 10 ? -44.310 -54.505 -38.393 1.00 81.99 21 PRO E O 1
ATOM 6064 N N . ASP E 1 11 ? -44.354 -56.756 -38.312 1.00 84.97 22 ASP E N 1
ATOM 6065 C CA . ASP E 1 11 ? -45.802 -56.866 -38.527 1.00 86.52 22 ASP E CA 1
ATOM 6066 C C . ASP E 1 11 ? -46.623 -56.252 -37.387 1.00 87.69 22 ASP E C 1
ATOM 6067 O O . ASP E 1 11 ? -47.791 -55.903 -37.582 1.00 88.39 22 ASP E O 1
ATOM 6072 N N . ASP E 1 12 ? -46.011 -56.126 -36.209 1.00 88.41 23 ASP E N 1
ATOM 6073 C CA . ASP E 1 12 ? -46.685 -55.581 -35.031 1.00 89.01 23 ASP E CA 1
ATOM 6074 C C . ASP E 1 12 ? -46.307 -54.127 -34.720 1.00 87.52 23 ASP E C 1
ATOM 6075 O O . ASP E 1 12 ? -46.670 -53.614 -33.656 1.00 86.85 23 ASP E O 1
ATOM 6080 N N . PHE E 1 13 ? -45.593 -53.459 -35.634 1.00 85.85 24 PHE E N 1
ATOM 6081 C CA . PHE E 1 13 ? -45.194 -52.048 -35.418 1.00 84.26 24 PHE E CA 1
ATOM 6082 C C . PHE E 1 13 ? -46.405 -51.111 -35.367 1.00 86.79 24 PHE E C 1
ATOM 6083 O O . PHE E 1 13 ? -46.465 -50.218 -34.511 1.00 87.08 24 PHE E O 1
ATOM 6091 N N . ASP E 1 14 ? -47.356 -51.317 -36.288 1.00 90.00 25 ASP E N 1
ATOM 6092 C CA . ASP E 1 14 ? -48.600 -50.516 -36.336 1.00 92.11 25 ASP E CA 1
ATOM 6093 C C . ASP E 1 14 ? -49.463 -50.660 -35.059 1.00 91.83 25 ASP E C 1
ATOM 6094 O O . ASP E 1 14 ? -50.226 -49.743 -34.719 1.00 92.14 25 ASP E O 1
ATOM 6099 N N . LYS E 1 15 ? -49.314 -51.793 -34.359 1.00 91.21 26 LYS E N 1
ATOM 6100 C CA . LYS E 1 15 ? -50.028 -52.064 -33.105 1.00 90.70 26 LYS E CA 1
ATOM 6101 C C . LYS E 1 15 ? -49.397 -51.316 -31.922 1.00 88.34 26 LYS E C 1
ATOM 6102 O O . LYS E 1 15 ? -50.042 -51.142 -30.893 1.00 88.50 26 LYS E O 1
ATOM 6108 N N . ALA E 1 16 ? -48.145 -50.879 -32.067 1.00 85.62 27 ALA E N 1
ATOM 6109 C CA . ALA E 1 16 ? -47.403 -50.232 -30.971 1.00 83.35 27 ALA E CA 1
ATOM 6110 C C . ALA E 1 16 ? -47.820 -48.789 -30.685 1.00 81.29 27 ALA E C 1
ATOM 6111 O O . ALA E 1 16 ? -48.219 -48.047 -31.590 1.00 79.90 27 ALA E O 1
ATOM 6113 N N . ALA E 1 17 ? -47.682 -48.401 -29.415 1.00 78.73 28 ALA E N 1
ATOM 6114 C CA . ALA E 1 17 ? -48.022 -47.054 -28.942 1.00 77.64 28 ALA E CA 1
ATOM 6115 C C . ALA E 1 17 ? -47.214 -45.966 -29.630 1.00 77.18 28 ALA E C 1
ATOM 6116 O O . ALA E 1 17 ? -47.714 -44.878 -29.896 1.00 76.83 28 ALA E O 1
ATOM 6118 N N . ALA E 1 18 ? -45.952 -46.274 -29.905 1.00 77.25 29 ALA E N 1
ATOM 6119 C CA . ALA E 1 18 ? -45.028 -45.330 -30.509 1.00 76.72 29 ALA E CA 1
ATOM 6120 C C . ALA E 1 18 ? -45.329 -45.021 -31.976 1.00 76.97 29 ALA E C 1
ATOM 6121 O O . ALA E 1 18 ? -44.918 -43.976 -32.467 1.00 77.31 29 ALA E O 1
ATOM 6123 N N . ASP E 1 19 ? -46.022 -45.915 -32.681 1.00 77.48 30 ASP E N 1
ATOM 6124 C CA . ASP E 1 19 ? -46.332 -45.678 -34.094 1.00 78.04 30 ASP E CA 1
ATOM 6125 C C . ASP E 1 19 ? -47.204 -44.450 -34.297 1.00 78.05 30 ASP E C 1
ATOM 6126 O O . ASP E 1 19 ? -47.142 -43.812 -35.349 1.00 77.92 30 ASP E O 1
ATOM 6131 N N . ASP E 1 20 ? -48.037 -44.136 -33.304 1.00 78.41 31 ASP E N 1
ATOM 6132 C CA . ASP E 1 20 ? -48.911 -42.959 -33.378 1.00 78.84 31 ASP E CA 1
ATOM 6133 C C . ASP E 1 20 ? -48.084 -41.675 -33.521 1.00 76.69 31 ASP E C 1
ATOM 6134 O O . ASP E 1 20 ? -48.527 -40.703 -34.151 1.00 76.47 31 ASP E O 1
ATOM 6139 N N . TYR E 1 21 ? -46.861 -41.701 -32.986 1.00 74.16 32 TYR E N 1
ATOM 6140 C CA . TYR E 1 21 ? -45.981 -40.519 -32.955 1.00 71.98 32 TYR E CA 1
ATOM 6141 C C . TYR E 1 21 ? -44.872 -40.501 -34.030 1.00 69.82 32 TYR E C 1
ATOM 6142 O O . TYR E 1 21 ? -44.052 -39.589 -34.067 1.00 68.72 32 TYR E O 1
ATOM 6151 N N . VAL E 1 22 ? -44.860 -41.506 -34.898 1.00 67.72 33 VAL E N 1
ATOM 6152 C CA . VAL E 1 22 ? -43.940 -41.554 -36.020 1.00 65.82 33 VAL E CA 1
ATOM 6153 C C . VAL E 1 22 ? -44.545 -40.741 -37.154 1.00 66.26 33 VAL E C 1
ATOM 6154 O O . VAL E 1 22 ? -45.739 -40.867 -37.452 1.00 67.13 33 VAL E O 1
ATOM 6158 N N . LEU E 1 23 ? -43.721 -39.917 -37.794 1.00 66.32 34 LEU E N 1
ATOM 6159 C CA . LEU E 1 23 ? -44.177 -39.022 -38.858 1.00 65.80 34 LEU E CA 1
ATOM 6160 C C . LEU E 1 23 ? -44.342 -39.752 -40.193 1.00 68.13 34 LEU E C 1
ATOM 6161 O O . LEU E 1 23 ? -43.548 -39.590 -41.114 1.00 68.49 34 LEU E O 1
ATOM 6166 N N . HIS E 1 24 ? -45.397 -40.545 -40.301 1.00 71.54 35 HIS E N 1
ATOM 6167 C CA . HIS E 1 24 ? -45.703 -41.262 -41.544 1.00 74.17 35 HIS E CA 1
ATOM 6168 C C . HIS E 1 24 ? -45.881 -40.295 -42.707 1.00 74.89 35 HIS E C 1
ATOM 6169 O O . HIS E 1 24 ? -45.492 -40.579 -43.841 1.00 75.47 35 HIS E O 1
ATOM 6176 N N . GLU E 1 25 ? -46.465 -39.143 -42.401 1.00 75.91 36 GLU E N 1
ATOM 6177 C CA . GLU E 1 25 ? -46.730 -38.115 -43.385 1.00 76.39 36 GLU E CA 1
ATOM 6178 C C . GLU E 1 25 ? -45.442 -37.683 -44.089 1.00 76.77 36 GLU E C 1
ATOM 6179 O O . GLU E 1 25 ? -45.478 -37.337 -45.266 1.00 76.88 36 GLU E O 1
ATOM 6185 N N . ASP E 1 26 ? -44.311 -37.712 -43.381 1.00 77.38 37 ASP E N 1
ATOM 6186 C CA . ASP E 1 26 ? -43.006 -37.377 -43.980 1.00 78.15 37 ASP E CA 1
ATOM 6187 C C . ASP E 1 26 ? -42.205 -38.635 -44.331 1.00 76.97 37 ASP E C 1
ATOM 6188 O O . ASP E 1 26 ? -40.981 -38.596 -44.478 1.00 77.03 37 ASP E O 1
ATOM 6193 N N . GLY E 1 27 ? -42.896 -39.758 -44.465 1.00 76.08 38 GLY E N 1
ATOM 6194 C CA . GLY E 1 27 ? -42.249 -41.004 -44.851 1.00 75.06 38 GLY E CA 1
ATOM 6195 C C . GLY E 1 27 ? -41.332 -41.598 -43.799 1.00 73.60 38 GLY E C 1
ATOM 6196 O O . GLY E 1 27 ? -40.412 -42.346 -44.127 1.00 73.77 38 GLY E O 1
ATOM 6197 N N . GLU E 1 28 ? -41.569 -41.275 -42.534 1.00 71.05 39 GLU E N 1
ATOM 6198 C CA . GLU E 1 28 ? -40.777 -41.869 -41.479 1.00 69.18 39 GLU E CA 1
ATOM 6199 C C . GLU E 1 28 ? -41.165 -43.338 -41.345 1.00 69.07 39 GLU E C 1
ATOM 6200 O O . GLU E 1 28 ? -42.344 -43.681 -41.386 1.00 69.74 39 GLU E O 1
ATOM 6206 N N . LYS E 1 29 ? -40.163 -44.195 -41.184 1.00 68.70 40 LYS E N 1
ATOM 6207 C CA . LYS E 1 29 ? -40.358 -45.633 -41.135 1.00 68.57 40 LYS E CA 1
ATOM 6208 C C . LYS E 1 29 ? -39.630 -46.256 -39.941 1.00 67.00 40 LYS E C 1
ATOM 6209 O O . LYS E 1 29 ? -38.482 -4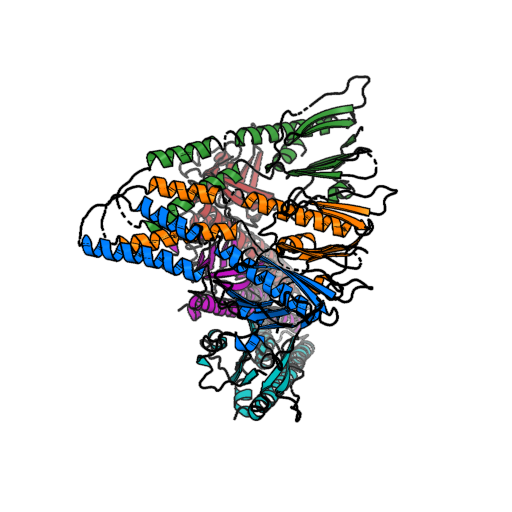5.918 -39.653 1.00 66.39 40 LYS E O 1
ATOM 6215 N N . ILE E 1 30 ? -40.314 -47.170 -39.251 1.00 65.77 41 ILE E N 1
ATOM 6216 C CA . ILE E 1 30 ? -39.762 -47.827 -38.067 1.00 64.03 41 ILE E CA 1
ATOM 6217 C C . ILE E 1 30 ? -38.928 -48.999 -38.526 1.00 63.30 41 ILE E C 1
ATOM 6218 O O . ILE E 1 30 ? -39.375 -49.812 -39.324 1.00 63.61 41 ILE E O 1
ATOM 6223 N N . TYR E 1 31 ? -37.704 -49.058 -38.027 1.00 62.93 42 TYR E N 1
ATOM 6224 C CA . TYR E 1 31 ? -36.772 -50.130 -38.356 1.00 62.15 42 TYR E CA 1
ATOM 6225 C C . TYR E 1 31 ? -36.498 -51.017 -37.142 1.00 61.80 42 TYR E C 1
ATOM 6226 O O . TYR E 1 31 ? -35.967 -52.118 -37.291 1.00 62.32 42 TYR E O 1
ATOM 6235 N N . PHE E 1 32 ? -36.849 -50.550 -35.947 1.00 61.19 43 PHE E N 1
ATOM 6236 C CA . PHE E 1 32 ? -36.537 -51.295 -34.740 1.00 60.93 43 PHE E CA 1
ATOM 6237 C C . PHE E 1 32 ? -37.349 -50.778 -33.548 1.00 61.87 43 PHE E C 1
ATOM 6238 O O . PHE E 1 32 ? -37.362 -49.588 -33.255 1.00 62.85 43 PHE E O 1
ATOM 6246 N N . LEU E 1 33 ? -38.027 -51.682 -32.855 1.00 63.42 44 LEU E N 1
ATOM 6247 C CA . LEU E 1 33 ? -38.862 -51.308 -31.721 1.00 63.63 44 LEU E CA 1
ATOM 6248 C C . LEU E 1 33 ? -38.665 -52.293 -30.590 1.00 63.91 44 LEU E C 1
ATOM 6249 O O . LEU E 1 33 ? -38.803 -53.498 -30.779 1.00 64.15 44 LEU E O 1
ATOM 6254 N N . ILE E 1 34 ? -38.306 -51.758 -29.430 1.00 64.56 45 ILE E N 1
ATOM 6255 C CA . ILE E 1 34 ? -38.082 -52.534 -28.227 1.00 65.00 45 ILE E CA 1
ATOM 6256 C C . ILE E 1 34 ? -39.120 -52.070 -27.246 1.00 67.08 45 ILE E C 1
ATOM 6257 O O . ILE E 1 34 ? -39.122 -50.912 -26.842 1.00 66.38 45 ILE E O 1
ATOM 6262 N N . LYS E 1 35 ? -40.015 -52.979 -26.877 1.00 70.69 46 LYS E N 1
ATOM 6263 C CA . LYS E 1 35 ? -41.074 -52.671 -25.921 1.00 73.42 46 LYS E CA 1
ATOM 6264 C C . LYS E 1 35 ? -40.767 -53.323 -24.583 1.00 72.81 46 LYS E C 1
ATOM 6265 O O . LYS E 1 35 ? -40.443 -54.509 -24.508 1.00 71.95 46 LYS E O 1
ATOM 6271 N N . SER E 1 36 ? -40.826 -52.508 -23.539 1.00 73.72 47 SER E N 1
ATOM 6272 C CA . SER E 1 36 ? -40.707 -52.966 -22.166 1.00 74.52 47 SER E CA 1
ATOM 6273 C C . SER E 1 36 ? -42.027 -52.636 -21.448 1.00 76.17 47 SER E C 1
ATOM 6274 O O . SER E 1 36 ? -42.879 -51.925 -21.989 1.00 75.84 47 SER E O 1
ATOM 6277 N N . LYS E 1 37 ? -42.202 -53.187 -20.251 1.00 78.17 48 LYS E N 1
ATOM 6278 C CA . LYS E 1 37 ? -43.394 -52.938 -19.449 1.00 79.04 48 LYS E CA 1
ATOM 6279 C C . LYS E 1 37 ? -43.603 -51.431 -19.192 1.00 79.47 48 LYS E C 1
ATOM 6280 O O . LYS E 1 37 ? -44.745 -50.967 -19.127 1.00 79.65 48 LYS E O 1
ATOM 6282 N N . THR E 1 38 ? -42.508 -50.673 -19.062 1.00 79.30 49 THR E N 1
ATOM 6283 C CA . THR E 1 38 ? -42.577 -49.223 -18.783 1.00 78.85 49 THR E CA 1
ATOM 6284 C C . THR E 1 38 ? -42.200 -48.320 -19.968 1.00 76.88 49 THR E C 1
ATOM 6285 O O . THR E 1 38 ? -42.770 -47.239 -20.128 1.00 76.29 49 THR E O 1
ATOM 6289 N N . ASP E 1 39 ? -41.245 -48.766 -20.784 1.00 74.78 50 ASP E N 1
ATOM 6290 C CA . ASP E 1 39 ? -40.707 -47.944 -21.872 1.00 72.52 50 ASP E CA 1
ATOM 6291 C C . ASP E 1 39 ? -40.887 -48.544 -23.251 1.00 70.73 50 ASP E C 1
ATOM 6292 O O . ASP E 1 39 ? -41.002 -49.751 -23.412 1.0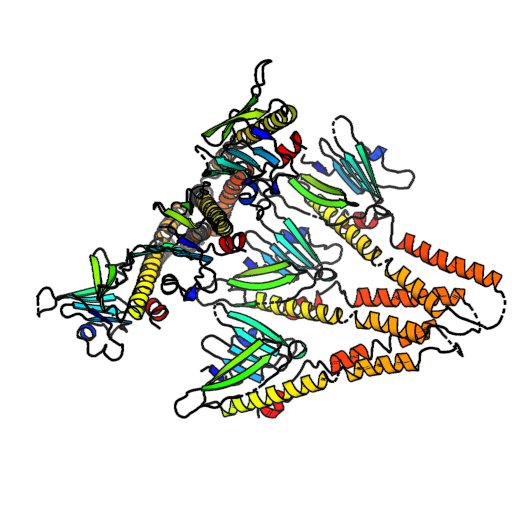0 70.15 50 ASP E O 1
ATOM 6297 N N . GLU E 1 40 ? -40.862 -47.668 -24.246 1.00 69.27 51 GLU E N 1
ATOM 6298 C CA . GLU E 1 40 ? -40.984 -48.050 -25.649 1.00 68.67 51 GLU E CA 1
ATOM 6299 C C . GLU E 1 40 ? -39.891 -47.265 -26.424 1.00 65.94 51 GLU E C 1
ATOM 6300 O O . GLU E 1 40 ? -39.871 -46.040 -26.398 1.00 65.03 51 GLU E O 1
ATOM 6304 N N . TYR E 1 41 ? -38.965 -47.987 -27.062 1.00 62.98 52 TYR E N 1
ATOM 6305 C CA . TYR E 1 41 ? -37.830 -47.396 -27.768 1.00 60.55 52 TYR E CA 1
ATOM 6306 C C . TYR E 1 41 ? -37.925 -47.662 -29.265 1.00 60.02 52 TYR E C 1
ATOM 6307 O O . TYR E 1 41 ? -37.637 -48.773 -29.719 1.00 59.36 52 TYR E O 1
ATOM 6316 N N . CYS E 1 42 ? -38.275 -46.622 -30.030 1.00 59.00 53 CYS E N 1
ATOM 6317 C CA . CYS E 1 42 ? -38.575 -46.749 -31.454 1.00 57.95 53 CYS E CA 1
ATOM 6318 C C . CYS E 1 42 ? -37.520 -46.077 -32.317 1.00 57.31 53 CYS E C 1
ATOM 6319 O O . CYS E 1 42 ? -37.383 -44.854 -32.308 1.00 57.96 53 CYS E O 1
ATOM 6322 N N . PHE E 1 43 ? -36.780 -46.889 -33.066 1.00 56.47 54 PHE E N 1
ATOM 6323 C CA . PHE E 1 43 ? -35.716 -46.409 -33.923 1.00 55.15 54 PHE E CA 1
ATOM 6324 C C . PHE E 1 43 ? -36.233 -46.284 -35.345 1.00 55.62 54 PHE E C 1
ATOM 6325 O O . PHE E 1 43 ? -36.597 -47.276 -35.974 1.00 54.67 54 PHE E O 1
ATOM 6333 N N . THR E 1 44 ? -36.268 -45.055 -35.849 1.00 55.99 55 THR E N 1
ATOM 6334 C CA . THR E 1 44 ? -36.718 -44.805 -37.214 1.00 56.43 55 THR E CA 1
ATOM 6335 C C . THR E 1 44 ? -35.551 -44.324 -38.080 1.00 56.50 55 THR E C 1
ATOM 6336 O O . THR E 1 44 ? -34.431 -44.179 -37.588 1.00 57.03 55 THR E O 1
ATOM 6340 N N . ASN E 1 45 ? -35.819 -44.079 -39.361 1.00 55.66 56 ASN E N 1
ATOM 6341 C CA . ASN E 1 45 ? -34.814 -43.523 -40.259 1.00 55.77 56 ASN E CA 1
ATOM 6342 C C . ASN E 1 45 ? -34.415 -42.086 -39.880 1.00 55.70 56 ASN E C 1
ATOM 6343 O O . ASN E 1 45 ? -33.359 -41.600 -40.283 1.00 56.64 56 ASN E O 1
ATOM 6348 N N . LEU E 1 46 ? -35.261 -41.412 -39.106 1.00 55.21 57 LEU E N 1
ATOM 6349 C CA . LEU E 1 46 ? -35.051 -40.015 -38.759 1.00 53.77 57 LEU E CA 1
ATOM 6350 C C . LEU E 1 46 ? -34.763 -39.755 -37.278 1.00 53.53 57 LEU E C 1
ATOM 6351 O O . LEU E 1 46 ? -34.194 -38.728 -36.947 1.00 54.63 57 LEU E O 1
ATOM 6356 N N . ALA E 1 47 ? -35.151 -40.654 -36.384 1.00 53.55 58 ALA E N 1
ATOM 6357 C CA . ALA E 1 47 ? -35.003 -40.371 -34.955 1.00 53.87 58 ALA E CA 1
ATOM 6358 C C . ALA E 1 47 ? -35.138 -41.580 -34.038 1.00 53.87 58 ALA E C 1
ATOM 6359 O O . ALA E 1 47 ? -35.483 -42.676 -34.466 1.00 55.43 58 ALA E O 1
ATOM 6361 N N . LEU E 1 48 ? -34.841 -41.351 -32.766 1.00 53.52 59 LEU E N 1
ATOM 6362 C CA . LEU E 1 48 ? -35.186 -42.279 -31.714 1.00 53.89 59 LEU E CA 1
ATOM 6363 C C . LEU E 1 48 ? -36.402 -41.642 -31.075 1.00 55.05 59 LEU E C 1
ATOM 6364 O O . LEU E 1 48 ? -36.326 -40.504 -30.588 1.00 54.96 59 LEU E O 1
ATOM 6369 N N . VAL E 1 49 ? -37.522 -42.368 -31.121 1.00 56.08 60 VAL E N 1
ATOM 6370 C CA . VAL E 1 49 ? -38.769 -41.956 -30.494 1.00 55.71 60 VAL E CA 1
ATOM 6371 C C . VAL E 1 49 ? -38.867 -42.824 -29.239 1.00 56.88 60 VAL E C 1
ATOM 6372 O O . VAL E 1 49 ? -38.810 -44.035 -29.314 1.00 56.92 60 VAL E O 1
ATOM 6376 N N . HIS E 1 50 ? -38.949 -42.183 -28.083 1.00 58.37 61 HIS E N 1
ATOM 6377 C CA . HIS E 1 50 ? -38.916 -42.869 -26.816 1.00 59.61 61 HIS E CA 1
ATOM 6378 C C . HIS E 1 50 ? -40.078 -42.457 -25.936 1.00 60.84 61 HIS E C 1
ATOM 6379 O O . HIS E 1 50 ? -40.177 -41.301 -25.567 1.00 60.69 61 HIS E O 1
ATOM 6386 N N . LEU E 1 51 ? -40.956 -43.416 -25.631 1.00 62.97 62 LEU E N 1
ATOM 6387 C CA . LEU E 1 51 ? -42.032 -43.250 -24.653 1.00 64.53 62 LEU E CA 1
ATOM 6388 C C . LEU E 1 51 ? -41.456 -43.740 -23.320 1.00 65.78 62 LEU E C 1
ATOM 6389 O O . LEU E 1 51 ? -41.134 -44.910 -23.176 1.00 64.85 62 LEU E O 1
ATOM 6394 N N . ASP E 1 52 ? -41.317 -42.830 -22.363 1.00 68.79 63 ASP E N 1
ATOM 6395 C CA . ASP E 1 52 ? -40.700 -43.112 -21.063 1.00 71.35 63 ASP E CA 1
ATOM 6396 C C . ASP E 1 52 ? -41.735 -43.227 -19.937 1.00 72.39 63 ASP E C 1
ATOM 6397 O O . ASP E 1 52 ? -42.599 -42.372 -19.816 1.00 73.04 63 ASP E O 1
ATOM 6402 N N . GLY E 1 53 ? -41.610 -44.261 -19.104 1.00 72.76 64 GLY E N 1
ATOM 6403 C CA . GLY E 1 53 ? -42.500 -44.482 -17.951 1.00 73.49 64 GLY E CA 1
ATOM 6404 C C . GLY E 1 53 ? -41.820 -44.339 -16.591 1.00 74.18 64 GLY E C 1
ATOM 6405 O O . GLY E 1 53 ? -41.043 -45.203 -16.156 1.00 73.63 64 GLY E O 1
ATOM 6406 N N . SER E 1 59 ? -47.994 -43.591 -14.650 1.00 82.77 70 SER E N 1
ATOM 6407 C CA . SER E 1 59 ? -49.018 -44.057 -15.588 1.00 83.38 70 SER E CA 1
ATOM 6408 C C . SER E 1 59 ? -48.836 -43.285 -16.928 1.00 83.65 70 SER E C 1
ATOM 6409 O O . SER E 1 59 ? -48.836 -43.879 -18.023 1.00 84.12 70 SER E O 1
ATOM 6412 N N . LYS E 1 60 ? -48.644 -41.965 -16.827 1.00 83.65 71 LYS E N 1
ATOM 6413 C CA . LYS E 1 60 ? -48.408 -41.100 -17.999 1.00 82.87 71 LYS E CA 1
ATOM 6414 C C . LYS E 1 60 ? -47.014 -41.311 -18.596 1.00 82.51 71 LYS E C 1
ATOM 6415 O O . LYS E 1 60 ? -46.022 -41.275 -17.883 1.00 81.26 71 LYS E O 1
ATOM 6417 N N . ARG E 1 61 ? -46.963 -41.521 -19.914 1.00 83.12 72 ARG E N 1
ATOM 6418 C CA . ARG E 1 61 ? -45.716 -41.744 -20.654 1.00 82.44 72 ARG E CA 1
ATOM 6419 C C . ARG E 1 61 ? -45.245 -40.418 -21.233 1.00 79.36 72 ARG E C 1
ATOM 6420 O O . ARG E 1 61 ? -46.025 -39.740 -21.890 1.00 78.93 72 ARG E O 1
ATOM 6425 N N . VAL E 1 62 ? -43.984 -40.056 -21.013 1.00 75.58 73 VAL E N 1
ATOM 6426 C CA . VAL E 1 62 ? -43.409 -38.839 -21.604 1.00 73.32 73 VAL E CA 1
ATOM 6427 C C . VAL E 1 62 ? -42.754 -39.152 -22.959 1.00 71.30 73 VAL E C 1
ATOM 6428 O O . VAL E 1 62 ? -41.860 -39.984 -23.026 1.00 70.23 73 VAL E O 1
ATOM 6432 N N . LEU E 1 63 ? -43.207 -38.486 -24.028 1.00 69.20 74 LEU E N 1
ATOM 6433 C CA . LEU E 1 63 ? -42.692 -38.736 -25.396 1.00 67.87 74 LEU E CA 1
ATOM 6434 C C . LEU E 1 63 ? -41.475 -37.876 -25.717 1.00 66.22 74 LEU E C 1
ATOM 6435 O O . LEU E 1 63 ? -41.552 -36.648 -25.745 1.00 64.70 74 LEU E O 1
ATOM 6438 N N . TYR E 1 64 ? -40.354 -38.535 -25.974 1.00 64.91 75 TYR E N 1
ATOM 6439 C CA . TYR E 1 64 ? -39.143 -37.854 -26.385 1.00 64.08 75 TYR E CA 1
ATOM 6440 C C . TYR E 1 64 ? -38.826 -38.209 -27.807 1.00 61.97 75 TYR E C 1
ATOM 6441 O O . TYR E 1 64 ? -38.928 -39.359 -28.184 1.00 62.21 75 TYR E O 1
ATOM 6450 N N . ARG E 1 65 ? -38.424 -37.225 -28.595 1.00 60.03 76 ARG E N 1
ATOM 6451 C CA . ARG E 1 65 ? -38.043 -37.467 -29.970 1.00 58.18 76 ARG E CA 1
ATOM 6452 C C . ARG E 1 65 ? -36.705 -36.808 -30.154 1.00 58.02 76 ARG E C 1
ATOM 6453 O O . ARG E 1 65 ? -36.553 -35.617 -29.899 1.00 57.66 76 ARG E O 1
ATOM 6461 N N . TYR E 1 66 ? -35.742 -37.605 -30.600 1.00 58.29 77 TYR E N 1
ATOM 6462 C CA . TYR E 1 66 ? -34.391 -37.149 -30.831 1.00 57.81 77 TYR E CA 1
ATOM 6463 C C . TYR E 1 66 ? -34.037 -37.427 -32.267 1.00 57.28 77 TYR E C 1
ATOM 6464 O O . TYR E 1 66 ? -33.567 -38.510 -32.570 1.00 56.99 77 TYR E O 1
ATOM 6473 N N . PRO E 1 67 ? -34.302 -36.465 -33.175 1.00 57.76 78 PRO E N 1
ATOM 6474 C CA . PRO E 1 67 ? -33.855 -36.636 -34.566 1.00 56.96 78 PRO E CA 1
ATOM 6475 C C . PRO E 1 67 ? -32.353 -36.737 -34.609 1.00 57.16 78 PRO E C 1
ATOM 6476 O O . PRO E 1 67 ? -31.661 -36.017 -33.887 1.00 56.60 78 PRO E O 1
ATOM 6480 N N . TYR E 1 68 ? -31.857 -37.635 -35.439 1.00 57.78 79 TYR E N 1
ATOM 6481 C CA . TYR E 1 68 ? -30.422 -37.849 -35.548 1.00 58.82 79 TYR E CA 1
ATOM 6482 C C . TYR E 1 68 ? -29.715 -36.551 -35.950 1.00 60.00 79 TYR E C 1
ATOM 6483 O O . TYR E 1 68 ? -28.694 -36.179 -35.337 1.00 60.85 79 TYR E O 1
ATOM 6492 N N . ALA E 1 69 ? -30.287 -35.884 -36.962 1.00 59.66 80 ALA E N 1
ATOM 6493 C CA . ALA E 1 69 ? -29.805 -34.605 -37.477 1.00 60.00 80 ALA E CA 1
ATOM 6494 C C . ALA E 1 69 ? -29.478 -33.580 -36.380 1.00 59.98 80 ALA E C 1
ATOM 6495 O O . ALA E 1 69 ? -28.541 -32.821 -36.536 1.00 62.91 80 ALA E O 1
ATOM 6497 N N . HIS E 1 70 ? -30.230 -33.541 -35.291 1.00 60.82 81 HIS E N 1
ATOM 6498 C CA . HIS E 1 70 ? -29.937 -32.602 -34.213 1.00 62.00 81 HIS E CA 1
ATOM 6499 C C . HIS E 1 70 ? -29.317 -33.253 -32.983 1.00 62.36 81 HIS E C 1
ATOM 6500 O O . HIS E 1 70 ? -28.792 -32.547 -32.130 1.00 63.39 81 HIS E O 1
ATOM 6507 N N . TYR E 1 71 ? -29.418 -34.581 -32.867 1.00 62.84 82 TYR E N 1
ATOM 6508 C CA . TYR E 1 71 ? -28.921 -35.324 -31.690 1.00 61.96 82 TYR E CA 1
ATOM 6509 C C . TYR E 1 71 ? -28.005 -36.464 -32.145 1.00 62.13 82 TYR E C 1
ATOM 6510 O O . TYR E 1 71 ? -28.466 -37.522 -32.540 1.00 63.19 82 TYR E O 1
ATOM 6519 N N . PRO E 1 72 ? -26.695 -36.236 -32.118 1.00 61.93 83 PRO E N 1
ATOM 6520 C CA . PRO E 1 72 ? -25.762 -37.292 -32.496 1.00 61.20 83 PRO E CA 1
ATOM 6521 C C . PRO E 1 72 ? -25.693 -38.504 -31.546 1.00 60.40 83 PRO E C 1
ATOM 6522 O O . PRO E 1 72 ? -25.778 -38.362 -30.315 1.00 59.95 83 PRO E O 1
ATOM 6526 N N . ILE E 1 73 ? -25.532 -39.678 -32.149 1.00 59.14 84 ILE E N 1
ATOM 6527 C CA . ILE E 1 73 ? -25.310 -40.922 -31.443 1.00 58.05 84 ILE E CA 1
ATOM 6528 C C . ILE E 1 73 ? -23.807 -41.125 -31.228 1.00 59.13 84 ILE E C 1
ATOM 6529 O O . ILE E 1 73 ? -23.037 -41.138 -32.185 1.00 59.66 84 ILE E O 1
ATOM 6534 N N . ARG E 1 74 ? -23.400 -41.273 -29.968 1.00 61.11 85 ARG E N 1
ATOM 6535 C CA . ARG E 1 74 ? -21.996 -41.489 -29.581 1.00 62.15 85 ARG E CA 1
ATOM 6536 C C . ARG E 1 74 ? -21.899 -42.628 -28.568 1.00 62.48 85 ARG E C 1
ATOM 6537 O O . ARG E 1 74 ? -22.873 -42.943 -27.880 1.00 62.15 85 ARG E O 1
ATOM 6540 N N . HIS E 1 75 ? -20.710 -43.221 -28.467 1.00 63.23 86 HIS E N 1
ATOM 6541 C CA . HIS E 1 75 ? -20.390 -44.246 -27.448 1.00 63.79 86 HIS E CA 1
ATOM 6542 C C . HIS E 1 75 ? -21.291 -45.471 -27.446 1.00 62.55 86 HIS E C 1
ATOM 6543 O O . HIS E 1 75 ? -21.732 -45.909 -26.407 1.00 61.38 86 HIS E O 1
ATOM 6550 N N . VAL E 1 76 ? -21.535 -46.021 -28.625 1.00 62.08 87 VAL E N 1
ATOM 6551 C CA . VAL E 1 76 ? -22.359 -47.202 -28.791 1.00 61.86 87 VAL E CA 1
ATOM 6552 C C . VAL E 1 76 ? -21.681 -48.441 -28.198 1.00 63.74 87 VAL E C 1
ATOM 6553 O O . VAL E 1 76 ? -20.691 -48.923 -28.720 1.00 63.82 87 VAL E O 1
ATOM 6565 N N . PHE E 1 78 ? -22.118 -52.482 -26.132 1.00 69.19 89 PHE E N 1
ATOM 6566 C CA . PHE E 1 78 ? -22.923 -53.686 -26.013 1.00 70.25 89 PHE E CA 1
ATOM 6567 C C . PHE E 1 78 ? -22.441 -54.500 -24.840 1.00 71.05 89 PHE E C 1
ATOM 6568 O O . PHE E 1 78 ? -21.278 -54.446 -24.468 1.00 70.22 89 PHE E O 1
ATOM 6576 N N . GLU E 1 79 ? -23.367 -55.231 -24.240 1.00 73.40 90 GLU E N 1
ATOM 6577 C CA . GLU E 1 79 ? -23.060 -56.088 -23.104 1.00 75.69 90 GLU E CA 1
ATOM 6578 C C . GLU E 1 79 ? -23.830 -57.403 -23.228 1.00 75.55 90 GLU E C 1
ATOM 6579 O O . GLU E 1 79 ? -25.058 -57.403 -23.320 1.00 73.97 90 GLU E O 1
ATOM 6585 N N . THR E 1 80 ? -23.092 -58.514 -23.251 1.00 76.90 91 THR E N 1
ATOM 6586 C CA . THR E 1 80 ? -23.686 -59.836 -23.439 1.00 78.16 91 THR E CA 1
ATOM 6587 C C . THR E 1 80 ? -24.179 -60.434 -22.126 1.00 80.00 91 THR E C 1
ATOM 6588 O O . THR E 1 80 ? -23.877 -59.942 -21.033 1.00 79.77 91 THR E O 1
ATOM 6592 N N . ALA E 1 81 ? -24.936 -61.514 -22.247 1.00 82.68 92 ALA E N 1
ATOM 6593 C CA . ALA E 1 81 ? -25.480 -62.184 -21.087 1.00 84.80 92 ALA E CA 1
ATOM 6594 C C . ALA E 1 81 ? -24.521 -63.273 -20.608 1.00 86.90 92 ALA E C 1
ATOM 6595 O O . ALA E 1 81 ? -23.802 -63.878 -21.406 1.00 87.11 92 ALA E O 1
ATOM 6597 N N . GLY E 1 82 ? -24.491 -63.488 -19.295 1.00 89.55 93 GLY E N 1
ATOM 6598 C CA . GLY E 1 82 ? -23.775 -64.613 -18.717 1.00 90.82 93 GLY E CA 1
ATOM 6599 C C . GLY E 1 82 ? -24.710 -65.810 -18.737 1.00 92.09 93 GLY E C 1
ATOM 6600 O O . GLY E 1 82 ? -25.784 -65.759 -19.349 1.00 92.11 93 GLY E O 1
ATOM 6601 N N . THR E 1 83 ? -24.306 -66.892 -18.077 1.00 93.20 94 THR E N 1
ATOM 6602 C CA . THR E 1 83 ? -25.152 -68.076 -17.951 1.00 93.33 94 THR E CA 1
ATOM 6603 C C . THR E 1 83 ? -26.367 -67.763 -17.077 1.00 93.43 94 THR E C 1
ATOM 6604 O O . THR E 1 83 ? -27.480 -68.176 -17.385 1.00 93.12 94 THR E O 1
ATOM 6606 N N . VAL E 1 84 ? -26.149 -66.995 -16.013 1.00 93.38 95 VAL E N 1
ATOM 6607 C CA . VAL E 1 84 ? -27.203 -66.664 -15.050 1.00 93.32 95 VAL E CA 1
ATOM 6608 C C . VAL E 1 84 ? -28.147 -65.544 -15.490 1.00 92.82 95 VAL E C 1
ATOM 6609 O O . VAL E 1 84 ? -29.303 -65.499 -15.051 1.00 92.48 95 VAL E O 1
ATOM 6613 N N . ASP E 1 85 ? -27.663 -64.658 -16.359 1.00 92.17 96 ASP E N 1
ATOM 6614 C CA . ASP E 1 85 ? -28.420 -63.471 -16.773 1.00 91.25 96 ASP E CA 1
ATOM 6615 C C . ASP E 1 85 ? -29.485 -63.784 -17.817 1.00 89.71 96 ASP E C 1
ATOM 6616 O O . ASP E 1 85 ? -29.335 -64.711 -18.615 1.00 88.99 96 ASP E O 1
ATOM 6621 N N . LEU E 1 86 ? -30.562 -63.004 -17.789 1.00 88.10 97 LEU E N 1
ATOM 6622 C CA . LEU E 1 86 ? -31.662 -63.142 -18.739 1.00 87.31 97 LEU E CA 1
ATOM 6623 C C . LEU E 1 86 ? -31.629 -62.082 -19.851 1.00 85.76 97 LEU E C 1
ATOM 6624 O O . LEU E 1 86 ? -32.359 -62.204 -20.833 1.00 85.00 97 LEU E O 1
ATOM 6629 N N . ASP E 1 87 ? -30.781 -61.061 -19.708 1.00 83.70 98 ASP E N 1
ATOM 6630 C CA . ASP E 1 87 ? -30.764 -59.946 -20.654 1.00 82.27 98 ASP E CA 1
ATOM 6631 C C . ASP E 1 87 ? -29.382 -59.570 -21.235 1.00 79.56 98 ASP E C 1
ATOM 6632 O O . ASP E 1 87 ? -28.322 -59.856 -20.674 1.00 78.68 98 ASP E O 1
ATOM 6637 N N . VAL E 1 88 ? -29.440 -58.940 -22.400 1.00 76.37 99 VAL E N 1
ATOM 6638 C CA . VAL E 1 88 ? -28.297 -58.294 -23.021 1.00 73.68 99 VAL E CA 1
ATOM 6639 C C . VAL E 1 88 ? -28.596 -56.793 -22.951 1.00 72.70 99 VAL E C 1
ATOM 6640 O O . VAL E 1 88 ? -29.749 -56.385 -23.058 1.00 72.44 99 VAL E O 1
ATOM 6644 N N . GLU E 1 89 ? -27.569 -55.973 -22.760 1.00 71.87 100 GLU E N 1
ATOM 6645 C CA . GLU E 1 89 ? -27.749 -54.523 -22.652 1.00 71.67 100 GLU E CA 1
ATOM 6646 C C . GLU E 1 89 ? -27.063 -53.777 -23.829 1.00 68.93 100 GLU E C 1
ATOM 6647 O O . GLU E 1 89 ? -25.882 -54.008 -24.117 1.00 68.33 100 GLU E O 1
ATOM 6653 N N . ILE E 1 90 ? -27.816 -52.901 -24.508 1.00 66.84 101 ILE E N 1
ATOM 6654 C CA . ILE E 1 90 ? -27.252 -52.010 -25.539 1.00 64.42 101 ILE E CA 1
ATOM 6655 C C . ILE E 1 90 ? -27.216 -50.588 -24.989 1.00 63.98 101 ILE E C 1
ATOM 6656 O O . ILE E 1 90 ? -28.210 -50.113 -24.423 1.00 63.09 101 ILE E O 1
ATOM 6661 N N . LYS E 1 91 ? -26.063 -49.928 -25.131 1.00 63.68 102 LYS E N 1
ATOM 6662 C CA . LYS E 1 91 ? -25.894 -48.570 -24.627 1.00 64.75 102 LYS E CA 1
ATOM 6663 C C . LYS E 1 91 ? -25.468 -47.614 -25.717 1.00 61.80 102 LYS E C 1
ATOM 6664 O O . LYS E 1 91 ? -24.871 -48.010 -26.705 1.00 60.24 102 LYS E O 1
ATOM 6670 N N . PHE E 1 92 ? -25.769 -46.342 -25.488 1.00 59.49 103 PHE E N 1
ATOM 6671 C CA . PHE E 1 92 ? -25.367 -45.266 -26.350 1.00 57.72 103 PHE E CA 1
ATOM 6672 C C . PHE E 1 92 ? -25.821 -43.970 -25.722 1.00 58.86 103 PHE E C 1
ATOM 6673 O O . PHE E 1 92 ? -26.655 -43.968 -24.809 1.00 58.30 103 PHE E O 1
ATOM 6681 N N . GLU E 1 93 ? -25.267 -42.874 -26.233 1.00 61.06 104 GLU E N 1
ATOM 6682 C CA . GLU E 1 93 ? -25.655 -41.528 -25.846 1.00 62.50 104 GLU E CA 1
ATOM 6683 C C . GLU E 1 93 ? -26.235 -40.862 -27.066 1.00 61.88 104 GLU E C 1
ATOM 6684 O O . GLU E 1 93 ? -25.641 -40.927 -28.154 1.00 60.71 104 GLU E O 1
ATOM 6690 N N . ILE E 1 94 ? -27.397 -40.240 -26.885 1.00 61.80 105 ILE E N 1
ATOM 6691 C CA . ILE E 1 94 ? -28.048 -39.516 -27.957 1.00 62.11 105 ILE E CA 1
ATOM 6692 C C . ILE E 1 94 ? -28.219 -38.073 -27.482 1.00 65.14 105 ILE E C 1
ATOM 6693 O O . ILE E 1 94 ? -28.752 -37.809 -26.402 1.00 64.77 105 ILE E O 1
ATOM 6698 N N . GLY E 1 95 ? -27.743 -37.138 -28.305 1.00 69.39 106 GLY E N 1
ATOM 6699 C CA . GLY E 1 95 ? -27.471 -35.807 -27.806 1.00 71.81 106 GLY E CA 1
ATOM 6700 C C . GLY E 1 95 ? -26.520 -36.174 -26.672 1.00 74.01 106 GLY E C 1
ATOM 6701 O O . GLY E 1 95 ? -25.610 -37.013 -26.851 1.00 76.07 106 GLY E O 1
ATOM 6702 N N . GLY E 1 96 ? -26.748 -35.617 -25.491 1.00 75.16 107 GLY E N 1
ATOM 6703 C CA . GLY E 1 96 ? -25.915 -35.954 -24.342 1.00 75.72 107 GLY E CA 1
ATOM 6704 C C . GLY E 1 96 ? -26.513 -37.050 -23.474 1.00 76.45 107 GLY E C 1
ATOM 6705 O O . GLY E 1 96 ? -25.815 -37.652 -22.662 1.00 77.73 107 GLY E O 1
ATOM 6706 N N . LYS E 1 97 ? -27.797 -37.341 -23.667 1.00 76.85 108 LYS E N 1
ATOM 6707 C CA . LYS E 1 97 ? -28.529 -38.231 -22.767 1.00 77.05 108 LYS E CA 1
ATOM 6708 C C . LYS E 1 97 ? -28.064 -39.682 -22.881 1.00 75.83 108 LYS E C 1
ATOM 6709 O O . LYS E 1 97 ? -27.910 -40.185 -23.991 1.00 75.24 108 LYS E O 1
ATOM 6715 N N . HIS E 1 98 ? -27.842 -40.342 -21.736 1.00 74.90 109 HIS E N 1
ATOM 6716 C CA . HIS E 1 98 ? -27.373 -41.754 -21.692 1.00 74.92 109 HIS E CA 1
ATOM 6717 C C . HIS E 1 98 ? -28.491 -42.774 -21.768 1.00 73.64 109 HIS E C 1
ATOM 6718 O O . HIS E 1 98 ? -29.416 -42.729 -20.967 1.00 73.02 109 HIS E O 1
ATOM 6725 N N . TYR E 1 99 ? -28.376 -43.716 -22.704 1.00 72.46 110 TYR E N 1
ATOM 6726 C CA . TYR E 1 99 ? -29.368 -44.785 -22.872 1.00 71.01 110 TYR E CA 1
ATOM 6727 C C . TYR E 1 99 ? -28.758 -46.144 -22.612 1.00 70.87 110 TYR E C 1
ATOM 6728 O O . TYR E 1 99 ? -27.676 -46.453 -23.073 1.00 71.57 110 TYR E O 1
ATOM 6737 N N . SER E 1 100 ? -29.468 -46.950 -21.851 1.00 71.24 111 SER E N 1
ATOM 6738 C CA . SER E 1 100 ? -29.057 -48.309 -21.564 1.00 71.17 111 SER E CA 1
ATOM 6739 C C . SER E 1 100 ? -30.329 -49.160 -21.588 1.00 69.40 111 SER E C 1
ATOM 6740 O O . SER E 1 100 ? -31.212 -49.007 -20.731 1.00 68.82 111 SER E O 1
ATOM 6743 N N . ILE E 1 101 ? -30.432 -50.035 -22.585 1.00 67.64 112 ILE E N 1
ATOM 6744 C CA . ILE E 1 101 ? -31.678 -50.756 -22.840 1.00 66.33 112 ILE E CA 1
ATOM 6745 C C . ILE E 1 101 ? -31.503 -52.259 -22.673 1.00 67.65 112 ILE E C 1
ATOM 6746 O O . ILE E 1 101 ? -30.786 -52.891 -23.439 1.00 66.85 112 ILE E O 1
ATOM 6751 N N . ASP E 1 102 ? -32.183 -52.828 -21.683 1.00 69.80 113 ASP E N 1
ATOM 6752 C CA . ASP E 1 102 ? -32.113 -54.275 -21.416 1.00 71.52 113 ASP E CA 1
ATOM 6753 C C . ASP E 1 102 ? -33.124 -55.058 -22.255 1.00 69.75 113 ASP E C 1
ATOM 6754 O O . ASP E 1 102 ? -34.324 -54.790 -22.208 1.00 68.66 113 ASP E O 1
ATOM 6759 N N . VAL E 1 103 ? -32.618 -56.032 -23.012 1.00 68.85 114 VAL E N 1
ATOM 6760 C CA . VAL E 1 103 ? -33.428 -56.805 -23.952 1.00 68.38 114 VAL E CA 1
ATOM 6761 C C . VAL E 1 103 ? -33.242 -58.300 -23.730 1.00 71.10 114 VAL E C 1
ATOM 6762 O O . VAL E 1 103 ? -32.146 -58.762 -23.433 1.00 70.99 114 VAL E O 1
ATOM 6766 N N . ASP E 1 104 ? -34.338 -59.037 -23.877 1.00 73.79 115 ASP E N 1
ATOM 6767 C CA . ASP E 1 104 ? -34.376 -60.492 -23.765 1.00 75.60 115 ASP E CA 1
ATOM 6768 C C . ASP E 1 104 ? -33.208 -61.158 -24.518 1.00 75.84 115 ASP E C 1
ATOM 6769 O O . ASP E 1 104 ? -33.134 -61.066 -25.742 1.00 75.15 115 ASP E O 1
ATOM 6774 N N . LYS E 1 105 ? -32.312 -61.832 -23.787 1.00 76.45 116 LYS E N 1
ATOM 6775 C CA . LYS E 1 105 ? -31.134 -62.503 -24.387 1.00 77.63 116 LYS E CA 1
ATOM 6776 C C . LYS E 1 105 ? -31.486 -63.481 -25.520 1.00 76.76 116 LYS E C 1
ATOM 6777 O O . LYS E 1 105 ? -30.649 -63.785 -26.362 1.00 76.26 116 LYS E O 1
ATOM 6783 N N . LYS E 1 106 ? -32.717 -63.978 -25.530 1.00 76.78 117 LYS E N 1
ATOM 6784 C CA . LYS E 1 106 ? -33.182 -64.854 -26.602 1.00 77.33 117 LYS E CA 1
ATOM 6785 C C . LYS E 1 106 ? -33.044 -64.173 -27.972 1.00 76.84 117 LYS E C 1
ATOM 6786 O O . LYS E 1 106 ? -32.654 -64.797 -28.956 1.00 76.97 117 LYS E O 1
ATOM 6789 N N . GLN E 1 107 ? -33.324 -62.876 -28.009 1.00 76.44 118 GLN E N 1
ATOM 6790 C CA . GLN E 1 107 ? -33.317 -62.100 -29.248 1.00 76.03 118 GLN E CA 1
ATOM 6791 C C . GLN E 1 107 ? -31.963 -61.415 -29.557 1.00 76.09 118 GLN E C 1
ATOM 6792 O O . GLN E 1 107 ? -31.906 -60.452 -30.327 1.00 75.70 118 GLN E O 1
ATOM 6798 N N . LEU E 1 108 ? -30.881 -61.937 -28.973 1.00 76.70 119 LEU E N 1
ATOM 6799 C CA . LEU E 1 108 ? -29.530 -61.380 -29.127 1.00 76.37 119 LEU E CA 1
ATOM 6800 C C . LEU E 1 108 ? -29.172 -61.088 -30.574 1.00 75.26 119 LEU E C 1
ATOM 6801 O O . LEU E 1 108 ? -28.567 -60.062 -30.860 1.00 74.32 119 LEU E O 1
ATOM 6806 N N . GLU E 1 109 ? -29.557 -61.984 -31.480 1.00 74.45 120 GLU E N 1
ATOM 6807 C CA . GLU E 1 109 ? -29.193 -61.850 -32.900 1.00 74.17 120 GLU E CA 1
ATOM 6808 C C . GLU E 1 109 ? -29.812 -60.587 -33.558 1.00 73.36 120 GLU E C 1
ATOM 6809 O O . GLU E 1 109 ? -29.302 -60.099 -34.571 1.00 72.68 120 GLU E O 1
ATOM 6813 N N . HIS E 1 110 ? -30.895 -60.064 -32.971 1.00 73.15 121 HIS E N 1
ATOM 6814 C CA . HIS E 1 110 ? -31.535 -58.822 -33.446 1.00 72.83 121 HIS E CA 1
ATOM 6815 C C . HIS E 1 110 ? -30.899 -57.604 -32.814 1.00 70.23 121 HIS E C 1
ATOM 6816 O O . HIS E 1 110 ? -30.663 -56.627 -33.502 1.00 69.07 121 HIS E O 1
ATOM 6823 N N . VAL E 1 111 ? -30.641 -57.665 -31.506 1.00 67.96 122 VAL E N 1
ATOM 6824 C CA . VAL E 1 111 ? -29.983 -56.570 -30.774 1.00 66.57 122 VAL E CA 1
ATOM 6825 C C . VAL E 1 111 ? -28.544 -56.338 -31.285 1.00 67.12 122 VAL E C 1
ATOM 6826 O O . VAL E 1 111 ? -28.043 -55.214 -31.257 1.00 66.63 122 VAL E O 1
ATOM 6830 N N . LYS E 1 112 ? -27.882 -57.392 -31.749 1.00 67.86 123 LYS E N 1
ATOM 6831 C CA . LYS E 1 112 ? -26.544 -57.235 -32.279 1.00 69.57 123 LYS E CA 1
ATOM 6832 C C . LYS E 1 112 ? -26.613 -56.443 -33.593 1.00 68.37 123 LYS E C 1
ATOM 6833 O O . LYS E 1 112 ? -25.695 -55.683 -33.904 1.00 69.08 123 LYS E O 1
ATOM 6839 N N . ASP E 1 113 ? -27.696 -56.604 -34.351 1.00 67.25 124 ASP E N 1
ATOM 6840 C CA . ASP E 1 113 ? -27.877 -55.847 -35.601 1.00 67.28 124 ASP E CA 1
ATOM 6841 C C . ASP E 1 113 ? -28.183 -54.367 -35.355 1.00 64.72 124 ASP E C 1
ATOM 6842 O O . ASP E 1 113 ? -27.879 -53.531 -36.198 1.00 64.50 124 ASP E O 1
ATOM 6847 N N . LEU E 1 114 ? -28.821 -54.062 -34.225 1.00 61.72 125 LEU E N 1
ATOM 6848 C CA . LEU E 1 114 ? -29.049 -52.689 -33.797 1.00 59.64 125 LEU E CA 1
ATOM 6849 C C . LEU E 1 114 ? -27.719 -52.101 -33.346 1.00 60.32 125 LEU E C 1
ATOM 6850 O O . LEU E 1 114 ? -27.453 -50.905 -33.557 1.00 61.36 125 LEU E O 1
ATOM 6855 N N . TYR E 1 115 ? -26.895 -52.929 -32.704 1.00 60.01 126 TYR E N 1
ATOM 6856 C CA . TYR E 1 115 ? -25.562 -52.510 -32.287 1.00 60.17 126 TYR E CA 1
ATOM 6857 C C . TYR E 1 115 ? -24.783 -52.020 -33.510 1.00 59.89 126 TYR E C 1
ATOM 6858 O O . TYR E 1 115 ? -24.292 -50.896 -33.529 1.00 59.61 126 TYR E O 1
ATOM 6867 N N . LYS E 1 116 ? -24.719 -52.857 -34.540 1.00 59.59 127 LYS E N 1
ATOM 6868 C CA . LYS E 1 116 ? -24.009 -52.511 -35.765 1.00 60.31 127 LYS E CA 1
ATOM 6869 C C . LYS E 1 116 ? -24.570 -51.251 -36.425 1.00 58.86 127 LYS E C 1
ATOM 6870 O O . LYS E 1 116 ? -23.808 -50.394 -36.871 1.00 59.28 127 LYS E O 1
ATOM 6876 N N . ALA E 1 117 ? -25.893 -51.133 -36.478 1.00 58.17 128 ALA E N 1
ATOM 6877 C CA . ALA E 1 117 ? -26.542 -49.977 -37.109 1.00 57.87 128 ALA E CA 1
ATOM 6878 C C . ALA E 1 117 ? -26.239 -48.664 -36.379 1.00 57.19 128 ALA E C 1
ATOM 6879 O O . ALA E 1 117 ? -25.848 -47.676 -37.010 1.00 58.45 128 ALA E O 1
ATOM 6881 N N . LEU E 1 118 ? -26.406 -48.652 -35.059 1.00 55.77 129 LEU E N 1
ATOM 6882 C CA . LEU E 1 118 ? -26.092 -47.450 -34.279 1.00 54.67 129 LEU E CA 1
ATOM 6883 C C . LEU E 1 118 ? -24.613 -47.050 -34.373 1.00 54.45 129 LEU E C 1
ATOM 6884 O O . LEU E 1 118 ? -24.273 -45.870 -34.349 1.00 54.93 129 LEU E O 1
ATOM 6889 N N . LEU E 1 119 ? -23.752 -48.051 -34.483 1.00 54.39 130 LEU E N 1
ATOM 6890 C CA . LEU E 1 119 ? -22.301 -47.888 -34.524 1.00 53.76 130 LEU E CA 1
ATOM 6891 C C . LEU E 1 119 ? -21.890 -47.185 -35.801 1.00 54.48 130 LEU E C 1
ATOM 6892 O O . LEU E 1 119 ? -20.978 -46.345 -35.798 1.00 55.38 130 LEU E O 1
ATOM 6897 N N . ALA E 1 120 ? -22.582 -47.535 -36.887 1.00 54.67 131 ALA E N 1
ATOM 6898 C CA . ALA E 1 120 ? -22.339 -46.957 -38.210 1.00 54.69 131 ALA E CA 1
ATOM 6899 C C . ALA E 1 120 ? -22.947 -45.553 -38.337 1.00 55.11 131 ALA E C 1
ATOM 6900 O O . ALA E 1 120 ? -22.403 -44.674 -39.013 1.00 56.56 131 ALA E O 1
ATOM 6902 N N . ILE E 1 121 ? -24.098 -45.353 -37.708 1.00 55.34 132 ILE E N 1
ATOM 6903 C CA . ILE E 1 121 ? -24.709 -44.033 -37.677 1.00 54.60 132 ILE E CA 1
ATOM 6904 C C . ILE E 1 121 ? -23.793 -43.089 -36.926 1.00 54.49 132 ILE E C 1
ATOM 6905 O O . ILE E 1 121 ? -23.548 -41.994 -37.394 1.00 55.17 132 ILE E O 1
ATOM 6910 N N . ALA E 1 122 ? -23.274 -43.519 -35.780 1.00 54.85 133 ALA E N 1
ATOM 6911 C CA . ALA E 1 122 ? -22.396 -42.685 -34.967 1.00 55.36 133 ALA E CA 1
ATOM 6912 C C . ALA E 1 122 ? -21.158 -42.262 -35.756 1.00 56.79 133 ALA E C 1
ATOM 6913 O O . ALA E 1 122 ? -20.777 -41.086 -35.759 1.00 56.43 133 ALA E O 1
ATOM 6915 N N . GLU E 1 123 ? -20.547 -43.217 -36.446 1.00 58.88 134 GLU E N 1
ATOM 6916 C CA . GLU E 1 123 ? -19.360 -42.919 -37.221 1.00 61.55 134 GLU E CA 1
ATOM 6917 C C . GLU E 1 123 ? -19.641 -41.923 -38.351 1.00 59.38 134 GLU E C 1
ATOM 6918 O O . GLU E 1 123 ? -18.843 -41.022 -38.586 1.00 58.37 134 GLU E O 1
ATOM 6924 N N . LYS E 1 124 ? -20.757 -42.087 -39.049 1.00 57.94 135 LYS E N 1
ATOM 6925 C CA . LYS E 1 124 ? -21.102 -41.181 -40.150 1.00 58.06 135 LYS E CA 1
ATOM 6926 C C . LYS E 1 124 ? -21.277 -39.731 -39.663 1.00 57.27 135 LYS E C 1
ATOM 6927 O O . LYS E 1 124 ? -20.854 -38.766 -40.324 1.00 57.54 135 LYS E O 1
ATOM 6933 N N . GLN E 1 125 ? -21.909 -39.593 -38.501 1.00 55.56 136 GLN E N 1
ATOM 6934 C CA . GLN E 1 125 ? -22.144 -38.291 -37.888 1.00 54.00 136 GLN E CA 1
ATOM 6935 C C . GLN E 1 125 ? -20.837 -37.653 -37.432 1.00 54.69 136 GLN E C 1
ATOM 6936 O O . GLN E 1 125 ? -20.635 -36.450 -37.593 1.00 55.55 136 GLN E O 1
ATOM 6942 N N . TYR E 1 126 ? -19.961 -38.458 -36.847 1.00 56.68 137 TYR E N 1
ATOM 6943 C CA . TYR E 1 126 ? -18.640 -37.984 -36.429 1.00 58.77 137 TYR E CA 1
ATOM 6944 C C . TYR E 1 126 ? -17.851 -37.427 -37.607 1.00 59.72 137 TYR E C 1
ATOM 6945 O O . TYR E 1 126 ? -17.378 -36.291 -37.581 1.00 59.08 137 TYR E O 1
ATOM 6954 N N . GLU E 1 127 ? -17.735 -38.249 -38.642 1.00 61.37 138 GLU E N 1
ATOM 6955 C CA . GLU E 1 127 ? -16.992 -37.887 -39.826 1.00 63.46 138 GLU E CA 1
ATOM 6956 C C . GLU E 1 127 ? -17.628 -36.641 -40.454 1.00 60.81 138 GLU E C 1
ATOM 6957 O O . GLU E 1 127 ? -16.933 -35.780 -40.949 1.00 61.96 138 GLU E O 1
ATOM 6963 N N . GLY E 1 128 ? -18.949 -36.536 -40.422 1.00 59.08 139 GLY E N 1
ATOM 6964 C CA . GLY E 1 128 ? -19.639 -35.355 -40.952 1.00 57.89 139 GLY E CA 1
ATOM 6965 C C . GLY E 1 128 ? -19.301 -34.048 -40.233 1.00 57.49 139 GLY E C 1
ATOM 6966 O O . GLY E 1 128 ? -19.287 -32.990 -40.842 1.00 57.27 139 GLY E O 1
ATOM 6967 N N . GLN E 1 129 ? -19.044 -34.121 -38.930 1.00 56.95 140 GLN E N 1
ATOM 6968 C CA . GLN E 1 129 ? -18.603 -32.959 -38.184 1.00 57.72 140 GLN E CA 1
ATOM 6969 C C . GLN E 1 129 ? -17.221 -32.533 -38.620 1.00 56.32 140 GLN E C 1
ATOM 6970 O O . GLN E 1 129 ? -16.968 -31.352 -38.710 1.00 57.41 140 GLN E O 1
ATOM 6976 N N . LYS E 1 130 ? -16.330 -33.482 -38.883 1.00 55.89 141 LYS E N 1
ATOM 6977 C CA . LYS E 1 130 ? -14.991 -33.147 -39.364 1.00 56.82 141 LYS E CA 1
ATOM 6978 C C . LYS E 1 130 ? -15.118 -32.422 -40.714 1.00 54.96 141 LYS E C 1
ATOM 6979 O O . LYS E 1 130 ? -14.482 -31.400 -40.932 1.00 54.65 141 LYS E O 1
ATOM 6993 N N . LEU E 1 132 ? -17.648 -30.736 -41.898 1.00 55.20 143 LEU E N 1
ATOM 6994 C CA . LEU E 1 132 ? -18.149 -29.384 -41.722 1.00 56.79 143 LEU E CA 1
ATOM 6995 C C . LEU E 1 132 ? -17.023 -28.394 -41.377 1.00 57.50 143 LEU E C 1
ATOM 6996 O O . LEU E 1 132 ? -17.001 -27.281 -41.917 1.00 56.33 143 LEU E O 1
ATOM 7001 N N . GLU E 1 133 ? -16.135 -28.790 -40.451 1.00 57.62 144 GLU E N 1
ATOM 7002 C CA . GLU E 1 133 ? -14.968 -27.984 -40.091 1.00 58.63 144 GLU E CA 1
ATOM 7003 C C . GLU E 1 133 ? -14.183 -27.612 -41.363 1.00 55.67 144 GLU E C 1
ATOM 7004 O O . GLU E 1 133 ? -13.894 -26.443 -41.593 1.00 57.53 144 GLU E O 1
ATOM 7010 N N . PHE E 1 134 ? -13.867 -28.591 -42.202 1.00 51.90 145 PHE E N 1
ATOM 7011 C CA . PHE E 1 134 ? -13.145 -28.314 -43.442 1.00 51.05 145 PHE E CA 1
ATOM 7012 C C . PHE E 1 134 ? -13.891 -27.352 -44.350 1.00 49.56 145 PHE E C 1
ATOM 7013 O O . PHE E 1 134 ? -13.285 -26.462 -44.972 1.00 49.85 145 PHE E O 1
ATOM 7021 N N . ALA E 1 135 ? -15.203 -27.543 -44.440 1.00 49.23 146 ALA E N 1
ATOM 7022 C CA . ALA E 1 135 ? -16.054 -26.733 -45.321 1.00 49.52 146 ALA E CA 1
ATOM 7023 C C . ALA E 1 135 ? -15.984 -25.255 -44.942 1.00 50.58 146 ALA E C 1
ATOM 7024 O O . ALA E 1 135 ? -15.857 -24.376 -45.826 1.00 51.12 146 ALA E O 1
ATOM 7026 N N . ASN E 1 136 ? -15.994 -24.999 -43.634 1.00 49.31 147 ASN E N 1
ATOM 7027 C CA . ASN E 1 136 ? -15.946 -23.669 -43.090 1.00 50.87 147 ASN E CA 1
ATOM 7028 C C . ASN E 1 136 ? -14.582 -23.077 -43.215 1.00 50.45 147 ASN E C 1
ATOM 7029 O O . ASN E 1 136 ? -14.470 -21.921 -43.667 1.00 53.73 147 ASN E O 1
ATOM 7034 N N . SER E 1 137 ? -13.543 -23.831 -42.846 1.00 48.03 148 SER E N 1
ATOM 7035 C CA . SER E 1 137 ? -12.165 -23.384 -43.086 1.00 46.90 148 SER E CA 1
ATOM 7036 C C . SER E 1 137 ? -11.950 -23.082 -44.561 1.00 44.65 148 SER E C 1
ATOM 7037 O O . SER E 1 137 ? -11.376 -22.057 -44.889 1.00 47.19 148 SER E O 1
ATOM 7040 N N . SER E 1 138 ? -12.404 -23.951 -45.461 1.00 42.75 149 SER E N 1
ATOM 7041 C CA . SER E 1 138 ? -12.172 -23.702 -46.915 1.00 43.93 149 SER E CA 1
ATOM 7042 C C . SER E 1 138 ? -12.746 -22.387 -47.359 1.00 44.25 149 SER E C 1
ATOM 7043 O O . SER E 1 138 ? -12.110 -21.641 -48.080 1.00 47.09 149 SER E O 1
ATOM 7046 N N . LEU E 1 139 ? -13.967 -22.085 -46.919 1.00 48.64 150 LEU E N 1
ATOM 7047 C CA . LEU E 1 139 ? -14.635 -20.840 -47.321 1.00 48.58 150 LEU E CA 1
ATOM 7048 C C . LEU E 1 139 ? -13.798 -19.669 -46.870 1.00 49.11 150 LEU E C 1
ATOM 7049 O O . LEU E 1 139 ? -13.542 -18.763 -47.695 1.00 50.54 150 LEU E O 1
ATOM 7054 N N . ASN E 1 140 ? -13.336 -19.723 -45.605 1.00 46.01 151 ASN E N 1
ATOM 7055 C CA . ASN E 1 140 ? -12.397 -18.717 -45.079 1.00 47.31 151 ASN E CA 1
ATOM 7056 C C . ASN E 1 140 ? -11.129 -18.572 -45.840 1.00 44.71 151 ASN E C 1
ATOM 7057 O O . ASN E 1 140 ? -10.701 -17.445 -46.082 1.00 46.29 151 ASN E O 1
ATOM 7062 N N . HIS E 1 141 ? -10.466 -19.675 -46.146 1.00 44.24 152 HIS E N 1
ATOM 7063 C CA . HIS E 1 141 ? -9.296 -19.591 -47.059 1.00 45.44 152 HIS E CA 1
ATOM 7064 C C . HIS E 1 141 ? -9.638 -18.839 -48.350 1.00 42.75 152 HIS E C 1
ATOM 7065 O O . HIS E 1 141 ? -8.886 -17.951 -48.753 1.00 42.26 152 HIS E O 1
ATOM 7072 N N . SER E 1 142 ? -10.787 -19.107 -48.969 1.00 42.50 153 SER E N 1
ATOM 7073 C CA . SER E 1 142 ? -11.069 -18.433 -50.290 1.00 43.65 153 SER E CA 1
ATOM 7074 C C . SER E 1 142 ? -11.202 -16.943 -50.108 1.00 44.69 153 SER E C 1
ATOM 7075 O O . SER E 1 142 ? -10.831 -16.129 -51.008 1.00 42.91 153 SER E O 1
ATOM 7078 N N . VAL E 1 143 ? -11.761 -16.583 -48.966 1.00 44.04 154 VAL E N 1
ATOM 7079 C CA . VAL E 1 143 ? -12.047 -15.185 -48.752 1.00 46.63 154 VAL E CA 1
ATOM 7080 C C . VAL E 1 143 ? -10.754 -14.456 -48.497 1.00 46.44 154 VAL E C 1
ATOM 7081 O O . VAL E 1 143 ? -10.621 -13.277 -48.827 1.00 48.22 154 VAL E O 1
ATOM 7085 N N . THR E 1 144 ? -9.813 -15.157 -47.873 1.00 47.70 155 THR E N 1
ATOM 7086 C CA . THR E 1 144 ? -8.488 -14.590 -47.590 1.00 45.94 155 THR E CA 1
ATOM 7087 C C . THR E 1 144 ? -7.751 -14.458 -48.883 1.00 44.53 155 THR E C 1
ATOM 7088 O O . THR E 1 144 ? -7.194 -13.415 -49.154 1.00 46.09 155 THR E O 1
ATOM 7092 N N . ILE E 1 145 ? -7.723 -15.521 -49.666 1.00 44.33 156 ILE E N 1
ATOM 7093 C CA . ILE E 1 145 ? -7.048 -15.430 -50.971 1.00 45.64 156 ILE E CA 1
ATOM 7094 C C . ILE E 1 145 ? -7.624 -14.243 -51.719 1.00 45.74 156 ILE E C 1
ATOM 7095 O O . ILE E 1 145 ? -6.901 -13.320 -51.998 1.00 47.60 156 ILE E O 1
ATOM 7100 N N . LEU E 1 146 ? -8.944 -14.184 -51.856 1.00 49.15 157 LEU E N 1
ATOM 7101 C CA . LEU E 1 146 ? -9.587 -13.155 -52.683 1.00 49.65 157 LEU E CA 1
ATOM 7102 C C . LEU E 1 146 ? -9.864 -11.787 -52.020 1.00 50.38 157 LEU E C 1
ATOM 7103 O O . LEU E 1 146 ? -10.277 -10.869 -52.707 1.00 48.21 157 LEU E O 1
ATOM 7108 N N . GLY E 1 147 ? -9.615 -11.608 -50.739 1.00 52.87 158 GLY E N 1
ATOM 7109 C CA . GLY E 1 147 ? -9.619 -10.234 -50.178 1.00 55.78 158 GLY E CA 1
ATOM 7110 C C . GLY E 1 147 ? -8.843 -9.250 -51.090 1.00 61.73 158 GLY E C 1
ATOM 7111 O O . GLY E 1 147 ? -7.828 -9.641 -51.756 1.00 59.59 158 GLY E O 1
ATOM 7112 N N . GLY E 1 148 ? -9.357 -8.006 -51.165 1.00 65.57 159 GLY E N 1
ATOM 7113 C CA . GLY E 1 148 ? -8.757 -6.881 -51.903 1.00 67.35 159 GLY E CA 1
ATOM 7114 C C . GLY E 1 148 ? -8.365 -7.109 -53.336 1.00 71.22 159 GLY E C 1
ATOM 7115 O O . GLY E 1 148 ? -7.216 -7.440 -53.602 1.00 74.47 159 GLY E O 1
ATOM 7116 N N . LEU E 1 149 ? -9.272 -6.848 -54.276 1.00 74.03 160 LEU E N 1
ATOM 7117 C CA . LEU E 1 149 ? -9.008 -7.175 -55.662 1.00 75.28 160 LEU E CA 1
ATOM 7118 C C . LEU E 1 149 ? -8.607 -6.018 -56.638 1.00 76.35 160 LEU E C 1
ATOM 7119 O O . LEU E 1 149 ? -7.514 -5.475 -56.531 1.00 79.24 160 LEU E O 1
ATOM 7124 N N . ARG E 1 150 ? -9.475 -5.695 -57.600 1.00 77.26 161 ARG E N 1
ATOM 7125 C CA . ARG E 1 150 ? -9.200 -4.806 -58.728 1.00 77.63 161 ARG E CA 1
ATOM 7126 C C . ARG E 1 150 ? -10.546 -4.487 -59.444 1.00 78.03 161 ARG E C 1
ATOM 7127 O O . ARG E 1 150 ? -11.590 -4.469 -58.774 1.00 78.12 161 ARG E O 1
ATOM 7129 N N . GLN E 1 151 ? -10.560 -4.213 -60.755 1.00 78.47 162 GLN E N 1
ATOM 7130 C CA . GLN E 1 151 ? -11.862 -4.007 -61.480 1.00 79.77 162 GLN E CA 1
ATOM 7131 C C . GLN E 1 151 ? -11.803 -4.142 -63.015 1.00 80.20 162 GLN E C 1
ATOM 7132 O O . GLN E 1 151 ? -10.746 -4.299 -63.573 1.00 79.32 162 GLN E O 1
ATOM 7134 N N . GLY E 1 152 ? -12.962 -4.085 -63.666 1.00 80.61 163 GLY E N 1
ATOM 7135 C CA . GLY E 1 152 ? -13.066 -4.243 -65.107 1.00 81.62 163 GLY E CA 1
ATOM 7136 C C . GLY E 1 152 ? -13.290 -5.695 -65.497 1.00 83.10 163 GLY E C 1
ATOM 7137 O O . GLY E 1 152 ? -13.693 -5.994 -66.631 1.00 84.19 163 GLY E O 1
ATOM 7146 N N . ASN E 1 155 ? -19.055 -5.494 -62.784 1.00 61.92 166 ASN E N 1
ATOM 7147 C CA . ASN E 1 155 ? -20.324 -4.999 -62.314 1.00 56.60 166 ASN E CA 1
ATOM 7148 C C . ASN E 1 155 ? -20.293 -5.174 -60.797 1.00 53.25 166 ASN E C 1
ATOM 7149 O O . ASN E 1 155 ? -20.550 -6.235 -60.258 1.00 49.38 166 ASN E O 1
ATOM 7154 N N . VAL E 1 156 ? -19.918 -4.136 -60.096 1.00 50.76 167 VAL E N 1
ATOM 7155 C CA . VAL E 1 156 ? -19.705 -4.316 -58.662 1.00 50.32 167 VAL E CA 1
ATOM 7156 C C . VAL E 1 156 ? -20.975 -4.870 -58.003 1.00 48.77 167 VAL E C 1
ATOM 7157 O O . VAL E 1 156 ? -20.901 -5.880 -57.306 1.00 48.62 167 VAL E O 1
ATOM 7161 N N . PRO E 1 157 ? -22.150 -4.261 -58.275 1.00 49.28 168 PRO E N 1
ATOM 7162 C CA . PRO E 1 157 ? -23.338 -4.819 -57.601 1.00 48.85 168 PRO E CA 1
ATOM 7163 C C . PRO E 1 157 ? -23.727 -6.218 -58.080 1.00 47.69 168 PRO E C 1
ATOM 7164 O O . PRO E 1 157 ? -24.088 -7.007 -57.235 1.00 41.05 168 PRO E O 1
ATOM 7168 N N . GLN E 1 158 ? -23.646 -6.533 -59.406 1.00 46.10 169 GLN E N 1
ATOM 7169 C CA . GLN E 1 158 ? -23.960 -7.912 -59.833 1.00 47.14 169 GLN E CA 1
ATOM 7170 C C . GLN E 1 158 ? -23.003 -8.921 -59.232 1.00 46.40 169 GLN E C 1
ATOM 7171 O O . GLN E 1 158 ? -23.381 -10.040 -58.971 1.00 48.83 169 GLN E O 1
ATOM 7177 N N . THR E 1 159 ? -21.770 -8.515 -58.982 1.00 45.27 170 THR E N 1
ATOM 7178 C CA . THR E 1 159 ? -20.756 -9.380 -58.418 1.00 43.96 170 THR E CA 1
ATOM 7179 C C . THR E 1 159 ? -21.029 -9.489 -56.906 1.00 44.25 170 THR E C 1
ATOM 7180 O O . THR E 1 159 ? -20.880 -10.542 -56.314 1.00 42.53 170 THR E O 1
ATOM 7184 N N . PHE E 1 160 ? -21.472 -8.412 -56.289 1.00 46.58 171 PHE E N 1
ATOM 7185 C CA . PHE E 1 160 ? -21.730 -8.405 -54.811 1.00 49.28 171 PHE E CA 1
ATOM 7186 C C . PHE E 1 160 ? -22.832 -9.426 -54.470 1.00 48.97 171 PHE E C 1
ATOM 7187 O O . PHE E 1 160 ? -22.691 -10.252 -53.609 1.00 46.09 171 PHE E O 1
ATOM 7195 N N . LYS E 1 161 ? -23.903 -9.384 -55.255 1.00 51.84 172 LYS E N 1
ATOM 7196 C CA . LYS E 1 161 ? -25.004 -10.347 -55.176 1.00 50.85 172 LYS E CA 1
ATOM 7197 C C . LYS E 1 161 ? -24.547 -11.782 -55.393 1.00 49.08 172 LYS E C 1
ATOM 7198 O O . LYS E 1 161 ? -24.787 -12.607 -54.530 1.00 45.05 172 LYS E O 1
ATOM 7204 N N . ASP E 1 162 ? -23.945 -12.058 -56.579 1.00 45.60 173 ASP E N 1
ATOM 7205 C CA . ASP E 1 162 ? -23.422 -13.382 -56.949 1.00 44.08 173 ASP E CA 1
ATOM 7206 C C . ASP E 1 162 ? -22.392 -13.898 -55.925 1.00 43.18 173 ASP E C 1
ATOM 7207 O O . ASP E 1 162 ? -22.416 -15.039 -55.472 1.00 45.00 173 ASP E O 1
ATOM 7212 N N . LEU E 1 163 ? -21.461 -13.071 -55.544 1.00 40.65 174 LEU E N 1
ATOM 7213 C CA . LEU E 1 163 ? -20.512 -13.506 -54.482 1.00 44.55 174 LEU E CA 1
ATOM 7214 C C . LEU E 1 163 ? -21.218 -13.904 -53.183 1.00 41.54 174 LEU E C 1
ATOM 7215 O O . LEU E 1 163 ? -20.964 -14.951 -52.619 1.00 42.04 174 LEU E O 1
ATOM 7220 N N . SER E 1 164 ? -22.129 -13.061 -52.743 1.00 41.66 175 SER E N 1
ATOM 7221 C CA . SER E 1 164 ? -22.971 -13.342 -51.546 1.00 43.57 175 SER E CA 1
ATOM 7222 C C . SER E 1 164 ? -23.732 -14.677 -51.635 1.00 44.44 175 SER E C 1
ATOM 7223 O O . SER E 1 164 ? -23.804 -15.456 -50.685 1.00 44.20 175 SER E O 1
ATOM 7226 N N . GLN E 1 165 ? -24.286 -14.937 -52.817 1.00 46.19 176 GLN E N 1
ATOM 7227 C CA . GLN E 1 165 ? -25.011 -16.178 -53.083 1.00 45.64 176 GLN E CA 1
ATOM 7228 C C . GLN E 1 165 ? -24.130 -17.406 -52.985 1.00 46.06 176 GLN E C 1
ATOM 7229 O O . GLN E 1 165 ? -24.539 -18.429 -52.468 1.00 45.56 176 GLN E O 1
ATOM 7235 N N . GLU E 1 166 ? -22.959 -17.341 -53.599 1.00 48.00 177 GLU E N 1
ATOM 7236 C CA . GLU E 1 166 ? -22.003 -18.424 -53.518 1.00 48.38 177 GLU E CA 1
ATOM 7237 C C . GLU E 1 166 ? -21.673 -18.730 -52.078 1.00 47.30 177 GLU E C 1
ATOM 7238 O O . GLU E 1 166 ? -21.652 -19.866 -51.648 1.00 48.96 177 GLU E O 1
ATOM 7244 N N . SER E 1 167 ? -21.421 -17.710 -51.299 1.00 47.49 178 SER E N 1
ATOM 7245 C CA . SER E 1 167 ? -21.092 -17.981 -49.953 1.00 46.75 178 SER E CA 1
ATOM 7246 C C . SER E 1 167 ? -22.298 -18.656 -49.258 1.00 47.58 178 SER E C 1
ATOM 7247 O O . SER E 1 167 ? -22.112 -19.550 -48.404 1.00 46.04 178 SER E O 1
ATOM 7250 N N . PHE E 1 168 ? -23.525 -18.277 -49.656 1.00 45.95 179 PHE E N 1
ATOM 7251 C CA . PHE E 1 168 ? -24.705 -18.798 -48.984 1.00 46.56 179 PHE E CA 1
ATOM 7252 C C . PHE E 1 168 ? -24.922 -20.267 -49.326 1.00 46.84 179 PHE E C 1
ATOM 7253 O O . PHE E 1 168 ? -25.151 -21.122 -48.434 1.00 47.31 179 PHE E O 1
ATOM 7261 N N . ASP E 1 169 ? -24.851 -20.540 -50.624 1.00 45.35 180 ASP E N 1
ATOM 7262 C CA . ASP E 1 169 ? -24.948 -21.876 -51.141 1.00 45.44 180 ASP E CA 1
ATOM 7263 C C . ASP E 1 169 ? -23.954 -22.807 -50.458 1.00 44.41 180 ASP E C 1
ATOM 7264 O O . ASP E 1 169 ? -24.318 -23.917 -50.044 1.00 45.17 180 ASP E O 1
ATOM 7269 N N . TRP E 1 170 ? -22.703 -22.375 -50.344 1.00 42.36 181 TRP E N 1
ATOM 7270 C CA . TRP E 1 170 ? -21.689 -23.214 -49.767 1.00 43.27 181 TRP E CA 1
ATOM 7271 C C . TRP E 1 170 ? -22.047 -23.505 -48.309 1.00 44.86 181 TRP E C 1
ATOM 7272 O O . TRP E 1 170 ? -22.141 -24.651 -47.907 1.00 46.21 181 TRP E O 1
ATOM 7283 N N . LEU E 1 171 ? -22.312 -22.472 -47.535 1.00 46.17 182 LEU E N 1
ATOM 7284 C CA . LEU E 1 171 ? -22.609 -22.661 -46.142 1.00 50.00 182 LEU E CA 1
ATOM 7285 C C . LEU E 1 171 ? -23.791 -23.580 -45.953 1.00 52.80 182 LEU E C 1
ATOM 7286 O O . LEU E 1 171 ? -23.760 -24.481 -45.111 1.00 53.70 182 LEU E O 1
ATOM 7291 N N . GLN E 1 172 ? -24.818 -23.345 -46.750 1.00 55.48 183 GLN E N 1
ATOM 7292 C CA . GLN E 1 172 ? -26.067 -24.073 -46.655 1.00 56.71 183 GLN E CA 1
ATOM 7293 C C . GLN E 1 172 ? -25.901 -25.508 -47.101 1.00 57.04 183 GLN E C 1
ATOM 7294 O O . GLN E 1 172 ? -26.282 -26.434 -46.373 1.00 58.94 183 GLN E O 1
ATOM 7300 N N . GLY E 1 173 ? -25.347 -25.689 -48.305 1.00 56.15 184 GLY E N 1
ATOM 7301 C CA . GLY E 1 173 ? -25.154 -27.014 -48.886 1.00 55.51 184 GLY E CA 1
ATOM 7302 C C . GLY E 1 173 ? -24.424 -27.900 -47.907 1.00 54.39 184 GLY E C 1
ATOM 7303 O O . GLY E 1 173 ? -24.900 -28.973 -47.567 1.00 57.46 184 GLY E O 1
ATOM 7304 N N . HIS E 1 174 ? -23.286 -27.438 -47.424 1.00 53.45 185 HIS E N 1
ATOM 7305 C CA . HIS E 1 174 ? -22.499 -28.222 -46.492 1.00 53.92 185 HIS E CA 1
ATOM 7306 C C . HIS E 1 174 ? -23.292 -28.455 -45.184 1.00 55.99 185 HIS E C 1
ATOM 7307 O O . HIS E 1 174 ? -23.179 -29.510 -44.563 1.00 57.08 185 HIS E O 1
ATOM 7314 N N . TYR E 1 175 ? -24.122 -27.498 -44.778 1.00 58.32 186 TYR E N 1
ATOM 7315 C CA . TYR E 1 175 ? -24.912 -27.663 -43.551 1.00 60.24 186 TYR E CA 1
ATOM 7316 C C . TYR E 1 175 ? -25.879 -28.836 -43.684 1.00 60.80 186 TYR E C 1
ATOM 7317 O O . TYR E 1 175 ? -26.018 -29.644 -42.784 1.00 59.40 186 TYR E O 1
ATOM 7326 N N . TYR E 1 176 ? -26.526 -28.942 -44.828 1.00 61.91 187 TYR E N 1
ATOM 7327 C CA . TYR E 1 176 ? -27.407 -30.058 -45.044 1.00 63.14 187 TYR E CA 1
ATOM 7328 C C . TYR E 1 176 ? -26.664 -31.339 -45.375 1.00 62.99 187 TYR E C 1
ATOM 7329 O O . TYR E 1 176 ? -27.050 -32.399 -44.908 1.00 64.29 187 TYR E O 1
ATOM 7338 N N . LYS E 1 177 ? -25.581 -31.257 -46.135 1.00 62.80 188 LYS E N 1
ATOM 7339 C CA . LYS E 1 177 ? -24.874 -32.471 -46.530 1.00 62.31 188 LYS E CA 1
ATOM 7340 C C . LYS E 1 177 ? -24.324 -33.231 -45.322 1.00 60.86 188 LYS E C 1
ATOM 7341 O O . LYS E 1 177 ? -24.413 -34.440 -45.298 1.00 62.44 188 LYS E O 1
ATOM 7347 N N . TRP E 1 178 ? -23.779 -32.530 -44.328 1.00 59.86 189 TRP E N 1
ATOM 7348 C CA . TRP E 1 178 ? -23.066 -33.191 -43.231 1.00 59.73 189 TRP E CA 1
ATOM 7349 C C . TRP E 1 178 ? -23.875 -33.327 -41.953 1.00 61.71 189 TRP E C 1
ATOM 7350 O O . TRP E 1 178 ? -23.444 -33.990 -40.990 1.00 64.15 189 TRP E O 1
ATOM 7361 N N . ASN E 1 179 ? -25.031 -32.677 -41.924 1.00 63.57 190 ASN E N 1
ATOM 7362 C CA . ASN E 1 179 ? -26.023 -32.914 -40.881 1.00 63.52 190 ASN E CA 1
ATOM 7363 C C . ASN E 1 179 ? -27.147 -33.706 -41.542 1.00 63.55 190 ASN E C 1
ATOM 7364 O O . ASN E 1 179 ? -28.273 -33.212 -41.640 1.00 64.11 190 ASN E O 1
ATOM 7369 N N . GLN E 1 180 ? -26.852 -34.909 -42.037 1.00 63.36 191 GLN E N 1
ATOM 7370 C CA . GLN E 1 180 ? -27.888 -35.663 -42.735 1.00 63.35 191 GLN E CA 1
ATOM 7371 C C . GLN E 1 180 ? -28.988 -36.124 -41.763 1.00 63.59 191 GLN E C 1
ATOM 7372 O O . GLN E 1 180 ? -28.757 -36.423 -40.576 1.00 61.90 191 GLN E O 1
ATOM 7378 N N . LYS E 1 181 ? -30.191 -36.139 -42.315 1.00 63.44 192 LYS E N 1
ATOM 7379 C CA . LYS E 1 181 ? -31.396 -36.394 -41.570 1.00 64.93 192 LYS E CA 1
ATOM 7380 C C . LYS E 1 181 ? -31.751 -37.863 -41.578 1.00 63.10 192 LYS E C 1
ATOM 7381 O O . LYS E 1 181 ? -32.079 -38.407 -40.537 1.00 62.75 192 LYS E O 1
ATOM 7387 N N . ASP E 1 182 ? -31.633 -38.497 -42.743 1.00 62.06 193 ASP E N 1
ATOM 7388 C CA . ASP E 1 182 ? -32.085 -39.865 -42.956 1.00 62.28 193 ASP E CA 1
ATOM 7389 C C . ASP E 1 182 ? -30.958 -40.897 -42.828 1.00 61.55 193 ASP E C 1
ATOM 7390 O O . ASP E 1 182 ? -29.968 -40.841 -43.545 1.00 61.79 193 ASP E O 1
ATOM 7395 N N . PHE E 1 183 ? -31.143 -41.857 -41.927 1.00 61.05 194 PHE E N 1
ATOM 7396 C CA . PHE E 1 183 ? -30.206 -42.972 -41.752 1.00 60.15 194 PHE E CA 1
ATOM 7397 C C . PHE E 1 183 ? -30.895 -44.323 -41.977 1.00 60.43 194 PHE E C 1
ATOM 7398 O O . PHE E 1 183 ? -30.470 -45.341 -41.440 1.00 60.64 194 PHE E O 1
ATOM 7406 N N . GLY E 1 184 ? -31.945 -44.327 -42.794 1.00 60.91 195 GLY E N 1
ATOM 7407 C CA . GLY E 1 184 ? -32.682 -45.546 -43.103 1.00 61.01 195 GLY E CA 1
ATOM 7408 C C . GLY E 1 184 ? -31.810 -46.641 -43.690 1.00 61.33 195 GLY E C 1
ATOM 7409 O O . GLY E 1 184 ? -31.912 -47.798 -43.288 1.00 61.98 195 GLY E O 1
ATOM 7410 N N . SER E 1 185 ? -30.939 -46.274 -44.630 1.00 61.91 196 SER E N 1
ATOM 7411 C CA . SER E 1 185 ? -30.082 -47.246 -45.323 1.00 62.11 196 SER E CA 1
ATOM 7412 C C . SER E 1 185 ? -29.170 -48.025 -44.392 1.00 62.41 196 SER E C 1
ATOM 7413 O O . SER E 1 185 ? -28.829 -49.165 -44.682 1.00 62.59 196 SER E O 1
ATOM 7416 N N . PHE E 1 186 ? -28.771 -47.393 -43.291 1.00 62.81 197 PHE E N 1
ATOM 7417 C CA . PHE E 1 186 ? -27.874 -48.003 -42.317 1.00 63.45 197 PHE E CA 1
ATOM 7418 C C . PHE E 1 186 ? -28.562 -49.125 -41.569 1.00 63.36 197 PHE E C 1
ATOM 7419 O O . PHE E 1 186 ? -27.960 -50.163 -41.313 1.00 64.08 197 PHE E O 1
ATOM 7427 N N . TYR E 1 187 ? -29.819 -48.904 -41.200 1.00 63.35 198 TYR E N 1
ATOM 7428 C CA . TYR E 1 187 ? -30.633 -49.947 -40.597 1.00 62.90 198 TYR E CA 1
ATOM 7429 C C . TYR E 1 187 ? -30.920 -51.018 -41.654 1.00 65.27 198 TYR E C 1
ATOM 7430 O O . TYR E 1 187 ? -30.769 -52.198 -41.410 1.00 65.31 198 TYR E O 1
ATOM 7439 N N . GLU E 1 188 ? -31.320 -50.578 -42.837 1.00 69.03 199 GLU E N 1
ATOM 7440 C CA . GLU E 1 188 ? -31.627 -51.461 -43.947 1.00 72.36 199 GLU E CA 1
ATOM 7441 C C . GLU E 1 188 ? -30.465 -52.402 -44.264 1.00 72.57 199 GLU E C 1
ATOM 7442 O O . GLU E 1 188 ? -30.673 -53.556 -44.646 1.00 72.90 199 GLU E O 1
ATOM 7448 N N . LYS E 1 189 ? -29.243 -51.906 -44.093 1.00 73.62 200 LYS E N 1
ATOM 7449 C CA . LYS E 1 189 ? -28.033 -52.691 -44.362 1.00 74.74 200 LYS E CA 1
ATOM 7450 C C . LYS E 1 189 ? -27.791 -53.814 -43.342 1.00 76.00 200 LYS E C 1
ATOM 7451 O O . LYS E 1 189 ? -27.405 -54.914 -43.727 1.00 75.65 200 LYS E O 1
ATOM 7457 N N . TYR E 1 190 ? -28.017 -53.537 -42.057 1.00 78.01 201 TYR E N 1
ATOM 7458 C CA . TYR E 1 190 ? -27.710 -54.491 -40.983 1.00 79.82 201 TYR E CA 1
ATOM 7459 C C . TYR E 1 190 ? -28.892 -55.348 -40.503 1.00 82.33 201 TYR E C 1
ATOM 7460 O O . TYR E 1 190 ? -28.694 -56.490 -40.086 1.00 82.42 201 TYR E O 1
ATOM 7469 N N . ILE E 1 191 ? -30.106 -54.803 -40.551 1.00 85.56 202 ILE E N 1
ATOM 7470 C CA . ILE E 1 191 ? -31.296 -55.494 -40.029 1.00 87.55 202 ILE E CA 1
ATOM 7471 C C . ILE E 1 191 ? -31.766 -56.666 -40.904 1.00 89.00 202 ILE E C 1
ATOM 7472 O O . ILE E 1 191 ? -32.261 -57.662 -40.365 1.00 90.54 202 ILE E O 1
ATOM 7477 N N . ASN E 1 192 ? -31.601 -56.569 -42.226 1.00 88.92 203 ASN E N 1
ATOM 7478 C CA . ASN E 1 192 ? -31.989 -57.656 -43.160 1.00 88.91 203 ASN E CA 1
ATOM 7479 C C . ASN E 1 192 ? -32.902 -58.756 -42.586 1.00 88.74 203 ASN E C 1
ATOM 7480 O O . ASN E 1 192 ? -32.441 -59.826 -42.186 1.00 88.42 203 ASN E O 1
ATOM 7485 N N . ILE F 1 4 ? -3.153 -66.638 -18.414 1.00 71.52 15 ILE F N 1
ATOM 7486 C CA . ILE F 1 4 ? -2.531 -67.240 -19.631 1.00 71.60 15 ILE F CA 1
ATOM 7487 C C . ILE F 1 4 ? -3.596 -67.544 -20.689 1.00 71.37 15 ILE F C 1
ATOM 7488 O O . ILE F 1 4 ? -4.144 -68.654 -20.737 1.00 72.11 15 ILE F O 1
ATOM 7490 N N . GLY F 1 5 ? -3.884 -66.543 -21.523 1.00 70.44 16 GLY F N 1
ATOM 7491 C CA . GLY F 1 5 ? -4.814 -66.680 -22.649 1.00 69.37 16 GLY F CA 1
ATOM 7492 C C . GLY F 1 5 ? -4.248 -67.549 -23.766 1.00 68.47 16 GLY F C 1
ATOM 7493 O O . GLY F 1 5 ? -3.054 -67.871 -23.774 1.00 67.88 16 GLY F O 1
ATOM 7494 N N . GLN F 1 6 ? -5.112 -67.908 -24.717 1.00 69.05 17 GLN F N 1
ATOM 7495 C CA . GLN F 1 6 ? -4.768 -68.836 -25.793 1.00 69.25 17 GLN F CA 1
ATOM 7496 C C . GLN F 1 6 ? -5.000 -68.202 -27.141 1.00 68.20 17 GLN F C 1
ATOM 7497 O O . GLN F 1 6 ? -6.067 -67.643 -27.391 1.00 68.05 17 GLN F O 1
ATOM 7503 N N . VAL F 1 7 ? -4.009 -68.307 -28.016 1.00 67.53 18 VAL F N 1
ATOM 7504 C CA . VAL F 1 7 ? -4.180 -67.874 -29.391 1.00 67.44 18 VAL F CA 1
ATOM 7505 C C . VAL F 1 7 ? -5.052 -68.918 -30.111 1.00 68.18 18 VAL F C 1
ATOM 7506 O O . VAL F 1 7 ? -4.680 -70.082 -30.249 1.00 68.31 18 VAL F O 1
ATOM 7510 N N . ILE F 1 8 ? -6.218 -68.477 -30.564 1.00 69.30 19 ILE F N 1
ATOM 7511 C CA . ILE F 1 8 ? -7.171 -69.345 -31.227 1.00 70.08 19 ILE F CA 1
ATOM 7512 C C . ILE F 1 8 ? -6.799 -69.493 -32.694 1.00 72.47 19 ILE F C 1
ATOM 7513 O O . ILE F 1 8 ? -6.353 -68.536 -33.323 1.00 73.20 19 ILE F O 1
ATOM 7518 N N . HIS F 1 9 ? -7.012 -70.694 -33.232 1.00 75.52 20 HIS F N 1
ATOM 7519 C CA . HIS F 1 9 ? -6.696 -71.014 -34.629 1.00 77.23 20 HIS F CA 1
ATOM 7520 C C . HIS F 1 9 ? -7.788 -70.455 -35.549 1.00 77.70 20 HIS F C 1
ATOM 7521 O O . HIS F 1 9 ? -8.983 -70.555 -35.210 1.00 77.09 20 HIS F O 1
ATOM 7528 N N . PRO F 1 10 ? -7.385 -69.862 -36.705 1.00 78.58 21 PRO F N 1
ATOM 7529 C CA . PRO F 1 10 ? -8.320 -69.303 -37.707 1.00 79.79 21 PRO F CA 1
ATOM 7530 C C . PRO F 1 10 ? -9.602 -70.113 -37.954 1.00 81.87 21 PRO F C 1
ATOM 7531 O O . PRO F 1 10 ? -10.690 -69.535 -38.068 1.00 81.97 21 PRO F O 1
ATOM 7535 N N . ASP F 1 11 ? -9.461 -71.437 -38.026 1.00 85.06 22 ASP F N 1
ATOM 7536 C CA . ASP F 1 11 ? -10.592 -72.356 -38.235 1.00 86.72 22 ASP F CA 1
ATOM 7537 C C . ASP F 1 11 ? -11.659 -72.245 -37.126 1.00 87.76 22 ASP F C 1
ATOM 7538 O O . ASP F 1 11 ? -12.813 -72.639 -37.334 1.00 88.54 22 ASP F O 1
ATOM 7540 N N . ASP F 1 12 ? -11.277 -71.702 -35.968 1.00 88.43 23 ASP F N 1
ATOM 7541 C CA . ASP F 1 12 ? -12.192 -71.556 -34.834 1.00 89.05 23 ASP F CA 1
ATOM 7542 C C . ASP F 1 12 ? -12.631 -70.118 -34.551 1.00 87.56 23 ASP F C 1
ATOM 7543 O O . ASP F 1 12 ? -13.253 -69.863 -33.512 1.00 86.89 23 ASP F O 1
ATOM 7548 N N . PHE F 1 13 ? -12.331 -69.188 -35.459 1.00 85.74 24 PHE F N 1
ATOM 7549 C CA . PHE F 1 13 ? -12.739 -67.789 -35.271 1.00 84.13 24 PHE F CA 1
ATOM 7550 C C . PHE F 1 13 ? -14.256 -67.638 -35.275 1.00 86.63 24 PHE F C 1
ATOM 7551 O O . PHE F 1 13 ? -14.798 -66.872 -34.474 1.00 87.24 24 PHE F O 1
ATOM 7559 N N . ASP F 1 14 ? -14.930 -68.354 -36.181 1.00 89.83 25 ASP F N 1
ATOM 7560 C CA . ASP F 1 14 ? -16.407 -68.339 -36.255 1.00 92.03 25 ASP F CA 1
ATOM 7561 C C . ASP F 1 14 ? -17.109 -68.964 -35.027 1.00 91.65 25 ASP F C 1
ATOM 7562 O O . ASP F 1 14 ? -18.302 -68.724 -34.805 1.00 92.09 25 ASP F O 1
ATOM 7567 N N . LYS F 1 15 ? -16.366 -69.749 -34.241 1.00 91.08 26 LYS F N 1
ATOM 7568 C CA . LYS F 1 15 ? -16.875 -70.353 -33.000 1.00 90.57 26 LYS F CA 1
ATOM 7569 C C . LYS F 1 15 ? -16.717 -69.425 -31.785 1.00 88.46 26 LYS F C 1
ATOM 7570 O O . LYS F 1 15 ? -17.182 -69.753 -30.693 1.00 88.62 26 LYS F O 1
ATOM 7576 N N . ALA F 1 16 ? -16.044 -68.290 -31.962 1.00 85.76 27 ALA F N 1
ATOM 7577 C CA . ALA F 1 16 ? -15.792 -67.354 -30.862 1.00 83.44 27 ALA F CA 1
ATOM 7578 C C . ALA F 1 16 ? -16.952 -66.389 -30.656 1.00 81.36 27 ALA F C 1
ATOM 7579 O O . ALA F 1 16 ? -17.703 -66.087 -31.592 1.00 80.14 27 ALA F O 1
ATOM 7581 N N . ALA F 1 17 ? -17.080 -65.904 -29.421 1.00 78.83 28 ALA F N 1
ATOM 7582 C CA . ALA F 1 17 ? -18.076 -64.885 -29.072 1.00 77.80 28 ALA F CA 1
ATOM 7583 C C . ALA F 1 17 ? -17.844 -63.575 -29.842 1.00 77.28 28 ALA F C 1
ATOM 7584 O O . ALA F 1 17 ? -18.793 -62.941 -30.307 1.00 77.00 28 ALA F O 1
ATOM 7586 N N . ALA F 1 18 ? -16.576 -63.194 -29.993 1.00 77.03 29 ALA F N 1
ATOM 7587 C CA . ALA F 1 18 ? -16.203 -61.954 -30.660 1.00 76.59 29 ALA F CA 1
ATOM 7588 C C . ALA F 1 18 ? -16.579 -61.885 -32.142 1.00 76.71 29 ALA F C 1
ATOM 7589 O O . ALA F 1 18 ? -16.740 -60.792 -32.672 1.00 77.16 29 ALA F O 1
ATOM 7591 N N . ASP F 1 19 ? -16.722 -63.029 -32.808 1.00 77.33 30 ASP F N 1
ATOM 7592 C CA . ASP F 1 19 ? -17.082 -63.051 -34.234 1.00 78.07 30 ASP F CA 1
ATOM 7593 C C . ASP F 1 19 ? -18.470 -62.448 -34.507 1.00 78.15 30 ASP F C 1
ATOM 7594 O O . ASP F 1 19 ? -18.699 -61.860 -35.569 1.00 78.08 30 ASP F O 1
ATOM 7599 N N . ASP F 1 20 ? -19.391 -62.590 -33.556 1.00 78.38 31 ASP F N 1
ATOM 7600 C CA . ASP F 1 20 ? -20.727 -62.011 -33.698 1.00 78.78 31 ASP F CA 1
ATOM 7601 C C . ASP F 1 20 ? -20.655 -60.491 -33.845 1.00 76.72 31 ASP F C 1
ATOM 7602 O O . ASP F 1 20 ? -21.486 -59.883 -34.527 1.00 76.70 31 ASP F O 1
ATOM 7607 N N . TYR F 1 21 ? -19.637 -59.890 -33.239 1.00 73.90 32 TYR F N 1
ATOM 7608 C CA . TYR F 1 21 ? -19.508 -58.439 -33.202 1.00 72.00 32 TYR F CA 1
ATOM 7609 C C . TYR F 1 21 ? -18.536 -57.882 -34.239 1.00 69.86 32 TYR F C 1
ATOM 7610 O O . TYR F 1 21 ? -18.246 -56.681 -34.249 1.00 68.88 32 TYR F O 1
ATOM 7619 N N . VAL F 1 22 ? -18.044 -58.756 -35.110 1.00 67.76 33 VAL F N 1
ATOM 7620 C CA . VAL F 1 22 ? -17.222 -58.332 -36.229 1.00 66.01 33 VAL F CA 1
ATOM 7621 C C . VAL F 1 22 ? -18.194 -57.892 -37.321 1.00 66.07 33 VAL F C 1
ATOM 7622 O O . VAL F 1 22 ? -19.254 -58.497 -37.497 1.00 66.43 33 VAL F O 1
ATOM 7626 N N . LEU F 1 23 ? -17.845 -56.807 -38.009 1.00 66.05 34 LEU F N 1
ATOM 7627 C CA . LEU F 1 23 ? -18.680 -56.230 -39.059 1.00 65.79 34 LEU F CA 1
ATOM 7628 C C . LEU F 1 23 ? -18.389 -56.942 -40.378 1.00 67.90 34 LEU F C 1
ATOM 7629 O O . LEU F 1 23 ? -17.734 -56.408 -41.256 1.00 68.07 34 LEU F O 1
ATOM 7634 N N . HIS F 1 24 ? -18.870 -58.169 -40.501 1.00 71.24 35 HIS F N 1
ATOM 7635 C CA . HIS F 1 24 ? -18.675 -58.953 -41.713 1.00 73.92 35 HIS F CA 1
ATOM 7636 C C . HIS F 1 24 ? -19.312 -58.258 -42.901 1.00 74.85 35 HIS F C 1
ATOM 7637 O O . HIS F 1 24 ? -18.852 -58.387 -44.036 1.00 75.43 35 HIS F O 1
ATOM 7644 N N . GLU F 1 25 ? -20.389 -57.527 -42.625 1.00 75.88 36 GLU F N 1
ATOM 7645 C CA . GLU F 1 25 ? -21.108 -56.769 -43.641 1.00 76.49 36 GLU F CA 1
ATOM 7646 C C . GLU F 1 25 ? -20.184 -55.774 -44.352 1.00 76.84 36 GLU F C 1
ATOM 7647 O O . GLU F 1 25 ? -20.318 -55.561 -45.552 1.00 76.88 36 GLU F O 1
ATOM 7653 N N . ASP F 1 26 ? -19.247 -55.180 -43.612 1.00 77.53 37 ASP F N 1
ATOM 7654 C CA . ASP F 1 26 ? -18.277 -54.238 -44.181 1.00 78.26 37 ASP F CA 1
ATOM 7655 C C . ASP F 1 26 ? -16.929 -54.905 -44.452 1.00 76.80 37 ASP F C 1
ATOM 7656 O O . ASP F 1 26 ? -15.900 -54.245 -44.482 1.00 76.91 37 ASP F O 1
ATOM 7661 N N . GLY F 1 27 ? -16.937 -56.218 -44.637 1.00 75.72 38 GLY F N 1
ATOM 7662 C CA . GLY F 1 27 ? -15.721 -56.960 -44.971 1.00 74.88 38 GLY F CA 1
ATOM 7663 C C . GLY F 1 27 ? -14.677 -57.103 -43.873 1.00 73.45 38 GLY F C 1
ATOM 7664 O O . GLY F 1 27 ? -13.526 -57.470 -44.148 1.00 73.22 38 GLY F O 1
ATOM 7665 N N . GLU F 1 28 ? -15.065 -56.823 -42.628 1.00 71.29 39 GLU F N 1
ATOM 7666 C CA . GLU F 1 28 ? -14.121 -56.908 -41.519 1.00 69.24 39 GLU F CA 1
ATOM 7667 C C . GLU F 1 28 ? -13.695 -58.347 -41.331 1.00 69.09 39 GLU F C 1
ATOM 7668 O O . GLU F 1 28 ? -14.523 -59.248 -41.341 1.00 69.85 39 GLU F O 1
ATOM 7674 N N . LYS F 1 29 ? -12.398 -58.549 -41.144 1.00 68.79 40 LYS F N 1
ATOM 7675 C CA . LYS F 1 29 ? -11.826 -59.876 -41.081 1.00 68.47 40 LYS F CA 1
ATOM 7676 C C . LYS F 1 29 ? -10.909 -60.033 -39.868 1.00 66.85 40 LYS F C 1
ATOM 7677 O O . LYS F 1 29 ? -10.077 -59.175 -39.597 1.00 66.56 40 LYS F O 1
ATOM 7683 N N . ILE F 1 30 ? -11.071 -61.140 -39.144 1.00 65.51 41 ILE F N 1
ATOM 7684 C CA . ILE F 1 30 ? -10.288 -61.410 -37.938 1.00 63.90 41 ILE F CA 1
ATOM 7685 C C . ILE F 1 30 ? -8.943 -61.949 -38.347 1.00 63.17 41 ILE F C 1
ATOM 7686 O O . ILE F 1 30 ? -8.865 -62.889 -39.121 1.00 63.48 41 ILE F O 1
ATOM 7691 N N . TYR F 1 31 ? -7.886 -61.336 -37.832 1.00 62.93 42 TYR F N 1
ATOM 7692 C CA . TYR F 1 31 ? -6.516 -61.768 -38.106 1.00 62.12 42 TYR F CA 1
ATOM 7693 C C . TYR F 1 31 ? -5.872 -62.395 -36.888 1.00 61.79 42 TYR F C 1
ATOM 7694 O O . TYR F 1 31 ? -4.868 -63.083 -37.012 1.00 62.63 42 TYR F O 1
ATOM 7703 N N . PHE F 1 32 ? -6.448 -62.175 -35.712 1.00 61.42 43 PHE F N 1
ATOM 7704 C CA . PHE F 1 32 ? -5.825 -62.641 -34.491 1.00 60.97 43 PHE F CA 1
ATOM 7705 C C . PHE F 1 32 ? -6.824 -62.586 -33.339 1.00 61.97 43 PHE F C 1
ATOM 7706 O O . PHE F 1 32 ? -7.439 -61.551 -33.071 1.00 62.78 43 PHE F O 1
ATOM 7714 N N . LEU F 1 33 ? -6.988 -63.711 -32.657 1.00 63.42 44 LEU F N 1
ATOM 7715 C CA . LEU F 1 33 ? -7.916 -63.795 -31.536 1.00 63.79 44 LEU F CA 1
ATOM 7716 C C . LEU F 1 33 ? -7.258 -64.469 -30.349 1.00 63.97 44 LEU F C 1
ATOM 7717 O O . LEU F 1 33 ? -6.750 -65.572 -30.482 1.00 64.65 44 LEU F O 1
ATOM 7722 N N . ILE F 1 34 ? -7.252 -63.788 -29.206 1.00 64.56 45 ILE F N 1
ATOM 7723 C CA . ILE F 1 34 ? -6.684 -64.325 -27.973 1.00 65.14 45 ILE F CA 1
ATOM 7724 C C . ILE F 1 34 ? -7.835 -64.493 -27.012 1.00 67.27 45 ILE F C 1
ATOM 7725 O O . ILE F 1 34 ? -8.460 -63.518 -26.613 1.00 66.70 45 ILE F O 1
ATOM 7730 N N . LYS F 1 35 ? -8.134 -65.736 -26.663 1.00 70.50 46 LYS F N 1
ATOM 7731 C CA . LYS F 1 35 ? -9.232 -66.007 -25.758 1.00 73.33 46 LYS F CA 1
ATOM 7732 C C . LYS F 1 35 ? -8.655 -66.342 -24.405 1.00 72.77 46 LYS F C 1
ATOM 7733 O O . LYS F 1 35 ? -7.767 -67.182 -24.292 1.00 72.11 46 LYS F O 1
ATOM 7739 N N . SER F 1 36 ? -9.137 -65.636 -23.393 1.00 73.70 47 SER F N 1
ATOM 7740 C CA . SER F 1 36 ? -8.829 -65.932 -22.006 1.00 74.48 47 SER F CA 1
ATOM 7741 C C . SER F 1 36 ? -10.137 -66.287 -21.302 1.00 76.28 47 SER F C 1
ATOM 7742 O O . SER F 1 36 ? -11.234 -66.067 -21.834 1.00 76.17 47 SER F O 1
ATOM 7745 N N . LYS F 1 37 ? -9.990 -66.869 -20.117 1.00 78.33 48 LYS F N 1
ATOM 7746 C CA . LYS F 1 37 ? -11.097 -67.302 -19.267 1.00 79.34 48 LYS F CA 1
ATOM 7747 C C . LYS F 1 37 ? -12.101 -66.168 -18.996 1.00 79.56 48 LYS F C 1
ATOM 7748 O O . LYS F 1 37 ? -13.309 -66.414 -18.908 1.00 79.97 48 LYS F O 1
ATOM 7754 N N . THR F 1 38 ? -11.599 -64.937 -18.876 1.00 79.16 49 THR F N 1
ATOM 7755 C CA . THR F 1 38 ? -12.440 -63.768 -18.604 1.00 78.80 49 THR F CA 1
ATOM 7756 C C . THR F 1 38 ? -12.543 -62.788 -19.781 1.00 77.10 49 THR F C 1
ATOM 7757 O O . THR F 1 38 ? -13.550 -62.092 -19.897 1.00 77.23 49 THR F O 1
ATOM 7761 N N . ASP F 1 39 ? -11.518 -62.731 -20.638 1.00 74.95 50 ASP F N 1
ATOM 7762 C CA . ASP F 1 39 ? -11.472 -61.765 -21.743 1.00 72.50 50 ASP F CA 1
ATOM 7763 C C . ASP F 1 39 ? -11.237 -62.400 -23.117 1.00 70.92 50 ASP F C 1
ATOM 7764 O O . ASP F 1 39 ? -10.737 -63.515 -23.234 1.00 70.09 50 ASP F O 1
ATOM 7769 N N . GLU F 1 40 ? -11.593 -61.647 -24.151 1.00 69.36 51 GLU F N 1
ATOM 7770 C CA . GLU F 1 40 ? -11.457 -62.064 -25.536 1.00 68.40 51 GLU F CA 1
ATOM 7771 C C . GLU F 1 40 ? -10.933 -60.839 -26.316 1.00 65.92 51 GLU F C 1
ATOM 7772 O O . GLU F 1 40 ? -11.552 -59.773 -26.304 1.00 65.04 51 GLU F O 1
ATOM 7778 N N . TYR F 1 41 ? -9.776 -60.988 -26.956 1.00 62.94 52 TYR F N 1
ATOM 7779 C CA . TYR F 1 41 ? -9.126 -59.893 -27.668 1.00 60.48 52 TYR F CA 1
ATOM 7780 C C . TYR F 1 41 ? -9.045 -60.203 -29.165 1.00 59.79 52 TYR F C 1
ATOM 7781 O O . TYR F 1 41 ? -8.251 -61.040 -29.605 1.00 58.77 52 TYR F O 1
ATOM 7790 N N . CYS F 1 42 ? -9.851 -59.485 -29.944 1.00 58.86 53 CYS F N 1
ATOM 7791 C CA . CYS F 1 42 ? -10.007 -59.749 -31.365 1.00 58.15 53 CYS F CA 1
ATOM 7792 C C . CYS F 1 42 ? -9.425 -58.637 -32.241 1.00 57.43 53 CYS F C 1
ATOM 7793 O O . CYS F 1 42 ? -9.977 -57.534 -32.336 1.00 57.99 53 CYS F O 1
ATOM 7796 N N . PHE F 1 43 ? -8.314 -58.944 -32.897 1.00 56.46 54 PHE F N 1
ATOM 7797 C CA . PHE F 1 43 ? -7.644 -57.990 -33.758 1.00 55.18 54 PHE F CA 1
ATOM 7798 C C . PHE F 1 43 ? -8.063 -58.202 -35.206 1.00 55.42 54 PHE F C 1
ATOM 7799 O O . PHE F 1 43 ? -7.768 -59.229 -35.799 1.00 54.65 54 PHE F O 1
ATOM 7807 N N . THR F 1 44 ? -8.761 -57.219 -35.764 1.00 56.10 55 THR F N 1
ATOM 7808 C CA . THR F 1 44 ? -9.235 -57.283 -37.144 1.00 56.29 55 THR F CA 1
ATOM 7809 C C . THR F 1 44 ? -8.459 -56.284 -38.011 1.00 56.15 55 THR F C 1
ATOM 7810 O O . THR F 1 44 ? -7.560 -55.608 -37.520 1.00 56.29 55 THR F O 1
ATOM 7814 N N . ASN F 1 45 ? -8.804 -56.206 -39.296 1.00 55.62 56 ASN F N 1
ATOM 7815 C CA . ASN F 1 45 ? -8.211 -55.221 -40.208 1.00 55.82 56 ASN F CA 1
ATOM 7816 C C . ASN F 1 45 ? -8.681 -53.789 -39.969 1.00 55.65 56 ASN F C 1
ATOM 7817 O O . ASN F 1 45 ? -8.152 -52.869 -40.584 1.00 56.55 56 ASN F O 1
ATOM 7822 N N . LEU F 1 46 ? -9.700 -53.618 -39.126 1.00 55.12 57 LEU F N 1
ATOM 7823 C CA . LEU F 1 46 ? -10.267 -52.323 -38.820 1.00 53.74 57 LEU F CA 1
ATOM 7824 C C . LEU F 1 46 ? -10.194 -51.953 -37.335 1.00 53.82 57 LEU F C 1
ATOM 7825 O O . LEU F 1 46 ? -10.206 -50.772 -37.012 1.00 55.25 57 LEU F O 1
ATOM 7830 N N . ALA F 1 47 ? -10.134 -52.918 -36.423 1.00 53.52 58 ALA F N 1
ATOM 7831 C CA . ALA F 1 47 ? -10.195 -52.571 -35.000 1.00 53.68 58 ALA F CA 1
ATOM 7832 C C . ALA F 1 47 ? -9.729 -53.647 -34.050 1.00 53.61 58 ALA F C 1
ATOM 7833 O O . ALA F 1 47 ? -9.435 -54.767 -34.451 1.00 55.04 58 ALA F O 1
ATOM 7835 N N . LEU F 1 48 ? -9.636 -53.260 -32.782 1.00 53.61 59 LEU F N 1
ATOM 7836 C CA . LEU F 1 48 ? -9.495 -54.186 -31.674 1.00 53.91 59 LEU F CA 1
ATOM 7837 C C . LEU F 1 48 ? -10.895 -54.274 -31.100 1.00 54.93 59 LEU F C 1
ATOM 7838 O O . LEU F 1 48 ? -11.450 -53.270 -30.649 1.00 54.25 59 LEU F O 1
ATOM 7843 N N . VAL F 1 49 ? -11.457 -55.482 -31.152 1.00 56.25 60 VAL F N 1
ATOM 7844 C CA . VAL F 1 49 ? -12.752 -55.793 -30.562 1.00 55.68 60 VAL F CA 1
ATOM 7845 C C . VAL F 1 49 ? -12.429 -56.549 -29.276 1.00 57.18 60 VAL F C 1
ATOM 7846 O O . VAL F 1 49 ? -11.769 -57.598 -29.304 1.00 56.71 60 VAL F O 1
ATOM 7850 N N . HIS F 1 50 ? -12.868 -55.976 -28.154 1.00 58.53 61 HIS F N 1
ATOM 7851 C CA . HIS F 1 50 ? -12.547 -56.480 -26.830 1.00 59.69 61 HIS F CA 1
ATOM 7852 C C . HIS F 1 50 ? -13.805 -56.781 -26.012 1.00 60.94 61 HIS F C 1
ATOM 7853 O O . HIS F 1 50 ? -14.631 -55.900 -25.779 1.00 60.37 61 HIS F O 1
ATOM 7860 N N . LEU F 1 51 ? -13.955 -58.052 -25.630 1.00 62.98 62 LEU F N 1
ATOM 7861 C CA . LEU F 1 51 ? -15.008 -58.499 -24.718 1.00 64.67 62 LEU F CA 1
ATOM 7862 C C . LEU F 1 51 ? -14.348 -58.556 -23.345 1.00 66.06 62 LEU F C 1
ATOM 7863 O O . LEU F 1 51 ? -13.528 -59.439 -23.090 1.00 65.20 62 LEU F O 1
ATOM 7868 N N . ASP F 1 52 ? -14.696 -57.604 -22.477 1.00 68.89 63 ASP F N 1
ATOM 7869 C CA . ASP F 1 52 ? -14.107 -57.498 -21.134 1.00 71.49 63 ASP F CA 1
ATOM 7870 C C . ASP F 1 52 ? -15.006 -58.098 -20.063 1.00 72.74 63 ASP F C 1
ATOM 7871 O O . ASP F 1 52 ? -16.178 -57.724 -19.976 1.00 73.29 63 ASP F O 1
ATOM 7876 N N . GLY F 1 53 ? -14.430 -58.978 -19.232 1.00 73.36 64 GLY F N 1
ATOM 7877 C CA . GLY F 1 53 ? -15.140 -59.651 -18.136 1.00 73.64 64 GLY F CA 1
ATOM 7878 C C . GLY F 1 53 ? -14.606 -59.284 -16.761 1.00 73.88 64 GLY F C 1
ATOM 7879 O O . GLY F 1 53 ? -13.403 -59.083 -16.584 1.00 74.30 64 GLY F O 1
ATOM 7880 N N . LYS F 1 60 ? -21.614 -61.324 -17.294 1.00 83.03 71 LYS F N 1
ATOM 7881 C CA . LYS F 1 60 ? -21.801 -60.287 -18.312 1.00 83.53 71 LYS F CA 1
ATOM 7882 C C . LYS F 1 60 ? -20.454 -59.784 -18.884 1.00 83.67 71 LYS F C 1
ATOM 7883 O O . LYS F 1 60 ? -19.487 -59.626 -18.137 1.00 84.86 71 LYS F O 1
ATOM 7885 N N . ARG F 1 61 ? -20.396 -59.554 -20.203 1.00 83.43 72 ARG F N 1
ATOM 7886 C CA . ARG F 1 61 ? -19.179 -59.061 -20.898 1.00 82.60 72 ARG F CA 1
ATOM 7887 C C . ARG F 1 61 ? -19.443 -57.698 -21.499 1.00 79.28 72 ARG F C 1
ATOM 7888 O O . ARG F 1 61 ? -20.412 -57.533 -22.224 1.00 78.35 72 ARG F O 1
ATOM 7896 N N . VAL F 1 62 ? -18.574 -56.734 -21.213 1.00 75.73 73 VAL F N 1
ATOM 7897 C CA . VAL F 1 62 ? -18.678 -55.399 -21.810 1.00 73.60 73 VAL F CA 1
ATOM 7898 C C . VAL F 1 62 ? -17.918 -55.392 -23.146 1.00 71.68 73 VAL F C 1
ATOM 7899 O O . VAL F 1 62 ? -16.712 -55.648 -23.165 1.00 71.07 73 VAL F O 1
ATOM 7903 N N . LEU F 1 63 ? -18.617 -55.099 -24.248 1.00 69.62 74 LEU F N 1
ATOM 7904 C CA . LEU F 1 63 ? -18.016 -55.115 -25.606 1.00 68.11 74 LEU F CA 1
ATOM 7905 C C . LEU F 1 63 ? -17.478 -53.756 -26.079 1.00 66.36 74 LEU F C 1
ATOM 7906 O O . LEU F 1 63 ? -18.248 -52.846 -26.406 1.00 64.95 74 LEU F O 1
ATOM 7911 N N . TYR F 1 64 ? -16.155 -53.647 -26.164 1.00 65.44 75 TYR F N 1
ATOM 7912 C CA . TYR F 1 64 ? -15.499 -52.426 -26.635 1.00 64.18 75 TYR F CA 1
ATOM 7913 C C . TYR F 1 64 ? -15.079 -52.586 -28.074 1.00 62.00 75 TYR F C 1
ATOM 7914 O O . TYR F 1 64 ? -14.781 -53.689 -28.525 1.00 62.04 75 TYR F O 1
ATOM 7923 N N . ARG F 1 65 ? -15.053 -51.476 -28.798 1.00 59.95 76 ARG F N 1
ATOM 7924 C CA . ARG F 1 65 ? -14.562 -51.473 -30.175 1.00 58.66 76 ARG F CA 1
ATOM 7925 C C . ARG F 1 65 ? -13.698 -50.246 -30.391 1.00 58.12 76 ARG F C 1
ATOM 7926 O O . ARG F 1 65 ? -14.159 -49.124 -30.214 1.00 58.17 76 ARG F O 1
ATOM 7934 N N . TYR F 1 66 ? -12.441 -50.472 -30.755 1.00 57.98 77 TYR F N 1
ATOM 7935 C CA . TYR F 1 66 ? -11.510 -49.393 -30.972 1.00 58.00 77 TYR F CA 1
ATOM 7936 C C . TYR F 1 66 ? -11.013 -49.499 -32.389 1.00 57.25 77 TYR F C 1
ATOM 7937 O O . TYR F 1 66 ? -10.064 -50.226 -32.642 1.00 56.99 77 TYR F O 1
ATOM 7946 N N . PRO F 1 67 ? -11.689 -48.810 -33.332 1.00 57.27 78 PRO F N 1
ATOM 7947 C CA . PRO F 1 67 ? -11.167 -48.764 -34.696 1.00 57.11 78 PRO F CA 1
ATOM 7948 C C . PRO F 1 67 ? -9.837 -48.039 -34.683 1.00 56.98 78 PRO F C 1
ATOM 7949 O O . PRO F 1 67 ? -9.686 -47.043 -33.988 1.00 56.72 78 PRO F O 1
ATOM 7953 N N . TYR F 1 68 ? -8.883 -48.542 -35.442 1.00 57.96 79 TYR F N 1
ATOM 7954 C CA . TYR F 1 68 ? -7.549 -47.964 -35.474 1.00 58.50 79 TYR F CA 1
ATOM 7955 C C . TYR F 1 68 ? -7.600 -46.488 -35.875 1.00 59.83 79 TYR F C 1
ATOM 7956 O O . TYR F 1 68 ? -6.962 -45.635 -35.225 1.00 60.82 79 TYR F O 1
ATOM 7965 N N . ALA F 1 69 ? -8.393 -46.196 -36.911 1.00 59.63 80 ALA F N 1
ATOM 7966 C CA . ALA F 1 69 ? -8.533 -44.843 -37.421 1.00 60.08 80 ALA F CA 1
ATOM 7967 C C . ALA F 1 69 ? -8.881 -43.819 -36.337 1.00 59.60 80 ALA F C 1
ATOM 7968 O O . ALA F 1 69 ? -8.447 -42.675 -36.443 1.00 62.38 80 ALA F O 1
ATOM 7970 N N . HIS F 1 70 ? -9.622 -44.214 -35.303 1.00 60.34 81 HIS F N 1
ATOM 7971 C CA . HIS F 1 70 ? -9.998 -43.286 -34.222 1.00 61.92 81 HIS F CA 1
ATOM 7972 C C . HIS F 1 70 ? -9.280 -43.508 -32.897 1.00 62.35 81 HIS F C 1
ATOM 7973 O O . HIS F 1 70 ? -9.428 -42.714 -31.961 1.00 62.35 81 HIS F O 1
ATOM 7980 N N . TYR F 1 71 ? -8.550 -44.616 -32.814 1.00 62.86 82 TYR F N 1
ATOM 7981 C CA . TYR F 1 71 ? -7.787 -44.981 -31.629 1.00 62.01 82 TYR F CA 1
ATOM 7982 C C . TYR F 1 71 ? -6.440 -45.502 -32.112 1.00 62.67 82 TYR F C 1
ATOM 7983 O O . TYR F 1 71 ? -6.336 -46.673 -32.484 1.00 63.58 82 TYR F O 1
ATOM 7992 N N . PRO F 1 72 ? -5.424 -44.618 -32.173 1.00 62.37 83 PRO F N 1
ATOM 7993 C CA . PRO F 1 72 ? -4.074 -45.026 -32.552 1.00 61.48 83 PRO F CA 1
ATOM 7994 C C . PRO F 1 72 ? -3.369 -45.919 -31.516 1.00 60.45 83 PRO F C 1
ATOM 7995 O O . PRO F 1 72 ? -3.555 -45.745 -30.293 1.00 59.52 83 PRO F O 1
ATOM 7999 N N . ILE F 1 73 ? -2.531 -46.816 -32.042 1.00 59.10 84 ILE F N 1
ATOM 8000 C CA . ILE F 1 73 ? -1.716 -47.740 -31.264 1.00 58.48 84 ILE F CA 1
ATOM 8001 C C . ILE F 1 73 ? -0.364 -47.119 -30.954 1.00 59.33 84 ILE F C 1
ATOM 8002 O O . ILE F 1 73 ? 0.295 -46.586 -31.842 1.00 59.48 84 ILE F O 1
ATOM 8007 N N . ARG F 1 74 ? 0.041 -47.190 -29.692 1.00 60.58 85 ARG F N 1
ATOM 8008 C CA . ARG F 1 74 ? 1.297 -46.622 -29.257 1.00 62.48 85 ARG F CA 1
ATOM 8009 C C . ARG F 1 74 ? 1.930 -47.475 -28.172 1.00 62.48 85 ARG F C 1
ATOM 8010 O O . ARG F 1 74 ? 1.251 -48.236 -27.467 1.00 61.96 85 ARG F O 1
ATOM 8018 N N . HIS F 1 75 ? 3.249 -47.349 -28.057 1.00 63.30 86 HIS F N 1
ATOM 8019 C CA . HIS F 1 75 ? 4.020 -48.032 -27.027 1.00 63.96 86 HIS F CA 1
ATOM 8020 C C . HIS F 1 75 ? 3.787 -49.538 -27.003 1.00 62.81 86 HIS F C 1
ATOM 8021 O O . HIS F 1 75 ? 3.488 -50.099 -25.963 1.00 61.38 86 HIS F O 1
ATOM 8028 N N . VAL F 1 76 ? 3.957 -50.168 -28.161 1.00 62.21 87 VAL F N 1
ATOM 8029 C CA . VAL F 1 76 ? 3.877 -51.617 -28.308 1.00 62.01 87 VAL F CA 1
ATOM 8030 C C . VAL F 1 76 ? 5.092 -52.271 -27.652 1.00 63.65 87 VAL F C 1
ATOM 8031 O O . VAL F 1 76 ? 6.216 -52.071 -28.095 1.00 63.55 87 VAL F O 1
ATOM 8043 N N . PHE F 1 78 ? 6.851 -55.938 -25.549 1.00 68.97 89 PHE F N 1
ATOM 8044 C CA . PHE F 1 78 ? 6.828 -57.388 -25.419 1.00 70.29 89 PHE F CA 1
ATOM 8045 C C . PHE F 1 78 ? 7.695 -57.833 -24.264 1.00 71.04 89 PHE F C 1
ATOM 8046 O O . PHE F 1 78 ? 8.714 -57.226 -23.956 1.00 69.98 89 PHE F O 1
ATOM 8054 N N . GLU F 1 79 ? 7.263 -58.907 -23.631 1.00 73.15 90 GLU F N 1
ATOM 8055 C CA . GLU F 1 79 ? 7.970 -59.463 -22.503 1.00 75.61 90 GLU F CA 1
ATOM 8056 C C . GLU F 1 79 ? 7.957 -60.978 -22.620 1.00 75.48 90 GLU F C 1
ATOM 8057 O O . GLU F 1 79 ? 6.893 -61.586 -22.708 1.00 74.32 90 GLU F O 1
ATOM 8063 N N . THR F 1 80 ? 9.144 -61.575 -22.631 1.00 76.75 91 THR F N 1
ATOM 8064 C CA . THR F 1 80 ? 9.275 -63.019 -22.802 1.00 78.25 91 THR F CA 1
ATOM 8065 C C . THR F 1 80 ? 9.034 -63.753 -21.483 1.00 79.99 91 THR F C 1
ATOM 8066 O O . THR F 1 80 ? 8.822 -63.127 -20.443 1.00 79.87 91 THR F O 1
ATOM 8070 N N . ALA F 1 81 ? 9.042 -65.081 -21.540 1.00 82.76 92 ALA F N 1
ATOM 8071 C CA . ALA F 1 81 ? 8.844 -65.905 -20.352 1.00 84.80 92 ALA F CA 1
ATOM 8072 C C . ALA F 1 81 ? 10.184 -66.408 -19.821 1.00 86.80 92 ALA F C 1
ATOM 8073 O O . ALA F 1 81 ? 11.124 -66.624 -20.586 1.00 86.90 92 ALA F O 1
ATOM 8075 N N . GLY F 1 82 ? 10.263 -66.562 -18.502 1.00 89.55 93 GLY F N 1
ATOM 8076 C CA . GLY F 1 82 ? 11.416 -67.178 -17.846 1.00 91.00 93 GLY F CA 1
ATOM 8077 C C . GLY F 1 82 ? 11.220 -68.683 -17.748 1.00 92.23 93 GLY F C 1
ATOM 8078 O O . GLY F 1 82 ? 10.194 -69.211 -18.194 1.00 92.40 93 GLY F O 1
ATOM 8079 N N . THR F 1 83 ? 12.194 -69.378 -17.162 1.00 93.27 94 THR F N 1
ATOM 8080 C CA . THR F 1 83 ? 12.099 -70.827 -16.986 1.00 93.33 94 THR F CA 1
ATOM 8081 C C . THR F 1 83 ? 10.880 -71.193 -16.138 1.00 93.53 94 THR F C 1
ATOM 8082 O O . THR F 1 83 ? 10.204 -72.180 -16.424 1.00 93.34 94 THR F O 1
ATOM 8084 N N . VAL F 1 84 ? 10.593 -70.375 -15.121 1.00 93.59 95 VAL F N 1
ATOM 8085 C CA . VAL F 1 84 ? 9.477 -70.608 -14.178 1.00 93.39 95 VAL F CA 1
ATOM 8086 C C . VAL F 1 84 ? 8.101 -70.082 -14.636 1.00 92.89 95 VAL F C 1
ATOM 8087 O O . VAL F 1 84 ? 7.069 -70.576 -14.170 1.00 92.39 95 VAL F O 1
ATOM 8091 N N . ASP F 1 85 ? 8.078 -69.106 -15.544 1.00 92.08 96 ASP F N 1
ATOM 8092 C CA . ASP F 1 85 ? 6.816 -68.505 -15.990 1.00 91.14 96 ASP F CA 1
ATOM 8093 C C . ASP F 1 85 ? 6.111 -69.314 -17.084 1.00 89.64 96 ASP F C 1
ATOM 8094 O O . ASP F 1 85 ? 6.763 -69.964 -17.902 1.00 88.91 96 ASP F O 1
ATOM 8099 N N . LEU F 1 86 ? 4.777 -69.246 -17.086 1.00 88.02 97 LEU F N 1
ATOM 8100 C CA . LEU F 1 86 ? 3.928 -69.935 -18.069 1.00 87.28 97 LEU F CA 1
ATOM 8101 C C . LEU F 1 86 ? 3.431 -69.026 -19.211 1.00 85.98 97 LEU F C 1
ATOM 8102 O O . LEU F 1 86 ? 2.810 -69.517 -20.161 1.00 85.47 97 LEU F O 1
ATOM 8107 N N . ASP F 1 87 ? 3.704 -67.718 -19.131 1.00 83.97 98 ASP F N 1
ATOM 8108 C CA . ASP F 1 87 ? 3.150 -66.756 -20.085 1.00 82.31 98 ASP F CA 1
ATOM 8109 C C . ASP F 1 87 ? 4.141 -65.716 -20.643 1.00 79.77 98 ASP F C 1
ATOM 8110 O O . ASP F 1 87 ? 5.157 -65.394 -20.021 1.00 79.24 98 ASP F O 1
ATOM 8115 N N . VAL F 1 88 ? 3.832 -65.219 -21.841 1.00 76.37 99 VAL F N 1
ATOM 8116 C CA . VAL F 1 88 ? 4.519 -64.066 -22.422 1.00 73.53 99 VAL F CA 1
ATOM 8117 C C . VAL F 1 88 ? 3.486 -62.952 -22.399 1.00 72.53 99 VAL F C 1
ATOM 8118 O O . VAL F 1 88 ? 2.294 -63.209 -22.503 1.00 72.10 99 VAL F O 1
ATOM 8122 N N . GLU F 1 89 ? 3.941 -61.718 -22.260 1.00 71.64 100 GLU F N 1
ATOM 8123 C CA . GLU F 1 89 ? 3.042 -60.574 -22.182 1.00 71.31 100 GLU F CA 1
ATOM 8124 C C . GLU F 1 89 ? 3.288 -59.565 -23.309 1.00 68.72 100 GLU F C 1
ATOM 8125 O O . GLU F 1 89 ? 4.408 -59.091 -23.503 1.00 68.58 100 GLU F O 1
ATOM 8131 N N . ILE F 1 90 ? 2.230 -59.236 -24.043 1.00 66.78 101 ILE F N 1
ATOM 8132 C CA . ILE F 1 90 ? 2.287 -58.177 -25.048 1.00 64.28 101 ILE F CA 1
ATOM 8133 C C . ILE F 1 90 ? 1.549 -56.965 -24.478 1.00 63.81 101 ILE F C 1
ATOM 8134 O O . ILE F 1 90 ? 0.466 -57.101 -23.905 1.00 62.98 101 ILE F O 1
ATOM 8139 N N . LYS F 1 91 ? 2.152 -55.789 -24.616 1.00 63.47 102 LYS F N 1
ATOM 8140 C CA . LYS F 1 91 ? 1.543 -54.556 -24.145 1.00 64.09 102 LYS F CA 1
ATOM 8141 C C . LYS F 1 91 ? 1.443 -53.514 -25.252 1.00 61.69 102 LYS F C 1
ATOM 8142 O O . LYS F 1 91 ? 2.234 -53.494 -26.193 1.00 60.31 102 LYS F O 1
ATOM 8148 N N . PHE F 1 92 ? 0.468 -52.631 -25.102 1.00 59.33 103 PHE F N 1
ATOM 8149 C CA . PHE F 1 92 ? 0.278 -51.513 -25.990 1.00 57.72 103 PHE F CA 1
ATOM 8150 C C . PHE F 1 92 ? -0.783 -50.578 -25.413 1.00 58.92 103 PHE F C 1
ATOM 8151 O O . PHE F 1 92 ? -1.501 -50.922 -24.473 1.00 58.45 103 PHE F O 1
ATOM 8159 N N . GLU F 1 93 ? -0.846 -49.381 -25.978 1.00 61.09 104 GLU F N 1
ATOM 8160 C CA . GLU F 1 93 ? -1.885 -48.423 -25.664 1.00 62.99 104 GLU F CA 1
ATOM 8161 C C . GLU F 1 93 ? -2.641 -48.180 -26.961 1.00 61.72 104 GLU F C 1
ATOM 8162 O O . GLU F 1 93 ? -2.036 -48.013 -28.016 1.00 60.44 104 GLU F O 1
ATOM 8168 N N . ILE F 1 94 ? -3.965 -48.238 -26.866 1.00 62.00 105 ILE F N 1
ATOM 8169 C CA . ILE F 1 94 ? -4.864 -48.015 -27.988 1.00 61.93 105 ILE F CA 1
ATOM 8170 C C . ILE F 1 94 ? -5.775 -46.883 -27.534 1.00 65.10 105 ILE F C 1
ATOM 8171 O O . ILE F 1 94 ? -6.409 -46.958 -26.465 1.00 65.05 105 ILE F O 1
ATOM 8176 N N . GLY F 1 95 ? -5.810 -45.815 -28.328 1.00 69.01 106 GLY F N 1
ATOM 8177 C CA . GLY F 1 95 ? -6.336 -44.557 -27.832 1.00 71.65 106 GLY F CA 1
ATOM 8178 C C . GLY F 1 95 ? -5.363 -44.342 -26.689 1.00 73.96 106 GLY F C 1
ATOM 8179 O O . GLY F 1 95 ? -4.149 -44.582 -26.861 1.00 76.36 106 GLY F O 1
ATOM 8180 N N . GLY F 1 96 ? -5.865 -43.976 -25.516 1.00 74.84 107 GLY F N 1
ATOM 8181 C CA . GLY F 1 96 ? -4.989 -43.821 -24.355 1.00 75.64 107 GLY F CA 1
ATOM 8182 C C . GLY F 1 96 ? -5.008 -45.008 -23.409 1.00 76.34 107 GLY F C 1
ATOM 8183 O O . GLY F 1 96 ? -4.239 -45.049 -22.446 1.00 77.30 107 GLY F O 1
ATOM 8184 N N . LYS F 1 97 ? -5.880 -45.977 -23.686 1.00 76.86 108 LYS F N 1
ATOM 8185 C CA . LYS F 1 97 ? -6.110 -47.113 -22.792 1.00 77.10 108 LYS F CA 1
ATOM 8186 C C . LYS F 1 97 ? -4.953 -48.120 -22.826 1.00 75.72 108 LYS F C 1
ATOM 8187 O O . LYS F 1 97 ? -4.544 -48.538 -23.901 1.00 74.87 108 LYS F O 1
ATOM 8193 N N . HIS F 1 98 ? -4.447 -48.501 -21.646 1.00 75.07 109 HIS F N 1
ATOM 8194 C CA . HIS F 1 98 ? -3.336 -49.464 -21.508 1.00 75.54 109 HIS F CA 1
ATOM 8195 C C . HIS F 1 98 ? -3.821 -50.900 -21.657 1.00 73.68 109 HIS F C 1
ATOM 8196 O O . HIS F 1 98 ? -4.773 -51.306 -20.999 1.00 72.92 109 HIS F O 1
ATOM 8203 N N . TYR F 1 99 ? -3.154 -51.667 -22.511 1.00 72.27 110 TYR F N 1
ATOM 8204 C CA . TYR F 1 99 ? -3.475 -53.072 -22.694 1.00 70.99 110 TYR F CA 1
ATOM 8205 C C . TYR F 1 99 ? -2.267 -53.933 -22.405 1.00 71.04 110 TYR F C 1
ATOM 8206 O O . TYR F 1 99 ? -1.180 -53.690 -22.914 1.00 71.52 110 TYR F O 1
ATOM 8215 N N . SER F 1 100 ? -2.471 -54.933 -21.561 1.00 71.44 111 SER F N 1
ATOM 8216 C CA . SER F 1 100 ? -1.444 -55.892 -21.238 1.00 71.23 111 SER F CA 1
ATOM 8217 C C . SER F 1 100 ? -2.129 -57.249 -21.284 1.00 69.21 111 SER F C 1
ATOM 8218 O O . SER F 1 100 ? -3.037 -57.502 -20.510 1.00 68.72 111 SER F O 1
ATOM 8221 N N . ILE F 1 101 ? -1.708 -58.093 -22.223 1.00 67.79 112 ILE F N 1
ATOM 8222 C CA . ILE F 1 101 ? -2.338 -59.390 -22.477 1.00 66.23 112 ILE F CA 1
ATOM 8223 C C . ILE F 1 101 ? -1.327 -60.511 -22.301 1.00 67.57 112 ILE F C 1
ATOM 8224 O O . ILE F 1 101 ? -0.363 -60.601 -23.053 1.00 66.39 112 ILE F O 1
ATOM 8229 N N . ASP F 1 102 ? -1.570 -61.367 -21.311 1.00 69.80 113 ASP F N 1
ATOM 8230 C CA . ASP F 1 102 ? -0.721 -62.535 -21.025 1.00 71.36 113 ASP F CA 1
ATOM 8231 C C . ASP F 1 102 ? -1.150 -63.712 -21.890 1.00 69.52 113 ASP F C 1
ATOM 8232 O O . ASP F 1 102 ? -2.335 -64.025 -21.959 1.00 68.77 113 ASP F O 1
ATOM 8237 N N . VAL F 1 103 ? -0.189 -64.351 -22.554 1.00 68.52 114 VAL F N 1
ATOM 8238 C CA . VAL F 1 103 ? -0.485 -65.443 -23.485 1.00 68.41 114 VAL F CA 1
ATOM 8239 C C . VAL F 1 103 ? 0.399 -66.659 -23.212 1.00 70.99 114 VAL F C 1
ATOM 8240 O O . VAL F 1 103 ? 1.552 -66.520 -22.815 1.00 70.49 114 VAL F O 1
ATOM 8244 N N . ASP F 1 104 ? -0.177 -67.845 -23.411 1.00 73.70 115 ASP F N 1
ATOM 8245 C CA . ASP F 1 104 ? 0.521 -69.113 -23.257 1.00 75.61 115 ASP F CA 1
ATOM 8246 C C . ASP F 1 104 ? 1.883 -69.047 -23.943 1.00 75.80 115 ASP F C 1
ATOM 8247 O O . ASP F 1 104 ? 1.956 -68.879 -25.155 1.00 75.24 115 ASP F O 1
ATOM 8252 N N . LYS F 1 105 ? 2.958 -69.185 -23.169 1.00 76.28 116 LYS F N 1
ATOM 8253 C CA . LYS F 1 105 ? 4.313 -69.154 -23.726 1.00 77.51 116 LYS F CA 1
ATOM 8254 C C . LYS F 1 105 ? 4.523 -70.168 -24.861 1.00 76.82 116 LYS F C 1
ATOM 8255 O O . LYS F 1 105 ? 5.393 -69.980 -25.710 1.00 76.17 116 LYS F O 1
ATOM 8261 N N . LYS F 1 106 ? 3.738 -71.245 -24.868 1.00 77.04 117 LYS F N 1
ATOM 8262 C CA . LYS F 1 106 ? 3.807 -72.247 -25.937 1.00 77.45 117 LYS F CA 1
ATOM 8263 C C . LYS F 1 106 ? 3.557 -71.615 -27.309 1.00 76.93 117 LYS F C 1
ATOM 8264 O O . LYS F 1 106 ? 4.187 -71.977 -28.295 1.00 77.35 117 LYS F O 1
ATOM 8270 N N . GLN F 1 107 ? 2.666 -70.633 -27.353 1.00 76.52 118 GLN F N 1
ATOM 8271 C CA . GLN F 1 107 ? 2.302 -69.970 -28.603 1.00 76.09 118 GLN F CA 1
ATOM 8272 C C . GLN F 1 107 ? 3.103 -68.693 -28.873 1.00 75.95 118 GLN F C 1
ATOM 8273 O O . GLN F 1 107 ? 2.648 -67.838 -29.616 1.00 76.02 118 GLN F O 1
ATOM 8279 N N . LEU F 1 108 ? 4.296 -68.579 -28.288 1.00 76.51 119 LEU F N 1
ATOM 8280 C CA . LEU F 1 108 ? 5.170 -67.408 -28.472 1.00 76.28 119 LEU F CA 1
ATOM 8281 C C . LEU F 1 108 ? 5.351 -67.032 -29.942 1.00 75.28 119 LEU F C 1
ATOM 8282 O O . LEU F 1 108 ? 5.328 -65.853 -30.287 1.00 74.32 119 LEU F O 1
ATOM 8287 N N . GLU F 1 109 ? 5.525 -68.039 -30.799 1.00 74.54 120 GLU F N 1
ATOM 8288 C CA . GLU F 1 109 ? 5.731 -67.830 -32.243 1.00 74.33 120 GLU F CA 1
ATOM 8289 C C . GLU F 1 109 ? 4.616 -66.980 -32.868 1.00 73.26 120 GLU F C 1
ATOM 8290 O O . GLU F 1 109 ? 4.854 -66.205 -33.788 1.00 72.60 120 GLU F O 1
ATOM 8296 N N . HIS F 1 110 ? 3.400 -67.135 -32.359 1.00 72.88 121 HIS F N 1
ATOM 8297 C CA . HIS F 1 110 ? 2.251 -66.373 -32.845 1.00 72.81 121 HIS F CA 1
ATOM 8298 C C . HIS F 1 110 ? 2.201 -64.971 -32.224 1.00 70.35 121 HIS F C 1
ATOM 8299 O O . HIS F 1 110 ? 2.023 -63.988 -32.943 1.00 68.95 121 HIS F O 1
ATOM 8306 N N . VAL F 1 111 ? 2.370 -64.889 -30.901 1.00 67.85 122 VAL F N 1
ATOM 8307 C CA . VAL F 1 111 ? 2.364 -63.607 -30.185 1.00 66.44 122 VAL F CA 1
ATOM 8308 C C . VAL F 1 111 ? 3.469 -62.677 -30.703 1.00 67.15 122 VAL F C 1
ATOM 8309 O O . VAL F 1 111 ? 3.286 -61.451 -30.766 1.00 66.66 122 VAL F O 1
ATOM 8313 N N . LYS F 1 112 ? 4.604 -63.258 -31.085 1.00 68.01 123 LYS F N 1
ATOM 8314 C CA . LYS F 1 112 ? 5.702 -62.469 -31.630 1.00 69.69 123 LYS F CA 1
ATOM 8315 C C . LYS F 1 112 ? 5.304 -61.851 -32.977 1.00 68.20 123 LYS F C 1
ATOM 8316 O O . LYS F 1 112 ? 5.778 -60.787 -33.310 1.00 68.77 123 LYS F O 1
ATOM 8322 N N . ASP F 1 113 ? 4.448 -62.517 -33.748 1.00 67.47 124 ASP F N 1
ATOM 8323 C CA . ASP F 1 113 ? 3.975 -61.967 -35.036 1.00 67.35 124 ASP F CA 1
ATOM 8324 C C . ASP F 1 113 ? 2.948 -60.826 -34.848 1.00 65.00 124 ASP F C 1
ATOM 8325 O O . ASP F 1 113 ? 2.860 -59.911 -35.682 1.00 64.42 124 ASP F O 1
ATOM 8330 N N . LEU F 1 114 ? 2.166 -60.900 -33.765 1.00 62.19 125 LEU F N 1
ATOM 8331 C CA . LEU F 1 114 ? 1.224 -59.844 -33.393 1.00 59.78 125 LEU F CA 1
ATOM 8332 C C . LEU F 1 114 ? 2.021 -58.614 -32.959 1.00 59.96 125 LEU F C 1
ATOM 8333 O O . LEU F 1 114 ? 1.673 -57.491 -33.309 1.00 60.26 125 LEU F O 1
ATOM 8338 N N . TYR F 1 115 ? 3.079 -58.845 -32.184 1.00 59.89 126 TYR F N 1
ATOM 8339 C CA . TYR F 1 115 ? 3.996 -57.788 -31.769 1.00 59.95 126 TYR F CA 1
ATOM 8340 C C . TYR F 1 115 ? 4.479 -57.014 -32.999 1.00 59.89 126 TYR F C 1
ATOM 8341 O O . TYR F 1 115 ? 4.380 -55.789 -33.044 1.00 59.91 126 TYR F O 1
ATOM 8350 N N . LYS F 1 116 ? 4.973 -57.741 -33.997 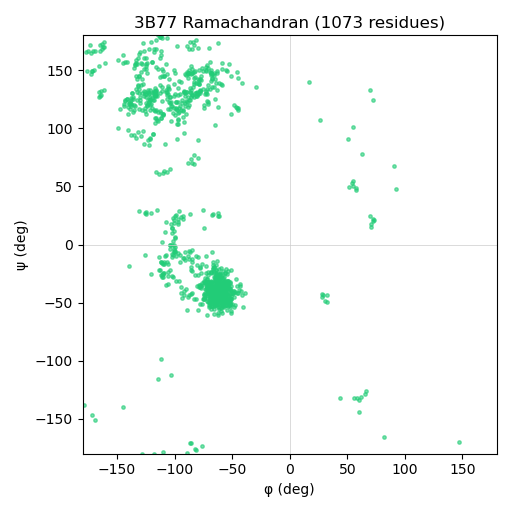1.00 59.36 127 LYS F N 1
ATOM 8351 C CA . LYS F 1 116 ? 5.482 -57.136 -35.212 1.00 60.13 127 LYS F CA 1
ATOM 8352 C C . LYS F 1 116 ? 4.410 -56.347 -35.949 1.00 58.72 127 LYS F C 1
ATOM 8353 O O . LYS F 1 116 ? 4.688 -55.282 -36.478 1.00 58.71 127 LYS F O 1
ATOM 8359 N N . ALA F 1 117 ? 3.189 -56.865 -36.003 1.00 58.12 128 ALA F N 1
ATOM 8360 C CA . ALA F 1 117 ? 2.109 -56.156 -36.712 1.00 57.82 128 ALA F CA 1
ATOM 8361 C C . ALA F 1 117 ? 1.716 -54.868 -35.986 1.00 57.27 128 ALA F C 1
ATOM 8362 O O . ALA F 1 117 ? 1.646 -53.794 -36.598 1.00 58.29 128 ALA F O 1
ATOM 8364 N N . LEU F 1 118 ? 1.473 -54.972 -34.681 1.00 55.84 129 LEU F N 1
ATOM 8365 C CA . LEU F 1 118 ? 1.096 -53.809 -33.889 1.00 54.58 129 LEU F CA 1
ATOM 8366 C C . LEU F 1 118 ? 2.149 -52.725 -33.991 1.00 54.49 129 LEU F C 1
ATOM 8367 O O . LEU F 1 118 ? 1.838 -51.539 -34.074 1.00 54.73 129 LEU F O 1
ATOM 8372 N N . LEU F 1 119 ? 3.405 -53.157 -33.984 1.00 54.69 130 LEU F N 1
ATOM 8373 C CA . LEU F 1 119 ? 4.559 -52.264 -34.054 1.00 53.86 130 LEU F CA 1
ATOM 8374 C C . LEU F 1 119 ? 4.542 -51.481 -35.376 1.00 54.36 130 LEU F C 1
ATOM 8375 O O . LEU F 1 119 ? 4.796 -50.270 -35.396 1.00 55.34 130 LEU F O 1
ATOM 8380 N N . ALA F 1 120 ? 4.197 -52.170 -36.463 1.00 54.32 131 ALA F N 1
ATOM 8381 C CA . ALA F 1 120 ? 4.174 -51.568 -37.802 1.00 54.76 131 ALA F CA 1
ATOM 8382 C C . ALA F 1 120 ? 3.007 -50.593 -37.967 1.00 55.36 131 ALA F C 1
ATOM 8383 O O . ALA F 1 120 ? 3.177 -49.524 -38.568 1.00 56.75 131 ALA F O 1
ATOM 8385 N N . ILE F 1 121 ? 1.840 -50.977 -37.439 1.00 55.41 132 ILE F N 1
ATOM 8386 C CA . ILE F 1 121 ? 0.636 -50.135 -37.431 1.00 54.43 132 ILE F CA 1
ATOM 8387 C C . ILE F 1 121 ? 0.920 -48.855 -36.644 1.00 54.50 132 ILE F C 1
ATOM 8388 O O . ILE F 1 121 ? 0.612 -47.765 -37.093 1.00 54.61 132 ILE F O 1
ATOM 8393 N N . ALA F 1 122 ? 1.516 -48.995 -35.463 1.00 55.15 133 ALA F N 1
ATOM 8394 C CA . ALA F 1 122 ? 1.849 -47.842 -34.614 1.00 55.55 133 ALA F CA 1
ATOM 8395 C C . ALA F 1 122 ? 2.745 -46.850 -35.355 1.00 56.62 133 ALA F C 1
ATOM 8396 O O . ALA F 1 122 ? 2.558 -45.639 -35.252 1.00 56.90 133 ALA F O 1
ATOM 8398 N N . GLU F 1 123 ? 3.720 -47.369 -36.089 1.00 58.46 134 GLU F N 1
ATOM 8399 C CA . GLU F 1 123 ? 4.626 -46.524 -36.827 1.00 61.21 134 GLU F CA 1
ATOM 8400 C C . GLU F 1 123 ? 3.918 -45.864 -37.989 1.00 58.97 134 GLU F C 1
ATOM 8401 O O . GLU F 1 123 ? 4.126 -44.693 -38.238 1.00 58.43 134 GLU F O 1
ATOM 8407 N N . LYS F 1 124 ? 3.094 -46.602 -38.714 1.00 57.80 135 LYS F N 1
ATOM 8408 C CA . LYS F 1 124 ? 2.365 -46.006 -39.842 1.00 57.97 135 LYS F CA 1
ATOM 8409 C C . LYS F 1 124 ? 1.501 -44.834 -39.356 1.00 56.95 135 LYS F C 1
ATOM 8410 O O . LYS F 1 124 ? 1.538 -43.752 -39.916 1.00 57.23 135 LYS F O 1
ATOM 8416 N N . GLN F 1 125 ? 0.756 -45.054 -38.280 1.00 55.39 136 GLN F N 1
ATOM 8417 C CA . GLN F 1 125 ? -0.113 -44.034 -37.726 1.00 54.08 136 GLN F CA 1
ATOM 8418 C C . GLN F 1 125 ? 0.669 -42.797 -37.267 1.00 54.80 136 GLN F C 1
ATOM 8419 O O . GLN F 1 125 ? 0.238 -41.671 -37.482 1.00 55.44 136 GLN F O 1
ATOM 8425 N N . TYR F 1 126 ? 1.813 -43.021 -36.645 1.00 56.77 137 TYR F N 1
ATOM 8426 C CA . TYR F 1 126 ? 2.666 -41.939 -36.193 1.00 58.49 137 TYR F CA 1
ATOM 8427 C C . TYR F 1 126 ? 3.067 -41.092 -37.380 1.00 59.62 137 TYR F C 1
ATOM 8428 O O . TYR F 1 126 ? 2.904 -39.870 -37.374 1.00 59.64 137 TYR F O 1
ATOM 8437 N N . GLU F 1 127 ? 3.584 -41.757 -38.402 1.00 61.20 138 GLU F N 1
ATOM 8438 C CA . GLU F 1 127 ? 4.039 -41.084 -39.607 1.00 63.64 138 GLU F CA 1
ATOM 8439 C C . GLU F 1 127 ? 2.864 -40.331 -40.262 1.00 60.95 138 GLU F C 1
ATOM 8440 O O . GLU F 1 127 ? 3.000 -39.193 -40.675 1.00 61.74 138 GLU F O 1
ATOM 8446 N N . GLY F 1 128 ? 1.695 -40.944 -40.310 1.00 59.28 139 GLY F N 1
ATOM 8447 C CA . GLY F 1 128 ? 0.515 -40.289 -40.874 1.00 57.83 139 GLY F CA 1
ATOM 8448 C C . GLY F 1 128 ? 0.167 -38.963 -40.205 1.00 57.71 139 GLY F C 1
ATOM 8449 O O . GLY F 1 128 ? -0.262 -38.025 -40.890 1.00 57.70 139 GLY F O 1
ATOM 8450 N N . GLN F 1 129 ? 0.342 -38.885 -38.881 1.00 56.07 140 GLN F N 1
ATOM 8451 C CA . GLN F 1 129 ? 0.160 -37.635 -38.146 1.00 57.77 140 GLN F CA 1
ATOM 8452 C C . GLN F 1 129 ? 1.163 -36.544 -38.533 1.00 57.02 140 GLN F C 1
ATOM 8453 O O . GLN F 1 129 ? 0.808 -35.363 -38.507 1.00 57.84 140 GLN F O 1
ATOM 8459 N N . LYS F 1 130 ? 2.403 -36.925 -38.859 1.00 56.60 141 LYS F N 1
ATOM 8460 C CA . LYS F 1 130 ? 3.409 -35.968 -39.308 1.00 56.84 141 LYS F CA 1
ATOM 8461 C C . LYS F 1 130 ? 2.990 -35.405 -40.656 1.00 55.06 141 LYS F C 1
ATOM 8462 O O . LYS F 1 130 ? 3.152 -34.219 -40.926 1.00 55.51 141 LYS F O 1
ATOM 8476 N N . LEU F 1 132 ? -0.041 -35.160 -41.750 1.00 55.35 143 LEU F N 1
ATOM 8477 C CA . LEU F 1 132 ? -1.229 -34.302 -41.600 1.00 56.83 143 LEU F CA 1
ATOM 8478 C C . LEU F 1 132 ? -0.792 -32.886 -41.250 1.00 57.55 143 LEU F C 1
ATOM 8479 O O . LEU F 1 132 ? -1.338 -31.906 -41.771 1.00 56.65 143 LEU F O 1
ATOM 8484 N N . GLU F 1 133 ? 0.174 -32.794 -40.335 1.00 57.92 144 GLU F N 1
ATOM 8485 C CA . GLU F 1 133 ? 0.808 -31.530 -40.019 1.00 58.82 144 GLU F CA 1
ATOM 8486 C C . GLU F 1 133 ? 1.350 -30.900 -41.324 1.00 55.43 144 GLU F C 1
ATOM 8487 O O . GLU F 1 133 ? 0.973 -29.789 -41.689 1.00 57.14 144 GLU F O 1
ATOM 8493 N N . PHE F 1 134 ? 2.186 -31.595 -42.070 1.00 51.53 145 PHE F N 1
ATOM 8494 C CA . PHE F 1 134 ? 2.701 -30.966 -43.302 1.00 51.11 145 PHE F CA 1
ATOM 8495 C C . PHE F 1 134 ? 1.550 -30.478 -44.202 1.00 49.99 145 PHE F C 1
ATOM 8496 O O . PHE F 1 134 ? 1.629 -29.402 -44.810 1.00 49.54 145 PHE F O 1
ATOM 8504 N N . ALA F 1 135 ? 0.474 -31.269 -44.245 1.00 50.02 146 ALA F N 1
ATOM 8505 C CA . ALA F 1 135 ? -0.717 -30.963 -45.049 1.00 49.42 146 ALA F CA 1
ATOM 8506 C C . ALA F 1 135 ? -1.307 -29.634 -44.642 1.00 50.44 146 ALA F C 1
ATOM 8507 O O . ALA F 1 135 ? -1.558 -28.769 -45.492 1.00 49.63 146 ALA F O 1
ATOM 8509 N N . ASN F 1 136 ? -1.498 -29.447 -43.329 1.00 49.35 147 ASN F N 1
ATOM 8510 C CA . ASN F 1 136 ? -2.132 -28.239 -42.891 1.00 50.66 147 ASN F CA 1
ATOM 8511 C C . ASN F 1 136 ? -1.244 -27.066 -43.198 1.00 50.79 147 ASN F C 1
ATOM 8512 O O . ASN F 1 136 ? -1.654 -26.194 -44.027 1.00 55.10 147 ASN F O 1
ATOM 8517 N N . SER F 1 137 ? -0.003 -27.100 -42.715 1.00 47.76 148 SER F N 1
ATOM 8518 C CA . SER F 1 137 ? 0.984 -26.051 -43.020 1.00 46.70 148 SER F CA 1
ATOM 8519 C C . SER F 1 137 ? 1.045 -25.742 -44.522 1.00 44.54 148 SER F C 1
ATOM 8520 O O . SER F 1 137 ? 1.130 -24.589 -44.946 1.00 46.19 148 SER F O 1
ATOM 8523 N N . SER F 1 138 ? 0.963 -26.746 -45.349 1.00 42.07 149 SER F N 1
ATOM 8524 C CA . SER F 1 138 ? 1.146 -26.460 -46.801 1.00 43.12 149 SER F CA 1
ATOM 8525 C C . SER F 1 138 ? 0.031 -25.567 -47.367 1.00 44.28 149 SER F C 1
ATOM 8526 O O . SER F 1 138 ? 0.280 -24.529 -47.995 1.00 46.50 149 SER F O 1
ATOM 8529 N N . LEU F 1 139 ? -1.199 -25.927 -47.044 1.00 48.69 150 LEU F N 1
ATOM 8530 C CA . LEU F 1 139 ? -2.412 -25.162 -47.382 1.00 48.96 150 LEU F CA 1
ATOM 8531 C C . LEU F 1 139 ? -2.331 -23.687 -46.941 1.00 49.04 150 LEU F C 1
ATOM 8532 O O . LEU F 1 139 ? -2.547 -22.742 -47.787 1.00 52.15 150 LEU F O 1
ATOM 8537 N N . ASN F 1 140 ? -1.903 -23.498 -45.701 1.00 45.58 151 ASN F N 1
ATOM 8538 C CA . ASN F 1 140 ? -1.604 -22.169 -45.167 1.00 47.04 151 ASN F CA 1
ATOM 8539 C C . ASN F 1 140 ? -0.514 -21.383 -45.862 1.00 45.01 151 ASN F C 1
ATOM 8540 O O . ASN F 1 140 ? -0.637 -20.168 -46.053 1.00 44.81 151 ASN F O 1
ATOM 8545 N N . HIS F 1 141 ? 0.629 -22.016 -46.085 1.00 43.82 152 HIS F N 1
ATOM 8546 C CA . HIS F 1 141 ? 1.632 -21.350 -46.859 1.00 45.44 152 HIS F CA 1
ATOM 8547 C C . HIS F 1 141 ? 0.987 -20.882 -48.156 1.00 41.77 152 HIS F C 1
ATOM 8548 O O . HIS F 1 141 ? 1.280 -19.773 -48.541 1.00 42.24 152 HIS F O 1
ATOM 8555 N N . SER F 1 142 ? 0.087 -21.646 -48.782 1.00 42.05 153 SER F N 1
ATOM 8556 C CA . SER F 1 142 ? -0.399 -21.236 -50.196 1.00 44.68 153 SER F CA 1
ATOM 8557 C C . SER F 1 142 ? -1.324 -20.044 -50.084 1.00 45.34 153 SER F C 1
ATOM 8558 O O . SER F 1 142 ? -1.472 -19.225 -51.036 1.00 42.23 153 SER F O 1
ATOM 8561 N N . VAL F 1 143 ? -1.975 -20.012 -48.919 1.00 42.32 154 VAL F N 1
ATOM 8562 C CA . VAL F 1 143 ? -2.951 -18.984 -48.677 1.00 45.36 154 VAL F CA 1
ATOM 8563 C C . VAL F 1 143 ? -2.216 -17.680 -48.489 1.00 45.94 154 VAL F C 1
ATOM 8564 O O . VAL F 1 143 ? -2.704 -16.616 -48.862 1.00 47.02 154 VAL F O 1
ATOM 8568 N N . THR F 1 144 ? -1.072 -17.762 -47.808 1.00 47.18 155 THR F N 1
ATOM 8569 C CA . THR F 1 144 ? -0.193 -16.612 -47.596 1.00 44.82 155 THR F CA 1
ATOM 8570 C C . THR F 1 144 ? 0.426 -16.200 -48.966 1.00 45.84 155 THR F C 1
ATOM 8571 O O . THR F 1 144 ? 0.515 -15.020 -49.303 1.00 46.76 155 THR F O 1
ATOM 8575 N N . ILE F 1 145 ? 0.872 -17.163 -49.739 1.00 44.45 156 ILE F N 1
ATOM 8576 C CA . ILE F 1 145 ? 1.439 -16.797 -51.024 1.00 45.83 156 ILE F CA 1
ATOM 8577 C C . ILE F 1 145 ? 0.399 -16.110 -51.871 1.00 46.21 156 ILE F C 1
ATOM 8578 O O . ILE F 1 145 ? 0.622 -14.979 -52.213 1.00 46.00 156 ILE F O 1
ATOM 8583 N N . LEU F 1 146 ? -0.789 -16.716 -52.032 1.00 49.78 157 LEU F N 1
ATOM 8584 C CA . LEU F 1 146 ? -1.715 -16.322 -53.140 1.00 49.25 157 LEU F CA 1
ATOM 8585 C C . LEU F 1 146 ? -2.654 -15.156 -52.847 1.00 51.38 157 LEU F C 1
ATOM 8586 O O . LEU F 1 146 ? -3.237 -14.538 -53.828 1.00 46.17 157 LEU F O 1
ATOM 8591 N N . GLY F 1 147 ? -2.844 -14.888 -51.543 1.00 41.53 158 GLY F N 1
ATOM 8592 C CA . GLY F 1 147 ? -3.535 -13.690 -51.210 1.00 50.59 158 GLY F CA 1
ATOM 8593 C C . GLY F 1 147 ? -2.989 -12.417 -51.879 1.00 54.71 158 GLY F C 1
ATOM 8594 O O . GLY F 1 147 ? -1.768 -12.280 -52.114 1.00 57.33 158 GLY F O 1
ATOM 8595 N N . GLY F 1 148 ? -3.914 -11.493 -52.209 1.00 60.22 159 GLY F N 1
ATOM 8596 C CA . GLY F 1 148 ? -3.587 -10.164 -52.677 1.00 60.24 159 GLY F CA 1
ATOM 8597 C C . GLY F 1 148 ? -3.517 -10.161 -54.166 1.00 64.35 159 GLY F C 1
ATOM 8598 O O . GLY F 1 148 ? -2.580 -9.604 -54.746 1.00 65.56 159 GLY F O 1
ATOM 8599 N N . LEU F 1 149 ? -4.531 -10.744 -54.803 1.00 65.35 160 LEU F N 1
ATOM 8600 C CA . LEU F 1 149 ? -4.504 -10.845 -56.270 1.00 66.27 160 LEU F CA 1
ATOM 8601 C C . LEU F 1 149 ? -5.066 -9.605 -56.915 1.00 68.09 160 LEU F C 1
ATOM 8602 O O . LEU F 1 149 ? -5.289 -8.621 -56.264 1.00 70.70 160 LEU F O 1
ATOM 8607 N N . ARG F 1 150 ? -5.252 -9.690 -58.215 1.00 71.66 161 ARG F N 1
ATOM 8608 C CA . ARG F 1 150 ? -5.770 -8.641 -59.027 1.00 74.67 161 ARG F CA 1
ATOM 8609 C C . ARG F 1 150 ? -6.933 -9.345 -59.748 1.00 77.25 161 ARG F C 1
ATOM 8610 O O . ARG F 1 150 ? -7.013 -10.586 -59.710 1.00 78.39 161 ARG F O 1
ATOM 8615 N N . GLN F 1 151 ? -7.829 -8.597 -60.393 1.00 78.69 162 GLN F N 1
ATOM 8616 C CA . GLN F 1 151 ? -8.958 -9.225 -61.093 1.00 79.61 162 GLN F CA 1
ATOM 8617 C C . GLN F 1 151 ? -8.521 -9.987 -62.354 1.00 79.14 162 GLN F C 1
ATOM 8618 O O . GLN F 1 151 ? -8.833 -11.162 -62.501 1.00 79.04 162 GLN F O 1
ATOM 8624 N N . GLY F 1 152 ? -7.803 -9.339 -63.264 1.00 79.77 163 GLY F N 1
ATOM 8625 C CA . GLY F 1 152 ? -7.395 -10.021 -64.483 1.00 78.43 163 GLY F CA 1
ATOM 8626 C C . GLY F 1 152 ? -8.631 -10.478 -65.235 1.00 79.60 163 GLY F C 1
ATOM 8627 O O . GLY F 1 152 ? -9.654 -9.780 -65.238 1.00 80.04 163 GLY F O 1
ATOM 8628 N N . ASP F 1 153 ? -8.537 -11.648 -65.876 1.00 80.44 164 ASP F N 1
ATOM 8629 C CA . ASP F 1 153 ? -9.648 -12.233 -66.663 1.00 79.27 164 ASP F CA 1
ATOM 8630 C C . ASP F 1 153 ? -10.515 -13.184 -65.790 1.00 77.64 164 ASP F C 1
ATOM 8631 O O . ASP F 1 153 ? -10.892 -14.290 -66.220 1.00 75.94 164 ASP F O 1
ATOM 8644 N N . ASN F 1 155 ? -13.608 -14.619 -63.324 1.00 61.55 166 ASN F N 1
ATOM 8645 C CA . ASN F 1 155 ? -14.994 -14.753 -62.941 1.00 56.20 166 ASN F CA 1
ATOM 8646 C C . ASN F 1 155 ? -14.863 -14.899 -61.441 1.00 52.89 166 ASN F C 1
ATOM 8647 O O . ASN F 1 155 ? -14.520 -15.958 -60.960 1.00 48.46 166 ASN F O 1
ATOM 8652 N N . VAL F 1 156 ? -15.092 -13.832 -60.701 1.00 49.43 167 VAL F N 1
ATOM 8653 C CA . VAL F 1 156 ? -14.844 -13.907 -59.248 1.00 50.64 167 VAL F CA 1
ATOM 8654 C C . VAL F 1 156 ? -15.694 -14.963 -58.542 1.00 48.80 167 VAL F C 1
ATOM 8655 O O . VAL F 1 156 ? -15.107 -15.791 -57.884 1.00 48.62 167 VAL F O 1
ATOM 8659 N N . PRO F 1 157 ? -17.033 -15.020 -58.782 1.00 49.40 168 PRO F N 1
ATOM 8660 C CA . PRO F 1 157 ? -17.787 -16.065 -58.075 1.00 48.69 168 PRO F CA 1
ATOM 8661 C C . PRO F 1 157 ? -17.389 -17.498 -58.433 1.00 47.01 168 PRO F C 1
ATOM 8662 O O . PRO F 1 157 ? -17.290 -18.307 -57.524 1.00 42.29 168 PRO F O 1
ATOM 8666 N N . GLN F 1 158 ? -17.124 -17.807 -59.713 1.00 46.58 169 GLN F N 1
ATOM 8667 C CA . GLN F 1 158 ? -16.687 -19.174 -60.063 1.00 47.30 169 GLN F CA 1
ATOM 8668 C C . GLN F 1 158 ? -15.373 -19.539 -59.339 1.00 46.16 169 GLN F C 1
ATOM 8669 O O . GLN F 1 158 ? -15.220 -20.624 -58.796 1.00 46.56 169 GLN F O 1
ATOM 8675 N N . THR F 1 159 ? -14.461 -18.586 -59.273 1.00 45.34 170 THR F N 1
ATOM 8676 C CA . THR F 1 159 ? -13.151 -18.758 -58.673 1.00 44.09 170 THR F CA 1
ATOM 8677 C C . THR F 1 159 ? -13.276 -18.888 -57.170 1.00 45.24 170 THR F C 1
ATOM 8678 O O . THR F 1 159 ? -12.516 -19.612 -56.520 1.00 44.43 170 THR F O 1
ATOM 8682 N N . PHE F 1 160 ? -14.266 -18.221 -56.611 1.00 46.35 171 PHE F N 1
ATOM 8683 C CA . PHE F 1 160 ? -14.528 -18.310 -55.220 1.00 48.88 171 PHE F CA 1
ATOM 8684 C C . PHE F 1 160 ? -15.048 -19.729 -54.873 1.00 49.01 171 PHE F C 1
ATOM 8685 O O . PHE F 1 160 ? -14.770 -20.272 -53.768 1.00 47.60 171 PHE F O 1
ATOM 8693 N N . LYS F 1 161 ? -15.829 -20.290 -55.794 1.00 49.73 172 LYS F N 1
ATOM 8694 C CA . LYS F 1 161 ? -16.459 -21.596 -55.624 1.00 50.47 172 LYS F CA 1
ATOM 8695 C C . LYS F 1 161 ? -15.387 -22.606 -55.725 1.00 47.73 172 LYS F C 1
ATOM 8696 O O . LYS F 1 161 ? -15.152 -23.342 -54.799 1.00 45.32 172 LYS F O 1
ATOM 8702 N N . ASP F 1 162 ? -14.743 -22.623 -56.884 1.00 45.63 173 ASP F N 1
ATOM 8703 C CA . ASP F 1 162 ? -13.637 -23.519 -57.190 1.00 45.03 173 ASP F CA 1
ATOM 8704 C C . ASP F 1 162 ? -12.510 -23.470 -56.151 1.00 43.48 173 ASP F C 1
ATOM 8705 O O . ASP F 1 162 ? -11.904 -24.482 -55.867 1.00 44.90 173 ASP F O 1
ATOM 8710 N N . LEU F 1 163 ? -12.193 -22.289 -55.647 1.00 40.95 174 LEU F N 1
ATOM 8711 C CA . LEU F 1 163 ? -11.123 -22.175 -54.708 1.00 44.10 174 LEU F CA 1
ATOM 8712 C C . LEU F 1 163 ? -11.562 -22.813 -53.397 1.00 41.64 174 LEU F C 1
ATOM 8713 O O . LEU F 1 163 ? -10.828 -23.571 -52.866 1.00 41.42 174 LEU F O 1
ATOM 8718 N N . SER F 1 164 ? -12.786 -22.562 -52.942 1.00 41.93 175 SER F N 1
ATOM 8719 C CA . SER F 1 164 ? -13.314 -23.221 -51.727 1.00 43.46 175 SER F CA 1
ATOM 8720 C C . SER F 1 164 ? -13.344 -24.736 -51.903 1.00 44.82 175 SER F C 1
ATOM 8721 O O . SER F 1 164 ? -13.067 -25.448 -50.928 1.00 42.57 175 SER F O 1
ATOM 8724 N N . GLN F 1 165 ? -13.675 -25.207 -53.135 1.00 44.93 176 GLN F N 1
ATOM 8725 C CA A GLN F 1 165 ? -13.697 -26.648 -53.379 0.50 45.37 176 GLN F CA 1
ATOM 8726 C CA B GLN F 1 165 ? -13.693 -26.630 -53.500 0.50 45.65 176 GLN F CA 1
ATOM 8727 C C . GLN F 1 165 ? -12.287 -27.211 -53.359 1.00 46.65 176 GLN F C 1
ATOM 8728 O O . GLN F 1 165 ? -12.083 -28.294 -52.792 1.00 45.86 176 GLN F O 1
ATOM 8739 N N . GLU F 1 166 ? -11.309 -26.499 -53.930 1.00 47.65 177 GLU F N 1
ATOM 8740 C CA . GLU F 1 166 ? -9.929 -26.981 -53.869 1.00 48.80 177 GLU F CA 1
ATOM 8741 C C . GLU F 1 166 ? -9.425 -27.174 -52.478 1.00 46.63 177 GLU F C 1
ATOM 8742 O O . GLU F 1 166 ? -8.814 -28.180 -52.179 1.00 49.05 177 GLU F O 1
ATOM 8748 N N . SER F 1 167 ? -9.655 -26.192 -51.642 1.00 47.51 178 SER F N 1
ATOM 8749 C CA . SER F 1 167 ? -9.294 -26.285 -50.232 1.00 47.14 178 SER F CA 1
ATOM 8750 C C . SER F 1 167 ? -10.004 -27.463 -49.551 1.00 46.87 178 SER F C 1
ATOM 8751 O O . SER F 1 167 ? -9.420 -28.110 -48.668 1.00 48.79 178 SER F O 1
ATOM 8754 N N . PHE F 1 168 ? -11.264 -27.721 -49.896 1.00 45.62 179 PHE F N 1
ATOM 8755 C CA . PHE F 1 168 ? -12.006 -28.764 -49.196 1.00 46.78 179 PHE F CA 1
ATOM 8756 C C . PHE F 1 168 ? -11.436 -30.157 -49.537 1.00 46.18 179 PHE F C 1
ATOM 8757 O O . PHE F 1 168 ? -11.270 -31.033 -48.653 1.00 47.03 179 PHE F O 1
ATOM 8765 N N . ASP F 1 169 ? -11.117 -30.314 -50.796 1.00 43.58 180 ASP F N 1
ATOM 8766 C CA A ASP F 1 169 ? -10.521 -31.529 -51.314 0.50 44.60 180 ASP F CA 1
ATOM 8767 C CA B ASP F 1 169 ? -10.525 -31.532 -51.317 0.50 44.71 180 ASP F CA 1
ATOM 8768 C C . ASP F 1 169 ? -9.213 -31.872 -50.590 1.00 43.61 180 ASP F C 1
ATOM 8769 O O . ASP F 1 169 ? -8.964 -33.042 -50.223 1.00 43.55 180 ASP F O 1
ATOM 8778 N N . TRP F 1 170 ? -8.383 -30.863 -50.387 1.00 41.56 181 TRP F N 1
ATOM 8779 C CA . TRP F 1 170 ? -7.072 -31.047 -49.778 1.00 42.30 181 TRP F CA 1
ATOM 8780 C C . TRP F 1 170 ? -7.234 -31.428 -48.306 1.00 44.99 181 TRP F C 1
ATOM 8781 O O . TRP F 1 170 ? -6.665 -32.408 -47.822 1.00 45.40 181 TRP F O 1
ATOM 8792 N N . LEU F 1 171 ? -8.044 -30.664 -47.593 1.00 45.82 182 LEU F N 1
ATOM 8793 C CA . LEU F 1 171 ? -8.226 -30.954 -46.214 1.00 50.29 182 LEU F CA 1
ATOM 8794 C C . LEU F 1 171 ? -8.772 -32.354 -46.073 1.00 53.25 182 LEU F C 1
ATOM 8795 O O . LEU F 1 171 ? -8.391 -33.070 -45.144 1.00 53.03 182 LEU F O 1
ATOM 8800 N N . GLN F 1 172 ? -9.636 -32.734 -47.014 1.00 55.13 183 GLN F N 1
ATOM 8801 C CA . GLN F 1 172 ? -10.362 -33.983 -46.923 1.00 56.95 183 GLN F CA 1
ATOM 8802 C C . GLN F 1 172 ? -9.531 -35.181 -47.346 1.00 56.93 183 GLN F C 1
ATOM 8803 O O . GLN F 1 172 ? -9.411 -36.159 -46.589 1.00 58.04 183 GLN F O 1
ATOM 8809 N N . GLY F 1 173 ? -9.006 -35.115 -48.573 1.00 55.94 184 GLY F N 1
ATOM 8810 C CA . GLY F 1 173 ? -8.126 -36.163 -49.104 1.00 55.15 184 GLY F CA 1
ATOM 8811 C C . GLY F 1 173 ? -7.021 -36.547 -48.129 1.00 54.68 184 GLY F C 1
ATOM 8812 O O . GLY F 1 173 ? -6.765 -37.732 -47.909 1.00 56.50 184 GLY F O 1
ATOM 8813 N N . HIS F 1 174 ? -6.389 -35.534 -47.532 1.00 54.44 185 HIS F N 1
ATOM 8814 C CA . HIS F 1 174 ? -5.333 -35.750 -46.556 1.00 54.37 185 HIS F CA 1
ATOM 8815 C C . HIS F 1 174 ? -5.946 -36.361 -45.311 1.00 55.97 185 HIS F C 1
ATOM 8816 O O . HIS F 1 174 ? -5.373 -37.303 -44.772 1.00 57.39 185 HIS F O 1
ATOM 8823 N N . TYR F 1 175 ? -7.122 -35.895 -44.886 1.00 57.83 186 TYR F N 1
ATOM 8824 C CA . TYR F 1 175 ? -7.745 -36.451 -43.661 1.00 59.86 186 TYR F CA 1
ATOM 8825 C C . TYR F 1 175 ? -7.935 -37.970 -43.760 1.00 60.81 186 TYR F C 1
ATOM 8826 O O . TYR F 1 175 ? -7.671 -38.704 -42.812 1.00 59.53 186 TYR F O 1
ATOM 8835 N N . TYR F 1 176 ? -8.379 -38.426 -44.922 1.00 61.80 187 TYR F N 1
ATOM 8836 C CA . TYR F 1 176 ? -8.617 -39.823 -45.140 1.00 62.82 187 TYR F CA 1
ATOM 8837 C C . TYR F 1 176 ? -7.382 -40.582 -45.487 1.00 62.32 187 TYR F C 1
ATOM 8838 O O . TYR F 1 176 ? -7.324 -41.757 -45.234 1.00 64.09 187 TYR F O 1
ATOM 8847 N N . LYS F 1 177 ? -6.393 -39.930 -46.068 1.00 62.74 188 LYS F N 1
ATOM 8848 C CA . LYS F 1 177 ? -5.186 -40.628 -46.497 1.00 62.29 188 LYS F CA 1
ATOM 8849 C C . LYS F 1 177 ? -4.340 -40.966 -45.314 1.00 60.77 188 LYS F C 1
ATOM 8850 O O . LYS F 1 177 ? -3.822 -42.055 -45.238 1.00 62.74 188 LYS F O 1
ATOM 8856 N N . TRP F 1 178 ? -4.207 -40.038 -44.387 1.00 59.74 189 TRP F N 1
ATOM 8857 C CA . TRP F 1 178 ? -3.311 -40.235 -43.262 1.00 60.24 189 TRP F CA 1
ATOM 8858 C C . TRP F 1 178 ? -4.001 -40.773 -42.036 1.00 61.45 189 TRP F C 1
ATOM 8859 O O . TRP F 1 178 ? -3.328 -41.109 -41.065 1.00 64.34 189 TRP F O 1
ATOM 8870 N N . ASN F 1 179 ? -5.330 -40.835 -42.047 1.00 63.49 190 ASN F N 1
ATOM 8871 C CA . ASN F 1 179 ? -6.071 -41.541 -40.973 1.00 63.91 190 ASN F CA 1
ATOM 8872 C C . ASN F 1 179 ? -6.629 -42.798 -41.615 1.00 63.45 190 ASN F C 1
ATOM 8873 O O . ASN F 1 179 ? -7.838 -42.957 -41.722 1.00 63.65 190 ASN F O 1
ATOM 8878 N N . GLN F 1 180 ? -5.753 -43.683 -42.068 1.00 63.38 191 GLN F N 1
ATOM 8879 C CA . GLN F 1 180 ? -6.258 -44.852 -42.772 1.00 63.57 191 GLN F CA 1
ATOM 8880 C C . GLN F 1 180 ? -7.013 -45.768 -41.801 1.00 63.52 191 GLN F C 1
ATOM 8881 O O . GLN F 1 180 ? -6.752 -45.807 -40.579 1.00 62.25 191 GLN F O 1
ATOM 8887 N N . LYS F 1 181 ? -7.990 -46.452 -42.383 1.00 63.29 192 LYS F N 1
ATOM 8888 C CA . LYS F 1 181 ? -8.920 -47.299 -41.664 1.00 64.92 192 LYS F CA 1
ATOM 8889 C C . LYS F 1 181 ? -8.477 -48.758 -41.606 1.00 62.95 192 LYS F C 1
ATOM 8890 O O . LYS F 1 181 ? -8.498 -49.376 -40.537 1.00 61.75 192 LYS F O 1
ATOM 8896 N N . ASP F 1 182 ? -8.048 -49.267 -42.759 1.00 61.98 193 ASP F N 1
ATOM 8897 C CA . ASP F 1 182 ? -7.735 -50.678 -42.949 1.00 62.34 193 ASP F CA 1
ATOM 8898 C C . ASP F 1 182 ? -6.244 -51.009 -42.860 1.00 61.82 193 ASP F C 1
ATOM 8899 O O . ASP F 1 182 ? -5.460 -50.570 -43.693 1.00 62.22 193 ASP F O 1
ATOM 8904 N N . PHE F 1 183 ? -5.879 -51.830 -41.875 1.00 61.46 194 PHE F N 1
ATOM 8905 C CA . PHE F 1 183 ? -4.496 -52.282 -41.668 1.00 60.19 194 PHE F CA 1
ATOM 8906 C C . PHE F 1 183 ? -4.362 -53.801 -41.865 1.00 60.35 194 PHE F C 1
ATOM 8907 O O . PHE F 1 183 ? -3.505 -54.443 -41.269 1.00 60.34 194 PHE F O 1
ATOM 8915 N N . GLY F 1 184 ? -5.206 -54.359 -42.725 1.00 60.59 195 GLY F N 1
ATOM 8916 C CA . GLY F 1 184 ? -5.203 -55.790 -43.002 1.00 61.04 195 GLY F CA 1
ATOM 8917 C C . GLY F 1 184 ? -3.894 -56.289 -43.574 1.00 61.10 195 GLY F C 1
ATOM 8918 O O . GLY F 1 184 ? -3.390 -57.332 -43.186 1.00 61.42 195 GLY F O 1
ATOM 8919 N N . SER F 1 185 ? -3.330 -55.516 -44.490 1.00 61.93 196 SER F N 1
ATOM 8920 C CA . SER F 1 185 ? -2.065 -55.875 -45.117 1.00 62.12 196 SER F CA 1
ATOM 8921 C C . SER F 1 185 ? -0.956 -56.073 -44.098 1.00 62.37 196 SER F C 1
ATOM 8922 O O . SER F 1 185 ? -0.074 -56.910 -44.291 1.00 62.61 196 SER F O 1
ATOM 8925 N N . PHE F 1 186 ? -1.007 -55.311 -43.014 1.00 62.61 197 PHE F N 1
ATOM 8926 C CA . PHE F 1 186 ? 0.042 -55.359 -42.024 1.00 63.37 197 PHE F CA 1
ATOM 8927 C C . PHE F 1 186 ? 0.036 -56.667 -41.309 1.00 63.25 197 PHE F C 1
ATOM 8928 O O . PHE F 1 186 ? 1.093 -57.252 -41.102 1.00 63.87 197 PHE F O 1
ATOM 8936 N N . TYR F 1 187 ? -1.150 -57.122 -40.922 1.00 63.41 198 TYR F N 1
ATOM 8937 C CA . TYR F 1 187 ? -1.295 -58.426 -40.260 1.00 62.96 198 TYR F CA 1
ATOM 8938 C C . TYR F 1 187 ? -0.941 -59.554 -41.224 1.00 65.30 198 TYR F C 1
ATOM 8939 O O . TYR F 1 187 ? -0.212 -60.475 -40.880 1.00 65.31 198 TYR F O 1
ATOM 8948 N N . GLU F 1 188 ? -1.474 -59.446 -42.435 1.00 69.09 199 GLU F N 1
ATOM 8949 C CA . GLU F 1 188 ? -1.222 -60.378 -43.529 1.00 72.47 199 GLU F CA 1
ATOM 8950 C C . GLU F 1 188 ? 0.283 -60.578 -43.763 1.00 72.70 199 GLU F C 1
ATOM 8951 O O . GLU F 1 188 ? 0.742 -61.698 -43.986 1.00 72.96 199 GLU F O 1
ATOM 8957 N N . LYS F 1 189 ? 1.037 -59.481 -43.703 1.00 73.77 200 LYS F N 1
ATOM 8958 C CA . LYS F 1 189 ? 2.477 -59.487 -43.925 1.00 74.68 200 LYS F CA 1
ATOM 8959 C C . LYS F 1 189 ? 3.235 -60.282 -42.867 1.00 75.94 200 LYS F C 1
ATOM 8960 O O . LYS F 1 189 ? 4.177 -61.005 -43.200 1.00 75.70 200 LYS F O 1
ATOM 8966 N N . TYR F 1 190 ? 2.829 -60.153 -41.604 1.00 77.99 201 TYR F N 1
ATOM 8967 C CA . TYR F 1 190 ? 3.563 -60.768 -40.486 1.00 79.95 201 TYR F CA 1
ATOM 8968 C C . TYR F 1 190 ? 3.020 -62.082 -39.962 1.00 82.34 201 TYR F C 1
ATOM 8969 O O . TYR F 1 190 ? 3.801 -62.909 -39.488 1.00 82.61 201 TYR F O 1
ATOM 8978 N N . ILE F 1 191 ? 1.702 -62.280 -40.030 1.00 85.70 202 ILE F N 1
ATOM 8979 C CA . ILE F 1 191 ? 1.072 -63.513 -39.501 1.00 87.72 202 ILE F CA 1
ATOM 8980 C C . ILE F 1 191 ? 1.426 -64.804 -40.286 1.00 89.10 202 ILE F C 1
ATOM 8981 O O . ILE F 1 191 ? 1.096 -65.906 -39.836 1.00 90.57 202 ILE F O 1
ATOM 8986 N N . ASN F 1 192 ? 2.137 -64.682 -41.412 1.00 89.38 203 ASN F N 1
ATOM 8987 C CA . ASN F 1 192 ? 2.638 -65.861 -42.149 1.00 89.35 203 ASN F CA 1
ATOM 8988 C C . ASN F 1 192 ? 3.647 -66.657 -41.319 1.00 89.13 203 ASN F C 1
ATOM 8989 O O . ASN F 1 192 ? 3.816 -67.860 -41.513 1.00 88.71 203 ASN F O 1
#

Radius of gyration: 36.96 Å; Cα contacts (8 Å, |Δi|>4): 2006; chains: 6; bounding box: 82×100×93 Å

B-factor: mean 65.64, std 12.54, range [35.57, 104.41]

Solvent-accessible surface area: 53450 Å² total

Nearest PDB structures (foldseek):
  3b77-assembly1_B  TM=1.006E+00  e=3.300E-33  Exiguobacterium sibiricum 255-15
  3b77-assembly1_A  TM=1.001E+00  e=4.469E-32  Exiguobacterium sibiricum 255-15
  3b77-assembly1_C  TM=1.002E+00  e=6.279E-32  Exiguobacterium sibiricum 255-15
  3b77-assembly2_E  TM=1.001E+00  e=2.311E-31  Exiguobacterium sibiricum 255-15
  3b77-assembly2_F  TM=9.925E-01  e=1.469E-31  Exiguobacterium sibiricum 255-15

InterPro domains:
  IPR012544 Bacterial Pleckstrin homology domain [PF08000] (13-132)
  IPR021722 YvbH-like, oligomerisation domain [PF11724] (144-204)
  IPR037063 Bacterial Pleckstrin homology domain superfamily [G3DSA:2.30.29.50] (12-115)

Organism: Exiguobacterium sibiricum (strain DSM 17290 / CCUG 55495 / CIP 109462 / JCM 13490 / 255-15) (NCBI:txid262543)

Sequence (1087 aa):
DIGQVIHPDDFDKAAADDYVLHEDGEKIYFLIKSKTDEYCFTNLALVHLDGESASKRVLYRYPYAHYPIRHVFETAGTVDLDVEIKFEIGGKHYSIDVDKKQLEHVKDLYKALLAIAEKQYEGQKLEFANSSLNHSVTILGGLRQGDNVPQTFKDLSQESFDWLQGHYYKWNQKDFGSFYEKYINDIGQVIHPDDFDKAAADDYVLHEDGEKIYFLIKSKTDEYCFTNLALVHLDGSKRVLYRYPYAHYPIRHVFETAGTVDLDVEIKFEIGGKHHYSIDVDKKQLEHVKDLYKALLAIAEKQYEGQKLEFANSSLNHSVTILGGLRGDNVPQTFKDLSQESFDWLQGHYYKWNQKDFGSFYEKYINDIGQVIHPDDFDKAAADDYVLHEDGEKIYFLIKSKTDEYCFTNLALVHLDGESKRVLYRYPYAHYPIRHVFETAGTVDLDVEIKFEIGGKHYSIDVDKKQLEHVKDLYKALLAIAEKQYEGQKLEFANSSLNHSVTILGGLRQNVPQTFKDLSQESFDWLQGHYYKWNQKDFGSFYEKYINDIGQVIHPDDFDKAAADDYVLHEDGEKIYFLIKSKTDEYCFTNLALVHLDGSKRVLYRYPYAHYPIRHVFETAGTVDLDVEIKFEIGGKHYSIDVDKKQLEHVKDLYKALLAIAEKQYEGQKLEFANSSLNHSVTILGGLRGDNVPQTFKDLSQESFDWLQGHYYKWNQKDFGSFYEKYINGQVIHPDDFDKAAADDYVLHEDGEKIYFLIKSKTDEYCFTNLALVHLDGSKRVLYRYPYAHYPIRHVFETAGTVDLDVEIKFEIGGKHYSIDVDKKQLEHVKDLYKALLAIAEKQYEGQKLEFANSSLNHSVTILGGLRQGNVPQTFKDLSQESFDWLQGHYYKWNQKDFGSFYEKYINIGQVIHPDDFDKAAADDYVLHEDGEKIYFLIKSKTDEYCFTNLALVHLDGKRVLYRYPYAHYPIRHVFETAGTVDLDVEIKFEIGGKHYSIDVDKKQLEHVKDLYKALLAIAEKQYEGQKLEFANSSLNHSVTILGGLRQGDNVPQTFKDLSQQESFDDWLQGHYYKWNQKDFGSFYEKYIN

CATH classification: 2.30.29.50 (+1 more: 1.10.287.210)

Foldseek 3Di:
DEKEKDDPVCPCVDPQVVVAPVVVVWDWLTWIDDPAKIWTDTQFWTWIFGRPDCHHTDTDTAGCLRWPKDDWWAADDPPDQWIWIWIATNNRIDIHTYGNVVVLQVVLVSQLSVVRNVLLVVLVCLVVLVVVLVVCCVVPPDDDCPPDVVVCVVVVVVVSVCSNVVSSCVSSPRGSNVSSVVRND/DAWEKDDQVCPCVDPQVVVAPVVVVWDWLTWIDDPAKIWTDTQFWTWIFGGVHTDTDTQGCLRWPKADWWAADDPPDQWIWIWIATNNRIDIHTYGNVVVLQVVLVRQLSVVRNVLLVVLVVLVVLVVVLVVCCVVVPDDDDDPVVVCVVVVVVVVVCSNVVSSCVSSPRGSNVSSVVRND/DEWEKDDPVCLCVDPCVVVAPVVVVWDWLTWIDDPAKIWTDTQFWTWIFGGCVHTDTDTQGCLRWPKADWWAAADPPDQWIWIWIGTRNRTDIHTYGNVVVLQVVLVRQLSVVRNVLLVVLVCLVCLVVVLVVVCVVPPDDDDPVVVCVVVVVVVVVCSNVVSSCVSSPRGSNVSSVVRND/DAWEKDDQVCPCVDPCNVVAPVVVVWDWLTWTDDPAKIWTDIQFWTWIFGGVHTDTDTQGCLRWPKDDWWAAADPPGQWIWIWIATRNRIDIHTHGNVVVLQVVLVRQLSVVRNVLLVVLVVLVVLVVVVVVVCVVPPDDDDDPVVVCVVVVVVVVVCSNVVSSDVSSDRGSRVSSVVRND/DEKDDPVCPCVDPQVVVAPVVVVKDWLTWDDDPAKIWTDIQFWTWIFGGVHTDTDTQGCLRWAKDDWWAADDPPDQWIWIWIATNNRTDIDTYGNVVVLQVVLVRQLSVVRNVLLVVLVCLVVLVVVLVVVCVVPPDDDDPPVVVVVVVVVVVVVCSNVVSSDVSSDRGSRVSSVVRND/DWEKDDPVCPCVDPQNVVAPVVVVKDWLTWTDDPAKIWTDIQFWTWIFGGVTDTDTQGCLRWPKDDWWAADDPPDQWIWIWIATNNRTDIDTYGNVVVLQVVLVSQLSVVRNVLLVVLVCLVVLVVVLVVVCVVPPDDDCPPDVVVCVVVVVVVVVCSNPVSSDVSSDRGSNVSSVVRND

Secondary structure (P-SEA, 3-state):
cccccccccccccccccccccccccccccbbbbcccbbbbbcccbbbbbccccccbbbbbbbcccccccccccccccccccbbbbbbbcccbbbbbbccccaaaaaaaaaaaaaaaaaaaaaaaccaaaaaaaaaaaaaaccccccccaaaaaaaaaaaaaaaaaaaaaaaacccaaaaaaaccc/cccccccccccccccccccccccccccccbbbbcccbbbbbcccbbbbbcccbbbbbbbcccccccccccccccccccbbbbbbbcccbbbbbbccccaaaaaaaaaaaaaaaaaaaaaaaccaaaaaaaaaaaaaacccccccaaaaaaaaaaaaaaaaaaaaaaaacccaaaaaaaccc/cccccccccccccccccccccccccccccbbbbcccbbbbbccccccccccccbbbbbbbcccccccccccccccccccbbbbbbbcccbbbbbbccccaaaaaaaaaaaaaaaaaaaaaaaccaaaaaaaaaaaaaaccccccaaaaaaaaaaaaaaaaaaaaaaaacccaaaaaaaccc/cccccccccccccccccccccccccccccbbbbcccbbbbbcccccccccccbbbbbbbbccccccccccccccccccbbbbbbbcccbbbbbbccccaaaaaaaaaaaaaaaaaaaaaaaccaaaaaaaaaaaaaacccccccaaaaaaaaaaaaaaaaaaaaaaaacccaaaaaaaccc/cccccccccccccccccccccccccccbbbbcccbbbbbcccccccccccbbbbbbbcccccccccccccccccccbbbbbbbcccbbbbbbccccaaaaaaaaaaaaaaaaaaaaaaaccaaaaaaaaaaaaaacccccccaaaaaaaaaaaaaaaaaaaaaaaacccaaaaaaaccc/ccccccccccccccccccccccccccccbbbbcccbbbbbcccccccccccbbbbbbcccccccccccccccccccbbbbbbbcccbbbbbbccccaaaaaaaaaaaaaaaaaaaaaaaccaaaaaaaaaaaaacccccccccaaaaaaaaaaaaaaaaaaaaaaaacccaaaaaaaccc